Protein 6U5H (pdb70)

B-factor: mean 55.81, std 44.07, range [1.44, 133.13]

Structure (mmCIF, N/CA/C/O backbone):
data_6U5H
#
_entry.id   6U5H
#
_cell.length_a   1.00
_cell.length_b   1.00
_cell.length_c   1.00
_cell.angle_alpha   90.00
_cell.angle_beta   90.00
_cell.angle_gamma   90.00
#
_symmetry.space_group_name_H-M   'P 1'
#
loop_
_atom_site.group_PDB
_atom_site.id
_atom_site.type_symbol
_atom_site.label_atom_id
_atom_site.label_alt_id
_atom_site.label_comp_id
_atom_site.label_asym_id
_atom_site.label_entity_id
_atom_site.label_seq_id
_atom_site.pdbx_PDB_ins_code
_atom_site.Cartn_x
_atom_site.Cartn_y
_atom_site.Cartn_z
_atom_site.occupancy
_atom_site.B_iso_or_equiv
_atom_site.auth_seq_id
_atom_site.auth_comp_id
_atom_site.auth_asym_id
_atom_site.auth_atom_id
_atom_site.pdbx_PDB_model_num
ATOM 1 N N . MET A 1 1 ? -12.930 -29.387 14.803 1.00 21.13 1 MET C N 1
ATOM 2 C CA . MET A 1 1 ? -12.611 -28.230 15.629 1.00 21.13 1 MET C CA 1
ATOM 3 C C . MET A 1 1 ? -13.724 -27.200 15.569 1.00 21.13 1 MET C C 1
ATOM 4 O O . MET A 1 1 ? -13.789 -26.402 14.638 1.00 21.13 1 MET C O 1
ATOM 9 N N . GLN A 1 2 ? -14.598 -27.225 16.568 1.00 13.10 2 GLN C N 1
ATOM 10 C CA . GLN A 1 2 ? -15.719 -26.300 16.632 1.00 13.10 2 GLN C CA 1
ATOM 11 C C . GLN A 1 2 ? -16.162 -26.128 18.078 1.00 13.10 2 GLN C C 1
ATOM 12 O O . GLN A 1 2 ? -16.826 -27.014 18.627 1.00 13.10 2 GLN C O 1
ATOM 18 N N . PRO A 1 3 ? -15.800 -25.026 18.731 1.00 9.89 3 PRO C N 1
ATOM 19 C CA . PRO A 1 3 ? -16.184 -24.842 20.135 1.00 9.89 3 PRO C CA 1
ATOM 20 C C . PRO A 1 3 ? -17.666 -24.548 20.301 1.00 9.89 3 PRO C C 1
ATOM 21 O O . PRO A 1 3 ? -18.273 -23.829 19.504 1.00 9.89 3 PRO C O 1
ATOM 25 N N . SER A 1 4 ? -18.245 -25.116 21.357 1.00 10.03 4 SER C N 1
ATOM 26 C CA . SER A 1 4 ? -19.645 -24.909 21.692 1.00 10.03 4 SER C CA 1
ATOM 27 C C . SER A 1 4 ? -19.745 -24.637 23.185 1.00 10.03 4 SER C C 1
ATOM 28 O O . SER A 1 4 ? -18.764 -24.745 23.925 1.00 10.03 4 SER C O 1
ATOM 31 N N . PHE A 1 5 ? -20.946 -24.284 23.631 1.00 10.63 5 PHE C N 1
ATOM 32 C CA . PHE A 1 5 ? -21.151 -23.852 25.005 1.00 10.63 5 PHE C CA 1
ATOM 33 C C . PHE A 1 5 ? -22.607 -24.069 25.383 1.00 10.63 5 PHE C C 1
ATOM 34 O O . PHE A 1 5 ? -23.498 -23.924 24.544 1.00 10.63 5 PHE C O 1
ATOM 42 N N . ARG A 1 6 ? -22.843 -24.413 26.646 1.00 11.79 6 ARG C N 1
ATOM 43 C CA . ARG A 1 6 ? -24.196 -24.565 27.180 1.00 11.79 6 ARG C CA 1
ATOM 44 C C . ARG A 1 6 ? -24.272 -23.778 28.483 1.00 11.79 6 ARG C C 1
ATOM 45 O O . ARG A 1 6 ? -23.686 -24.176 29.493 1.00 11.79 6 ARG C O 1
ATOM 53 N N . ILE A 1 7 ? -24.989 -22.658 28.452 1.00 14.28 7 ILE C N 1
ATOM 54 C CA . ILE A 1 7 ? -25.127 -21.783 29.609 1.00 14.28 7 ILE C CA 1
ATOM 55 C C . ILE A 1 7 ? -26.486 -22.088 30.231 1.00 14.28 7 ILE C C 1
ATOM 56 O O . ILE A 1 7 ? -27.516 -21.575 29.791 1.00 14.28 7 ILE C O 1
ATOM 61 N N . VAL A 1 8 ? -26.491 -22.936 31.256 1.00 14.72 8 VAL C N 1
ATOM 62 C CA . VAL A 1 8 ? -27.720 -23.333 31.932 1.00 14.72 8 VAL C CA 1
ATOM 63 C C . VAL A 1 8 ? -28.025 -22.261 32.974 1.00 14.72 8 VAL C C 1
ATOM 64 O O . VAL A 1 8 ? -27.228 -22.009 33.877 1.00 14.72 8 VAL C O 1
ATOM 68 N N . ALA A 1 9 ? -29.191 -21.625 32.842 1.00 16.09 9 ALA C N 1
ATOM 69 C CA . ALA A 1 9 ? -29.508 -20.479 33.689 1.00 16.09 9 ALA C CA 1
ATOM 70 C C . ALA A 1 9 ? -30.454 -20.855 34.824 1.00 16.09 9 ALA C C 1
ATOM 71 O O . ALA A 1 9 ? -30.573 -20.107 35.802 1.00 16.09 9 ALA C O 1
ATOM 73 N N . ASP A 1 10 ? -31.154 -21.991 34.691 1.00 16.80 10 ASP C N 1
ATOM 74 C CA . ASP A 1 10 ? -32.089 -22.532 35.692 1.00 16.80 10 ASP C CA 1
ATOM 75 C C . ASP A 1 10 ? -33.206 -21.554 36.060 1.00 16.80 10 ASP C C 1
ATOM 76 O O . ASP A 1 10 ? -33.690 -21.552 37.194 1.00 16.80 10 ASP C O 1
ATOM 81 N N . GLY A 1 11 ? -33.624 -20.718 35.115 1.00 20.79 11 GLY C N 1
ATOM 82 C CA . GLY A 1 11 ? -34.653 -19.739 35.408 1.00 20.79 11 GLY C CA 1
ATOM 83 C C . GLY A 1 11 ? -34.784 -18.730 34.284 1.00 20.79 11 GLY C C 1
ATOM 84 O O . GLY A 1 11 ? -34.383 -18.989 33.149 1.00 20.79 11 GLY C O 1
ATOM 85 N N . THR A 1 12 ? -35.362 -17.578 34.625 1.00 22.87 12 THR C N 1
ATOM 86 C CA . THR A 1 12 ? -35.615 -16.518 33.649 1.00 22.87 12 THR C CA 1
ATOM 87 C C . THR A 1 12 ? -34.504 -15.471 33.720 1.00 22.87 12 THR C C 1
ATOM 88 O O . THR A 1 12 ? -34.727 -14.294 34.011 1.00 22.87 12 THR C O 1
ATOM 92 N N . ASP A 1 13 ? -33.281 -15.924 33.440 1.00 18.50 13 ASP C N 1
ATOM 93 C CA . ASP A 1 13 ? -32.170 -14.985 33.342 1.00 18.50 13 ASP C CA 1
ATOM 94 C C . ASP A 1 13 ? -32.268 -14.182 32.051 1.00 18.50 13 ASP C C 1
ATOM 95 O O . ASP A 1 13 ? -32.516 -12.972 32.074 1.00 18.50 13 ASP C O 1
ATOM 100 N N . VAL A 1 14 ? -32.098 -14.850 30.910 1.00 20.28 14 VAL C N 1
ATOM 101 C CA . VAL A 1 14 ? -32.574 -14.386 29.609 1.00 20.28 14 VAL C CA 1
ATOM 102 C C . VAL A 1 14 ? -33.224 -15.654 29.065 1.00 20.28 14 VAL C C 1
ATOM 103 O O . VAL A 1 14 ? -32.930 -16.749 29.556 1.00 20.28 14 VAL C O 1
ATOM 107 N N . THR A 1 15 ? -34.105 -15.555 28.070 1.00 23.56 15 THR C N 1
ATOM 108 C CA . THR A 1 15 ? -34.792 -16.738 27.549 1.00 23.56 15 THR C CA 1
ATOM 109 C C . THR A 1 15 ? -33.911 -17.496 26.553 1.00 23.56 15 THR C C 1
ATOM 110 O O . THR A 1 15 ? -34.245 -17.620 25.369 1.00 23.56 15 THR C O 1
ATOM 114 N N . GLN A 1 16 ? -32.754 -17.977 27.038 1.00 21.01 16 GLN C N 1
ATOM 115 C CA . GLN A 1 16 ? -31.735 -18.714 26.272 1.00 21.01 16 GLN C CA 1
ATOM 116 C C . GLN A 1 16 ? -31.293 -17.972 25.009 1.00 21.01 16 GLN C C 1
ATOM 117 O O . GLN A 1 16 ? -30.990 -18.582 23.982 1.00 21.01 16 GLN C O 1
ATOM 123 N N . ARG A 1 17 ? -31.263 -16.643 25.088 1.00 17.43 17 ARG C N 1
ATOM 124 C CA . ARG A 1 17 ? -30.755 -15.812 24.007 1.00 17.43 17 ARG C CA 1
ATOM 125 C C . ARG A 1 17 ? -29.242 -15.663 24.104 1.00 17.43 17 ARG C C 1
ATOM 126 O O . ARG A 1 17 ? -28.609 -15.142 23.180 1.00 17.43 17 ARG C O 1
ATOM 134 N N . LEU A 1 18 ? -28.649 -16.138 25.205 1.00 14.63 18 LEU C N 1
ATOM 135 C CA . LEU A 1 18 ? -27.203 -16.081 25.376 1.00 14.63 18 LEU C CA 1
ATOM 136 C C . LEU A 1 18 ? -26.495 -17.024 24.419 1.00 14.63 18 LEU C C 1
ATOM 137 O O . LEU A 1 18 ? -25.320 -16.820 24.103 1.00 14.63 18 LEU C O 1
ATOM 142 N N . ASN A 1 19 ? -27.194 -18.060 23.949 1.00 14.55 19 ASN C N 1
ATOM 143 C CA . ASN A 1 19 ? -26.633 -18.947 22.939 1.00 14.55 19 ASN C CA 1
ATOM 144 C C . ASN A 1 19 ? -26.459 -18.230 21.608 1.00 14.55 19 ASN C C 1
ATOM 145 O O . ASN A 1 19 ? -25.619 -18.623 20.792 1.00 14.55 19 ASN C O 1
ATOM 150 N N . ASP A 1 20 ? -27.233 -17.168 21.382 1.00 12.63 20 ASP C N 1
ATOM 151 C CA . ASP A 1 20 ? -27.209 -16.478 20.101 1.00 12.63 20 ASP C CA 1
ATOM 152 C C . ASP A 1 20 ? -26.265 -15.283 20.117 1.00 12.63 20 ASP C C 1
ATOM 153 O O . ASP A 1 20 ? -25.685 -14.934 19.084 1.00 12.63 20 ASP C O 1
ATOM 158 N N . ARG A 1 21 ? -26.090 -14.645 21.274 1.00 8.28 21 ARG C N 1
ATOM 159 C CA . ARG A 1 21 ? -25.548 -13.294 21.326 1.00 8.28 21 ARG C CA 1
ATOM 160 C C . ARG A 1 21 ? -24.233 -13.158 22.080 1.00 8.28 21 ARG C C 1
ATOM 161 O O . ARG A 1 21 ? -23.891 -12.041 22.464 1.00 8.28 21 ARG C O 1
ATOM 169 N N . LEU A 1 22 ? -23.484 -14.233 22.308 1.00 6.05 22 LEU C N 1
ATOM 170 C CA . LEU A 1 22 ? -22.195 -14.055 22.966 1.00 6.05 22 LEU C CA 1
ATOM 171 C C . LEU A 1 22 ? -21.180 -13.426 22.029 1.00 6.05 22 LEU C C 1
ATOM 172 O O . LEU A 1 22 ? -21.321 -13.460 20.805 1.00 6.05 22 LEU C O 1
ATOM 177 N N . LEU A 1 23 ? -20.146 -12.835 22.623 1.00 3.97 23 LEU C N 1
ATOM 178 C CA . LEU A 1 23 ? -18.998 -12.372 21.867 1.00 3.97 23 LEU C CA 1
ATOM 179 C C . LEU A 1 23 ? -17.664 -12.876 22.396 1.00 3.97 23 LEU C C 1
ATOM 180 O O . LEU A 1 23 ? -16.801 -13.219 21.584 1.00 3.97 23 LEU C O 1
ATOM 185 N N . LYS A 1 24 ? -17.470 -12.943 23.713 1.00 3.93 24 LYS C N 1
ATOM 186 C CA . LYS A 1 24 ? -16.224 -13.431 24.299 1.00 3.93 24 LYS C CA 1
ATOM 187 C C . LYS A 1 24 ? -16.542 -14.184 25.584 1.00 3.93 24 LYS C C 1
ATOM 188 O O . LYS A 1 24 ? -17.697 -14.286 26.001 1.00 3.93 24 LYS C O 1
ATOM 194 N N . LEU A 1 25 ? -15.491 -14.713 26.204 1.00 4.37 25 LEU C N 1
ATOM 195 C CA . LEU A 1 25 ? -15.540 -15.371 27.503 1.00 4.37 25 LEU C CA 1
ATOM 196 C C . LEU A 1 25 ? -14.192 -15.202 28.179 1.00 4.37 25 LEU C C 1
ATOM 197 O O . LEU A 1 25 ? -13.169 -15.049 27.510 1.00 4.37 25 LEU C O 1
ATOM 202 N N . THR A 1 26 ? -14.205 -15.223 29.508 1.00 4.86 26 THR C N 1
ATOM 203 C CA . THR A 1 26 ? -13.033 -15.588 30.287 1.00 4.86 26 THR C CA 1
ATOM 204 C C . THR A 1 26 ? -13.484 -16.535 31.382 1.00 4.86 26 THR C C 1
ATOM 205 O O . THR A 1 26 ? -14.665 -16.602 31.723 1.00 4.86 26 THR C O 1
ATOM 209 N N . LEU A 1 27 ? -12.525 -17.272 31.926 1.00 6.45 27 LEU C N 1
ATOM 210 C CA . LEU A 1 27 ? -12.717 -18.039 33.144 1.00 6.45 27 LEU C CA 1
ATOM 211 C C . LEU A 1 27 ? -11.472 -17.891 34.000 1.00 6.45 27 LEU C C 1
ATOM 212 O O . LEU A 1 27 ? -10.454 -17.345 33.571 1.00 6.45 27 LEU C O 1
ATOM 217 N N . LEU A 1 28 ? -11.571 -18.365 35.233 1.00 11.62 28 LEU C N 1
ATOM 218 C CA . LEU A 1 28 ? -10.421 -18.490 36.107 1.00 11.62 28 LEU C CA 1
ATOM 219 C C . LEU A 1 28 ? -10.589 -19.771 36.898 1.00 11.62 28 LEU C C 1
ATOM 220 O O . LEU A 1 28 ? -11.677 -20.344 36.953 1.00 11.62 28 LEU C O 1
ATOM 225 N N . ASP A 1 29 ? -9.488 -20.244 37.469 1.00 16.69 29 ASP C N 1
ATOM 226 C CA . ASP A 1 29 ? -9.518 -21.186 38.587 1.00 16.69 29 ASP C CA 1
ATOM 227 C C . ASP A 1 29 ? -8.470 -20.686 39.579 1.00 16.69 29 ASP C C 1
ATOM 228 O O . ASP A 1 29 ? -7.340 -21.165 39.615 1.00 16.69 29 ASP C O 1
ATOM 233 N N . LYS A 1 30 ? -8.855 -19.733 40.420 1.00 33.83 30 LYS C N 1
ATOM 234 C CA . LYS A 1 30 ? -7.890 -19.118 41.316 1.00 33.83 30 LYS C CA 1
ATOM 235 C C . LYS A 1 30 ? -8.059 -19.640 42.729 1.00 33.83 30 LYS C C 1
ATOM 236 O O . LYS A 1 30 ? -9.122 -19.448 43.339 1.00 33.83 30 LYS C O 1
ATOM 242 N N . PRO A 1 31 ? -7.042 -20.309 43.277 1.00 51.30 31 PRO C N 1
ATOM 243 C CA . PRO A 1 31 ? -7.004 -20.551 44.720 1.00 51.30 31 PRO C CA 1
ATOM 244 C C . PRO A 1 31 ? -6.666 -19.314 45.532 1.00 51.30 31 PRO C C 1
ATOM 245 O O . PRO A 1 31 ? -7.151 -19.182 46.663 1.00 51.30 31 PRO C O 1
ATOM 249 N N . GLY A 1 32 ? -5.880 -18.393 44.985 1.00 61.98 32 GLY C N 1
ATOM 250 C CA . GLY A 1 32 ? -5.408 -17.256 45.746 1.00 61.98 32 GLY C CA 1
ATOM 251 C C . GLY A 1 32 ? -6.203 -15.983 45.548 1.00 61.98 32 GLY C C 1
ATOM 252 O O . GLY A 1 32 ? -6.358 -15.509 44.418 1.00 61.98 32 GLY C O 1
ATOM 253 N N . MET A 1 33 ? -6.784 -15.487 46.647 1.00 73.14 33 MET C N 1
ATOM 254 C CA . MET A 1 33 ? -7.279 -14.122 46.840 1.00 73.14 33 MET C CA 1
ATOM 255 C C . MET A 1 33 ? -8.553 -13.792 46.063 1.00 73.14 33 MET C C 1
ATOM 256 O O . MET A 1 33 ? -9.161 -12.744 46.305 1.00 73.14 33 MET C O 1
ATOM 261 N N . GLU A 1 34 ? -8.989 -14.670 45.158 1.00 50.42 34 GLU C N 1
ATOM 262 C CA . GLU A 1 34 ? -10.176 -14.429 44.345 1.00 50.42 34 GLU C CA 1
ATOM 263 C C . GLU A 1 34 ? -10.886 -15.753 44.090 1.00 50.42 34 GLU C C 1
ATOM 264 O O . GLU A 1 34 ? -10.366 -16.833 44.383 1.00 50.42 34 GLU C O 1
ATOM 270 N N . SER A 1 35 ? -12.087 -15.652 43.539 1.00 25.43 35 SER C N 1
ATOM 271 C CA . SER A 1 35 ? -12.873 -16.780 43.080 1.00 25.43 35 SER C CA 1
ATOM 272 C C . SER A 1 35 ? -12.699 -16.938 41.572 1.00 25.43 35 SER C C 1
ATOM 273 O O . SER A 1 35 ? -11.838 -16.304 40.956 1.00 25.43 35 SER C O 1
ATOM 276 N N . ASP A 1 36 ? -13.521 -17.786 40.961 1.00 16.28 36 ASP C N 1
ATOM 277 C CA . ASP A 1 36 ? -13.566 -17.810 39.511 1.00 16.28 36 ASP C CA 1
ATOM 278 C C . ASP A 1 36 ? -14.343 -16.604 38.996 1.00 16.28 36 ASP C C 1
ATOM 279 O O . ASP A 1 36 ? -15.012 -15.896 39.751 1.00 16.28 36 ASP C O 1
ATOM 284 N N . SER A 1 37 ? -14.277 -16.379 37.688 1.00 9.75 37 SER C N 1
ATOM 285 C CA . SER A 1 37 ? -14.946 -15.216 37.114 1.00 9.75 37 SER C CA 1
ATOM 286 C C . SER A 1 37 ? -15.290 -15.489 35.660 1.00 9.75 37 SER C C 1
ATOM 287 O O . SER A 1 37 ? -14.397 -15.519 34.810 1.00 9.75 37 SER C O 1
ATOM 290 N N . LEU A 1 38 ? -16.576 -15.672 35.375 1.00 5.20 38 LEU C N 1
ATOM 291 C CA . LEU A 1 38 ? -17.051 -15.543 34.008 1.00 5.20 38 LEU C CA 1
ATOM 292 C C . LEU A 1 38 ? -16.921 -14.106 33.535 1.00 5.20 38 LEU C C 1
ATOM 293 O O . LEU A 1 38 ? -16.916 -13.165 34.330 1.00 5.20 38 LEU C O 1
ATOM 298 N N . THR A 1 39 ? -16.801 -13.947 32.226 1.00 3.57 39 THR C N 1
ATOM 299 C CA . THR A 1 39 ? -17.175 -12.719 31.547 1.00 3.57 39 THR C CA 1
ATOM 300 C C . THR A 1 39 ? -18.005 -13.087 30.332 1.00 3.57 39 THR C C 1
ATOM 301 O O . THR A 1 39 ? -17.801 -14.131 29.712 1.00 3.57 39 THR C O 1
ATOM 305 N N . LEU A 1 40 ? -18.954 -12.227 30.008 1.00 2.63 40 LEU C N 1
ATOM 306 C CA . LEU A 1 40 ? -19.737 -12.365 28.799 1.00 2.63 40 LEU C CA 1
ATOM 307 C C . LEU A 1 40 ? -19.641 -11.047 28.049 1.00 2.63 40 LEU C C 1
ATOM 308 O O . LEU A 1 40 ? -19.352 -10.010 28.638 1.00 2.63 40 LEU C O 1
ATOM 313 N N . ARG A 1 41 ? -19.845 -11.083 26.740 1.00 3.03 41 ARG C N 1
ATOM 314 C CA . ARG A 1 41 ? -20.058 -9.857 25.979 1.00 3.03 41 ARG C CA 1
ATOM 315 C C . ARG A 1 41 ? -21.217 -10.106 25.040 1.00 3.03 41 ARG C C 1
ATOM 316 O O . ARG A 1 41 ? -21.171 -11.032 24.227 1.00 3.03 41 ARG C O 1
ATOM 324 N N . ILE A 1 42 ? -22.264 -9.302 25.173 1.00 2.87 42 ILE C N 1
ATOM 325 C CA . ILE A 1 42 ? -23.546 -9.575 24.546 1.00 2.87 42 ILE C CA 1
ATOM 326 C C . ILE A 1 42 ? -23.926 -8.394 23.662 1.00 2.87 42 ILE C C 1
ATOM 327 O O . ILE A 1 42 ? -23.758 -7.235 24.055 1.00 2.87 42 ILE C O 1
ATOM 332 N N . ASP A 1 43 ? -24.423 -8.690 22.464 1.00 4.15 43 ASP C N 1
ATOM 333 C CA . ASP A 1 43 ? -24.847 -7.662 21.527 1.00 4.15 43 ASP C CA 1
ATOM 334 C C . ASP A 1 43 ? -26.098 -6.942 22.021 1.00 4.15 43 ASP C C 1
ATOM 335 O O . ASP A 1 43 ? -26.786 -7.381 22.942 1.00 4.15 43 ASP C O 1
ATOM 340 N N . ASP A 1 44 ? -26.391 -5.821 21.366 1.00 6.18 44 ASP C N 1
ATOM 341 C CA . ASP A 1 44 ? -27.688 -5.165 21.417 1.00 6.18 44 ASP C CA 1
ATOM 342 C C . ASP A 1 44 ? -28.091 -4.770 20.008 1.00 6.18 44 ASP C C 1
ATOM 343 O O . ASP A 1 44 ? -27.287 -4.208 19.259 1.00 6.18 44 ASP C O 1
ATOM 348 N N . ARG A 1 45 ? -29.328 -5.077 19.642 1.00 9.25 45 ARG C N 1
ATOM 349 C CA . ARG A 1 45 ? -29.952 -4.441 18.489 1.00 9.25 45 ARG C CA 1
ATOM 350 C C . ARG A 1 45 ? -30.866 -3.323 18.984 1.00 9.25 45 ARG C C 1
ATOM 351 O O . ARG A 1 45 ? -32.095 -3.393 18.916 1.00 9.25 45 ARG C O 1
ATOM 359 N N . ASP A 1 46 ? -30.199 -2.285 19.505 1.00 11.29 46 ASP C N 1
ATOM 360 C CA . ASP A 1 46 ? -30.820 -1.128 20.161 1.00 11.29 46 ASP C CA 1
ATOM 361 C C . ASP A 1 46 ? -31.721 -1.558 21.317 1.00 11.29 46 ASP C C 1
ATOM 362 O O . ASP A 1 46 ? -32.795 -0.996 21.540 1.00 11.29 46 ASP C O 1
ATOM 367 N N . GLY A 1 47 ? -31.274 -2.567 22.054 1.00 9.85 47 GLY C N 1
ATOM 368 C CA . GLY A 1 47 ? -31.952 -3.022 23.248 1.00 9.85 47 GLY C CA 1
ATOM 369 C C . GLY A 1 47 ? -32.765 -4.271 23.004 1.00 9.85 47 GLY C C 1
ATOM 370 O O . GLY A 1 47 ? -33.903 -4.202 22.534 1.00 9.85 47 GLY C O 1
ATOM 371 N N . GLN A 1 48 ? -32.181 -5.425 23.310 1.00 8.83 48 GLN C N 1
ATOM 372 C CA . GLN A 1 48 ? -32.889 -6.693 23.219 1.00 8.83 48 GLN C CA 1
ATOM 373 C C . GLN A 1 48 ? -32.682 -7.494 24.495 1.00 8.83 48 GLN C C 1
ATOM 374 O O . GLN A 1 48 ? -33.577 -8.220 24.938 1.00 8.83 48 GLN C O 1
ATOM 380 N N . VAL A 1 49 ? -31.499 -7.373 25.081 1.00 7.46 49 VAL C N 1
ATOM 381 C CA . VAL A 1 49 ? -31.127 -8.117 26.277 1.00 7.46 49 VAL C CA 1
ATOM 382 C C . VAL A 1 49 ? -31.348 -7.210 27.476 1.00 7.46 49 VAL C C 1
ATOM 383 O O . VAL A 1 49 ? -30.651 -6.203 27.644 1.00 7.46 49 VAL C O 1
ATOM 387 N N . ALA A 1 50 ? -32.321 -7.565 28.306 1.00 6.80 50 ALA C N 1
ATOM 388 C CA . ALA A 1 50 ? -32.575 -6.816 29.521 1.00 6.80 50 ALA C CA 1
ATOM 389 C C . ALA A 1 50 ? -31.477 -7.085 30.543 1.00 6.80 50 ALA C C 1
ATOM 390 O O . ALA A 1 50 ? -30.697 -8.033 30.422 1.00 6.80 50 ALA C O 1
ATOM 392 N N . LEU A 1 51 ? -31.408 -6.220 31.544 1.00 7.51 51 LEU C N 1
ATOM 393 C CA . LEU A 1 51 ? -30.468 -6.412 32.639 1.00 7.51 51 LEU C CA 1
ATOM 394 C C . LEU A 1 51 ? -30.865 -7.632 33.455 1.00 7.51 51 LEU C C 1
ATOM 395 O O . LEU A 1 51 ? -31.969 -7.659 34.014 1.00 7.51 51 LEU C O 1
ATOM 400 N N . PRO A 1 52 ? -30.015 -8.654 33.549 1.00 9.18 52 PRO C N 1
ATOM 401 C CA . PRO A 1 52 ? -30.430 -9.909 34.191 1.00 9.18 52 PRO C CA 1
ATOM 402 C C . PRO A 1 52 ? -30.506 -9.817 35.706 1.00 9.18 52 PRO C C 1
ATOM 403 O O . PRO A 1 52 ? -30.221 -8.767 36.290 1.00 9.18 52 PRO C O 1
ATOM 407 N N . ARG A 1 53 ? -30.905 -10.915 36.346 1.00 15.15 53 ARG C N 1
ATOM 408 C CA . ARG A 1 53 ? -30.986 -10.960 37.800 1.00 15.15 53 ARG C CA 1
ATOM 409 C C . ARG A 1 53 ? -29.584 -10.942 38.390 1.00 15.15 53 ARG C C 1
ATOM 410 O O . ARG A 1 53 ? -28.795 -11.865 38.161 1.00 15.15 53 ARG C O 1
ATOM 418 N N . ARG A 1 54 ? -29.270 -9.896 39.144 1.00 12.63 54 ARG C N 1
ATOM 419 C CA . ARG A 1 54 ? -27.960 -9.768 39.774 1.00 12.63 54 ARG C CA 1
ATOM 420 C C . ARG A 1 54 ? -27.929 -10.723 40.958 1.00 12.63 54 ARG C C 1
ATOM 421 O O . ARG A 1 54 ? -28.258 -10.365 42.089 1.00 12.63 54 ARG C O 1
ATOM 429 N N . GLY A 1 55 ? -27.516 -11.956 40.691 1.00 12.75 55 GLY C N 1
ATOM 430 C CA . GLY A 1 55 ? -27.641 -13.026 41.656 1.00 12.75 55 GLY C CA 1
ATOM 431 C C . GLY A 1 55 ? -28.372 -14.220 41.081 1.00 12.75 55 GLY C C 1
ATOM 432 O O . GLY A 1 55 ? -28.984 -14.998 41.817 1.00 12.75 55 GLY C O 1
ATOM 433 N N . ALA A 1 56 ? -28.325 -14.366 39.762 1.00 15.05 56 ALA C N 1
ATOM 434 C CA . ALA A 1 56 ? -28.891 -15.519 39.079 1.00 15.05 56 ALA C CA 1
ATOM 435 C C . ALA A 1 56 ? -27.823 -16.586 38.900 1.00 15.05 56 ALA C C 1
ATOM 436 O O . ALA A 1 56 ? -26.704 -16.290 38.476 1.00 15.05 56 ALA C O 1
ATOM 438 N N . VAL A 1 57 ? -28.175 -17.826 39.223 1.00 17.63 57 VAL C N 1
ATOM 439 C CA . VAL A 1 57 ? -27.234 -18.937 39.131 1.00 17.63 57 VAL C CA 1
ATOM 440 C C . VAL A 1 57 ? -27.058 -19.313 37.665 1.00 17.63 57 VAL C C 1
ATOM 441 O O . VAL A 1 57 ? -28.038 -19.570 36.960 1.00 17.63 57 VAL C O 1
ATOM 445 N N . LEU A 1 58 ? -25.813 -19.345 37.201 1.00 16.44 58 LEU C N 1
ATOM 446 C CA . LEU A 1 58 ? -25.490 -19.775 35.847 1.00 16.44 58 LEU C CA 1
ATOM 447 C C . LEU A 1 58 ? -24.595 -21.004 35.899 1.00 16.44 58 LEU C C 1
ATOM 448 O O . LEU A 1 58 ? -23.589 -21.014 36.614 1.00 16.44 58 LEU C O 1
ATOM 453 N N . GLU A 1 59 ? -24.962 -22.030 35.140 1.00 16.86 59 GLU C N 1
ATOM 454 C CA . GLU A 1 59 ? -24.145 -23.223 34.974 1.00 16.86 59 GLU C CA 1
ATOM 455 C C . GLU A 1 59 ? -23.527 -23.180 33.585 1.00 16.86 59 GLU C C 1
ATOM 456 O O . GLU A 1 59 ? -24.233 -22.959 32.597 1.00 16.86 59 GLU C O 1
ATOM 462 N N . VAL A 1 60 ? -22.216 -23.382 33.511 1.00 13.96 60 VAL C N 1
ATOM 463 C CA . VAL A 1 60 ? -21.465 -23.212 32.274 1.00 13.96 60 VAL C CA 1
ATOM 464 C C . VAL A 1 60 ? -20.843 -24.545 31.892 1.00 13.96 60 VAL C C 1
ATOM 465 O O . VAL A 1 60 ? -20.222 -25.208 32.729 1.00 13.96 60 VAL C O 1
ATOM 469 N N . HIS A 1 61 ? -21.039 -24.946 30.640 1.00 11.94 61 HIS C N 1
ATOM 470 C CA . HIS A 1 61 ? -20.355 -26.083 30.050 1.00 11.94 61 HIS C CA 1
ATOM 471 C C . HIS A 1 61 ? -19.628 -25.622 28.796 1.00 11.94 61 HIS C C 1
ATOM 472 O O . HIS A 1 61 ? -20.186 -24.881 27.985 1.00 11.94 61 HIS C O 1
ATOM 479 N N . LEU A 1 62 ? -18.378 -26.049 28.651 1.00 12.03 62 LEU C N 1
ATOM 480 C CA . LEU A 1 62 ? -17.555 -25.718 27.498 1.00 12.03 62 LEU C CA 1
ATOM 481 C C . LEU A 1 62 ? -16.958 -26.984 26.907 1.00 12.03 62 LEU C C 1
ATOM 482 O O . LEU A 1 62 ? -17.028 -28.068 27.491 1.00 12.03 62 LEU C O 1
ATOM 487 N N . GLY A 1 63 ? -16.353 -26.827 25.743 1.00 11.53 63 GLY C N 1
ATOM 488 C CA . GLY A 1 63 ? -15.762 -27.917 25.007 1.00 11.53 63 GLY C CA 1
ATOM 489 C C . GLY A 1 63 ? -16.062 -27.766 23.536 1.00 11.53 63 GLY C C 1
ATOM 490 O O . GLY A 1 63 ? -16.540 -26.728 23.081 1.00 11.53 63 GLY C O 1
ATOM 491 N N . TYR A 1 64 ? -15.784 -28.822 22.783 1.00 12.71 64 TYR C N 1
ATOM 492 C CA . TYR A 1 64 ? -15.930 -28.799 21.337 1.00 12.71 64 TYR C CA 1
ATOM 493 C C . TYR A 1 64 ? -17.239 -29.458 20.924 1.00 12.71 64 TYR C C 1
ATOM 494 O O . TYR A 1 64 ? -17.773 -30.316 21.631 1.00 12.71 64 TYR C O 1
ATOM 503 N N . ALA A 1 65 ? -17.754 -29.046 19.770 1.00 13.56 65 ALA C N 1
ATOM 504 C CA . ALA A 1 65 ? -18.949 -29.665 19.215 1.00 13.56 65 ALA C CA 1
ATOM 505 C C . ALA A 1 65 ? -18.592 -31.021 18.624 1.00 13.56 65 ALA C C 1
ATOM 506 O O . ALA A 1 65 ? -17.694 -31.126 17.784 1.00 13.56 65 ALA C O 1
ATOM 508 N N . GLY A 1 66 ? -19.296 -32.057 19.061 1.00 18.66 66 GLY C N 1
ATOM 509 C CA . GLY A 1 66 ? -18.955 -33.416 18.708 1.00 18.66 66 GLY C CA 1
ATOM 510 C C . GLY A 1 66 ? -18.160 -34.156 19.755 1.00 18.66 66 GLY C C 1
ATOM 511 O O . GLY A 1 66 ? -17.680 -35.261 19.479 1.00 18.66 66 GLY C O 1
ATOM 512 N N . GLU A 1 67 ? -17.997 -33.580 20.937 1.00 16.48 67 GLU C N 1
ATOM 513 C CA . GLU A 1 67 ? -17.293 -34.178 22.057 1.00 16.48 67 GLU C CA 1
ATOM 514 C C . GLU A 1 67 ? -18.115 -33.916 23.310 1.00 16.48 67 GLU C C 1
ATOM 515 O O . GLU A 1 67 ? -18.909 -32.970 23.343 1.00 16.48 67 GLU C O 1
ATOM 521 N N . PRO A 1 68 ? -17.977 -34.753 24.341 1.00 15.98 68 PRO C N 1
ATOM 522 C CA . PRO A 1 68 ? -18.665 -34.460 25.606 1.00 15.98 68 PRO C CA 1
ATOM 523 C C . PRO A 1 68 ? -18.057 -33.246 26.294 1.00 15.98 68 PRO C C 1
ATOM 524 O O . PRO A 1 68 ? -16.835 -33.116 26.395 1.00 15.98 68 PRO C O 1
ATOM 528 N N . LEU A 1 69 ? -18.926 -32.350 26.752 1.00 14.92 69 LEU C N 1
ATOM 529 C CA . LEU A 1 69 ? -18.482 -31.096 27.343 1.00 14.92 69 LEU C CA 1
ATOM 530 C C . LEU A 1 69 ? -17.940 -31.335 28.745 1.00 14.92 69 LEU C C 1
ATOM 531 O O . LEU A 1 69 ? -18.374 -32.252 29.447 1.00 14.92 69 LEU C O 1
ATOM 536 N N . MET A 1 70 ? -16.984 -30.508 29.152 1.00 20.44 70 MET C N 1
ATOM 537 C CA . MET A 1 70 ? -16.345 -30.694 30.443 1.00 20.44 70 MET C CA 1
ATOM 538 C C . MET A 1 70 ? -17.100 -29.950 31.540 1.00 20.44 70 MET C C 1
ATOM 539 O O . MET A 1 70 ? -17.841 -28.997 31.288 1.00 20.44 70 MET C O 1
ATOM 544 N N . ARG A 1 71 ? -16.907 -30.415 32.773 1.00 29.11 71 ARG C N 1
ATOM 545 C CA . ARG A 1 71 ? -17.367 -29.686 33.948 1.00 29.11 71 ARG C CA 1
ATOM 546 C C . ARG A 1 71 ? -16.591 -28.383 34.066 1.00 29.11 71 ARG C C 1
ATOM 547 O O . ARG A 1 71 ? -15.363 -28.398 34.193 1.00 29.11 71 ARG C O 1
ATOM 555 N N . MET A 1 72 ? -17.291 -27.261 34.029 1.00 18.72 72 MET C N 1
ATOM 556 C CA . MET A 1 72 ? -16.617 -25.975 34.088 1.00 18.72 72 MET C CA 1
ATOM 557 C C . MET A 1 72 ? -16.940 -25.177 35.339 1.00 18.72 72 MET C C 1
ATOM 558 O O . MET A 1 72 ? -16.128 -24.342 35.744 1.00 18.72 72 MET C O 1
ATOM 563 N N . GLY A 1 73 ? -18.090 -25.408 35.958 1.00 21.38 73 GLY C N 1
ATOM 564 C CA . GLY A 1 73 ? -18.451 -24.752 37.198 1.00 21.38 73 GLY C CA 1
ATOM 565 C C . GLY A 1 73 ? -19.839 -24.145 37.135 1.00 21.38 73 GLY C C 1
ATOM 566 O O . GLY A 1 73 ? -20.527 -24.182 36.119 1.00 21.38 73 GLY C O 1
ATOM 567 N N . ARG A 1 74 ? -20.236 -23.581 38.273 1.00 23.76 74 ARG C N 1
ATOM 568 C CA . ARG A 1 74 ? -21.500 -22.877 38.416 1.00 23.76 74 ARG C CA 1
ATOM 569 C C . ARG A 1 74 ? -21.226 -21.476 38.947 1.00 23.76 74 ARG C C 1
ATOM 570 O O . ARG A 1 74 ? -20.301 -21.271 39.736 1.00 23.76 74 ARG C O 1
ATOM 578 N N . PHE A 1 75 ? -22.026 -20.507 38.503 1.00 16.72 75 PHE C N 1
ATOM 579 C CA . PHE A 1 75 ? -21.681 -19.105 38.688 1.00 16.72 75 PHE C CA 1
ATOM 580 C C . PHE A 1 75 ? -22.918 -18.284 39.025 1.00 16.72 75 PHE C C 1
ATOM 581 O O . PHE A 1 75 ? -24.034 -18.637 38.649 1.00 16.72 75 PHE C O 1
ATOM 589 N N . THR A 1 76 ? -22.705 -17.165 39.728 1.00 18.51 76 THR C N 1
ATOM 590 C CA . THR A 1 76 ? -23.765 -16.222 40.087 1.00 18.51 76 THR C CA 1
ATOM 591 C C . THR A 1 76 ? -23.345 -14.805 39.729 1.00 18.51 76 THR C C 1
ATOM 592 O O . THR A 1 76 ? -22.278 -14.352 40.148 1.00 18.51 76 THR C O 1
ATOM 596 N N . VAL A 1 77 ? -24.216 -14.097 39.003 1.00 13.57 77 VAL C N 1
ATOM 597 C CA . VAL A 1 77 ? -23.880 -12.809 38.398 1.00 13.57 77 VAL C CA 1
ATOM 598 C C . VAL A 1 77 ? -23.734 -11.735 39.467 1.00 13.57 77 VAL C C 1
ATOM 599 O O . VAL A 1 77 ? -24.609 -11.572 40.327 1.00 13.57 77 VAL C O 1
ATOM 603 N N . ASP A 1 78 ? -22.626 -10.988 39.417 1.00 19.81 78 ASP C N 1
ATOM 604 C CA . ASP A 1 78 ? -22.439 -9.846 40.306 1.00 19.81 78 ASP C CA 1
ATOM 605 C C . ASP A 1 78 ? -22.365 -8.514 39.569 1.00 19.81 78 ASP C C 1
ATOM 606 O O . ASP A 1 78 ? -23.190 -7.637 39.834 1.00 19.81 78 ASP C O 1
ATOM 611 N N . THR A 1 79 ? -21.427 -8.320 38.648 1.00 8.72 79 THR C N 1
ATOM 612 C CA . THR A 1 79 ? -21.214 -6.995 38.080 1.00 8.72 79 THR C CA 1
ATOM 613 C C . THR A 1 79 ? -21.642 -6.952 36.619 1.00 8.72 79 THR C C 1
ATOM 614 O O . THR A 1 79 ? -21.626 -7.960 35.912 1.00 8.72 79 THR C O 1
ATOM 618 N N . LEU A 1 80 ? -22.030 -5.758 36.174 1.00 5.52 80 LEU C N 1
ATOM 619 C CA . LEU A 1 80 ? -22.550 -5.546 34.831 1.00 5.52 80 LEU C CA 1
ATOM 620 C C . LEU A 1 80 ? -22.017 -4.228 34.292 1.00 5.52 80 LEU C C 1
ATOM 621 O O . LEU A 1 80 ? -21.945 -3.241 35.027 1.00 5.52 80 LEU C O 1
ATOM 626 N N . GLN A 1 81 ? -21.650 -4.205 33.011 1.00 2.78 81 GLN C N 1
ATOM 627 C CA . GLN A 1 81 ? -21.228 -2.953 32.394 1.00 2.78 81 GLN C CA 1
ATOM 628 C C . GLN A 1 81 ? -22.023 -2.656 31.133 1.00 2.78 81 GLN C C 1
ATOM 629 O O . GLN A 1 81 ? -23.017 -3.324 30.852 1.00 2.78 81 GLN C O 1
ATOM 635 N N . TRP A 1 82 ? -21.605 -1.638 30.386 1.00 3.35 82 TRP C N 1
ATOM 636 C CA . TRP A 1 82 ? -22.119 -1.362 29.051 1.00 3.35 82 TRP C CA 1
ATOM 637 C C . TRP A 1 82 ? -20.960 -0.861 28.204 1.00 3.35 82 TRP C C 1
ATOM 638 O O . TRP A 1 82 ? -19.796 -0.930 28.606 1.00 3.35 82 TRP C O 1
ATOM 649 N N . ALA A 1 83 ? -21.275 -0.346 27.024 1.00 1.82 83 ALA C N 1
ATOM 650 C CA . ALA A 1 83 ? -20.248 0.164 26.136 1.00 1.82 83 ALA C CA 1
ATOM 651 C C . ALA A 1 83 ? -20.847 1.278 25.295 1.00 1.82 83 ALA C C 1
ATOM 652 O O . ALA A 1 83 ? -22.008 1.657 25.470 1.00 1.82 83 ALA C O 1
ATOM 654 N N . GLY A 1 84 ? -20.060 1.759 24.341 1.00 2.01 84 GLY C N 1
ATOM 655 C CA . GLY A 1 84 ? -20.396 2.931 23.578 1.00 2.01 84 GLY C CA 1
ATOM 656 C C . GLY A 1 84 ? -21.166 2.603 22.324 1.00 2.01 84 GLY C C 1
ATOM 657 O O . GLY A 1 84 ? -22.341 2.232 22.373 1.00 2.01 84 GLY C O 1
ATOM 658 N N . PRO A 1 85 ? -20.531 2.791 21.172 1.00 1.60 85 PRO C N 1
ATOM 659 C CA . PRO A 1 85 ? -21.177 2.464 19.891 1.00 1.60 85 PRO C CA 1
ATOM 660 C C . PRO A 1 85 ? -21.571 0.998 19.716 1.00 1.60 85 PRO C C 1
ATOM 661 O O . PRO A 1 85 ? -22.712 0.758 19.293 1.00 1.60 85 PRO C O 1
ATOM 665 N N . PRO A 1 86 ? -20.743 -0.025 20.011 1.00 1.44 86 PRO C N 1
ATOM 666 C CA . PRO A 1 86 ? -21.213 -1.384 19.695 1.00 1.44 86 PRO C CA 1
ATOM 667 C C . PRO A 1 86 ? -22.215 -1.963 20.686 1.00 1.44 86 PRO C C 1
ATOM 668 O O . PRO A 1 86 ? -22.799 -3.012 20.381 1.00 1.44 86 PRO C O 1
ATOM 672 N N . ASP A 1 87 ? -22.428 -1.315 21.838 1.00 1.48 87 ASP C N 1
ATOM 673 C CA . ASP A 1 87 ? -23.394 -1.705 22.875 1.00 1.48 87 ASP C CA 1
ATOM 674 C C . ASP A 1 87 ? -23.116 -3.115 23.410 1.00 1.48 87 ASP C C 1
ATOM 675 O O . ASP A 1 87 ? -23.885 -4.056 23.217 1.00 1.48 87 ASP C O 1
ATOM 680 N N . CYS A 1 88 ? -21.981 -3.234 24.092 1.00 2.08 88 CYS C N 1
ATOM 681 C CA . CYS A 1 88 ? -21.571 -4.501 24.684 1.00 2.08 88 CYS C CA 1
ATOM 682 C C . CYS A 1 88 ? -22.189 -4.667 26.072 1.00 2.08 88 CYS C C 1
ATOM 683 O O . CYS A 1 88 ? -23.072 -3.916 26.490 1.00 2.08 88 CYS C O 1
ATOM 686 N N . LEU A 1 89 ? -21.712 -5.678 26.793 1.00 1.70 89 LEU C N 1
ATOM 687 C CA . LEU A 1 89 ? -22.019 -5.959 28.189 1.00 1.70 89 LEU C CA 1
ATOM 688 C C . LEU A 1 89 ? -20.826 -6.705 28.765 1.00 1.70 89 LEU C C 1
ATOM 689 O O . LEU A 1 89 ? -20.024 -7.268 28.021 1.00 1.70 89 LEU C O 1
ATOM 694 N N . THR A 1 90 ? -20.684 -6.697 30.091 1.00 2.03 90 THR C N 1
ATOM 695 C CA . THR A 1 90 ? -19.775 -7.633 30.763 1.00 2.03 90 THR C CA 1
ATOM 696 C C . THR A 1 90 ? -20.554 -8.233 31.921 1.00 2.03 90 THR C C 1
ATOM 697 O O . THR A 1 90 ? -20.500 -7.731 33.045 1.00 2.03 90 THR C O 1
ATOM 701 N N . VAL A 1 91 ? -21.266 -9.318 31.650 1.00 2.99 91 VAL C N 1
ATOM 702 C CA . VAL A 1 91 ? -22.016 -9.998 32.692 1.00 2.99 91 VAL C CA 1
ATOM 703 C C . VAL A 1 91 ? -21.038 -10.916 33.408 1.00 2.99 91 VAL C C 1
ATOM 704 O O . VAL A 1 91 ? -20.836 -12.064 33.000 1.00 2.99 91 VAL C O 1
ATOM 708 N N . THR A 1 92 ? -20.389 -10.410 34.451 1.00 5.68 92 THR C N 1
ATOM 709 C CA . THR A 1 92 ? -19.420 -11.211 35.180 1.00 5.68 92 THR C CA 1
ATOM 710 C C . THR A 1 92 ? -20.106 -11.941 36.320 1.00 5.68 92 THR C C 1
ATOM 711 O O . THR A 1 92 ? -21.149 -11.514 36.817 1.00 5.68 92 THR C O 1
ATOM 715 N N . ALA A 1 93 ? -19.500 -13.043 36.745 1.00 9.92 93 ALA C N 1
ATOM 716 C CA . ALA A 1 93 ? -20.148 -13.913 37.708 1.00 9.92 93 ALA C CA 1
ATOM 717 C C . ALA A 1 93 ? -19.105 -14.655 38.525 1.00 9.92 93 ALA C C 1
ATOM 718 O O . ALA A 1 93 ? -18.141 -15.184 37.972 1.00 9.92 93 ALA C O 1
ATOM 720 N N . LYS A 1 94 ? -19.316 -14.711 39.834 1.00 15.28 94 LYS C N 1
ATOM 721 C CA . LYS A 1 94 ? -18.361 -15.310 40.749 1.00 15.28 94 LYS C CA 1
ATOM 722 C C . LYS A 1 94 ? -18.814 -16.717 41.133 1.00 15.28 94 LYS C C 1
ATOM 723 O O . LYS A 1 94 ? -19.770 -17.257 40.578 1.00 15.28 94 LYS C O 1
ATOM 729 N N . ALA A 1 95 ? -18.130 -17.316 42.109 1.00 26.92 95 ALA C N 1
ATOM 730 C CA . ALA A 1 95 ? -18.141 -18.768 42.263 1.00 26.92 95 ALA C CA 1
ATOM 731 C C . ALA A 1 95 ? -19.402 -19.295 42.942 1.00 26.92 95 ALA C C 1
ATOM 732 O O . ALA A 1 95 ? -20.124 -20.117 42.369 1.00 26.92 95 ALA C O 1
ATOM 734 N N . GLY A 1 96 ? -19.669 -18.851 44.168 1.00 42.14 96 GLY C N 1
ATOM 735 C CA . GLY A 1 96 ? -20.588 -19.574 45.041 1.00 42.14 96 GLY C CA 1
ATOM 736 C C . GLY A 1 96 ? -22.044 -19.424 44.626 1.00 42.14 96 GLY C C 1
ATOM 737 O O . GLY A 1 96 ? -22.511 -18.319 44.324 1.00 42.14 96 GLY C O 1
ATOM 738 N N . ASP A 1 97 ? -22.773 -20.544 44.626 1.00 45.33 97 ASP C N 1
ATOM 739 C CA . ASP A 1 97 ? -24.159 -20.565 44.166 1.00 45.33 97 ASP C CA 1
ATOM 740 C C . ASP A 1 97 ? -25.117 -20.048 45.232 1.00 45.33 97 ASP C C 1
ATOM 741 O O . ASP A 1 97 ? -25.860 -19.087 45.001 1.00 45.33 97 ASP C O 1
ATOM 746 N N . MET A 1 98 ? -25.129 -20.698 46.400 1.00 63.05 98 MET C N 1
ATOM 747 C CA . MET A 1 98 ? -26.032 -20.304 47.477 1.00 63.05 98 MET C CA 1
ATOM 748 C C . MET A 1 98 ? -25.651 -18.955 48.070 1.00 63.05 98 MET C C 1
ATOM 749 O O . MET A 1 98 ? -26.515 -18.242 48.592 1.00 63.05 98 MET C O 1
ATOM 754 N N . ARG A 1 99 ? -24.370 -18.594 48.009 1.00 74.67 99 ARG C N 1
ATOM 755 C CA . ARG A 1 99 ? -23.886 -17.291 48.453 1.00 74.67 99 ARG C CA 1
ATOM 756 C C . ARG A 1 99 ? -22.928 -16.760 47.397 1.00 74.67 99 ARG C C 1
ATOM 757 O O . ARG A 1 99 ? -21.890 -17.374 47.131 1.00 74.67 99 ARG C O 1
ATOM 765 N N . GLY A 1 100 ? -23.273 -15.623 46.803 1.00 75.49 100 GLY C N 1
ATOM 766 C CA . GLY A 1 100 ? -22.422 -14.991 45.815 1.00 75.49 100 GLY C CA 1
ATOM 767 C C . GLY A 1 100 ? -21.645 -13.835 46.407 1.00 75.49 100 GLY C C 1
ATOM 768 O O . GLY A 1 100 ? -20.613 -14.037 47.053 1.00 75.49 100 GLY C O 1
ATOM 769 N N . SER A 1 101 ? -22.127 -12.613 46.182 1.00 63.54 101 SER C N 1
ATOM 770 C CA . SER A 1 101 ? -21.552 -11.420 46.787 1.00 63.54 101 SER C CA 1
ATOM 771 C C . SER A 1 101 ? -22.420 -10.873 47.915 1.00 63.54 101 SER C C 1
ATOM 772 O O . SER A 1 101 ? -22.381 -9.670 48.195 1.00 63.54 101 SER C O 1
ATOM 775 N N . GLY A 1 102 ? -23.207 -11.729 48.565 1.00 80.00 102 GLY C N 1
ATOM 776 C CA . GLY A 1 102 ? -24.087 -11.283 49.624 1.00 80.00 102 GLY C CA 1
ATOM 777 C C . GLY A 1 102 ? -24.203 -12.317 50.726 1.00 80.00 102 GLY C C 1
ATOM 778 O O . GLY A 1 102 ? -23.981 -13.513 50.517 1.00 80.00 102 GLY C O 1
ATOM 779 N N . LYS A 1 103 ? -24.537 -11.811 51.922 1.00 96.30 103 LYS C N 1
ATOM 780 C CA . LYS A 1 103 ? -24.869 -12.596 53.118 1.00 96.30 103 LYS C CA 1
ATOM 781 C C . LYS A 1 103 ? -23.704 -13.463 53.598 1.00 96.30 103 LYS C C 1
ATOM 782 O O . LYS A 1 103 ? -23.905 -14.608 54.008 1.00 96.30 103 LYS C O 1
ATOM 788 N N . THR A 1 104 ? -22.473 -12.940 53.552 1.00 97.10 104 THR C N 1
ATOM 789 C CA . THR A 1 104 ? -21.295 -13.705 53.950 1.00 97.10 104 THR C CA 1
ATOM 790 C C . THR A 1 104 ? -20.490 -13.004 55.037 1.00 97.10 104 THR C C 1
ATOM 791 O O . THR A 1 104 ? -19.373 -13.430 55.337 1.00 97.10 104 THR C O 1
ATOM 795 N N . ILE A 1 105 ? -21.027 -11.938 55.632 1.00 93.94 105 ILE C N 1
ATOM 796 C CA . ILE A 1 105 ? -20.212 -11.002 56.403 1.00 93.94 105 ILE C CA 1
ATOM 797 C C . ILE A 1 105 ? -20.647 -11.086 57.867 1.00 93.94 105 ILE C C 1
ATOM 798 O O . ILE A 1 105 ? -20.724 -10.077 58.578 1.00 93.94 105 ILE C O 1
ATOM 803 N N . ARG A 1 106 ? -20.977 -12.294 58.320 1.00 103.52 106 ARG C N 1
ATOM 804 C CA . ARG A 1 106 ? -21.235 -12.558 59.732 1.00 103.52 106 ARG C CA 1
ATOM 805 C C . ARG A 1 106 ? -19.996 -13.192 60.349 1.00 103.52 106 ARG C C 1
ATOM 806 O O . ARG A 1 106 ? -19.610 -14.304 59.974 1.00 103.52 106 ARG C O 1
ATOM 814 N N . SER A 1 107 ? -19.387 -12.488 61.301 1.00 105.14 107 SER C N 1
ATOM 815 C CA . SER A 1 107 ? -18.091 -12.838 61.866 1.00 105.14 107 SER C CA 1
ATOM 816 C C . SER A 1 107 ? -18.254 -13.212 63.335 1.00 105.14 107 SER C C 1
ATOM 817 O O . SER A 1 107 ? -19.356 -13.188 63.890 1.00 105.14 107 SER C O 1
ATOM 820 N N . GLY A 1 108 ? -17.140 -13.562 63.964 1.00 105.92 108 GLY C N 1
ATOM 821 C CA . GLY A 1 108 ? -17.158 -13.909 65.367 1.00 105.92 108 GLY C CA 1
ATOM 822 C C . GLY A 1 108 ? -15.791 -14.328 65.854 1.00 105.92 108 GLY C C 1
ATOM 823 O O . GLY A 1 108 ? -14.785 -14.141 65.169 1.00 105.92 108 GLY C O 1
ATOM 824 N N . GLY A 1 109 ? -15.769 -14.904 67.058 1.00 106.61 109 GLY C N 1
ATOM 825 C CA . GLY A 1 109 ? -14.541 -15.388 67.645 1.00 106.61 109 GLY C CA 1
ATOM 826 C C . GLY A 1 109 ? -14.747 -16.736 68.307 1.00 106.61 109 GLY C C 1
ATOM 827 O O . GLY A 1 109 ? -15.842 -17.077 68.755 1.00 106.61 109 GLY C O 1
ATOM 828 N N . TRP A 1 110 ? -13.661 -17.502 68.370 1.00 110.01 110 TRP C N 1
ATOM 829 C CA . TRP A 1 110 ? -13.680 -18.857 68.900 1.00 110.01 110 TRP C CA 1
ATOM 830 C C . TRP A 1 110 ? -12.928 -18.927 70.223 1.00 110.01 110 TRP C C 1
ATOM 831 O O . TRP A 1 110 ? -12.205 -18.006 70.612 1.00 110.01 110 TRP C O 1
ATOM 842 N N . GLU A 1 111 ? -13.118 -20.045 70.919 1.00 116.18 111 GLU C N 1
ATOM 843 C CA . GLU A 1 111 ? -12.554 -20.250 72.244 1.00 116.18 111 GLU C CA 1
ATOM 844 C C . GLU A 1 111 ? -11.259 -21.055 72.144 1.00 116.18 111 GLU C C 1
ATOM 845 O O . GLU A 1 111 ? -10.729 -21.294 71.056 1.00 116.18 111 GLU C O 1
ATOM 851 N N . GLY A 1 112 ? -10.737 -21.482 73.294 1.00 123.32 112 GLY C N 1
ATOM 852 C CA . GLY A 1 112 ? -9.470 -22.195 73.301 1.00 123.32 112 GLY C CA 1
ATOM 853 C C . GLY A 1 112 ? -9.599 -23.634 72.837 1.00 123.32 112 GLY C C 1
ATOM 854 O O . GLY A 1 112 ? -8.715 -24.160 72.155 1.00 123.32 112 GLY C O 1
ATOM 855 N N . THR A 1 113 ? -10.704 -24.290 73.197 1.00 120.28 113 THR C N 1
ATOM 856 C CA . THR A 1 113 ? -10.928 -25.693 72.841 1.00 120.28 113 THR C CA 1
ATOM 857 C C . THR A 1 113 ? -11.595 -25.774 71.467 1.00 120.28 113 THR C C 1
ATOM 858 O O . THR A 1 113 ? -12.712 -26.268 71.299 1.00 120.28 113 THR C O 1
ATOM 862 N N . THR A 1 114 ? -10.880 -25.262 70.466 1.00 124.24 114 THR C N 1
ATOM 863 C CA . THR A 1 114 ? -11.308 -25.301 69.072 1.00 124.24 114 THR C CA 1
ATOM 864 C C . THR A 1 114 ? -10.171 -25.895 68.253 1.00 124.24 114 THR C C 1
ATOM 865 O O . THR A 1 114 ? -9.139 -25.243 68.061 1.00 124.24 114 THR C O 1
ATOM 869 N N . LEU A 1 115 ? -10.349 -27.132 67.791 1.00 119.88 115 LEU C N 1
ATOM 870 C CA . LEU A 1 115 ? -9.377 -27.764 66.903 1.00 119.88 115 LEU C CA 1
ATOM 871 C C . LEU A 1 115 ? -9.391 -27.038 65.565 1.00 119.88 115 LEU C C 1
ATOM 872 O O . LEU A 1 115 ? -10.409 -27.036 64.866 1.00 119.88 115 LEU C O 1
ATOM 877 N N . ALA A 1 116 ? -8.266 -26.413 65.221 1.00 121.07 116 ALA C N 1
ATOM 878 C CA . ALA A 1 116 ? -8.201 -25.526 64.069 1.00 121.07 116 ALA C CA 1
ATOM 879 C C . ALA A 1 116 ? -8.350 -26.301 62.768 1.00 121.07 116 ALA C C 1
ATOM 880 O O . ALA A 1 116 ? -7.932 -27.457 62.655 1.00 121.07 116 ALA C O 1
ATOM 882 N N . GLN A 1 117 ? -9.019 -25.656 61.806 1.00 117.71 117 GLN C N 1
ATOM 883 C CA . GLN A 1 117 ? -9.349 -26.176 60.476 1.00 117.71 117 GLN C CA 1
ATOM 884 C C . GLN A 1 117 ? -10.247 -27.416 60.529 1.00 117.71 117 GLN C C 1
ATOM 885 O O . GLN A 1 117 ? -10.348 -28.159 59.548 1.00 117.71 117 GLN C O 1
ATOM 891 N N . VAL A 1 118 ? -10.900 -27.649 61.668 1.00 115.44 118 VAL C N 1
ATOM 892 C CA . VAL A 1 118 ? -12.019 -28.573 61.807 1.00 115.44 118 VAL C CA 1
ATOM 893 C C . VAL A 1 118 ? -13.151 -27.795 62.456 1.00 115.44 118 VAL C C 1
ATOM 894 O O . VAL A 1 118 ? -14.275 -27.756 61.944 1.00 115.44 118 VAL C O 1
ATOM 898 N N . CYS A 1 119 ? -12.852 -27.156 63.586 1.00 119.72 119 CYS C N 1
ATOM 899 C CA . CYS A 1 119 ? -13.779 -26.250 64.248 1.00 119.72 119 CYS C CA 1
ATOM 900 C C . CYS A 1 119 ? -13.744 -24.844 63.661 1.00 119.72 119 CYS C C 1
ATOM 901 O O . CYS A 1 119 ? -14.325 -23.928 64.252 1.00 119.72 119 CYS C O 1
ATOM 904 N N . ARG A 1 120 ? -13.062 -24.650 62.533 1.00 120.29 120 ARG C N 1
ATOM 905 C CA . ARG A 1 120 ? -13.072 -23.387 61.811 1.00 120.29 120 ARG C CA 1
ATOM 906 C C . ARG A 1 120 ? -13.912 -23.419 60.547 1.00 120.29 120 ARG C C 1
ATOM 907 O O . ARG A 1 120 ? -14.587 -22.434 60.248 1.00 120.29 120 ARG C O 1
ATOM 915 N N . ASP A 1 121 ? -13.876 -24.514 59.791 1.00 113.71 121 ASP C N 1
ATOM 916 C CA . ASP A 1 121 ? -14.616 -24.617 58.538 1.00 113.71 121 ASP C CA 1
ATOM 917 C C . ASP A 1 121 ? -15.619 -25.757 58.537 1.00 113.71 121 ASP C C 1
ATOM 918 O O . ASP A 1 121 ? -16.751 -25.578 58.073 1.00 113.71 121 ASP C O 1
ATOM 923 N N . VAL A 1 122 ? -15.237 -26.930 59.043 1.00 114.93 122 VAL C N 1
ATOM 924 C CA . VAL A 1 122 ? -16.182 -28.037 59.123 1.00 114.93 122 VAL C CA 1
ATOM 925 C C . VAL A 1 122 ? -17.155 -27.814 60.274 1.00 114.93 122 VAL C C 1
ATOM 926 O O . VAL A 1 122 ? -18.364 -28.036 60.137 1.00 114.93 122 VAL C O 1
ATOM 930 N N . GLY A 1 123 ? -16.655 -27.344 61.412 1.00 116.07 123 GLY C N 1
ATOM 931 C CA . GLY A 1 123 ? -17.481 -27.154 62.583 1.00 116.07 123 GLY C CA 1
ATOM 932 C C . GLY A 1 123 ? -17.942 -25.743 62.868 1.00 116.07 123 GLY C C 1
ATOM 933 O O . GLY A 1 123 ? -18.548 -25.510 63.918 1.00 116.07 123 GLY C O 1
ATOM 934 N N . ALA A 1 124 ? -17.673 -24.781 61.983 1.00 115.07 124 ALA C N 1
ATOM 935 C CA . ALA A 1 124 ? -18.091 -23.410 62.247 1.00 115.07 124 ALA C CA 1
ATOM 936 C C . ALA A 1 124 ? -18.840 -22.773 61.084 1.00 115.07 124 ALA C C 1
ATOM 937 O O . ALA A 1 124 ? -19.737 -21.956 61.305 1.00 115.07 124 ALA C O 1
ATOM 939 N N . ARG A 1 125 ? -18.497 -23.136 59.853 1.00 113.10 125 ARG C N 1
ATOM 940 C CA . ARG A 1 125 ? -19.087 -22.510 58.674 1.00 113.10 125 ARG C CA 1
ATOM 941 C C . ARG A 1 125 ? -20.380 -23.176 58.216 1.00 113.10 125 ARG C C 1
ATOM 942 O O . ARG A 1 125 ? -20.891 -22.832 57.144 1.00 113.10 125 ARG C O 1
ATOM 950 N N . ASN A 1 126 ? -20.919 -24.111 58.992 1.00 119.33 126 ASN C N 1
ATOM 951 C CA . ASN A 1 126 ? -22.179 -24.761 58.657 1.00 119.33 126 ASN C CA 1
ATOM 952 C C . ASN A 1 126 ? -23.390 -24.051 59.251 1.00 119.33 126 ASN C C 1
ATOM 953 O O . ASN A 1 126 ? -24.524 -24.404 58.911 1.00 119.33 126 ASN C O 1
ATOM 958 N N . GLY A 1 127 ? -23.180 -23.079 60.135 1.00 119.54 127 GLY C N 1
ATOM 959 C CA . GLY A 1 127 ? -24.273 -22.344 60.742 1.00 119.54 127 GLY C CA 1
ATOM 960 C C . GLY A 1 127 ? -24.590 -21.040 60.041 1.00 119.54 127 GLY C C 1
ATOM 961 O O . GLY A 1 127 ? -24.550 -19.979 60.673 1.00 119.54 127 GLY C O 1
ATOM 962 N N . TRP A 1 128 ? -24.897 -21.127 58.739 1.00 107.20 128 TRP C N 1
ATOM 963 C CA . TRP A 1 128 ? -25.255 -19.991 57.877 1.00 107.20 128 TRP C CA 1
ATOM 964 C C . TRP A 1 128 ? -24.127 -18.957 57.806 1.00 107.20 128 TRP C C 1
ATOM 965 O O . TRP A 1 128 ? -24.267 -17.809 58.231 1.00 107.20 128 TRP C O 1
ATOM 976 N N . ARG A 1 129 ? -22.998 -19.386 57.249 1.00 109.49 129 ARG C N 1
ATOM 977 C CA . ARG A 1 129 ? -21.820 -18.555 57.050 1.00 109.49 129 ARG C CA 1
ATOM 978 C C . ARG A 1 129 ? -21.518 -18.447 55.561 1.00 109.49 129 ARG C C 1
ATOM 979 O O . ARG A 1 129 ? -22.371 -18.760 54.724 1.00 109.49 129 ARG C O 1
ATOM 987 N N . VAL A 1 130 ? -20.304 -17.957 55.263 1.00 100.34 130 VAL C N 1
ATOM 988 C CA . VAL A 1 130 ? -19.773 -17.544 53.958 1.00 100.34 130 VAL C CA 1
ATOM 989 C C . VAL A 1 130 ? -20.132 -18.481 52.813 1.00 100.34 130 VAL C C 1
ATOM 990 O O . VAL A 1 130 ? -20.681 -18.053 51.793 1.00 100.34 130 VAL C O 1
ATOM 994 N N . GLU A 1 131 ? -19.822 -19.759 52.982 1.00 87.28 131 GLU C N 1
ATOM 995 C CA . GLU A 1 131 ? -20.174 -20.796 52.026 1.00 87.28 131 GLU C CA 1
ATOM 996 C C . GLU A 1 131 ? -20.156 -22.116 52.781 1.00 87.28 131 GLU C C 1
ATOM 997 O O . GLU A 1 131 ? -19.107 -22.528 53.287 1.00 87.28 131 GLU C O 1
ATOM 1003 N N . CYS A 1 132 ? -21.319 -22.761 52.872 1.00 97.50 132 CYS C N 1
ATOM 1004 C CA . CYS A 1 132 ? -21.547 -23.721 53.951 1.00 97.50 132 CYS C CA 1
ATOM 1005 C C . CYS A 1 132 ? -20.775 -25.041 53.837 1.00 97.50 132 CYS C C 1
ATOM 1006 O O . CYS A 1 132 ? -20.041 -25.358 54.789 1.00 97.50 132 CYS C O 1
ATOM 1009 N N . PRO A 1 133 ? -20.866 -25.847 52.762 1.00 89.86 133 PRO C N 1
ATOM 1010 C CA . PRO A 1 133 ? -20.361 -27.223 52.909 1.00 89.86 133 PRO C CA 1
ATOM 1011 C C . PRO A 1 133 ? -18.875 -27.382 52.636 1.00 89.86 133 PRO C C 1
ATOM 1012 O O . PRO A 1 133 ? -18.416 -28.517 52.456 1.00 89.86 133 PRO C O 1
ATOM 1016 N N . LEU A 1 134 ? -18.100 -26.297 52.603 1.00 97.05 134 LEU C N 1
ATOM 1017 C CA . LEU A 1 134 ? -16.673 -26.445 52.343 1.00 97.05 134 LEU C CA 1
ATOM 1018 C C . LEU A 1 134 ? -15.943 -26.933 53.588 1.00 97.05 134 LEU C C 1
ATOM 1019 O O . LEU A 1 134 ? -16.251 -26.532 54.714 1.00 97.05 134 LEU C O 1
ATOM 1024 N N . GLN A 1 135 ? -14.963 -27.805 53.369 1.00 103.56 135 GLN C N 1
ATOM 1025 C CA . GLN A 1 135 ? -14.322 -28.568 54.426 1.00 103.56 135 GLN C CA 1
ATOM 1026 C C . GLN A 1 135 ? -12.811 -28.476 54.280 1.00 103.56 135 GLN C C 1
ATOM 1027 O O . GLN A 1 135 ? -12.288 -28.120 53.223 1.00 103.56 135 GLN C O 1
ATOM 1033 N N . VAL A 1 136 ? -12.112 -28.793 55.368 1.00 108.20 136 VAL C N 1
ATOM 1034 C CA . VAL A 1 136 ? -10.657 -28.889 55.392 1.00 108.20 136 VAL C CA 1
ATOM 1035 C C . VAL A 1 136 ? -10.295 -30.238 55.995 1.00 108.20 136 VAL C C 1
ATOM 1036 O O . VAL A 1 136 ? -10.791 -30.595 57.069 1.00 108.20 136 VAL C O 1
ATOM 1040 N N . ALA A 1 137 ? -9.436 -30.988 55.308 1.00 112.13 137 ALA C N 1
ATOM 1041 C CA . ALA A 1 137 ? -9.042 -32.313 55.765 1.00 112.13 137 ALA C CA 1
ATOM 1042 C C . ALA A 1 137 ? -7.833 -32.296 56.695 1.00 112.13 137 ALA C C 1
ATOM 1043 O O . ALA A 1 137 ? -7.196 -33.337 56.875 1.00 112.13 137 ALA C O 1
ATOM 1045 N N . ILE A 1 138 ? -7.497 -31.150 57.280 1.00 112.28 138 ILE C N 1
ATOM 1046 C CA . ILE A 1 138 ? -6.452 -31.076 58.294 1.00 112.28 138 ILE C CA 1
ATOM 1047 C C . ILE A 1 138 ? -7.103 -31.108 59.670 1.00 112.28 138 ILE C C 1
ATOM 1048 O O . ILE A 1 138 ? -7.903 -30.229 60.011 1.00 112.28 138 ILE C O 1
ATOM 1053 N N . ALA A 1 139 ? -6.759 -32.123 60.459 1.00 116.30 139 ALA C N 1
ATOM 1054 C CA . ALA A 1 139 ? -7.357 -32.372 61.766 1.00 116.30 139 ALA C CA 1
ATOM 1055 C C . ALA A 1 139 ? -6.279 -32.500 62.833 1.00 116.30 139 ALA C C 1
ATOM 1056 O O . ALA A 1 139 ? -6.258 -33.444 63.625 1.00 116.30 139 ALA C O 1
ATOM 1058 N N . ARG A 1 140 ? -5.359 -31.542 62.862 1.00 118.37 140 ARG C N 1
ATOM 1059 C CA . ARG A 1 140 ? -4.244 -31.604 63.793 1.00 118.37 140 ARG C CA 1
ATOM 1060 C C . ARG A 1 140 ? -4.660 -31.135 65.185 1.00 118.37 140 ARG C C 1
ATOM 1061 O O . ARG A 1 140 ? -5.677 -30.460 65.369 1.00 118.37 140 ARG C O 1
ATOM 1069 N N . VAL A 1 141 ? -3.848 -31.510 66.173 1.00 126.42 141 VAL C N 1
ATOM 1070 C CA . VAL A 1 141 ? -4.128 -31.216 67.576 1.00 126.42 141 VAL C CA 1
ATOM 1071 C C . VAL A 1 141 ? -3.875 -29.731 67.817 1.00 126.42 141 VAL C C 1
ATOM 1072 O O . VAL A 1 141 ? -2.724 -29.286 67.859 1.00 126.42 141 VAL C O 1
ATOM 1076 N N . ASP A 1 142 ? -4.950 -28.964 67.986 1.00 121.55 142 ASP C N 1
ATOM 1077 C CA . ASP A 1 142 ? -4.880 -27.510 68.127 1.00 121.55 142 ASP C CA 1
ATOM 1078 C C . ASP A 1 142 ? -5.781 -27.091 69.285 1.00 121.55 142 ASP C C 1
ATOM 1079 O O . ASP A 1 142 ? -7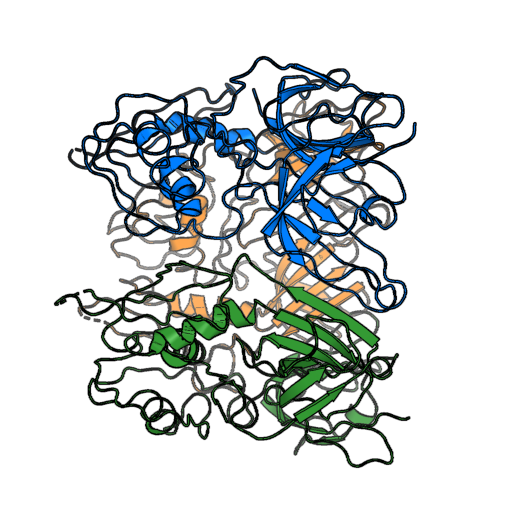.002 -26.996 69.129 1.00 121.55 142 ASP C O 1
ATOM 1084 N N . GLN A 1 143 ? -5.177 -26.837 70.445 1.00 126.15 143 GLN C N 1
ATOM 1085 C CA . GLN A 1 143 ? -5.914 -26.384 71.619 1.00 126.15 143 GLN C CA 1
ATOM 1086 C C . GLN A 1 143 ? -5.410 -25.016 72.057 1.00 126.15 143 GLN C C 1
ATOM 1087 O O . GLN A 1 143 ? -5.162 -24.783 73.244 1.00 126.15 143 GLN C O 1
ATOM 1093 N N . VAL A 1 144 ? -5.255 -24.112 71.097 1.00 117.68 144 VAL C N 1
ATOM 1094 C CA . VAL A 1 144 ? -4.697 -22.784 71.321 1.00 117.68 144 VAL C CA 1
ATOM 1095 C C . VAL A 1 144 ? -5.848 -21.787 71.356 1.00 117.68 144 VAL C C 1
ATOM 1096 O O . VAL A 1 144 ? -6.835 -21.942 70.625 1.00 117.68 144 VAL C O 1
ATOM 1100 N N . ASN A 1 145 ? -5.745 -20.787 72.238 1.00 122.84 145 ASN C N 1
ATOM 1101 C CA . ASN A 1 145 ? -6.674 -19.663 72.251 1.00 122.84 145 ASN C CA 1
ATOM 1102 C C . ASN A 1 145 ? -6.592 -18.905 70.932 1.00 122.84 145 ASN C C 1
ATOM 1103 O O . ASN A 1 145 ? -5.596 -18.227 70.659 1.00 122.84 145 ASN C O 1
ATOM 1108 N N . GLU A 1 146 ? -7.632 -19.012 70.109 1.00 123.40 146 GLU C N 1
ATOM 1109 C CA . GLU A 1 146 ? -7.620 -18.444 68.771 1.00 123.40 146 GLU C CA 1
ATOM 1110 C C . GLU A 1 146 ? -8.999 -17.897 68.432 1.00 123.40 146 GLU C C 1
ATOM 1111 O O . GLU A 1 146 ? -10.021 -18.518 68.742 1.00 123.40 146 GLU C O 1
ATOM 1117 N N . SER A 1 147 ? -9.016 -16.718 67.815 1.00 124.76 147 SER C N 1
ATOM 1118 C CA . SER A 1 147 ? -10.256 -16.032 67.486 1.00 124.76 147 SER C CA 1
ATOM 1119 C C . SER A 1 147 ? -9.967 -14.962 66.448 1.00 124.76 147 SER C C 1
ATOM 1120 O O . SER A 1 147 ? -8.860 -14.423 66.382 1.00 124.76 147 SER C O 1
ATOM 1123 N N . ASP A 1 148 ? -10.977 -14.670 65.637 1.00 123.85 148 ASP C N 1
ATOM 1124 C CA . ASP A 1 148 ? -10.968 -13.497 64.776 1.00 123.85 148 ASP C CA 1
ATOM 1125 C C . ASP A 1 148 ? -11.474 -12.316 65.592 1.00 123.85 148 ASP C C 1
ATOM 1126 O O . ASP A 1 148 ? -12.606 -12.347 66.088 1.00 123.85 148 ASP C O 1
ATOM 1131 N N . TYR A 1 149 ? -10.633 -11.293 65.756 1.00 122.09 149 TYR C N 1
ATOM 1132 C CA . TYR A 1 149 ? -11.043 -10.128 66.534 1.00 122.09 149 TYR C CA 1
ATOM 1133 C C . TYR A 1 149 ? -12.118 -9.342 65.794 1.00 122.09 149 TYR C C 1
ATOM 1134 O O . TYR A 1 149 ? -13.271 -9.277 66.236 1.00 122.09 149 TYR C O 1
ATOM 1143 N N . HIS A 1 150 ? -11.763 -8.763 64.647 1.00 117.36 150 HIS C N 1
ATOM 1144 C CA . HIS A 1 150 ? -12.758 -8.311 63.671 1.00 117.36 150 HIS C CA 1
ATOM 1145 C C . HIS A 1 150 ? -12.092 -8.342 62.297 1.00 117.36 150 HIS C C 1
ATOM 1146 O O . HIS A 1 150 ? -11.394 -7.402 61.910 1.00 117.36 150 HIS C O 1
ATOM 1153 N N . PHE A 1 151 ? -12.334 -9.421 61.567 1.00 114.67 151 PHE C N 1
ATOM 1154 C CA . PHE A 1 151 ? -11.863 -9.574 60.202 1.00 114.67 151 PHE C CA 1
ATOM 1155 C C . PHE A 1 151 ? -13.066 -9.737 59.290 1.00 114.67 151 PHE C C 1
ATOM 1156 O O . PHE A 1 151 ? -14.109 -10.244 59.716 1.00 114.67 151 PHE C O 1
ATOM 1164 N N . VAL A 1 152 ? -12.928 -9.261 58.049 1.00 111.38 152 VAL C N 1
ATOM 1165 C CA . VAL A 1 152 ? -13.869 -9.635 57.004 1.00 111.38 152 VAL C CA 1
ATOM 1166 C C . VAL A 1 152 ? -13.790 -11.144 56.835 1.00 111.38 152 VAL C C 1
ATOM 1167 O O . VAL A 1 152 ? -12.700 -11.725 56.833 1.00 111.38 152 VAL C O 1
ATOM 1171 N N . THR A 1 153 ? -14.951 -11.794 56.737 1.00 104.88 153 THR C N 1
ATOM 1172 C CA . THR A 1 153 ? -15.016 -13.247 56.863 1.00 104.88 153 THR C CA 1
ATOM 1173 C C . THR A 1 153 ? -14.395 -13.991 55.688 1.00 104.88 153 THR C C 1
ATOM 1174 O O . THR A 1 153 ? -14.143 -15.195 55.806 1.00 104.88 153 THR C O 1
ATOM 1178 N N . ARG A 1 154 ? -14.153 -13.320 54.564 1.00 99.98 154 ARG C N 1
ATOM 1179 C CA . ARG A 1 154 ? -13.344 -13.885 53.497 1.00 99.98 154 ARG C CA 1
ATOM 1180 C C . ARG A 1 154 ? -11.874 -13.513 53.619 1.00 99.98 154 ARG C C 1
ATOM 1181 O O . ARG A 1 154 ? -11.028 -14.177 53.010 1.00 99.98 154 ARG C O 1
ATOM 1189 N N . LEU A 1 155 ? -11.558 -12.467 54.381 1.00 107.39 155 LEU C N 1
ATOM 1190 C CA . LEU A 1 155 ? -10.193 -12.199 54.811 1.00 107.39 155 LEU C CA 1
ATOM 1191 C C . LEU A 1 155 ? -9.858 -12.908 56.114 1.00 107.39 155 LEU C C 1
ATOM 1192 O O . LEU A 1 155 ? -8.675 -13.073 56.430 1.00 107.39 155 LEU C O 1
ATOM 1197 N N . ALA A 1 156 ? -10.876 -13.319 56.880 1.00 110.79 156 ALA C N 1
ATOM 1198 C CA . ALA A 1 156 ? -10.655 -14.108 58.086 1.00 110.79 156 ALA C CA 1
ATOM 1199 C C . ALA A 1 156 ? -10.178 -15.512 57.765 1.00 110.79 156 ALA C C 1
ATOM 1200 O O . ALA A 1 156 ? -9.566 -16.158 58.621 1.00 110.79 156 ALA C O 1
ATOM 1202 N N . ARG A 1 157 ? -10.464 -16.003 56.560 1.00 107.01 157 ARG C N 1
ATOM 1203 C CA . ARG A 1 157 ? -9.796 -17.202 56.077 1.00 107.01 157 ARG C CA 1
ATOM 1204 C C . ARG A 1 157 ? -8.344 -16.917 55.724 1.00 107.01 157 ARG C C 1
ATOM 1205 O O . ARG A 1 157 ? -7.511 -17.824 55.749 1.00 107.01 157 ARG C O 1
ATOM 1213 N N . GLN A 1 158 ? -8.020 -15.669 55.404 1.00 105.42 158 GLN C N 1
ATOM 1214 C CA . GLN A 1 158 ? -6.683 -15.343 54.930 1.00 105.42 158 GLN C CA 1
ATOM 1215 C C . GLN A 1 158 ? -5.758 -14.868 56.046 1.00 105.42 158 GLN C C 1
ATOM 1216 O O . GLN A 1 158 ? -4.596 -15.281 56.096 1.00 105.42 158 GLN C O 1
ATOM 1222 N N . TYR A 1 159 ? -6.240 -14.015 56.953 1.00 106.72 159 TYR C N 1
ATOM 1223 C CA . TYR A 1 159 ? -5.366 -13.513 58.009 1.00 106.72 159 TYR C CA 1
ATOM 1224 C C . TYR A 1 159 ? -5.075 -14.551 59.087 1.00 106.72 159 TYR C C 1
ATOM 1225 O O . TYR A 1 159 ? -4.077 -14.410 59.801 1.00 106.72 159 TYR C O 1
ATOM 1234 N N . ASP A 1 160 ? -5.905 -15.587 59.221 1.00 113.42 160 ASP C N 1
ATOM 1235 C CA . ASP A 1 160 ? -5.697 -16.571 60.280 1.00 113.42 160 ASP C CA 1
ATOM 1236 C C . ASP A 1 160 ? -5.842 -18.028 59.865 1.00 113.42 160 ASP C C 1
ATOM 1237 O O . ASP A 1 160 ? -5.442 -18.895 60.648 1.00 113.42 160 ASP C O 1
ATOM 1242 N N . CYS A 1 161 ? -6.391 -18.347 58.696 1.00 111.20 161 CYS C N 1
ATOM 1243 C CA . CYS A 1 161 ? -6.720 -19.738 58.415 1.00 111.20 161 CYS C CA 1
ATOM 1244 C C . CYS A 1 161 ? -5.959 -20.321 57.234 1.00 111.20 161 CYS C C 1
ATOM 1245 O O . CYS A 1 161 ? -5.308 -21.361 57.381 1.00 111.20 161 CYS C O 1
ATOM 1248 N N . THR A 1 162 ? -6.023 -19.690 56.061 1.00 109.44 162 THR C N 1
ATOM 1249 C CA . THR A 1 162 ? -5.570 -20.326 54.830 1.00 109.44 162 THR C CA 1
ATOM 1250 C C . THR A 1 162 ? -4.397 -19.629 54.155 1.00 109.44 162 THR C C 1
ATOM 1251 O O . THR A 1 162 ? -4.035 -20.020 53.039 1.00 109.44 162 THR C O 1
ATOM 1255 N N . ALA A 1 163 ? -3.811 -18.602 54.766 1.00 106.88 163 ALA C N 1
ATOM 1256 C CA . ALA A 1 163 ? -2.548 -18.055 54.283 1.00 106.88 163 ALA C CA 1
ATOM 1257 C C . ALA A 1 163 ? -1.459 -18.076 55.343 1.00 106.88 163 ALA C C 1
ATOM 1258 O O . ALA A 1 163 ? -0.346 -18.538 55.070 1.00 106.88 163 ALA C O 1
ATOM 1260 N N . LYS A 1 164 ? -1.748 -17.595 56.555 1.00 103.52 164 LYS C N 1
ATOM 1261 C CA . LYS A 1 164 ? -0.734 -17.575 57.605 1.00 103.52 164 LYS C CA 1
ATOM 1262 C C . LYS A 1 164 ? -0.595 -18.941 58.264 1.00 103.52 164 LYS C C 1
ATOM 1263 O O . LYS A 1 164 ? 0.515 -19.463 58.405 1.00 103.52 164 LYS C O 1
ATOM 1269 N N . LEU A 1 165 ? -1.714 -19.536 58.666 1.00 108.57 165 LEU C N 1
ATOM 1270 C CA . LEU A 1 165 ? -1.753 -20.895 59.199 1.00 108.57 165 LEU C CA 1
ATOM 1271 C C . LEU A 1 165 ? -2.182 -21.861 58.101 1.00 108.57 165 LEU C C 1
ATOM 1272 O O . LEU A 1 165 ? -2.957 -22.795 58.301 1.00 108.57 165 LEU C O 1
ATOM 1277 N N . ALA A 1 166 ? -1.694 -21.596 56.889 1.00 108.69 166 ALA C N 1
ATOM 1278 C CA . ALA A 1 166 ? -2.079 -22.381 55.724 1.00 108.69 166 ALA C CA 1
ATOM 1279 C C . ALA A 1 166 ? -1.516 -23.790 55.794 1.00 108.69 166 ALA C C 1
ATOM 1280 O O . ALA A 1 166 ? -2.269 -24.769 55.852 1.00 108.69 166 ALA C O 1
ATOM 1282 N N . GLU A 1 167 ? -0.184 -23.894 55.808 1.00 112.94 167 GLU C N 1
ATOM 1283 C CA . GLU A 1 167 ? 0.559 -25.126 55.532 1.00 112.94 167 GLU C CA 1
ATOM 1284 C C . GLU A 1 167 ? 0.119 -25.734 54.199 1.00 112.94 167 GLU C C 1
ATOM 1285 O O . GLU A 1 167 ? -0.019 -26.950 54.057 1.00 112.94 167 GLU C O 1
ATOM 1291 N N . GLY A 1 168 ? -0.114 -24.865 53.215 1.00 97.65 168 GLY C N 1
ATOM 1292 C CA . GLY A 1 168 ? -0.424 -25.274 51.863 1.00 97.65 168 GLY C CA 1
ATOM 1293 C C . GLY A 1 168 ? -1.871 -25.143 51.420 1.00 97.65 168 GLY C C 1
ATOM 1294 O O . GLY A 1 168 ? -2.226 -25.735 50.398 1.00 97.65 168 GLY C O 1
ATOM 1295 N N . MET A 1 169 ? -2.703 -24.373 52.127 1.00 95.46 169 MET C N 1
ATOM 1296 C CA . MET A 1 169 ? -4.141 -24.335 51.860 1.00 95.46 169 MET C CA 1
ATOM 1297 C C . MET A 1 169 ? -4.481 -23.722 50.502 1.00 95.46 169 MET C C 1
ATOM 1298 O O . MET A 1 169 ? -3.754 -22.879 49.969 1.00 95.46 169 MET C O 1
ATOM 1303 N N . LEU A 1 170 ? -5.615 -24.160 49.949 1.00 86.39 170 LEU C N 1
ATOM 1304 C CA . LEU A 1 170 ? -6.073 -23.747 48.627 1.00 86.39 170 LEU C CA 1
ATOM 1305 C C . LEU A 1 170 ? -7.166 -22.691 48.662 1.00 86.39 170 LEU C C 1
ATOM 1306 O O . LEU A 1 170 ? -7.128 -21.773 47.845 1.00 86.39 170 LEU C O 1
ATOM 1311 N N . MET A 1 171 ? -8.130 -22.813 49.590 1.00 84.25 171 MET C N 1
ATOM 1312 C CA . MET A 1 171 ? -9.368 -22.028 49.720 1.00 84.25 171 MET C CA 1
ATOM 1313 C C . MET A 1 171 ? -10.072 -21.732 48.390 1.00 84.25 171 MET C C 1
ATOM 1314 O O . MET A 1 171 ? -10.568 -20.623 48.165 1.00 84.25 171 MET C O 1
ATOM 1319 N N . VAL A 1 172 ? -10.155 -22.740 47.521 1.00 67.86 172 VAL C N 1
ATOM 1320 C CA . VAL A 1 172 ? -10.790 -22.581 46.216 1.00 67.86 172 VAL C CA 1
ATOM 1321 C C . VAL A 1 172 ? -12.301 -22.517 46.408 1.00 67.86 172 VAL C C 1
ATOM 1322 O O . VAL A 1 172 ? -12.939 -23.509 46.777 1.00 67.86 172 VAL C O 1
ATOM 1326 N N . LEU A 1 173 ? -12.876 -21.345 46.161 1.00 55.61 173 LEU C N 1
ATOM 1327 C CA . LEU A 1 173 ? -14.301 -21.076 46.357 1.00 55.61 173 LEU C CA 1
ATOM 1328 C C . LEU A 1 173 ? -15.305 -21.877 45.513 1.00 55.61 173 LEU C C 1
ATOM 1329 O O . LEU A 1 173 ? -16.366 -22.209 46.054 1.00 55.61 173 LEU C O 1
ATOM 1334 N N . PRO A 1 174 ? -15.086 -22.189 44.224 1.00 50.65 174 PRO C N 1
ATOM 1335 C CA . PRO A 1 174 ? -16.060 -23.046 43.532 1.00 50.65 174 PRO C CA 1
ATOM 1336 C C . PRO A 1 174 ? -16.041 -24.476 44.042 1.00 50.65 174 PRO C C 1
ATOM 1337 O O . PRO A 1 174 ? -15.057 -24.940 44.624 1.00 50.65 174 PRO C O 1
ATOM 1341 N N . ARG A 1 175 ? -17.183 -25.148 43.860 1.00 58.51 175 ARG C N 1
ATOM 1342 C CA . ARG A 1 175 ? -17.477 -26.533 44.237 1.00 58.51 175 ARG C CA 1
ATOM 1343 C C . ARG A 1 175 ? -17.434 -26.782 45.742 1.00 58.51 175 ARG C C 1
ATOM 1344 O O . ARG A 1 175 ? -17.548 -27.942 46.166 1.00 58.51 175 ARG C O 1
ATOM 1352 N N . GLN A 1 176 ? -17.275 -25.721 46.546 1.00 77.20 176 GLN C N 1
ATOM 1353 C CA . GLN A 1 176 ? -17.363 -25.743 48.009 1.00 77.20 176 GLN C CA 1
ATOM 1354 C C . GLN A 1 176 ? -16.345 -26.703 48.628 1.00 77.20 176 GLN C C 1
ATOM 1355 O O . GLN A 1 176 ? -16.702 -27.692 49.272 1.00 77.20 176 GLN C O 1
ATOM 1361 N N . SER A 1 177 ? -15.063 -26.411 48.412 1.00 84.56 177 SER C N 1
ATOM 1362 C CA . SER A 1 177 ? -13.986 -27.255 48.922 1.00 84.56 177 SER C CA 1
ATOM 1363 C C . SER A 1 177 ? -12.700 -26.447 48.995 1.00 84.56 177 SER C C 1
ATOM 1364 O O . SER A 1 177 ? -12.148 -26.072 47.957 1.00 84.56 177 SER C O 1
ATOM 1367 N N . GLY A 1 178 ? -12.214 -26.198 50.209 1.00 90.59 178 GLY C N 1
ATOM 1368 C CA . GLY A 1 178 ? -10.894 -25.622 50.368 1.00 90.59 178 GLY C CA 1
ATOM 1369 C C . GLY A 1 178 ? -9.916 -26.618 50.957 1.00 90.59 178 GLY C C 1
ATOM 1370 O O . GLY A 1 178 ? -9.943 -26.889 52.159 1.00 90.59 178 GLY C O 1
ATOM 1371 N N . GLN A 1 179 ? -9.027 -27.147 50.124 1.00 90.57 179 GLN C N 1
ATOM 1372 C CA . GLN A 1 179 ? -8.101 -28.204 50.497 1.00 90.57 179 GLN C CA 1
ATOM 1373 C C . GLN A 1 179 ? -6.694 -27.644 50.679 1.00 90.57 179 GLN C C 1
ATOM 1374 O O . GLN A 1 179 ? -6.484 -26.428 50.706 1.00 90.57 179 GLN C O 1
ATOM 1380 N N . SER A 1 180 ? -5.730 -28.542 50.857 1.00 89.19 180 SER C N 1
ATOM 1381 C CA . SER A 1 180 ? -4.330 -28.164 50.815 1.00 89.19 180 SER C CA 1
ATOM 1382 C C . SER A 1 180 ? -3.757 -28.433 49.428 1.00 89.19 180 SER C C 1
ATOM 1383 O O . SER A 1 180 ? -4.378 -29.074 48.579 1.00 89.19 180 SER C O 1
ATOM 1386 N N . ALA A 1 181 ? -2.546 -27.943 49.208 1.00 87.49 181 ALA C N 1
ATOM 1387 C CA . ALA A 1 181 ? -1.864 -28.133 47.938 1.00 87.49 181 ALA C CA 1
ATOM 1388 C C . ALA A 1 181 ? -1.073 -29.441 47.984 1.00 87.49 181 ALA C C 1
ATOM 1389 O O . ALA A 1 181 ? -1.323 -30.299 48.836 1.00 87.49 181 ALA C O 1
ATOM 1391 N N . THR A 1 182 ? -0.136 -29.600 47.040 1.00 83.41 182 THR C N 1
ATOM 1392 C CA . THR A 1 182 ? 0.727 -30.780 46.873 1.00 83.41 182 THR C CA 1
ATOM 1393 C C . THR A 1 182 ? -0.087 -32.049 46.622 1.00 83.41 182 THR C C 1
ATOM 1394 O O . THR A 1 182 ? 0.271 -33.138 47.075 1.00 83.41 182 THR C O 1
ATOM 1398 N N . GLY A 1 183 ? -1.185 -31.904 45.881 1.00 91.01 183 GLY C N 1
ATOM 1399 C CA . GLY A 1 183 ? -1.855 -33.034 45.266 1.00 91.01 183 GLY C CA 1
ATOM 1400 C C . GLY A 1 183 ? -2.576 -34.000 46.183 1.00 91.01 183 GLY C C 1
ATOM 1401 O O . GLY A 1 183 ? -2.131 -35.139 46.354 1.00 91.01 183 GLY C O 1
ATOM 1402 N N . ARG A 1 184 ? -3.687 -33.571 46.781 1.00 91.76 184 ARG C N 1
ATOM 1403 C CA . ARG A 1 184 ? -4.509 -34.499 47.548 1.00 91.76 184 ARG C CA 1
ATOM 1404 C C . ARG A 1 184 ? -5.278 -35.484 46.671 1.00 91.76 184 ARG C C 1
ATOM 1405 O O . ARG A 1 184 ? -5.766 -36.493 47.190 1.00 91.76 184 ARG C O 1
ATOM 1413 N N . ARG A 1 185 ? -5.400 -35.222 45.370 1.00 83.92 185 ARG C N 1
ATOM 1414 C CA . ARG A 1 185 ? -6.168 -36.064 44.461 1.00 83.92 185 ARG C CA 1
ATOM 1415 C C . ARG A 1 185 ? -5.295 -36.462 43.279 1.00 83.92 185 ARG C C 1
ATOM 1416 O O . ARG A 1 185 ? -4.566 -35.626 42.735 1.00 83.92 185 ARG C O 1
ATOM 1424 N N . ILE A 1 186 ? -5.381 -37.730 42.877 1.00 64.00 186 ILE C N 1
ATOM 1425 C CA . ILE A 1 186 ? -4.427 -38.332 41.944 1.00 64.00 186 ILE C CA 1
ATOM 1426 C C . ILE A 1 186 ? -4.850 -37.960 40.524 1.00 64.00 186 ILE C C 1
ATOM 1427 O O . ILE A 1 186 ? -5.721 -38.603 39.935 1.00 64.00 186 ILE C O 1
ATOM 1432 N N . GLU A 1 187 ? -4.235 -36.914 39.970 1.00 51.12 187 GLU C N 1
ATOM 1433 C CA . GLU A 1 187 ? -4.511 -36.459 38.607 1.00 51.12 187 GLU C CA 1
ATOM 1434 C C . GLU A 1 187 ? -3.207 -35.991 37.965 1.00 51.12 187 GLU C C 1
ATOM 1435 O O . GLU A 1 187 ? -2.725 -34.887 38.267 1.00 51.12 187 GLU C O 1
ATOM 1441 N N . PRO A 1 188 ? -2.577 -36.818 37.117 1.00 43.57 188 PRO C N 1
ATOM 1442 C CA . PRO A 1 188 ? -1.441 -36.330 36.314 1.00 43.57 188 PRO C CA 1
ATOM 1443 C C . PRO A 1 188 ? -1.826 -35.892 34.904 1.00 43.57 188 PRO C C 1
ATOM 1444 O O . PRO A 1 188 ? -2.931 -36.189 34.441 1.00 43.57 188 PRO C O 1
ATOM 1448 N N . LEU A 1 189 ? -0.922 -35.190 34.213 1.00 32.28 189 LEU C N 1
ATOM 1449 C CA . LEU A 1 189 ? -1.034 -34.935 32.778 1.00 32.28 189 LEU C CA 1
ATOM 1450 C C . LEU A 1 189 ? 0.344 -34.985 32.135 1.00 32.28 189 LEU C C 1
ATOM 1451 O O . LEU A 1 189 ? 1.367 -35.105 32.809 1.00 32.28 189 LEU C O 1
ATOM 1456 N N . VAL A 1 190 ? 0.355 -34.901 30.805 1.00 22.80 190 VAL C N 1
ATOM 1457 C CA . VAL A 1 190 ? 1.578 -34.868 30.006 1.00 22.80 190 VAL C CA 1
ATOM 1458 C C . VAL A 1 190 ? 1.432 -33.775 28.956 1.00 22.80 190 VAL C C 1
ATOM 1459 O O . VAL A 1 190 ? 0.474 -33.785 28.176 1.00 22.80 190 VAL C O 1
ATOM 1463 N N . LEU A 1 191 ? 2.375 -32.833 28.934 1.00 21.80 191 LEU C N 1
ATOM 1464 C CA . LEU A 1 191 ? 2.425 -31.795 27.915 1.00 21.80 191 LEU C CA 1
ATOM 1465 C C . LEU A 1 191 ? 3.773 -31.838 27.213 1.00 21.80 191 LEU C C 1
ATOM 1466 O O . LEU A 1 191 ? 4.748 -32.371 27.747 1.00 21.80 191 LEU C O 1
ATOM 1471 N N . GLY A 1 192 ? 3.820 -31.277 26.007 1.00 17.14 192 GLY C N 1
ATOM 1472 C CA . GLY A 1 192 ? 5.045 -31.295 25.230 1.00 17.14 192 GLY C CA 1
ATOM 1473 C C . GLY A 1 192 ? 5.313 -30.018 24.463 1.00 17.14 192 GLY C C 1
ATOM 1474 O O . GLY A 1 192 ? 4.950 -28.930 24.911 1.00 17.14 192 GLY C O 1
ATOM 1475 N N . ARG A 1 193 ? 5.974 -30.136 23.316 1.00 17.67 193 ARG C N 1
ATOM 1476 C CA . ARG A 1 193 ? 6.144 -29.002 22.420 1.00 17.67 193 ARG C CA 1
ATOM 1477 C C . ARG A 1 193 ? 5.013 -28.884 21.415 1.00 17.67 193 ARG C C 1
ATOM 1478 O O . ARG A 1 193 ? 4.701 -27.774 20.972 1.00 17.67 193 ARG C O 1
ATOM 1486 N N . ALA A 1 194 ? 4.388 -30.002 21.051 1.00 16.88 194 ALA C N 1
ATOM 1487 C CA . ALA A 1 194 ? 3.377 -30.036 20.006 1.00 16.88 194 ALA C CA 1
ATOM 1488 C C . ALA A 1 194 ? 1.973 -29.775 20.531 1.00 16.88 194 ALA C C 1
ATOM 1489 O O . ALA A 1 194 ? 0.997 -30.154 19.875 1.00 16.88 194 ALA C O 1
ATOM 1491 N N . ASP A 1 195 ? 1.848 -29.137 21.691 1.00 15.60 195 ASP C N 1
ATOM 1492 C CA . ASP A 1 195 ? 0.544 -28.834 22.261 1.00 15.60 195 ASP C CA 1
ATOM 1493 C C . ASP A 1 195 ? 0.452 -27.362 22.626 1.00 15.60 195 ASP C C 1
ATOM 1494 O O . ASP A 1 195 ? -0.637 -26.785 22.633 1.00 15.60 195 ASP C O 1
ATOM 1499 N N . VAL A 1 196 ? 1.592 -26.744 22.904 1.00 8.84 196 VAL C N 1
ATOM 1500 C CA . VAL A 1 196 ? 1.656 -25.498 23.651 1.00 8.84 196 VAL C CA 1
ATOM 1501 C C . VAL A 1 196 ? 1.935 -24.344 22.700 1.00 8.84 196 VAL C C 1
ATOM 1502 O O . VAL A 1 196 ? 2.789 -24.451 21.814 1.00 8.84 196 VAL C O 1
ATOM 1506 N N . GLY A 1 197 ? 1.217 -23.237 22.890 1.00 6.35 197 GLY C N 1
ATOM 1507 C CA . GLY A 1 197 ? 1.410 -22.040 22.096 1.00 6.35 197 GLY C CA 1
ATOM 1508 C C . GLY A 1 197 ? 2.579 -21.161 22.503 1.00 6.35 197 GLY C C 1
ATOM 1509 O O . GLY A 1 197 ? 3.343 -20.726 21.639 1.00 6.35 197 GLY C O 1
ATOM 1510 N N . SER A 1 198 ? 2.734 -20.877 23.796 1.00 6.49 198 SER C N 1
ATOM 1511 C CA . SER A 1 198 ? 3.779 -19.974 24.263 1.00 6.49 198 SER C CA 1
ATOM 1512 C C . SER A 1 198 ? 4.157 -20.339 25.693 1.00 6.49 198 SER C C 1
ATOM 1513 O O . SER A 1 198 ? 3.623 -21.285 26.271 1.00 6.49 198 SER C O 1
ATOM 1516 N N . PHE A 1 199 ? 5.093 -19.580 26.266 1.00 8.67 199 PHE C N 1
ATOM 1517 C CA . PHE A 1 199 ? 5.640 -19.892 27.582 1.00 8.67 199 PHE C CA 1
ATOM 1518 C C . PHE A 1 199 ? 5.963 -18.606 28.321 1.00 8.67 199 PHE C C 1
ATOM 1519 O O . PHE A 1 199 ? 6.097 -17.540 27.719 1.00 8.67 199 PHE C O 1
ATOM 1527 N N . ASP A 1 200 ? 6.055 -18.727 29.647 1.00 9.04 200 ASP C N 1
ATOM 1528 C CA . ASP A 1 200 ? 6.843 -17.843 30.515 1.00 9.04 200 ASP C CA 1
ATOM 1529 C C . ASP A 1 200 ? 7.270 -18.706 31.703 1.00 9.04 200 ASP C C 1
ATOM 1530 O O . ASP A 1 200 ? 6.565 -18.774 32.710 1.00 9.04 200 ASP C O 1
ATOM 1535 N N . VAL A 1 201 ? 8.435 -19.331 31.590 1.00 6.60 201 VAL C N 1
ATOM 1536 C CA . VAL A 1 201 ? 8.932 -20.240 32.623 1.00 6.60 201 VAL C CA 1
ATOM 1537 C C . VAL A 1 201 ? 9.929 -19.438 33.451 1.00 6.60 201 VAL C C 1
ATOM 1538 O O . VAL A 1 201 ? 11.118 -19.385 33.152 1.00 6.60 201 VAL C O 1
ATOM 1542 N N . THR A 1 202 ? 9.440 -18.808 34.510 1.00 9.38 202 THR C N 1
ATOM 1543 C CA . THR A 1 202 ? 10.265 -17.908 35.296 1.00 9.38 202 THR C CA 1
ATOM 1544 C C . THR A 1 202 ? 10.945 -18.653 36.438 1.00 9.38 202 THR C C 1
ATOM 1545 O O . THR A 1 202 ? 10.603 -19.787 36.769 1.00 9.38 202 THR C O 1
ATOM 1549 N N . PHE A 1 203 ? 11.930 -17.994 37.041 1.00 11.43 203 PHE C N 1
ATOM 1550 C CA . PHE A 1 203 ? 12.575 -18.483 38.249 1.00 11.43 203 PHE C CA 1
ATOM 1551 C C . PHE A 1 203 ? 12.923 -17.284 39.117 1.00 11.43 203 PHE C C 1
ATOM 1552 O O . PHE A 1 203 ? 13.127 -16.177 38.619 1.00 11.43 203 PHE C O 1
ATOM 1560 N N . ASP A 1 204 ? 12.991 -17.515 40.424 1.00 31.52 204 ASP C N 1
ATOM 1561 C CA . ASP A 1 204 ? 13.336 -16.469 41.376 1.00 31.52 204 ASP C CA 1
ATOM 1562 C C . ASP A 1 204 ? 14.305 -17.009 42.412 1.00 31.52 204 ASP C C 1
ATOM 1563 O O . ASP A 1 204 ? 14.111 -18.105 42.944 1.00 31.52 204 ASP C O 1
ATOM 1568 N N . ASP A 1 205 ? 15.343 -16.228 42.700 1.00 41.62 205 ASP C N 1
ATOM 1569 C CA . ASP A 1 205 ? 16.203 -16.483 43.842 1.00 41.62 205 ASP C CA 1
ATOM 1570 C C . ASP A 1 205 ? 16.148 -15.361 44.865 1.00 41.62 205 ASP C C 1
ATOM 1571 O O . ASP A 1 205 ? 16.872 -15.417 45.866 1.00 41.62 205 ASP C O 1
ATOM 1576 N N . ARG A 1 206 ? 15.320 -14.339 44.637 1.00 51.21 206 ARG C N 1
ATOM 1577 C CA . ARG A 1 206 ? 15.020 -13.375 45.687 1.00 51.21 206 ARG C CA 1
ATOM 1578 C C . ARG A 1 206 ? 14.219 -14.016 46.811 1.00 51.21 206 ARG C C 1
ATOM 1579 O O . ARG A 1 206 ? 14.310 -13.583 47.965 1.00 51.21 206 ARG C O 1
ATOM 1587 N N . SER A 1 207 ? 13.435 -15.043 46.494 1.00 61.36 207 SER C N 1
ATOM 1588 C CA . SER A 1 207 ? 12.519 -15.676 47.430 1.00 61.36 207 SER C CA 1
ATOM 1589 C C . SER A 1 207 ? 12.905 -17.127 47.698 1.00 61.36 207 SER C C 1
ATOM 1590 O O . SER A 1 207 ? 12.048 -18.007 47.797 1.00 61.36 207 SER C O 1
ATOM 1593 N N . LEU A 1 208 ? 14.201 -17.399 47.818 1.00 63.98 208 LEU C N 1
ATOM 1594 C CA . LEU A 1 208 ? 14.667 -18.713 48.241 1.00 63.98 208 LEU C CA 1
ATOM 1595 C C . LEU A 1 208 ? 14.842 -18.737 49.750 1.00 63.98 208 LEU C C 1
ATOM 1596 O O . LEU A 1 208 ? 15.586 -17.924 50.310 1.00 63.98 208 LEU C O 1
ATOM 1601 N N . MET A 1 209 ? 14.161 -19.667 50.403 1.00 87.14 209 MET C N 1
ATOM 1602 C CA . MET A 1 209 ? 14.479 -19.968 51.785 1.00 87.14 209 MET C CA 1
ATOM 1603 C C . MET A 1 209 ? 15.610 -20.985 51.815 1.00 87.14 209 MET C C 1
ATOM 1604 O O . MET A 1 209 ? 15.879 -21.678 50.832 1.00 87.14 209 MET C O 1
ATOM 1609 N N . ARG A 1 210 ? 16.302 -21.039 52.946 1.00 93.88 210 ARG C N 1
ATOM 1610 C CA . ARG A 1 210 ? 17.323 -22.052 53.168 1.00 93.88 210 ARG C CA 1
ATOM 1611 C C . ARG A 1 210 ? 17.051 -22.710 54.511 1.00 93.88 210 ARG C C 1
ATOM 1612 O O . ARG A 1 210 ? 17.327 -23.898 54.705 1.00 93.88 210 ARG C O 1
ATOM 1620 N N . THR A 1 211 ? 16.504 -21.927 55.438 1.00 97.79 211 THR C N 1
ATOM 1621 C CA . THR A 1 211 ? 15.795 -22.398 56.618 1.00 97.79 211 THR C CA 1
ATOM 1622 C C . THR A 1 211 ? 14.508 -21.590 56.730 1.00 97.79 211 THR C C 1
ATOM 1623 O O . THR A 1 211 ? 14.321 -20.590 56.036 1.00 97.79 211 THR C O 1
ATOM 1627 N N . VAL A 1 212 ? 13.594 -22.037 57.590 1.00 99.31 212 VAL C N 1
ATOM 1628 C CA . VAL A 1 212 ? 12.380 -21.284 57.901 1.00 99.31 212 VAL C CA 1
ATOM 1629 C C . VAL A 1 212 ? 12.196 -21.308 59.410 1.00 99.31 212 VAL C C 1
ATOM 1630 O O . VAL A 1 212 ? 11.981 -22.376 59.990 1.00 99.31 212 VAL C O 1
ATOM 1634 N N . LYS A 1 213 ? 12.262 -20.144 60.047 1.00 96.39 213 LYS C N 1
ATOM 1635 C CA . LYS A 1 213 ? 12.178 -20.056 61.497 1.00 96.39 213 LYS C CA 1
ATOM 1636 C C . LYS A 1 213 ? 11.012 -19.161 61.900 1.00 96.39 213 LYS C C 1
ATOM 1637 O O . LYS A 1 213 ? 10.751 -18.139 61.261 1.00 96.39 213 LYS C O 1
ATOM 1643 N N . THR A 1 214 ? 10.311 -19.557 62.958 1.00 97.28 214 THR C N 1
ATOM 1644 C CA . THR A 1 214 ? 9.104 -18.885 63.429 1.00 97.28 214 THR C CA 1
ATOM 1645 C C . THR A 1 214 ? 9.288 -18.441 64.883 1.00 97.28 214 THR C C 1
ATOM 1646 O O . THR A 1 214 ? 10.388 -18.499 65.437 1.00 97.28 214 THR C O 1
ATOM 1650 N N . ARG A 1 215 ? 8.197 -17.980 65.498 1.00 98.20 215 ARG C N 1
ATOM 1651 C CA . ARG A 1 215 ? 8.220 -17.460 66.859 1.00 98.20 215 ARG C CA 1
ATOM 1652 C C . ARG A 1 215 ? 7.153 -18.135 67.708 1.00 98.20 215 ARG C C 1
ATOM 1653 O O . ARG A 1 215 ? 6.135 -18.606 67.196 1.00 98.20 215 ARG C O 1
ATOM 1661 N N . TYR A 1 216 ? 7.388 -18.147 69.023 1.00 101.67 216 TYR C N 1
ATOM 1662 C CA . TYR A 1 216 ? 6.534 -18.848 69.977 1.00 101.67 216 TYR C CA 1
ATOM 1663 C C . TYR A 1 216 ? 6.032 -17.923 71.076 1.00 101.67 216 TYR C C 1
ATOM 1664 O O . TYR A 1 216 ? 6.149 -16.698 70.972 1.00 101.67 216 TYR C O 1
ATOM 1673 N N . GLN A 1 217 ? 5.451 -18.510 72.121 1.00 101.15 217 GLN C N 1
ATOM 1674 C CA . GLN A 1 217 ? 5.008 -17.757 73.284 1.00 101.15 217 GLN C CA 1
ATOM 1675 C C . GLN A 1 217 ? 6.198 -17.175 74.040 1.00 101.15 217 GLN C C 1
ATOM 1676 O O . GLN A 1 217 ? 7.339 -17.622 73.901 1.00 101.15 217 GLN C O 1
ATOM 1682 N N . LEU A 1 218 ? 5.910 -16.173 74.867 1.00 105.39 218 LEU C N 1
ATOM 1683 C CA . LEU A 1 218 ? 6.939 -15.485 75.638 1.00 105.39 218 LEU C CA 1
ATOM 1684 C C . LEU A 1 218 ? 7.553 -16.364 76.734 1.00 105.39 218 LEU C C 1
ATOM 1685 O O . LEU A 1 218 ? 8.782 -16.340 76.886 1.00 105.39 218 LEU C O 1
ATOM 1690 N N . PRO A 1 219 ? 6.772 -17.147 77.528 1.00 101.64 219 PRO C N 1
ATOM 1691 C CA . PRO A 1 219 ? 7.563 -18.041 78.386 1.00 101.64 219 PRO C CA 1
ATOM 1692 C C . PRO A 1 219 ? 7.914 -19.354 77.692 1.00 101.64 219 PRO C C 1
ATOM 1693 O O . PRO A 1 219 ? 7.227 -19.740 76.745 1.00 101.64 219 PRO C O 1
ATOM 1697 N N . VAL A 1 227 ? 10.545 -17.016 73.863 1.00 103.72 227 VAL C N 1
ATOM 1698 C CA . VAL A 1 227 ? 10.289 -17.201 72.441 1.00 103.72 227 VAL C CA 1
ATOM 1699 C C . VAL A 1 227 ? 11.332 -18.142 71.850 1.00 103.72 227 VAL C C 1
ATOM 1700 O O . VAL A 1 227 ? 12.533 -17.900 71.964 1.00 103.72 227 VAL C O 1
ATOM 1704 N N . GLU A 1 228 ? 10.868 -19.215 71.221 1.00 107.44 228 GLU C N 1
ATOM 1705 C CA . GLU A 1 228 ? 11.735 -20.221 70.626 1.00 107.44 228 GLU C CA 1
ATOM 1706 C C . GLU A 1 228 ? 11.387 -20.372 69.144 1.00 107.44 228 GLU C C 1
ATOM 1707 O O . GLU A 1 228 ? 10.613 -19.592 68.583 1.00 107.44 228 GLU C O 1
ATOM 1713 N N . LEU A 1 229 ? 11.969 -21.385 68.508 1.00 100.88 229 LEU C N 1
ATOM 1714 C CA . LEU A 1 229 ? 11.793 -21.586 67.078 1.00 100.88 229 LEU C CA 1
ATOM 1715 C C . LEU A 1 229 ? 12.045 -23.046 66.734 1.00 100.88 229 LEU C C 1
ATOM 1716 O O . LEU A 1 229 ? 12.930 -23.681 67.312 1.00 100.88 229 LEU C O 1
ATOM 1721 N N . LYS A 1 230 ? 11.264 -23.567 65.791 1.00 100.97 230 LYS C N 1
ATOM 1722 C CA . LYS A 1 230 ? 11.508 -24.874 65.200 1.00 100.97 230 LYS C CA 1
ATOM 1723 C C . LYS A 1 230 ? 11.569 -24.717 63.689 1.00 100.97 230 LYS C C 1
ATOM 1724 O O . LYS A 1 230 ? 10.723 -24.043 63.093 1.00 100.97 230 LYS C O 1
ATOM 1730 N N . ASN A 1 231 ? 12.573 -25.343 63.073 1.00 104.74 231 ASN C N 1
ATOM 1731 C CA . ASN A 1 231 ? 12.892 -25.046 61.688 1.00 104.74 231 ASN C CA 1
ATOM 1732 C C . ASN A 1 231 ? 13.074 -26.291 60.828 1.00 104.74 231 ASN C C 1
ATOM 1733 O O . ASN A 1 231 ? 13.554 -27.327 61.304 1.00 104.74 231 ASN C O 1
ATOM 1738 N N . PRO A 1 232 ? 12.657 -26.227 59.567 1.00 104.91 232 PRO C N 1
ATOM 1739 C CA . PRO A 1 232 ? 13.147 -27.169 58.560 1.00 104.91 232 PRO C CA 1
ATOM 1740 C C . PRO A 1 232 ? 14.455 -26.688 57.953 1.00 104.91 232 PRO C C 1
ATOM 1741 O O . PRO A 1 232 ? 14.767 -25.496 57.934 1.00 104.91 232 PRO C O 1
ATOM 1745 N N . LYS A 1 233 ? 15.226 -27.647 57.444 1.00 99.71 233 LYS C N 1
ATOM 1746 C CA . LYS A 1 233 ? 16.588 -27.385 57.002 1.00 99.71 233 LYS C CA 1
ATOM 1747 C C . LYS A 1 233 ? 16.844 -27.725 55.541 1.00 99.71 233 LYS C C 1
ATOM 1748 O O . LYS A 1 233 ? 17.990 -27.614 55.090 1.00 99.71 233 LYS C O 1
ATOM 1754 N N . ALA A 1 234 ? 15.827 -28.137 54.788 1.00 99.68 234 ALA C N 1
ATOM 1755 C CA . ALA A 1 234 ? 15.987 -28.446 53.366 1.00 99.68 234 ALA C CA 1
ATOM 1756 C C . ALA A 1 234 ? 14.705 -28.098 52.628 1.00 99.68 234 ALA C C 1
ATOM 1757 O O . ALA A 1 234 ? 13.820 -28.943 52.444 1.00 99.68 234 ALA C O 1
ATOM 1759 N N . PRO A 1 235 ? 14.569 -26.845 52.176 1.00 92.77 235 PRO C N 1
ATOM 1760 C CA . PRO A 1 235 ? 13.378 -26.430 51.397 1.00 92.77 235 PRO C CA 1
ATOM 1761 C C . PRO A 1 235 ? 13.482 -26.809 49.924 1.00 92.77 235 PRO C C 1
ATOM 1762 O O . PRO A 1 235 ? 13.502 -25.955 49.028 1.00 92.77 235 PRO C O 1
ATOM 1766 N N . ALA A 1 236 ? 13.562 -28.124 49.682 1.00 89.63 236 ALA C N 1
ATOM 1767 C CA . ALA A 1 236 ? 13.795 -28.758 48.379 1.00 89.63 236 ALA C CA 1
ATOM 1768 C C . ALA A 1 236 ? 15.062 -28.256 47.686 1.00 89.63 236 ALA C C 1
ATOM 1769 O O . ALA A 1 236 ? 15.158 -28.304 46.455 1.00 89.63 236 ALA C O 1
ATOM 1771 N N . THR A 1 237 ? 16.041 -27.771 48.453 1.00 99.90 237 THR C N 1
AT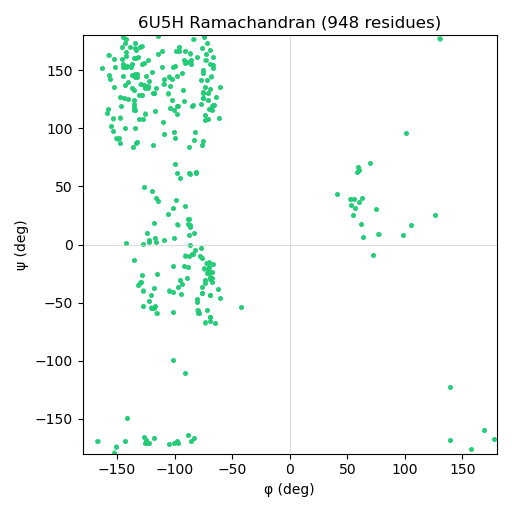OM 1772 C CA . THR A 1 237 ? 17.318 -27.309 47.930 1.00 99.90 237 THR C CA 1
ATOM 1773 C C . THR A 1 237 ? 18.433 -27.812 48.832 1.00 99.90 237 THR C C 1
ATOM 1774 O O . THR A 1 237 ? 18.267 -27.926 50.049 1.00 99.90 237 THR C O 1
ATOM 1778 N N . ALA A 1 238 ? 19.576 -28.111 48.217 1.00 118.49 238 ALA C N 1
ATOM 1779 C CA . ALA A 1 238 ? 20.796 -28.423 48.948 1.00 118.49 238 ALA C CA 1
ATOM 1780 C C . ALA A 1 238 ? 21.931 -27.486 48.558 1.00 118.49 238 ALA C C 1
ATOM 1781 O O . ALA A 1 238 ? 23.051 -27.644 49.058 1.00 118.49 238 ALA C O 1
ATOM 1783 N N . MET A 1 239 ? 21.668 -26.518 47.680 1.00 118.73 239 MET C N 1
ATOM 1784 C CA . MET A 1 239 ? 22.685 -25.565 47.263 1.00 118.73 239 MET C CA 1
ATOM 1785 C C . MET A 1 239 ? 22.828 -24.403 48.233 1.00 118.73 239 MET C C 1
ATOM 1786 O O . MET A 1 239 ? 23.759 -23.603 48.089 1.00 118.73 239 MET C O 1
ATOM 1791 N N . GLY A 1 240 ? 21.931 -24.291 49.217 1.00 108.69 240 GLY C N 1
ATOM 1792 C CA . GLY A 1 240 ? 21.937 -23.188 50.147 1.00 108.69 240 GLY C CA 1
ATOM 1793 C C . GLY A 1 240 ? 22.251 -23.633 51.567 1.00 108.69 240 GLY C C 1
ATOM 1794 O O . GLY A 1 240 ? 22.191 -24.821 51.906 1.00 108.69 240 GLY C O 1
ATOM 1795 N N . GLU A 1 241 ? 22.597 -22.651 52.400 1.00 111.11 241 GLU C N 1
ATOM 1796 C CA . GLU A 1 241 ? 23.042 -22.926 53.760 1.00 111.11 241 GLU C CA 1
ATOM 1797 C C . GLU A 1 241 ? 22.164 -22.282 54.824 1.00 111.11 241 GLU C C 1
ATOM 1798 O O . GLU A 1 241 ? 21.665 -22.989 55.707 1.00 111.11 241 GLU C O 1
ATOM 1804 N N . HIS A 1 242 ? 21.944 -20.965 54.769 1.00 100.35 242 HIS C N 1
ATOM 1805 C CA . HIS A 1 242 ? 21.168 -20.288 55.806 1.00 100.35 242 HIS C CA 1
ATOM 1806 C C . HIS A 1 242 ? 20.387 -19.104 55.253 1.00 100.35 242 HIS C C 1
ATOM 1807 O O . HIS A 1 242 ? 20.962 -18.215 54.618 1.00 100.35 242 HIS C O 1
ATOM 1814 N N . VAL A 1 243 ? 19.082 -19.105 55.527 1.00 96.72 243 VAL C N 1
ATOM 1815 C CA . VAL A 1 243 ? 18.182 -17.962 55.380 1.00 96.72 243 VAL C CA 1
ATOM 1816 C C . VAL A 1 243 ? 17.233 -17.988 56.569 1.00 96.72 243 VAL C C 1
ATOM 1817 O O . VAL A 1 243 ? 16.584 -19.006 56.822 1.00 96.72 243 VAL C O 1
ATOM 1821 N N . ASP A 1 244 ? 17.157 -16.883 57.307 1.00 98.71 244 ASP C N 1
ATOM 1822 C CA . ASP A 1 244 ? 16.329 -16.808 58.511 1.00 98.71 244 ASP C CA 1
ATOM 1823 C C . ASP A 1 244 ? 15.392 -15.612 58.379 1.00 98.71 244 ASP C C 1
ATOM 1824 O O . ASP A 1 244 ? 15.841 -14.463 58.380 1.00 98.71 244 ASP C O 1
ATOM 1829 N N . ARG A 1 245 ? 14.092 -15.880 58.263 1.00 91.24 245 ARG C N 1
ATOM 1830 C CA . ARG A 1 245 ? 13.096 -14.836 58.064 1.00 91.24 245 ARG C CA 1
ATOM 1831 C C . ARG A 1 245 ? 11.958 -14.987 59.063 1.00 91.24 245 ARG C C 1
ATOM 1832 O O . ARG A 1 245 ? 11.493 -16.099 59.326 1.00 91.24 245 ARG C O 1
ATOM 1840 N N . HIS A 1 246 ? 11.512 -13.856 59.606 1.00 97.00 246 HIS C N 1
ATOM 1841 C CA . HIS A 1 246 ? 10.423 -13.799 60.570 1.00 97.00 246 HIS C CA 1
ATOM 1842 C C . HIS A 1 246 ? 9.469 -12.679 60.180 1.00 97.00 246 HIS C C 1
ATOM 1843 O O . HIS A 1 246 ? 9.893 -11.630 59.688 1.00 97.00 246 HIS C O 1
ATOM 1850 N N . LEU A 1 247 ? 8.174 -12.903 60.397 1.00 97.14 247 LEU C N 1
ATOM 1851 C CA . LEU A 1 247 ? 7.185 -11.862 60.140 1.00 97.14 247 LEU C CA 1
ATOM 1852 C C . LEU A 1 247 ? 6.389 -11.475 61.377 1.00 97.14 247 LEU C C 1
ATOM 1853 O O . LEU A 1 247 ? 6.342 -10.291 61.731 1.00 97.14 247 LEU C O 1
ATOM 1858 N N . TYR A 1 248 ? 5.767 -12.440 62.053 1.00 99.04 248 TYR C N 1
ATOM 1859 C CA . TYR A 1 248 ? 4.889 -12.154 63.180 1.00 99.04 248 TYR C CA 1
ATOM 1860 C C . TYR A 1 248 ? 5.072 -13.229 64.240 1.00 99.04 248 TYR C C 1
ATOM 1861 O O . TYR A 1 248 ? 5.646 -14.290 63.988 1.00 99.04 248 TYR C O 1
ATOM 1870 N N . THR A 1 249 ? 4.561 -12.946 65.435 1.00 85.34 249 THR C N 1
ATOM 1871 C CA . THR A 1 249 ? 4.624 -13.903 66.527 1.00 85.34 249 THR C CA 1
ATOM 1872 C C . THR A 1 249 ? 3.471 -14.897 66.422 1.00 85.34 249 THR C C 1
ATOM 1873 O O . THR A 1 249 ? 2.604 -14.799 65.550 1.00 85.34 249 THR C O 1
ATOM 1877 N N . SER A 1 250 ? 3.463 -15.865 67.335 1.00 100.45 250 SER C N 1
ATOM 1878 C CA . SER A 1 250 ? 2.435 -16.896 67.367 1.00 100.45 250 SER C CA 1
ATOM 1879 C C . SER A 1 250 ? 2.371 -17.471 68.772 1.00 100.45 250 SER C C 1
ATOM 1880 O O . SER A 1 250 ? 3.293 -17.300 69.574 1.00 100.45 250 SER C O 1
ATOM 1883 N N . ARG A 1 251 ? 1.268 -18.161 69.060 1.00 106.03 251 ARG C N 1
ATOM 1884 C CA . ARG A 1 251 ? 1.085 -18.821 70.348 1.00 106.03 251 ARG C CA 1
ATOM 1885 C C . ARG A 1 251 ? 1.346 -20.322 70.260 1.00 106.03 251 ARG C C 1
ATOM 1886 O O . ARG A 1 251 ? 2.218 -20.848 70.957 1.00 106.03 251 ARG C O 1
ATOM 1894 N N . GLY A 1 252 ? 0.611 -21.024 69.405 1.00 106.92 252 GLY C N 1
ATOM 1895 C CA . GLY A 1 252 ? 0.870 -22.432 69.182 1.00 106.92 252 GLY C CA 1
ATOM 1896 C C . GLY A 1 252 ? 0.677 -22.816 67.732 1.00 106.92 252 GLY C C 1
ATOM 1897 O O . GLY A 1 252 ? 0.840 -23.980 67.354 1.00 106.92 252 GLY C O 1
ATOM 1898 N N . GLU A 1 253 ? 0.337 -21.825 66.906 1.00 111.72 253 GLU C N 1
ATOM 1899 C CA . GLU A 1 253 ? 0.000 -22.086 65.512 1.00 111.72 253 GLU C CA 1
ATOM 1900 C C . GLU A 1 253 ? 1.241 -22.352 64.671 1.00 111.72 253 GLU C C 1
ATOM 1901 O O . GLU A 1 253 ? 1.239 -23.257 63.830 1.00 111.72 253 GLU C O 1
ATOM 1907 N N . ALA A 1 254 ? 2.313 -21.590 64.890 1.00 106.40 254 ALA C N 1
ATOM 1908 C CA . ALA A 1 254 ? 3.544 -21.752 64.129 1.00 106.40 254 ALA C CA 1
ATOM 1909 C C . ALA A 1 254 ? 4.481 -22.787 64.735 1.00 106.40 254 ALA C C 1
ATOM 1910 O O . ALA A 1 254 ? 5.688 -22.751 64.471 1.00 106.40 254 ALA C O 1
ATOM 1912 N N . GLU A 1 255 ? 3.952 -23.704 65.548 1.00 104.01 255 GLU C N 1
ATOM 1913 C CA . GLU A 1 255 ? 4.735 -24.858 65.968 1.00 104.01 255 GLU C CA 1
ATOM 1914 C C . GLU A 1 255 ? 4.976 -25.808 64.805 1.00 104.01 255 GLU C C 1
ATOM 1915 O O . GLU A 1 255 ? 6.004 -26.493 64.764 1.00 104.01 255 GLU C O 1
ATOM 1921 N 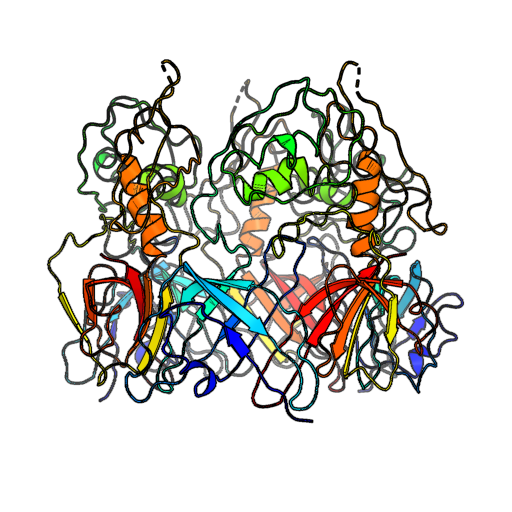N . GLN A 1 256 ? 4.047 -25.855 63.852 1.00 101.85 256 GLN C N 1
ATOM 1922 C CA . GLN A 1 256 ? 4.217 -26.634 62.640 1.00 101.85 256 GLN C CA 1
ATOM 1923 C C . GLN A 1 256 ? 3.993 -25.816 61.377 1.00 101.85 256 GLN C C 1
ATOM 1924 O O . GLN A 1 256 ? 4.118 -26.365 60.277 1.00 101.85 256 GLN C O 1
ATOM 1930 N N . ALA A 1 257 ? 3.678 -24.523 61.497 1.00 103.25 257 ALA C N 1
ATOM 1931 C CA . ALA A 1 257 ? 3.412 -23.671 60.346 1.00 103.25 257 ALA C CA 1
ATOM 1932 C C . ALA A 1 257 ? 4.675 -23.053 59.758 1.00 103.25 257 ALA C C 1
ATOM 1933 O O . ALA A 1 257 ? 4.585 -22.083 58.997 1.00 103.25 257 ALA C O 1
ATOM 1935 N N . ALA A 1 258 ? 5.850 -23.585 60.098 1.00 101.44 258 ALA C N 1
ATOM 1936 C CA . ALA A 1 258 ? 7.037 -23.305 59.305 1.00 101.44 258 ALA C CA 1
ATOM 1937 C C . ALA A 1 258 ? 6.980 -24.007 57.957 1.00 101.44 258 ALA C C 1
ATOM 1938 O O . ALA A 1 258 ? 7.677 -23.595 57.025 1.00 101.44 258 ALA C O 1
ATOM 1940 N N . LYS A 1 259 ? 6.160 -25.057 57.842 1.00 104.01 259 LYS C N 1
ATOM 1941 C CA . LYS A 1 259 ? 5.887 -25.693 56.560 1.00 104.01 259 LYS C CA 1
ATOM 1942 C C . LYS A 1 259 ? 5.046 -24.815 55.644 1.00 104.01 259 LYS C C 1
ATOM 1943 O O . LYS A 1 259 ? 5.016 -25.058 54.434 1.00 104.01 259 LYS C O 1
ATOM 1949 N N . ALA A 1 260 ? 4.351 -23.815 56.196 1.00 101.56 260 ALA C N 1
ATOM 1950 C CA . ALA A 1 260 ? 3.592 -22.886 55.366 1.00 101.56 260 ALA C CA 1
ATOM 1951 C C . ALA A 1 260 ? 4.513 -21.987 54.554 1.00 101.56 260 ALA C C 1
ATOM 1952 O O . ALA A 1 260 ? 4.272 -21.755 53.364 1.00 101.56 260 ALA C O 1
ATOM 1954 N N . ARG A 1 261 ? 5.575 -21.477 55.176 1.00 90.64 261 ARG C N 1
ATOM 1955 C CA . ARG A 1 261 ? 6.533 -20.643 54.465 1.00 90.64 261 ARG C CA 1
ATOM 1956 C C . ARG A 1 261 ? 7.469 -21.448 53.575 1.00 90.64 261 ARG C C 1
ATOM 1957 O O . ARG A 1 261 ? 8.190 -20.851 52.769 1.00 90.64 261 ARG C O 1
ATOM 1965 N N . LEU A 1 262 ? 7.492 -22.777 53.709 1.00 81.80 262 LEU C N 1
ATOM 1966 C CA . LEU A 1 262 ? 8.216 -23.597 52.744 1.00 81.80 262 LEU C CA 1
ATOM 1967 C C . LEU A 1 262 ? 7.546 -23.546 51.379 1.00 81.80 262 LEU C C 1
ATOM 1968 O O . LEU A 1 262 ? 8.220 -23.625 50.346 1.00 81.80 262 LEU C O 1
ATOM 1973 N N . ALA A 1 263 ? 6.221 -23.408 51.355 1.00 74.12 263 ALA C N 1
ATOM 1974 C CA . ALA A 1 263 ? 5.506 -23.343 50.087 1.00 74.12 263 ALA C CA 1
ATOM 1975 C C . ALA A 1 263 ? 5.592 -21.949 49.478 1.00 74.12 263 ALA C C 1
ATOM 1976 O O . ALA A 1 263 ? 6.087 -21.782 48.358 1.00 74.12 263 ALA C O 1
ATOM 1978 N N . SER A 1 264 ? 5.156 -20.928 50.230 1.00 76.90 264 SER C N 1
ATOM 1979 C CA . SER A 1 264 ? 4.866 -19.604 49.675 1.00 76.90 264 SER C CA 1
ATOM 1980 C C . SER A 1 264 ? 6.101 -18.869 49.164 1.00 76.90 264 SER C C 1
ATOM 1981 O O . SER A 1 264 ? 5.959 -17.904 48.406 1.00 76.90 264 SER C O 1
ATOM 1984 N N . PHE A 1 265 ? 7.301 -19.291 49.557 1.00 73.08 265 PHE C N 1
ATOM 1985 C CA . PHE A 1 265 ? 8.507 -18.757 48.938 1.00 73.08 265 PHE C CA 1
ATOM 1986 C C . PHE A 1 265 ? 8.984 -19.622 47.778 1.00 73.08 265 PHE C C 1
ATOM 1987 O O . PHE A 1 265 ? 9.520 -19.097 46.796 1.00 73.08 265 PHE C O 1
ATOM 1995 N N . SER A 1 266 ? 8.794 -20.937 47.863 1.00 58.01 266 SER C N 1
ATOM 1996 C CA . SER A 1 266 ? 9.185 -21.842 46.790 1.00 58.01 266 SER C CA 1
ATOM 1997 C C . SER A 1 266 ? 8.100 -22.025 45.736 1.00 58.01 266 SER C C 1
ATOM 1998 O O . SER A 1 266 ? 8.369 -22.632 44.695 1.00 58.01 266 SER C O 1
ATOM 2001 N N . ARG A 1 267 ? 6.882 -21.531 45.979 1.00 50.79 267 ARG C N 1
ATOM 2002 C CA . ARG A 1 267 ? 5.905 -21.441 44.898 1.00 50.79 267 ARG C CA 1
ATOM 2003 C C . ARG A 1 267 ? 6.314 -20.394 43.872 1.00 50.79 267 ARG C C 1
ATOM 2004 O O . ARG A 1 267 ? 5.979 -20.522 42.689 1.00 50.79 267 ARG C O 1
ATOM 2012 N N . SER A 1 268 ? 7.034 -19.361 44.300 1.00 45.21 268 SER C N 1
ATOM 2013 C CA . SER A 1 268 ? 7.597 -18.373 43.393 1.00 45.21 268 SER C CA 1
ATOM 2014 C C . SER A 1 268 ? 8.961 -18.782 42.855 1.00 45.21 268 SER C C 1
ATOM 2015 O O . SER A 1 268 ? 9.545 -18.036 42.062 1.00 45.21 268 SER C O 1
ATOM 2018 N N . SER A 1 269 ? 9.478 -19.943 43.264 1.00 35.49 269 SER C N 1
ATOM 2019 C CA . SER A 1 269 ? 10.799 -20.367 42.813 1.00 35.49 269 SER C CA 1
ATOM 2020 C C . SER A 1 269 ? 10.771 -20.830 41.364 1.00 35.49 269 SER C C 1
ATOM 2021 O O . SER A 1 269 ? 11.753 -20.661 40.636 1.00 35.49 269 SER C O 1
ATOM 2024 N N . ALA A 1 270 ? 9.664 -21.426 40.931 1.00 24.59 270 ALA C N 1
ATOM 2025 C CA . ALA A 1 270 ? 9.491 -21.843 39.546 1.00 24.59 270 ALA C CA 1
ATOM 2026 C C . ALA A 1 270 ? 8.036 -21.637 39.171 1.00 24.59 270 ALA C C 1
ATOM 2027 O O . ALA A 1 270 ? 7.144 -22.127 39.867 1.00 24.59 270 ALA C O 1
ATOM 2029 N N . SER A 1 271 ? 7.793 -20.910 38.083 1.00 14.16 271 SER C N 1
ATOM 2030 C CA . SER A 1 271 ? 6.426 -20.537 37.726 1.00 14.16 271 SER C CA 1
ATOM 2031 C C . SER A 1 271 ? 6.330 -20.483 36.206 1.00 14.16 271 SER C C 1
ATOM 2032 O O . SER A 1 271 ? 6.879 -19.570 35.585 1.00 14.16 271 SER C O 1
ATOM 2035 N N . VAL A 1 272 ? 5.624 -21.444 35.621 1.00 9.94 272 VAL C N 1
ATOM 2036 C CA . VAL A 1 272 ? 5.394 -21.428 34.187 1.00 9.94 272 VAL C CA 1
ATOM 2037 C C . VAL A 1 272 ? 4.086 -20.698 33.914 1.00 9.94 272 VAL C C 1
ATOM 2038 O O . VAL A 1 272 ? 3.235 -20.540 34.792 1.00 9.94 272 VAL C O 1
ATOM 2042 N N . ARG A 1 273 ? 3.936 -20.216 32.684 1.00 6.90 273 ARG C N 1
ATOM 2043 C CA . ARG A 1 273 ? 2.683 -19.597 32.251 1.00 6.90 273 ARG C CA 1
ATOM 2044 C C . ARG A 1 273 ? 2.549 -19.889 30.758 1.00 6.90 273 ARG C C 1
ATOM 2045 O O . ARG A 1 273 ? 3.021 -19.119 29.921 1.00 6.90 273 ARG C O 1
ATOM 2047 N N . LEU A 1 274 ? 1.879 -20.989 30.439 1.00 5.60 274 LEU C N 1
ATOM 2048 C CA . LEU A 1 274 ? 1.904 -21.547 29.097 1.00 5.60 274 LEU C CA 1
ATOM 2049 C C . LEU A 1 274 ? 0.510 -21.508 28.493 1.00 5.60 274 LEU C C 1
ATOM 2050 O O . LEU A 1 274 ? -0.473 -21.833 29.165 1.00 5.60 274 LEU C O 1
ATOM 2055 N N . GLU A 1 275 ? 0.427 -21.080 27.237 1.00 5.30 275 GLU C N 1
ATOM 2056 C CA . GLU A 1 275 ? -0.843 -20.983 26.537 1.00 5.30 275 GLU C CA 1
ATOM 2057 C C . GLU A 1 275 ? -1.108 -22.249 25.741 1.00 5.30 275 GLU C C 1
ATOM 2058 O O . GLU A 1 275 ? -0.190 -22.890 25.229 1.00 5.30 275 GLU C O 1
ATOM 2064 N N . LEU A 1 276 ? -2.381 -22.597 25.631 1.00 7.07 276 LEU C N 1
ATOM 2065 C CA . LEU A 1 276 ? -2.811 -23.815 24.973 1.00 7.07 276 LEU C CA 1
ATOM 2066 C C . LEU A 1 276 ? -4.089 -23.535 24.202 1.00 7.07 276 LEU C C 1
ATOM 2067 O O . LEU A 1 276 ? -4.855 -22.637 24.572 1.00 7.07 276 LEU C O 1
ATOM 2072 N N . PRO A 1 277 ? -4.349 -24.283 23.135 1.00 6.73 277 PRO C N 1
ATOM 2073 C CA . PRO A 1 277 ? -5.707 -24.349 22.594 1.00 6.73 277 PRO C CA 1
ATOM 2074 C C . PRO A 1 277 ? -6.612 -25.146 23.522 1.00 6.73 277 PRO C C 1
ATOM 2075 O O . PRO A 1 277 ? -6.174 -25.749 24.503 1.00 6.73 277 PRO C O 1
ATOM 2079 N N . GLY A 1 278 ? -7.897 -25.156 23.187 1.00 12.68 278 GLY C N 1
ATOM 2080 C CA . GLY A 1 278 ? -8.916 -25.637 24.099 1.00 12.68 278 GLY C CA 1
ATOM 2081 C C . GLY A 1 278 ? -8.892 -27.112 24.430 1.00 12.68 278 GLY C C 1
ATOM 2082 O O . GLY A 1 278 ? -8.993 -27.961 23.540 1.00 12.68 278 GLY C O 1
ATOM 2083 N N . ARG A 1 279 ? -8.734 -27.423 25.715 1.00 17.26 279 ARG C N 1
ATOM 2084 C CA . ARG A 1 279 ? -8.890 -28.779 26.222 1.00 17.26 279 ARG C CA 1
ATOM 2085 C C . ARG A 1 279 ? -10.028 -28.903 27.217 1.00 17.26 279 ARG C C 1
ATOM 2086 O O . ARG A 1 279 ? -10.900 -29.763 27.052 1.00 17.26 279 ARG C O 1
ATOM 2094 N N . GLY A 1 280 ? -10.044 -28.070 28.252 1.00 18.96 280 GLY C N 1
ATOM 2095 C CA . GLY A 1 280 ? -10.964 -28.270 29.347 1.00 18.96 280 GLY C CA 1
ATOM 2096 C C . GLY A 1 280 ? -10.566 -29.366 30.307 1.00 18.96 280 GLY C C 1
ATOM 2097 O O . GLY A 1 280 ? -11.369 -29.732 31.172 1.00 18.96 280 GLY C O 1
ATOM 2098 N N . ASP A 1 281 ? -9.355 -29.907 30.177 1.00 20.53 281 ASP C N 1
ATOM 2099 C CA . ASP A 1 281 ? -8.831 -30.930 31.071 1.00 20.53 281 ASP C CA 1
ATOM 2100 C C . ASP A 1 281 ? -7.865 -30.346 32.091 1.00 20.53 281 ASP C C 1
ATOM 2101 O O . ASP A 1 281 ? -6.911 -31.014 32.502 1.00 20.53 281 ASP C O 1
ATOM 2106 N N . LEU A 1 282 ? -8.087 -29.100 32.496 1.00 20.22 282 LEU C N 1
ATOM 2107 C CA . LEU A 1 282 ? -7.090 -28.307 33.202 1.00 20.22 282 LEU C CA 1
ATOM 2108 C C . LEU A 1 282 ? -7.758 -27.612 34.376 1.00 20.22 282 LEU C C 1
ATOM 2109 O O . LEU A 1 282 ? -8.631 -26.761 34.178 1.00 20.22 282 LEU C O 1
ATOM 2114 N N . PHE A 1 283 ? -7.350 -27.965 35.592 1.00 22.41 283 PHE C N 1
ATOM 2115 C CA . PHE A 1 283 ? -7.932 -27.393 36.796 1.00 22.41 283 PHE C CA 1
ATOM 2116 C C . PHE A 1 283 ? -6.816 -27.005 37.752 1.00 22.41 283 PHE C C 1
ATOM 2117 O O . PHE A 1 283 ? -5.655 -27.381 37.575 1.00 22.41 283 PHE C O 1
ATOM 2125 N N . ALA A 1 284 ? -7.185 -26.259 38.794 1.00 24.71 284 ALA C N 1
ATOM 2126 C CA . ALA A 1 284 ? -6.209 -25.712 39.728 1.00 24.71 284 ALA C CA 1
ATOM 2127 C C . ALA A 1 284 ? -5.674 -26.739 40.718 1.00 24.71 284 ALA C C 1
ATOM 2128 O O . ALA A 1 284 ? -4.803 -26.398 41.524 1.00 24.71 284 ALA C O 1
ATOM 2130 N N . GLU A 1 285 ? -6.168 -27.971 40.691 1.00 35.14 285 GLU C N 1
ATOM 2131 C CA . GLU A 1 285 ? -5.738 -28.996 41.627 1.00 35.14 285 GLU C CA 1
ATOM 2132 C C . GLU A 1 285 ? -4.902 -30.083 40.967 1.00 35.14 285 GLU C C 1
ATOM 2133 O O . GLU A 1 285 ? -4.525 -31.049 41.636 1.00 35.14 285 GLU C O 1
ATOM 2139 N N . ARG A 1 286 ? -4.596 -29.946 39.682 1.00 33.64 286 ARG C N 1
ATOM 2140 C CA . ARG A 1 286 ? -3.929 -30.986 38.915 1.00 33.64 286 ARG C CA 1
ATOM 2141 C C . ARG A 1 286 ? -2.468 -30.614 38.697 1.00 33.64 286 ARG C C 1
ATOM 2142 O O . ARG A 1 286 ? -2.134 -29.435 38.549 1.00 33.64 286 ARG C O 1
ATOM 2150 N N . SER A 1 287 ? -1.599 -31.619 38.705 1.00 34.79 287 SER C N 1
ATOM 2151 C CA . SER A 1 287 ? -0.176 -31.431 38.467 1.00 34.79 287 SER C CA 1
ATOM 2152 C C . SER A 1 287 ? 0.154 -31.742 37.013 1.00 34.79 287 SER C C 1
ATOM 2153 O O . SER A 1 287 ? -0.437 -32.643 36.412 1.00 34.79 287 SER C O 1
ATOM 2156 N N . LEU A 1 288 ? 1.104 -30.996 36.455 1.00 29.59 288 LEU C N 1
ATOM 2157 C CA . LEU A 1 288 ? 1.537 -31.171 35.076 1.00 29.59 288 LEU C CA 1
ATOM 2158 C C . LEU A 1 288 ? 2.933 -31.772 35.027 1.00 29.59 288 LEU C C 1
ATOM 2159 O O . LEU A 1 288 ? 3.794 -31.430 35.841 1.00 29.59 288 LEU C O 1
ATOM 2164 N N . LEU A 1 289 ? 3.154 -32.658 34.063 1.00 25.83 289 LEU C N 1
ATOM 2165 C CA . LEU A 1 289 ? 4.479 -33.190 33.763 1.00 25.83 289 LEU C CA 1
ATOM 2166 C C . LEU A 1 289 ? 4.900 -32.594 32.428 1.00 25.83 289 LEU C C 1
ATOM 2167 O O . LEU A 1 289 ? 4.544 -33.112 31.366 1.00 25.83 289 LEU C O 1
ATOM 2172 N N . LEU A 1 290 ? 5.650 -31.500 32.486 1.00 24.20 290 LEU C N 1
ATOM 2173 C CA . LEU A 1 290 ? 6.097 -30.794 31.289 1.00 24.20 290 LEU C CA 1
ATOM 2174 C C . LEU A 1 290 ? 7.233 -31.583 30.661 1.00 24.20 290 LEU C C 1
ATOM 2175 O O . LEU A 1 290 ? 8.409 -31.335 30.920 1.00 24.20 290 LEU C O 1
ATOM 2180 N N . GLN A 1 291 ? 6.876 -32.552 29.828 1.00 21.33 291 GLN C N 1
ATOM 2181 C CA . GLN A 1 291 ? 7.859 -33.336 29.102 1.00 21.33 291 GLN C CA 1
ATOM 2182 C C . GLN A 1 291 ? 8.238 -32.634 27.804 1.00 21.33 291 GLN C C 1
ATOM 2183 O O . GLN A 1 291 ? 7.557 -31.724 27.336 1.00 21.33 291 GLN C O 1
ATOM 2189 N N . GLY A 1 292 ? 9.343 -33.074 27.215 1.00 18.97 292 GLY C N 1
ATOM 2190 C CA . GLY A 1 292 ? 9.790 -32.483 25.973 1.00 18.97 292 GLY C CA 1
ATOM 2191 C C . GLY A 1 292 ? 10.416 -31.117 26.105 1.00 18.97 292 GLY C C 1
ATOM 2192 O O . GLY A 1 292 ? 10.307 -30.308 25.181 1.00 18.97 292 GLY C O 1
ATOM 2193 N N . PHE A 1 293 ? 11.066 -30.830 27.222 1.00 20.91 293 PHE C N 1
ATOM 2194 C CA . PHE A 1 293 ? 11.692 -29.537 27.444 1.00 20.91 293 PHE C CA 1
ATOM 2195 C C . PHE A 1 293 ? 13.154 -29.722 27.828 1.00 20.91 293 PHE C C 1
ATOM 2196 O O . PHE A 1 293 ? 13.744 -30.790 27.646 1.00 20.91 293 PHE C O 1
ATOM 2204 N N . LYS A 1 294 ? 13.744 -28.649 28.332 1.00 22.43 294 LYS C N 1
ATOM 2205 C CA . LYS A 1 294 ? 15.174 -28.579 28.585 1.00 22.43 294 LYS C CA 1
ATOM 2206 C C . LYS A 1 294 ? 15.505 -29.217 29.935 1.00 22.43 294 LYS C C 1
ATOM 2207 O O . LYS A 1 294 ? 14.695 -29.942 30.518 1.00 22.43 294 LYS C O 1
ATOM 2213 N N . ALA A 1 295 ? 16.722 -28.975 30.430 1.00 21.51 295 ALA C N 1
ATOM 2214 C CA . ALA A 1 295 ? 17.248 -29.730 31.566 1.00 21.51 295 ALA C CA 1
ATOM 2215 C C . ALA A 1 295 ? 16.520 -29.392 32.864 1.00 21.51 295 ALA C C 1
ATOM 2216 O O . ALA A 1 295 ? 15.868 -30.253 33.466 1.00 21.51 295 ALA C O 1
ATOM 2218 N N . GLY A 1 296 ? 16.604 -28.141 33.306 1.00 23.50 296 GLY C N 1
ATOM 2219 C CA . GLY A 1 296 ? 16.060 -27.780 34.601 1.00 23.50 296 GLY C CA 1
ATOM 2220 C C . GLY A 1 296 ? 14.622 -27.309 34.574 1.00 23.50 296 GLY C C 1
ATOM 2221 O O . GLY A 1 296 ? 14.228 -26.450 35.368 1.00 23.50 296 GLY C O 1
ATOM 2222 N N . ILE A 1 297 ? 13.825 -27.862 33.661 1.00 26.58 297 ILE C N 1
ATOM 2223 C CA . ILE A 1 297 ? 12.417 -27.523 33.532 1.00 26.58 297 ILE C CA 1
ATOM 2224 C C . ILE A 1 297 ? 11.519 -28.729 33.784 1.00 26.58 297 ILE C C 1
ATOM 2225 O O . ILE A 1 297 ? 10.465 -28.598 34.420 1.00 26.58 297 ILE C O 1
ATOM 2230 N N . ASP A 1 298 ? 11.938 -29.914 33.333 1.00 26.18 298 ASP C N 1
ATOM 2231 C CA . ASP A 1 298 ? 11.118 -31.120 33.397 1.00 26.18 298 ASP C CA 1
ATOM 2232 C C . ASP A 1 298 ? 10.823 -31.519 34.840 1.00 26.18 298 ASP C C 1
ATOM 2233 O O . ASP A 1 298 ? 11.738 -31.654 35.657 1.00 26.18 298 ASP C O 1
ATOM 2238 N N . GLY A 1 299 ? 9.549 -31.691 35.152 1.00 28.06 299 GLY C N 1
ATOM 2239 C CA . GLY A 1 299 ? 9.141 -32.080 36.484 1.00 28.06 299 GLY C CA 1
ATOM 2240 C C . GLY A 1 299 ? 7.700 -31.692 36.744 1.00 28.06 299 GLY C C 1
ATOM 2241 O O . GLY A 1 299 ? 7.000 -31.195 35.868 1.00 28.06 299 GLY C O 1
ATOM 2242 N N . GLU A 1 300 ? 7.279 -31.933 37.983 1.00 27.65 300 GLU C N 1
ATOM 2243 C CA . GLU A 1 300 ? 5.910 -31.663 38.392 1.00 27.65 300 GLU C CA 1
ATOM 2244 C C . GLU A 1 300 ? 5.687 -30.168 38.583 1.00 27.65 300 GLU C C 1
ATOM 2245 O O . GLU A 1 300 ? 6.587 -29.428 38.987 1.00 27.65 300 GLU C O 1
ATOM 2251 N N . PHE A 1 301 ? 4.466 -29.727 38.292 1.00 25.67 301 PHE C N 1
ATOM 2252 C CA . PHE A 1 301 ? 4.072 -28.339 38.506 1.00 25.67 301 PHE C CA 1
ATOM 2253 C C . PHE A 1 301 ? 2.605 -28.304 38.897 1.00 25.67 301 PHE C C 1
ATOM 2254 O O . PHE A 1 301 ? 1.750 -28.737 38.121 1.00 25.67 301 PHE C O 1
ATOM 2262 N N . LEU A 1 302 ? 2.317 -27.791 40.088 1.00 27.91 302 LEU C N 1
ATOM 2263 C CA . LEU A 1 302 ? 0.934 -27.591 40.493 1.00 27.91 302 LEU C CA 1
ATOM 2264 C C . LEU A 1 302 ? 0.368 -26.379 39.773 1.00 27.91 302 LEU C C 1
ATOM 2265 O O . LEU A 1 302 ? 0.980 -25.309 39.775 1.00 27.91 302 LEU C O 1
ATOM 2270 N N . ILE A 1 303 ? -0.804 -26.540 39.168 1.00 20.45 303 ILE C N 1
ATOM 2271 C CA . ILE A 1 303 ? -1.405 -25.482 38.364 1.00 20.45 303 ILE C CA 1
ATOM 2272 C C . ILE A 1 303 ? -2.013 -24.429 39.281 1.00 20.45 303 ILE C C 1
ATOM 2273 O O . ILE A 1 303 ? -2.883 -24.736 40.100 1.00 20.45 303 ILE C O 1
ATOM 2278 N N . ASP A 1 304 ? -1.542 -23.186 39.160 1.00 18.75 304 ASP C N 1
ATOM 2279 C CA . ASP A 1 304 ? -2.235 -22.078 39.803 1.00 18.75 304 ASP C CA 1
ATOM 2280 C C . ASP A 1 304 ? -3.615 -21.867 39.203 1.00 18.75 304 ASP C C 1
ATOM 2281 O O . ASP A 1 304 ? -4.622 -22.145 39.853 1.00 18.75 304 ASP C O 1
ATOM 2286 N N . SER A 1 305 ? -3.675 -21.432 37.948 1.00 13.64 305 SER C N 1
ATOM 2287 C CA . SER A 1 305 ? -4.920 -20.939 37.384 1.00 13.64 305 SER C CA 1
ATOM 2288 C C . SER A 1 305 ? -5.022 -21.308 35.916 1.00 13.64 305 SER C C 1
ATOM 2289 O O . SER A 1 305 ? -4.026 -21.323 35.192 1.00 13.64 305 SER C O 1
ATOM 2292 N N . VAL A 1 306 ? -6.245 -21.595 35.486 1.00 9.77 306 VAL C N 1
ATOM 2293 C CA . VAL A 1 306 ? -6.559 -21.891 34.096 1.00 9.77 306 VAL C CA 1
ATOM 2294 C C . VAL A 1 306 ? -7.546 -20.838 33.618 1.00 9.77 306 VAL C C 1
ATOM 2295 O O . VAL A 1 306 ? -8.553 -20.584 34.285 1.00 9.77 306 VAL C O 1
ATOM 2299 N N . GLU A 1 307 ? -7.264 -20.224 32.472 1.00 8.13 307 GLU C N 1
ATOM 2300 C CA . GLU A 1 307 ? -8.074 -19.119 31.963 1.00 8.13 307 GLU C CA 1
ATOM 2301 C C . GLU A 1 307 ? -8.672 -19.504 30.614 1.00 8.13 307 GLU C C 1
ATOM 2302 O O . GLU A 1 307 ? -8.115 -19.172 29.568 1.00 8.13 307 GLU C O 1
ATOM 2308 N N . HIS A 1 308 ? -9.818 -20.176 30.632 1.00 7.51 308 HIS C N 1
ATOM 2309 C CA . HIS A 1 308 ? -10.494 -20.526 29.390 1.00 7.51 308 HIS C CA 1
ATOM 2310 C C . HIS A 1 308 ? -11.172 -19.300 28.797 1.00 7.51 308 HIS C C 1
ATOM 2311 O O . HIS A 1 308 ? -11.890 -18.585 29.497 1.00 7.51 308 HIS C O 1
ATOM 2318 N N . THR A 1 309 ? -10.954 -19.053 27.506 1.00 5.53 309 THR C N 1
ATOM 2319 C CA . THR A 1 309 ? -11.532 -17.901 26.828 1.00 5.53 309 THR C CA 1
ATOM 2320 C C . THR A 1 309 ? -12.131 -18.297 25.487 1.00 5.53 309 THR C C 1
ATOM 2321 O O . THR A 1 309 ? -11.632 -19.193 24.805 1.00 5.53 309 THR C O 1
ATOM 2325 N N . TYR A 1 310 ? -13.210 -17.616 25.119 1.00 8.17 310 TYR C N 1
ATOM 2326 C CA . TYR A 1 310 ? -13.601 -17.475 23.726 1.00 8.17 310 TYR C CA 1
ATOM 2327 C C . TYR A 1 310 ? -13.133 -16.129 23.196 1.00 8.17 310 TYR C C 1
ATOM 2328 O O . TYR A 1 310 ? -12.753 -15.231 23.949 1.00 8.17 310 TYR C O 1
ATOM 2337 N N . SER A 1 311 ? -13.184 -16.001 21.881 1.00 14.67 311 SER C N 1
ATOM 2338 C CA . SER A 1 311 ? -12.817 -14.791 21.154 1.00 14.67 311 SER C CA 1
ATOM 2339 C C . SER A 1 311 ? -13.326 -14.957 19.732 1.00 14.67 311 SER C C 1
ATOM 2340 O O . SER A 1 311 ? -14.096 -15.878 19.436 1.00 14.67 311 SER C O 1
ATOM 2343 N N . SER A 1 312 ? -12.901 -14.064 18.849 1.00 22.48 312 SER C N 1
ATOM 2344 C CA . SER A 1 312 ? -13.009 -14.322 17.423 1.00 22.48 312 SER C CA 1
ATOM 2345 C C . SER A 1 312 ? -11.860 -15.178 16.909 1.00 22.48 312 SER C C 1
ATOM 2346 O O . SER A 1 312 ? -11.861 -15.545 15.730 1.00 22.48 312 SER C O 1
ATOM 2349 N N . SER A 1 313 ? -10.886 -15.496 17.761 1.00 17.08 313 SER C N 1
ATOM 2350 C CA . SER A 1 313 ? -9.773 -16.373 17.421 1.00 17.08 313 SER C CA 1
ATOM 2351 C C . SER A 1 313 ? -9.989 -17.808 17.878 1.00 17.08 313 SER C C 1
ATOM 2352 O O . SER A 1 313 ? -9.591 -18.741 17.176 1.00 17.08 313 SER C O 1
ATOM 2355 N N . GLY A 1 314 ? -10.605 -18.011 19.039 1.00 10.74 314 GLY C N 1
ATOM 2356 C CA . GLY A 1 314 ? -10.870 -19.353 19.516 1.00 10.74 314 GLY C CA 1
ATOM 2357 C C . GLY A 1 314 ? -10.637 -19.517 21.001 1.00 10.74 314 GLY C C 1
ATOM 2358 O O . GLY A 1 314 ? -11.248 -18.820 21.812 1.00 10.74 314 GLY C O 1
ATOM 2359 N N . TRP A 1 315 ? -9.759 -20.441 21.368 1.00 8.64 315 TRP C N 1
ATOM 2360 C CA . TRP A 1 315 ? -9.391 -20.686 22.753 1.00 8.64 315 TRP C CA 1
ATOM 2361 C C . TRP A 1 315 ? -7.969 -20.224 23.018 1.00 8.64 315 TRP C C 1
ATOM 2362 O O . TRP A 1 315 ? -7.071 -20.454 22.205 1.00 8.64 315 TRP C O 1
ATOM 2373 N N . THR A 1 316 ? -7.765 -19.589 24.167 1.00 8.06 316 THR C N 1
ATOM 2374 C CA . THR A 1 316 ? -6.428 -19.349 24.713 1.00 8.06 316 THR C CA 1
ATOM 2375 C C . THR A 1 316 ? -6.513 -19.735 26.188 1.00 8.06 316 THR C C 1
ATOM 2376 O O . THR A 1 316 ? -6.770 -18.885 27.042 1.00 8.06 316 THR C O 1
ATOM 2380 N N . THR A 1 317 ? -6.289 -21.015 26.484 1.00 7.11 317 THR C N 1
ATOM 2381 C CA . THR A 1 317 ? -6.409 -21.511 27.854 1.00 7.11 317 THR C CA 1
ATOM 2382 C C . THR A 1 317 ? -5.070 -21.311 28.552 1.00 7.11 317 THR C C 1
ATOM 2383 O O . THR A 1 317 ? -4.232 -22.210 28.631 1.00 7.11 317 THR C O 1
ATOM 2387 N N . VAL A 1 318 ? -4.875 -20.100 29.068 1.00 6.86 318 VAL C N 1
ATOM 2388 C CA . VAL A 1 318 ? -3.625 -19.737 29.725 1.00 6.86 318 VAL C CA 1
ATOM 2389 C C . VAL A 1 318 ? -3.531 -20.472 31.054 1.00 6.86 318 VAL C C 1
ATOM 2390 O O . VAL A 1 318 ? -4.427 -20.371 31.898 1.00 6.86 318 VAL C O 1
ATOM 2394 N N . VAL A 1 319 ? -2.450 -21.221 31.243 1.00 8.57 319 VAL C N 1
ATOM 2395 C CA . VAL A 1 319 ? -2.250 -22.038 32.433 1.00 8.57 319 VAL C CA 1
ATOM 2396 C C . VAL A 1 319 ? -1.026 -21.517 33.166 1.00 8.57 319 VAL C C 1
ATOM 2397 O O . VAL A 1 319 ? 0.093 -21.599 32.648 1.00 8.57 319 VAL C O 1
ATOM 2401 N N . GLN A 1 320 ? -1.229 -20.988 34.366 1.00 12.41 320 GLN C N 1
ATOM 2402 C CA . GLN A 1 320 ? -0.135 -20.592 35.236 1.00 12.41 320 GLN C CA 1
ATOM 2403 C C . GLN A 1 320 ? 0.071 -21.659 36.301 1.00 12.41 320 GLN C C 1
ATOM 2404 O O . GLN A 1 320 ? -0.856 -22.387 36.659 1.00 12.41 320 GLN C O 1
ATOM 2410 N N . CYS A 1 321 ? 1.300 -21.760 36.802 1.00 15.10 321 CYS C N 1
ATOM 2411 C CA . CYS A 1 321 ? 1.644 -22.819 37.738 1.00 15.10 321 CYS C CA 1
ATOM 2412 C C . CYS A 1 321 ? 2.591 -22.282 38.800 1.00 15.10 321 CYS C C 1
ATOM 2413 O O . CYS A 1 321 ? 3.008 -21.121 38.770 1.00 15.10 321 CYS C O 1
ATOM 2416 N N . ASN A 1 322 ? 2.921 -23.149 39.754 1.00 24.17 322 ASN C N 1
ATOM 2417 C CA . ASN A 1 322 ? 3.968 -22.910 40.731 1.00 24.17 322 ASN C CA 1
ATOM 2418 C C . ASN A 1 322 ? 4.892 -24.115 40.764 1.00 24.17 322 ASN C C 1
ATOM 2419 O O . ASN A 1 322 ? 4.609 -25.160 40.173 1.00 24.17 322 ASN C O 1
ATOM 2424 N N . GLY A 1 323 ? 6.013 -23.956 41.462 1.00 29.82 323 GLY C N 1
ATOM 2425 C CA . GLY A 1 323 ? 6.933 -25.055 41.656 1.00 29.82 323 GLY C CA 1
ATOM 2426 C C . GLY A 1 323 ? 6.360 -26.090 42.598 1.00 29.82 323 GLY C C 1
ATOM 2427 O O . GLY A 1 323 ? 6.259 -25.854 43.805 1.00 29.82 323 GLY C O 1
ATOM 2428 N N . GLY A 1 324 ? 5.974 -27.241 42.055 1.00 41.10 324 GLY C N 1
ATOM 2429 C CA . GLY A 1 324 ? 5.363 -28.287 42.849 1.00 41.10 324 GLY C CA 1
ATOM 2430 C C . GLY A 1 324 ? 6.344 -29.356 43.276 1.00 41.10 324 GLY C C 1
ATOM 2431 O O . GLY A 1 324 ? 5.933 -30.457 43.658 1.00 41.10 324 GLY C O 1
ATOM 2432 N N . ARG A 1 325 ? 7.637 -29.028 43.193 1.00 61.08 325 ARG C N 1
ATOM 2433 C CA . ARG A 1 325 ? 8.763 -29.866 43.628 1.00 61.08 325 ARG C CA 1
ATOM 2434 C C . ARG A 1 325 ? 8.800 -31.237 42.955 1.00 61.08 325 ARG C C 1
ATOM 2435 O O . ARG A 1 325 ? 9.035 -32.253 43.609 1.00 61.08 325 ARG C O 1
ATOM 2443 N N . MET B 1 1 ? -18.946 25.656 14.719 1.00 9.13 1 MET B N 1
ATOM 2444 C CA . MET B 1 1 ? -18.105 24.805 15.550 1.00 9.13 1 MET B CA 1
ATOM 2445 C C . MET B 1 1 ? -16.656 25.250 15.488 1.00 9.13 1 MET B C 1
ATOM 2446 O O . MET B 1 1 ? -15.933 24.901 14.558 1.00 9.13 1 MET B O 1
ATOM 2451 N N . GLN B 1 2 ? -16.240 26.025 16.482 1.00 9.84 2 GLN B N 1
ATOM 2452 C CA . GLN B 1 2 ? -14.877 26.530 16.543 1.00 9.84 2 GLN B CA 1
ATOM 2453 C C . GLN B 1 2 ? -14.506 26.836 17.987 1.00 9.84 2 GLN B C 1
ATOM 2454 O O . GLN B 1 2 ? -14.939 27.858 18.531 1.00 9.84 2 GLN B O 1
ATOM 2460 N N . PRO B 1 3 ? -13.734 25.974 18.646 1.00 9.72 3 PRO B N 1
ATOM 2461 C CA . PRO B 1 3 ? -13.382 26.221 20.048 1.00 9.72 3 PRO B CA 1
ATOM 2462 C C . PRO B 1 3 ? -12.384 27.357 20.208 1.00 9.72 3 PRO B C 1
ATOM 2463 O O . PRO B 1 3 ? -11.458 27.517 19.410 1.00 9.72 3 PRO B O 1
ATOM 2467 N N . SER B 1 4 ? -12.585 28.149 21.259 1.00 10.68 4 SER B N 1
ATOM 2468 C CA . SER B 1 4 ? -11.705 29.258 21.588 1.00 10.68 4 SER B CA 1
ATOM 2469 C C . SER B 1 4 ? -11.418 29.216 23.082 1.00 10.68 4 SER B C 1
ATOM 2470 O O . SER B 1 4 ? -12.005 28.426 23.825 1.00 10.68 4 SER B O 1
ATOM 2473 N N . PHE B 1 5 ? -10.511 30.081 23.523 1.00 10.99 5 PHE B N 1
ATOM 2474 C CA . PHE B 1 5 ? -10.034 30.049 24.896 1.00 10.99 5 PHE B CA 1
ATOM 2475 C C . PHE B 1 5 ? -9.492 31.420 25.267 1.00 10.99 5 PHE B C 1
ATOM 2476 O O . PHE B 1 5 ? -8.919 32.113 24.424 1.00 10.99 5 PHE B O 1
ATOM 2484 N N . ARG B 1 6 ? -9.671 31.804 26.528 1.00 12.48 6 ARG B N 1
ATOM 2485 C CA . ARG B 1 6 ? -9.124 33.053 27.055 1.00 12.48 6 ARG B CA 1
ATOM 2486 C C . ARG B 1 6 ? -8.404 32.732 28.359 1.00 12.48 6 ARG B C 1
ATOM 2487 O O . ARG B 1 6 ? -9.043 32.431 29.371 1.00 12.48 6 ARG B O 1
ATOM 2495 N N . ILE B 1 7 ? -7.076 32.790 28.328 1.00 15.76 7 ILE B N 1
ATOM 2496 C CA . ILE B 1 7 ? -6.250 32.477 29.487 1.00 15.76 7 ILE B CA 1
ATOM 2497 C C . ILE B 1 7 ? -5.832 33.809 30.102 1.00 15.76 7 ILE B C 1
ATOM 2498 O O . ILE B 1 7 ? -4.871 34.440 29.658 1.00 15.76 7 ILE B O 1
ATOM 2503 N N . VAL B 1 8 ? -6.563 34.244 31.124 1.00 15.91 8 VAL B N 1
ATOM 2504 C CA . VAL B 1 8 ? -6.290 35.511 31.793 1.00 15.91 8 VAL B CA 1
ATOM 2505 C C . VAL B 1 8 ? -5.210 35.243 32.836 1.00 15.91 8 VAL B C 1
ATOM 2506 O O . VAL B 1 8 ? -5.391 34.433 33.744 1.00 15.91 8 VAL B O 1
ATOM 2510 N N . ALA B 1 9 ? -4.074 35.932 32.701 1.00 18.87 9 ALA B N 1
ATOM 2511 C CA . ALA B 1 9 ? -2.925 35.636 33.549 1.00 18.87 9 ALA B CA 1
ATOM 2512 C C . ALA B 1 9 ? -2.775 36.649 34.679 1.00 18.87 9 ALA B C 1
ATOM 2513 O O . ALA B 1 9 ? -2.068 36.382 35.658 1.00 18.87 9 ALA B O 1
ATOM 2515 N N . ASP B 1 10 ? -3.407 37.824 34.538 1.00 20.42 10 ASP B N 1
ATOM 2516 C CA . ASP B 1 10 ? -3.406 38.911 35.534 1.00 20.42 10 ASP B CA 1
ATOM 2517 C C . ASP B 1 10 ? -2.000 39.388 35.898 1.00 20.42 10 ASP B C 1
ATOM 2518 O O . ASP B 1 10 ? -1.755 39.812 37.030 1.00 20.42 10 ASP B O 1
ATOM 2523 N N . GLY B 1 11 ? -1.066 39.325 34.954 1.00 24.33 11 GLY B N 1
ATOM 2524 C CA . GLY B 1 11 ? 0.297 39.725 35.245 1.00 24.33 11 GLY B CA 1
ATOM 2525 C C . GLY B 1 11 ? 1.236 39.326 34.124 1.00 24.33 11 GLY B C 1
ATOM 2526 O O . GLY B 1 11 ? 0.811 39.103 32.989 1.00 24.33 11 GLY B O 1
ATOM 2527 N N . THR B 1 12 ? 2.522 39.250 34.465 1.00 29.11 12 THR B N 1
ATOM 2528 C CA . THR B 1 12 ? 3.566 38.931 33.490 1.00 29.11 12 THR B CA 1
ATOM 2529 C C . THR B 1 12 ? 3.915 37.445 33.571 1.00 29.11 12 THR B C 1
ATOM 2530 O O . THR B 1 12 ? 5.044 37.049 33.864 1.00 29.11 12 THR B O 1
ATOM 2534 N N . ASP B 1 13 ? 2.909 36.613 33.295 1.00 23.72 13 ASP B N 1
ATOM 2535 C CA . ASP B 1 13 ? 3.164 35.180 33.205 1.00 23.72 13 ASP B CA 1
ATOM 2536 C C . ASP B 1 13 ? 3.907 34.855 31.916 1.00 23.72 13 ASP B C 1
ATOM 2537 O O . ASP B 1 13 ? 5.079 34.462 31.941 1.00 23.72 13 ASP B O 1
ATOM 2542 N N . VAL B 1 14 ? 3.244 35.037 30.774 1.00 22.80 14 VAL B N 1
ATOM 2543 C CA . VAL B 1 14 ? 3.885 35.207 29.472 1.00 22.80 14 VAL B CA 1
ATOM 2544 C C . VAL B 1 14 ? 3.114 36.403 28.921 1.00 22.80 14 VAL B C 1
ATOM 2545 O O . VAL B 1 14 ? 2.019 36.701 29.411 1.00 22.80 14 VAL B O 1
ATOM 2549 N N . THR B 1 15 ? 3.642 37.110 27.922 1.00 25.43 15 THR B N 1
ATOM 2550 C CA . THR B 1 15 ? 2.963 38.295 27.394 1.00 25.43 15 THR B CA 1
ATOM 2551 C C . THR B 1 15 ? 1.866 37.907 26.401 1.00 25.43 15 THR B C 1
ATOM 2552 O O . THR B 1 15 ? 1.926 38.251 25.214 1.00 25.43 15 THR B O 1
ATOM 2556 N N . GLN B 1 16 ? 0.869 37.151 26.889 1.00 19.69 16 GLN B N 1
ATOM 2557 C CA . GLN B 1 16 ? -0.280 36.634 26.126 1.00 19.69 16 GLN B CA 1
ATOM 2558 C C . GLN B 1 16 ? 0.140 35.872 24.868 1.00 19.69 16 GLN B C 1
ATOM 2559 O O . GLN B 1 16 ? -0.539 35.911 23.840 1.00 19.69 16 GLN B O 1
ATOM 2565 N N . ARG B 1 17 ? 1.275 35.180 24.951 1.00 17.06 17 ARG B N 1
ATOM 2566 C CA . ARG B 1 17 ? 1.739 34.318 23.875 1.00 17.06 17 ARG B CA 1
ATOM 2567 C C . ARG B 1 17 ? 1.109 32.934 23.980 1.00 17.06 17 ARG B C 1
ATOM 2568 O O . ARG B 1 17 ? 1.242 32.121 23.060 1.00 17.06 17 ARG B O 1
ATOM 2576 N N . LEU B 1 18 ? 0.401 32.667 25.082 1.00 15.66 18 LEU B N 1
ATOM 2577 C CA . LEU B 1 18 ? -0.276 31.388 25.261 1.00 15.66 18 LEU B CA 1
ATOM 2578 C C . LEU B 1 18 ? -1.447 31.243 24.304 1.00 15.66 18 LEU B C 1
ATOM 2579 O O . LEU B 1 18 ? -1.860 30.122 23.994 1.00 15.66 18 LEU B O 1
ATOM 2584 N N . ASN B 1 19 ? -1.992 32.364 23.828 1.00 13.47 19 ASN B N 1
ATOM 2585 C CA . ASN B 1 19 ? -3.041 32.319 22.818 1.00 13.47 19 ASN B CA 1
ATOM 2586 C C . ASN B 1 19 ? -2.508 31.801 21.490 1.00 13.47 19 ASN B C 1
ATOM 2587 O O . ASN B 1 19 ? -3.269 31.267 20.677 1.00 13.47 19 ASN B O 1
ATOM 2592 N N . ASP B 1 20 ? -1.201 31.936 21.264 1.00 11.70 20 ASP B N 1
ATOM 2593 C CA . ASP B 1 20 ? -0.616 31.562 19.984 1.00 11.70 20 ASP B CA 1
ATOM 2594 C C . ASP B 1 20 ? -0.055 30.146 20.009 1.00 11.70 20 ASP B C 1
ATOM 2595 O O . ASP B 1 20 ? -0.045 29.463 18.979 1.00 11.70 20 ASP B O 1
ATOM 2600 N N . ARG B 1 21 ? 0.408 29.681 21.168 1.00 8.58 21 ARG B N 1
ATOM 2601 C CA . ARG B 1 21 ? 1.305 28.534 21.227 1.00 8.58 21 ARG B CA 1
ATOM 2602 C C . ARG B 1 21 ? 0.763 27.333 21.988 1.00 8.58 21 ARG B C 1
ATOM 2603 O O . ARG B 1 21 ? 1.557 26.479 22.377 1.00 8.58 21 ARG B O 1
ATOM 2611 N N . LEU B 1 22 ? -0.543 27.227 22.217 1.00 6.35 22 LEU B N 1
ATOM 2612 C CA . LEU B 1 22 ? -1.036 26.026 22.882 1.00 6.35 22 LEU B CA 1
ATOM 2613 C C . LEU B 1 22 ? -1.001 24.826 21.951 1.00 6.35 22 LEU B C 1
ATOM 2614 O O . LEU B 1 22 ? -0.959 24.959 20.727 1.00 6.35 22 LEU B O 1
ATOM 2619 N N . LEU B 1 23 ? -1.008 23.639 22.552 1.00 4.59 23 LEU B N 1
ATOM 2620 C CA . LEU B 1 23 ? -1.184 22.409 21.803 1.00 4.59 23 LEU B CA 1
ATOM 2621 C C . LEU B 1 23 ? -2.289 21.511 22.337 1.00 4.59 23 LEU B C 1
ATOM 2622 O O . LEU B 1 23 ? -3.019 20.933 21.528 1.00 4.59 23 LEU B O 1
ATOM 2627 N N . LYS B 1 24 ? -2.445 21.384 23.655 1.00 5.98 24 LYS B N 1
ATOM 2628 C CA . LYS B 1 24 ? -3.492 20.555 24.245 1.00 5.98 24 LYS B CA 1
ATOM 2629 C C . LYS B 1 24 ? -3.984 21.215 25.526 1.00 5.98 24 LYS B C 1
ATOM 2630 O O . LYS B 1 24 ? -3.493 22.268 25.938 1.00 5.98 24 LYS B O 1
ATOM 2636 N N . LEU B 1 25 ? -4.969 20.575 26.151 1.00 5.31 25 LEU B N 1
ATOM 2637 C CA . LEU B 1 25 ? -5.513 20.955 27.447 1.00 5.31 25 LEU B CA 1
ATOM 2638 C C . LEU B 1 25 ? -6.044 19.708 28.130 1.00 5.31 25 LEU B C 1
ATOM 2639 O O . LEU B 1 25 ? -6.424 18.743 27.467 1.00 5.31 25 LEU B O 1
ATOM 2644 N N . THR B 1 26 ? -6.055 19.737 29.459 1.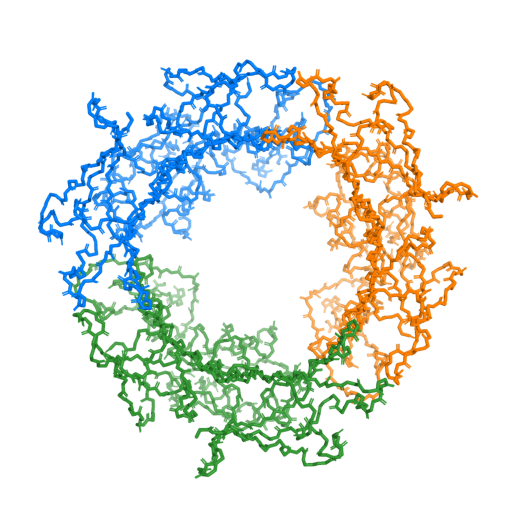00 5.62 26 THR B N 1
ATOM 2645 C CA . THR B 1 26 ? -6.959 18.911 30.243 1.00 5.62 26 THR B CA 1
ATOM 2646 C C . THR B 1 26 ? -7.552 19.783 31.333 1.00 5.62 26 THR B C 1
ATOM 2647 O O . THR B 1 26 ? -7.017 20.841 31.667 1.00 5.62 26 THR B O 1
ATOM 2651 N N . LEU B 1 27 ? -8.671 19.327 31.880 1.00 7.23 27 LEU B N 1
ATOM 2652 C CA . LEU B 1 27 ? -9.238 19.884 33.094 1.00 7.23 27 LEU B CA 1
ATOM 2653 C C . LEU B 1 27 ? -9.734 18.738 33.957 1.00 7.23 27 LEU B C 1
ATOM 2654 O O . LEU B 1 27 ? -9.773 17.581 33.534 1.00 7.23 27 LEU B O 1
ATOM 2659 N N . LEU B 1 28 ? -10.095 19.069 35.187 1.00 12.85 28 LEU B N 1
ATOM 2660 C CA . LEU B 1 28 ? -10.780 18.142 36.067 1.00 12.85 28 LEU B CA 1
ATOM 2661 C C . LEU B 1 28 ? -11.804 18.934 36.854 1.00 12.85 28 LEU B C 1
ATOM 2662 O O . LEU B 1 28 ? -11.754 20.163 36.901 1.00 12.85 28 LEU B O 1
ATOM 2667 N N . ASP B 1 29 ? -12.766 18.222 37.429 1.00 18.80 29 ASP B N 1
ATOM 2668 C CA . ASP B 1 29 ? -13.565 18.727 38.544 1.00 18.80 29 ASP B CA 1
ATOM 2669 C C . ASP B 1 29 ? -13.659 17.575 39.542 1.00 18.80 29 ASP B C 1
ATOM 2670 O O . ASP B 1 29 ? -14.641 16.839 39.583 1.00 18.80 29 ASP B O 1
ATOM 2675 N N . LYS B 1 30 ? -12.642 17.436 40.385 1.00 40.56 30 LYS B N 1
ATOM 2676 C CA . LYS B 1 30 ? -12.594 16.297 41.286 1.00 40.56 30 LYS B CA 1
ATOM 2677 C C . LYS B 1 30 ? -12.960 16.713 42.697 1.00 40.56 30 LYS B C 1
ATOM 2678 O O . LYS B 1 30 ? -12.261 17.540 43.302 1.00 40.56 30 LYS B O 1
ATOM 2684 N N . PRO B 1 31 ? -14.049 16.172 43.248 1.00 61.94 31 PRO B N 1
ATOM 2685 C CA . PRO B 1 31 ? -14.278 16.269 44.691 1.00 61.94 31 PRO B CA 1
ATOM 2686 C C . PRO B 1 31 ? -13.377 15.361 45.508 1.00 61.94 31 PRO B C 1
ATOM 2687 O O . PRO B 1 31 ? -13.020 15.721 46.637 1.00 61.94 31 PRO B O 1
ATOM 2691 N N . GLY B 1 32 ? -12.976 14.215 44.968 1.00 73.03 32 GLY B N 1
ATOM 2692 C CA . GLY B 1 32 ? -12.228 13.242 45.735 1.00 73.03 32 GLY B CA 1
ATOM 2693 C C . GLY B 1 32 ? -10.729 13.289 45.537 1.00 73.03 32 GLY B C 1
ATOM 2694 O O . GLY B 1 32 ? -10.240 13.179 44.406 1.00 73.03 32 GLY B O 1
ATOM 2695 N N . MET B 1 33 ? -10.008 13.549 46.634 1.00 81.22 33 MET B N 1
ATOM 2696 C CA . MET B 1 33 ? -8.579 13.294 46.829 1.00 81.22 33 MET B CA 1
ATOM 2697 C C . MET B 1 33 ? -7.654 14.225 46.046 1.00 81.22 33 MET B C 1
ATOM 2698 O O . MET B 1 33 ? -6.443 14.227 46.288 1.00 81.22 33 MET B O 1
ATOM 2703 N N . GLU B 1 34 ? -8.195 15.038 45.137 1.00 56.83 34 GLU B N 1
ATOM 2704 C CA . GLU B 1 34 ? -7.391 15.939 44.318 1.00 56.83 34 GLU B CA 1
ATOM 2705 C C . GLU B 1 34 ? -8.180 17.216 44.056 1.00 56.83 34 GLU B C 1
ATOM 2706 O O . GLU B 1 34 ? -9.375 17.310 44.348 1.00 56.83 34 GLU B O 1
ATOM 2712 N N . SER B 1 35 ? -7.489 18.201 43.499 1.00 29.08 35 SER B N 1
ATOM 2713 C CA . SER B 1 35 ? -8.071 19.445 43.032 1.00 29.08 35 SER B CA 1
ATOM 2714 C C . SER B 1 35 ? -8.295 19.364 41.525 1.00 29.08 35 SER B C 1
ATOM 2715 O O . SER B 1 35 ? -8.178 18.298 40.915 1.00 29.08 35 SER B O 1
ATOM 2718 N N . ASP B 1 36 ? -8.616 20.498 40.908 1.00 18.43 36 ASP B N 1
ATOM 2719 C CA . ASP B 1 36 ? -8.615 20.540 39.457 1.00 18.43 36 ASP B CA 1
ATOM 2720 C C . ASP B 1 36 ? -7.181 20.605 38.943 1.00 18.43 36 ASP B C 1
ATOM 2721 O O . ASP B 1 36 ? -6.234 20.832 39.696 1.00 18.43 36 ASP B O 1
ATOM 2726 N N . SER B 1 37 ? -7.020 20.427 37.635 1.00 10.80 37 SER B N 1
ATOM 2727 C CA . SER B 1 37 ? -5.678 20.419 37.062 1.00 10.80 37 SER B CA 1
ATOM 2728 C C . SER B 1 37 ? -5.741 20.845 35.605 1.00 10.80 37 SER B C 1
ATOM 2729 O O . SER B 1 37 ? -6.215 20.082 34.759 1.00 10.80 37 SER B O 1
ATOM 2732 N N . LEU B 1 38 ? -5.255 22.047 35.313 1.00 6.57 38 LEU B N 1
ATOM 2733 C CA . LEU B 1 38 ? -4.905 22.386 33.944 1.00 6.57 38 LEU B CA 1
ATOM 2734 C C . LEU B 1 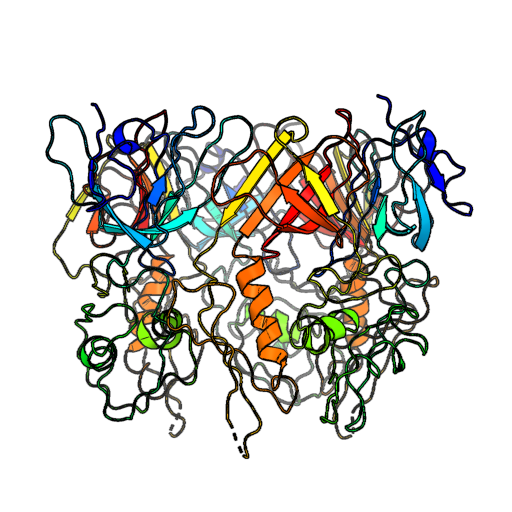38 ? -3.727 21.549 33.476 1.00 6.57 38 LEU B C 1
ATOM 2735 O O . LEU B 1 38 ? -2.916 21.078 34.273 1.00 6.57 38 LEU B O 1
ATOM 2740 N N . THR B 1 39 ? -3.649 21.359 32.168 1.00 4.99 39 THR B N 1
ATOM 2741 C CA . THR B 1 39 ? -2.399 21.062 31.491 1.00 4.99 39 THR B CA 1
ATOM 2742 C C . THR B 1 39 ? -2.301 21.957 30.270 1.00 4.99 39 THR B C 1
ATOM 2743 O O . THR B 1 39 ? -3.307 22.301 29.648 1.00 4.99 39 THR B O 1
ATOM 2747 N N . LEU B 1 40 ? -1.081 22.345 29.944 1.00 4.16 40 LEU B N 1
ATOM 2748 C CA . LEU B 1 40 ? -0.808 23.085 28.731 1.00 4.16 40 LEU B CA 1
ATOM 2749 C C . LEU B 1 40 ? 0.285 22.337 27.986 1.00 4.16 40 LEU B C 1
ATOM 2750 O O . LEU B 1 40 ? 1.036 21.569 28.579 1.00 4.16 40 LEU B O 1
ATOM 2755 N N . ARG B 1 41 ? 0.356 22.523 26.675 1.00 5.05 41 ARG B N 1
ATOM 2756 C CA . ARG B 1 41 ? 1.523 22.088 25.917 1.00 5.05 41 ARG B CA 1
ATOM 2757 C C . ARG B 1 41 ? 1.890 23.210 24.971 1.00 5.05 41 ARG B C 1
ATOM 2758 O O . ARG B 1 41 ? 1.066 23.630 24.156 1.00 5.05 41 ARG B O 1
ATOM 2766 N N . ILE B 1 42 ? 3.110 23.713 25.102 1.00 4.61 42 ILE B N 1
ATOM 2767 C CA . ILE B 1 42 ? 3.517 24.956 24.467 1.00 4.61 42 ILE B CA 1
ATOM 2768 C C . ILE B 1 42 ? 4.730 24.686 23.586 1.00 4.61 42 ILE B C 1
ATOM 2769 O O . ILE B 1 42 ? 5.648 23.962 23.983 1.00 4.61 42 ILE B O 1
ATOM 2774 N N . ASP B 1 43 ? 4.723 25.258 22.384 1.00 5.49 43 ASP B N 1
ATOM 2775 C CA . ASP B 1 43 ? 5.825 25.104 21.448 1.00 5.49 43 ASP B CA 1
ATOM 2776 C C . ASP B 1 43 ? 7.076 25.828 21.937 1.00 5.49 43 ASP B C 1
ATOM 2777 O O . ASP B 1 43 ? 7.041 26.649 22.854 1.00 5.49 43 ASP B O 1
ATOM 2782 N N . ASP B 1 44 ? 8.192 25.515 21.285 1.00 8.31 44 ASP B N 1
ATOM 2783 C CA . ASP B 1 44 ? 9.410 26.308 21.332 1.00 8.31 44 ASP B CA 1
ATOM 2784 C C . ASP B 1 44 ? 9.954 26.451 19.921 1.00 8.31 44 ASP B C 1
ATOM 2785 O O . ASP B 1 44 ? 10.037 25.469 19.178 1.00 8.31 44 ASP B O 1
ATOM 2790 N N . ARG B 1 45 ? 10.310 27.672 19.549 1.00 10.64 45 ARG B N 1
ATOM 2791 C CA . ARG B 1 45 ? 11.173 27.887 18.394 1.00 10.64 45 ARG B CA 1
ATOM 2792 C C . ARG B 1 45 ? 12.598 28.119 18.888 1.00 10.64 45 ARG B C 1
ATOM 2793 O O . ARG B 1 45 ? 13.154 29.217 18.814 1.00 10.64 45 ARG B O 1
ATOM 2801 N N . ASP B 1 46 ? 13.162 27.024 19.415 1.00 13.69 46 ASP B N 1
ATOM 2802 C CA . ASP B 1 46 ? 14.474 26.985 20.071 1.00 13.69 46 ASP B CA 1
ATOM 2803 C C . ASP B 1 46 ? 14.555 27.987 21.221 1.00 13.69 46 ASP B C 1
ATOM 2804 O O . ASP B 1 46 ? 15.578 28.635 21.441 1.00 13.69 46 ASP B O 1
ATOM 2809 N N . GLY B 1 47 ? 13.457 28.111 21.958 1.00 11.42 47 GLY B N 1
ATOM 2810 C CA . GLY B 1 47 ? 13.404 28.931 23.147 1.00 11.42 47 GLY B CA 1
ATOM 2811 C C . GLY B 1 47 ? 12.731 30.260 22.895 1.00 11.42 47 GLY B C 1
ATOM 2812 O O . GLY B 1 47 ? 13.361 31.207 22.420 1.00 11.42 47 GLY B O 1
ATOM 2813 N N . GLN B 1 48 ? 11.440 30.336 23.201 1.00 10.07 48 GLN B N 1
ATOM 2814 C CA . GLN B 1 48 ? 10.698 31.584 23.103 1.00 10.07 48 GLN B CA 1
ATOM 2815 C C . GLN B 1 48 ? 9.902 31.814 24.377 1.00 10.07 48 GLN B C 1
ATOM 2816 O O . GLN B 1 48 ? 9.722 32.955 24.814 1.00 10.07 48 GLN B O 1
ATOM 2822 N N . VAL B 1 49 ? 9.412 30.733 24.970 1.00 8.72 49 VAL B N 1
ATOM 2823 C CA . VAL B 1 49 ? 8.582 30.792 26.165 1.00 8.72 49 VAL B CA 1
ATOM 2824 C C . VAL B 1 49 ? 9.477 30.535 27.366 1.00 8.72 49 VAL B C 1
ATOM 2825 O O . VAL B 1 49 ? 9.998 29.428 27.541 1.00 8.72 49 VAL B O 1
ATOM 2829 N N . ALA B 1 50 ? 9.658 31.560 28.191 1.00 8.85 50 ALA B N 1
ATOM 2830 C CA . ALA B 1 50 ? 10.434 31.410 29.406 1.00 8.85 50 ALA B CA 1
ATOM 2831 C C . ALA B 1 50 ? 9.650 30.601 30.433 1.00 8.85 50 ALA B C 1
ATOM 2832 O O . ALA B 1 50 ? 8.439 30.402 30.313 1.00 8.85 50 ALA B O 1
ATOM 2834 N N . LEU B 1 51 ? 10.363 30.114 31.436 1.00 9.15 51 LEU B N 1
ATOM 2835 C CA . LEU B 1 51 ? 9.725 29.403 32.536 1.00 9.15 51 LEU B CA 1
ATOM 2836 C C . LEU B 1 51 ? 8.869 30.363 33.346 1.00 9.15 51 LEU B C 1
ATOM 2837 O O . LEU B 1 51 ? 9.400 31.335 33.900 1.00 9.15 51 LEU B O 1
ATOM 2842 N N . PRO B 1 52 ? 7.559 30.141 33.441 1.00 13.22 52 PRO B N 1
ATOM 2843 C CA . PRO B 1 52 ? 6.682 31.133 34.078 1.00 13.22 52 PRO B CA 1
ATOM 2844 C C . PRO B 1 52 ? 6.799 31.161 35.593 1.00 13.22 52 PRO B C 1
ATOM 2845 O O . PRO B 1 52 ? 7.564 30.391 36.181 1.00 13.22 52 PRO B O 1
ATOM 2849 N N . ARG B 1 53 ? 6.050 32.061 36.227 1.00 15.23 53 ARG B N 1
ATOM 2850 C CA . ARG B 1 53 ? 6.051 32.163 37.680 1.00 15.23 53 ARG B CA 1
ATOM 2851 C C . ARG B 1 53 ? 5.363 30.944 38.278 1.00 15.23 53 ARG B C 1
ATOM 2852 O O . ARG B 1 53 ? 4.170 30.723 38.050 1.00 15.23 53 ARG B O 1
ATOM 2860 N N . ARG B 1 54 ? 6.111 30.152 39.037 1.00 13.20 54 ARG B N 1
ATOM 2861 C CA . ARG B 1 54 ? 5.564 28.958 39.674 1.00 13.20 54 ARG B CA 1
ATOM 2862 C C . ARG B 1 54 ? 4.723 29.417 40.855 1.00 13.20 54 ARG B C 1
ATOM 2863 O O . ARG B 1 54 ? 5.197 29.529 41.985 1.00 13.20 54 ARG B O 1
ATOM 2871 N N . GLY B 1 55 ? 3.448 29.677 40.586 1.00 13.18 55 GLY B N 1
ATOM 2872 C CA . GLY B 1 55 ? 2.585 30.328 41.548 1.00 13.18 55 GLY B CA 1
ATOM 2873 C C . GLY B 1 55 ? 1.919 31.556 40.965 1.00 13.18 55 GLY B C 1
ATOM 2874 O O . GLY B 1 55 ? 1.554 32.479 41.696 1.00 13.18 55 GLY B O 1
ATOM 2875 N N . ALA B 1 56 ? 1.769 31.581 39.645 1.00 13.74 56 ALA B N 1
ATOM 2876 C CA . ALA B 1 56 ? 1.057 32.645 38.957 1.00 13.74 56 ALA B CA 1
ATOM 2877 C C . ALA B 1 56 ? -0.402 32.255 38.780 1.00 13.74 56 ALA B C 1
ATOM 2878 O O . ALA B 1 56 ? -0.708 31.136 38.362 1.00 13.74 56 ALA B O 1
ATOM 2880 N N . VAL B 1 57 ? -1.298 33.183 39.097 1.00 16.79 57 VAL B N 1
ATOM 2881 C CA . VAL B 1 57 ? -2.731 32.926 39.006 1.00 16.79 57 VAL B CA 1
ATOM 2882 C C . VAL B 1 57 ? -3.145 32.955 37.541 1.00 16.79 57 VAL B C 1
ATOM 2883 O O . VAL B 1 57 ? -2.876 33.927 36.830 1.00 16.79 57 VAL B O 1
ATOM 2887 N N . LEU B 1 58 ? -3.797 31.891 37.083 1.00 16.45 58 LEU B N 1
ATOM 2888 C CA . LEU B 1 58 ? -4.331 31.819 35.729 1.00 16.45 58 LEU B CA 1
ATOM 2889 C C . LEU B 1 58 ? -5.843 31.662 35.782 1.00 16.45 58 LEU B C 1
ATOM 2890 O O . LEU B 1 58 ? -6.357 30.801 36.502 1.00 16.45 58 LEU B O 1
ATOM 2895 N N . GLU B 1 59 ? -6.547 32.490 35.018 1.00 18.31 59 GLU B N 1
ATOM 2896 C CA . GLU B 1 59 ? -7.988 32.381 34.852 1.00 18.31 59 GLU B CA 1
ATOM 2897 C C . GLU B 1 59 ? -8.262 31.817 33.467 1.00 18.31 59 GLU B C 1
ATOM 2898 O O . GLU B 1 59 ? -7.716 32.311 32.476 1.00 18.31 59 GLU B O 1
ATOM 2904 N N . VAL B 1 60 ? -9.094 30.784 33.398 1.00 13.32 60 VAL B N 1
ATOM 2905 C CA . VAL B 1 60 ? -9.324 30.042 32.166 1.00 13.32 60 VAL B CA 1
ATOM 2906 C C . VAL B 1 60 ? -10.789 30.170 31.783 1.00 13.32 60 VAL B C 1
ATOM 2907 O O . VAL B 1 60 ? -11.674 29.970 32.621 1.00 13.32 60 VAL B O 1
ATOM 2911 N N . HIS B 1 61 ? -11.037 30.534 30.529 1.00 12.45 61 HIS B N 1
ATOM 2912 C CA . HIS B 1 61 ? -12.364 30.509 29.939 1.00 12.45 61 HIS B CA 1
ATOM 2913 C C . HIS B 1 61 ? -12.330 29.641 28.690 1.00 12.45 61 HIS B C 1
ATOM 2914 O O . HIS B 1 61 ? -11.409 29.748 27.878 1.00 12.45 61 HIS B O 1
ATOM 2921 N N . LEU B 1 62 ? -13.326 28.773 28.550 1.00 10.80 62 LEU B N 1
ATOM 2922 C CA . LEU B 1 62 ? -13.453 27.889 27.402 1.00 10.80 62 LEU B CA 1
ATOM 2923 C C . LEU B 1 62 ? -14.848 28.005 26.810 1.00 10.80 62 LEU B C 1
ATOM 2924 O O . LEU B 1 62 ? -15.750 28.612 27.390 1.00 10.80 62 LEU B O 1
ATOM 2929 N N . GLY B 1 63 ? -15.015 27.396 25.649 1.00 11.43 63 GLY B N 1
ATOM 2930 C CA . GLY B 1 63 ? -16.255 27.427 24.913 1.00 11.43 63 GLY B CA 1
ATOM 2931 C C . GLY B 1 63 ? -15.973 27.603 23.441 1.00 11.43 63 GLY B C 1
ATOM 2932 O O . GLY B 1 63 ? -14.836 27.493 22.987 1.00 11.43 63 GLY B O 1
ATOM 2933 N N . TYR B 1 64 ? -17.026 27.888 22.686 1.00 13.27 64 TYR B N 1
ATOM 2934 C CA . TYR B 1 64 ? -16.933 27.994 21.240 1.00 13.27 64 TYR B CA 1
ATOM 2935 C C . TYR B 1 64 ? -16.847 29.455 20.819 1.00 13.27 64 TYR B C 1
ATOM 2936 O O . TYR B 1 64 ? -17.320 30.351 21.520 1.00 13.27 64 TYR B O 1
ATOM 2945 N N . ALA B 1 65 ? -16.231 29.687 19.663 1.00 15.05 65 ALA B N 1
ATOM 2946 C CA . ALA B 1 65 ? -16.168 31.028 19.101 1.00 15.05 65 ALA B CA 1
ATOM 2947 C C . ALA B 1 65 ? -17.520 31.396 18.507 1.00 15.05 65 ALA B C 1
ATOM 2948 O O . ALA B 1 65 ? -18.061 30.667 17.672 1.00 15.05 65 ALA B O 1
ATOM 2950 N N . GLY B 1 66 ? -18.062 32.527 18.938 1.00 23.41 66 GLY B N 1
ATOM 2951 C CA . GLY B 1 66 ? -19.409 32.912 18.582 1.00 23.41 66 GLY B CA 1
ATOM 2952 C C . GLY B 1 66 ? -20.448 32.602 19.632 1.00 23.41 66 GLY B C 1
ATOM 2953 O O . GLY B 1 66 ? -21.645 32.740 19.355 1.00 23.41 66 GLY B O 1
ATOM 2954 N N . GLU B 1 67 ? -20.032 32.179 20.816 1.00 25.95 67 GLU B N 1
ATOM 2955 C CA . GLU B 1 67 ? -20.902 31.876 21.938 1.00 25.95 67 GLU B CA 1
ATOM 2956 C C . GLU B 1 67 ? -20.263 32.462 23.187 1.00 25.95 67 GLU B C 1
ATOM 2957 O O . GLU B 1 67 ? -19.047 32.675 23.219 1.00 25.95 67 GLU B O 1
ATOM 2963 N N . PRO B 1 68 ? -21.056 32.769 24.216 1.00 22.53 68 PRO B N 1
ATOM 2964 C CA . PRO B 1 68 ? -20.458 33.225 25.479 1.00 22.53 68 PRO B CA 1
ATOM 2965 C C . PRO B 1 68 ? -19.713 32.093 26.173 1.00 22.53 68 PRO B C 1
ATOM 2966 O O . PRO B 1 68 ? -20.214 30.972 26.281 1.00 22.53 68 PRO B O 1
ATOM 2970 N N . LEU B 1 69 ? -18.502 32.398 26.630 1.00 15.28 69 LEU B N 1
ATOM 2971 C CA . LEU B 1 69 ? -17.640 31.389 27.226 1.00 15.28 69 LEU B CA 1
ATOM 2972 C C . LEU B 1 69 ? -18.119 31.048 28.630 1.00 15.28 69 LEU B C 1
ATOM 2973 O O . LEU B 1 69 ? -18.694 31.887 29.327 1.00 15.28 69 LEU B O 1
ATOM 2978 N N . MET B 1 70 ? -17.883 29.808 29.045 1.00 17.34 70 MET B N 1
ATOM 2979 C CA . MET B 1 70 ? -18.364 29.356 30.338 1.00 17.34 70 MET B CA 1
ATOM 2980 C C . MET B 1 70 ? -17.343 29.642 31.434 1.00 17.34 70 MET B C 1
ATOM 2981 O O . MET B 1 70 ? -16.146 29.803 31.181 1.00 17.34 70 MET B O 1
ATOM 2986 N N . ARG B 1 71 ? -17.842 29.715 32.666 1.00 24.90 71 ARG B N 1
ATOM 2987 C CA . ARG B 1 71 ? -16.980 29.755 33.841 1.00 24.90 71 ARG B CA 1
ATOM 2988 C C . ARG B 1 71 ? -16.243 28.430 33.966 1.00 24.90 71 ARG B C 1
ATOM 2989 O O . ARG B 1 71 ? -16.871 27.376 34.100 1.00 24.90 71 ARG B O 1
ATOM 2997 N N . MET B 1 72 ? -14.920 28.472 33.929 1.00 18.90 72 MET B N 1
ATOM 2998 C CA . MET B 1 72 ? -14.146 27.245 33.996 1.00 18.90 72 MET B CA 1
ATOM 2999 C C . MET B 1 72 ? -13.293 27.131 35.247 1.00 18.90 72 MET B C 1
ATOM 3000 O O . MET B 1 72 ? -12.979 26.012 35.659 1.00 18.90 72 MET B O 1
ATOM 3005 N N . GLY B 1 73 ? -12.916 28.245 35.860 1.00 21.01 73 GLY B N 1
ATOM 3006 C CA . GLY B 1 73 ? -12.169 28.236 37.101 1.00 21.01 73 GLY B CA 1
ATOM 3007 C C . GLY B 1 73 ? -10.947 29.131 37.032 1.00 21.01 73 GLY B C 1
ATOM 3008 O O . GLY B 1 73 ? -10.634 29.739 36.013 1.00 21.01 73 GLY B O 1
ATOM 3009 N N . ARG B 1 74 ? -10.260 29.199 38.170 1.00 26.14 74 ARG B N 1
ATOM 3010 C CA . ARG B 1 74 ? -9.017 29.939 38.309 1.00 26.14 74 ARG B CA 1
ATOM 3011 C C . ARG B 1 74 ? -7.943 29.003 38.845 1.00 26.14 74 ARG B C 1
ATOM 3012 O O . ARG B 1 74 ? -8.229 28.104 39.640 1.00 26.14 74 ARG B O 1
ATOM 3020 N N . PHE B 1 75 ? -6.703 29.205 38.400 1.00 16.95 75 PHE B N 1
ATOM 3021 C CA . PHE B 1 75 ? -5.663 28.205 38.590 1.00 16.95 75 PHE B CA 1
ATOM 3022 C C . PHE B 1 75 ? -4.332 28.865 38.924 1.00 16.95 75 PHE B C 1
ATOM 3023 O O . PHE B 1 75 ? -4.078 30.005 38.542 1.00 16.95 75 PHE B O 1
ATOM 3031 N N . THR B 1 76 ? -3.471 28.123 39.631 1.00 17.23 76 THR B N 1
ATOM 3032 C CA . THR B 1 76 ? -2.124 28.569 39.988 1.00 17.23 76 THR B CA 1
ATOM 3033 C C . THR B 1 76 ? -1.108 27.493 39.636 1.00 17.23 76 THR B C 1
ATOM 3034 O O . THR B 1 76 ? -1.252 26.345 40.062 1.00 17.23 76 THR B O 1
ATOM 3038 N N . VAL B 1 77 ? -0.059 27.887 38.908 1.00 12.87 77 VAL B N 1
ATOM 3039 C CA . VAL B 1 77 ? 0.887 26.947 38.308 1.00 12.87 77 VAL B CA 1
ATOM 3040 C C . VAL B 1 77 ? 1.743 26.288 39.381 1.00 12.87 77 VAL B C 1
ATOM 3041 O O . VAL B 1 77 ? 2.322 26.967 40.237 1.00 12.87 77 VAL B O 1
ATOM 3045 N N . ASP B 1 78 ? 1.833 24.954 39.339 1.00 20.59 78 ASP B N 1
ATOM 3046 C CA . ASP B 1 78 ? 2.727 24.224 40.232 1.00 20.59 78 ASP B CA 1
ATOM 3047 C C . ASP B 1 78 ? 3.842 23.488 39.499 1.00 20.59 78 ASP B C 1
ATOM 3048 O O . ASP B 1 78 ? 5.014 23.763 39.763 1.00 20.59 78 ASP B O 1
ATOM 3053 N N . THR B 1 79 ? 3.538 22.574 38.583 1.00 12.25 79 THR B N 1
ATOM 3054 C CA . THR B 1 79 ? 4.578 21.722 38.021 1.00 12.25 79 THR B CA 1
ATOM 3055 C C . THR B 1 79 ? 4.831 22.062 36.558 1.00 12.25 79 THR B C 1
ATOM 3056 O O . THR B 1 79 ? 3.950 22.550 35.848 1.00 12.25 79 THR B O 1
ATOM 3060 N N . LEU B 1 80 ? 6.058 21.796 36.114 1.00 8.20 80 LEU B N 1
ATOM 3061 C CA . LEU B 1 80 ? 6.502 22.132 34.769 1.00 8.20 80 LEU B CA 1
ATOM 3062 C C . LEU B 1 80 ? 7.375 21.006 34.236 1.00 8.20 80 LEU B C 1
ATOM 3063 O O . LEU B 1 80 ? 8.192 20.453 34.975 1.00 8.20 80 LEU B O 1
ATOM 3068 N N . GLN B 1 81 ? 7.211 20.670 32.958 1.00 5.62 81 GLN B N 1
ATOM 3069 C CA . GLN B 1 81 ? 8.082 19.673 32.346 1.00 5.62 81 GLN B CA 1
ATOM 3070 C C . GLN B 1 81 ? 8.738 20.205 31.082 1.00 5.62 81 GLN B C 1
ATOM 3071 O O . GLN B 1 81 ? 8.658 21.398 30.794 1.00 5.62 81 GLN B O 1
ATOM 3077 N N . TRP B 1 82 ? 9.409 19.328 30.341 1.00 6.50 82 TRP B N 1
ATOM 3078 C CA . TRP B 1 82 ? 9.906 19.627 29.004 1.00 6.50 82 TRP B CA 1
ATOM 3079 C C . TRP B 1 82 ? 9.757 18.368 28.164 1.00 6.50 82 TRP B C 1
ATOM 3080 O O . TRP B 1 82 ? 9.113 17.398 28.571 1.00 6.50 82 TRP B O 1
ATOM 3091 N N . ALA B 1 83 ? 10.361 18.376 26.984 1.00 6.39 83 ALA B N 1
ATOM 3092 C CA . ALA B 1 83 ? 10.288 17.226 26.103 1.00 6.39 83 ALA B CA 1
ATOM 3093 C C . ALA B 1 83 ? 11.551 17.181 25.262 1.00 6.39 83 ALA B C 1
ATOM 3094 O O . ALA B 1 83 ? 12.461 17.996 25.433 1.00 6.39 83 ALA B O 1
ATOM 3096 N N . GLY B 1 84 ? 11.573 16.253 24.313 1.00 15.26 84 GLY B N 1
ATOM 3097 C CA . GLY B 1 84 ? 12.755 15.950 23.551 1.00 15.26 84 GLY B CA 1
ATOM 3098 C C . GLY B 1 84 ? 12.858 16.774 22.293 1.00 15.26 84 GLY B C 1
ATOM 3099 O O . GLY B 1 84 ? 13.126 17.977 22.336 1.00 15.26 84 GLY B O 1
ATOM 3100 N N . PRO B 1 85 ? 12.701 16.124 21.145 1.00 8.31 85 PRO B N 1
ATOM 3101 C CA . PRO B 1 85 ? 12.743 16.840 19.859 1.00 8.31 85 PRO B CA 1
ATOM 3102 C C . PRO B 1 85 ? 11.673 17.915 19.678 1.00 8.31 85 PRO B C 1
ATOM 3103 O O . PRO B 1 85 ? 12.037 19.020 19.249 1.00 8.31 85 PRO B O 1
ATOM 3107 N N . PRO B 1 86 ? 10.372 17.714 19.974 1.00 13.17 86 PRO B N 1
ATOM 3108 C CA . PRO B 1 86 ? 9.433 18.801 19.652 1.00 13.17 86 PRO B CA 1
ATOM 3109 C C . PRO B 1 86 ? 9.435 19.963 20.637 1.00 13.17 86 PRO B C 1
ATOM 3110 O O . PRO B 1 86 ? 8.820 20.992 20.325 1.00 13.17 86 PRO B O 1
ATOM 3114 N N . ASP B 1 87 ? 10.102 19.829 21.790 1.00 9.99 87 ASP B N 1
ATOM 3115 C CA . ASP B 1 87 ? 10.249 20.866 22.820 1.00 9.99 87 ASP B CA 1
ATOM 3116 C C . ASP B 1 87 ? 8.889 21.336 23.353 1.00 9.99 87 ASP B C 1
ATOM 3117 O O . ASP B 1 87 ? 8.462 22.472 23.153 1.00 9.99 87 ASP B O 1
ATOM 3122 N N . CYS B 1 88 ? 8.217 20.418 24.040 1.00 5.82 88 CYS B N 1
ATOM 3123 C CA . CYS B 1 88 ? 6.916 20.702 24.630 1.00 5.82 88 CYS B CA 1
ATOM 3124 C C . CYS B 1 88 ? 7.082 21.328 26.015 1.00 5.82 88 CYS B C 1
ATOM 3125 O O . CYS B 1 88 ? 8.174 21.718 26.430 1.00 5.82 88 CYS B O 1
ATOM 3128 N N . LEU B 1 89 ? 5.967 21.427 26.735 1.00 4.62 89 LEU B N 1
ATOM 3129 C CA . LEU B 1 89 ? 5.879 21.841 28.129 1.00 4.62 89 LEU B CA 1
ATOM 3130 C C . LEU B 1 89 ? 4.635 21.187 28.708 1.00 4.62 89 LEU B C 1
ATOM 3131 O O . LEU B 1 89 ? 3.745 20.771 27.967 1.00 4.62 89 LEU B O 1
ATOM 3136 N N . THR B 1 90 ? 4.571 21.068 30.035 1.00 5.42 90 THR B N 1
ATOM 3137 C CA . THR B 1 90 ? 3.305 20.755 30.709 1.00 5.42 90 THR B CA 1
ATOM 3138 C C . THR B 1 90 ? 3.177 21.737 31.861 1.00 5.42 90 THR B C 1
ATOM 3139 O O . THR B 1 90 ? 3.584 21.444 32.987 1.00 5.42 90 THR B O 1
ATOM 3143 N N . VAL B 1 91 ? 2.595 22.895 31.584 1.00 5.64 91 VAL B N 1
ATOM 3144 C CA . VAL B 1 91 ? 2.383 23.890 32.620 1.00 5.64 91 VAL B CA 1
ATOM 3145 C C . VAL B 1 91 ? 1.099 23.510 33.338 1.00 5.64 91 VAL B C 1
ATOM 3146 O O . VAL B 1 91 ? 0.004 23.908 32.927 1.00 5.64 91 VAL B O 1
ATOM 3150 N N . THR B 1 92 ? 1.210 22.701 34.385 1.00 8.66 92 THR B N 1
ATOM 3151 C CA . THR B 1 92 ? 0.032 22.268 35.117 1.00 8.66 92 THR B CA 1
ATOM 3152 C C . THR B 1 92 ? -0.256 23.234 36.252 1.00 8.66 92 THR B C 1
ATOM 3153 O O . THR B 1 92 ? 0.637 23.926 36.744 1.00 8.66 92 THR B O 1
ATOM 3157 N N . ALA B 1 93 ? -1.513 23.265 36.677 1.00 11.71 93 ALA B N 1
ATOM 3158 C CA . ALA B 1 93 ? -1.941 24.269 37.634 1.00 11.71 93 ALA B CA 1
ATOM 3159 C C . ALA B 1 93 ? -3.106 23.743 38.454 1.00 11.71 93 ALA B C 1
ATOM 3160 O O . ALA B 1 93 ? -4.047 23.171 37.904 1.00 11.71 93 ALA B O 1
ATOM 3162 N N . LYS B 1 94 ? -3.049 23.961 39.762 1.00 18.02 94 LYS B N 1
ATOM 3163 C CA . LYS B 1 94 ? -4.046 23.440 40.679 1.00 18.02 94 LYS B CA 1
ATOM 3164 C C . LYS B 1 94 ? -5.036 24.541 41.057 1.00 18.02 94 LYS B C 1
ATOM 3165 O O . LYS B 1 94 ? -5.023 25.636 40.495 1.00 18.02 94 LYS B O 1
ATOM 3171 N N . ALA B 1 95 ? -5.897 24.255 42.035 1.00 31.54 95 ALA B N 1
ATOM 3172 C CA . ALA B 1 95 ? -7.148 24.994 42.184 1.00 31.54 95 ALA B CA 1
ATOM 3173 C C . ALA B 1 95 ? -6.971 26.353 42.856 1.00 31.54 95 ALA B C 1
ATOM 3174 O O . ALA B 1 95 ? -7.320 27.387 42.276 1.00 31.54 95 ALA B O 1
ATOM 3176 N N . GLY B 1 96 ? -6.453 26.368 44.082 1.00 50.61 96 GLY B N 1
ATOM 3177 C CA . GLY B 1 96 ? -6.618 27.531 44.948 1.00 50.61 96 GLY B CA 1
ATOM 3178 C C . GLY B 1 96 ? -5.757 28.713 44.526 1.00 50.61 96 GLY B C 1
ATOM 3179 O O . GLY B 1 96 ? -4.567 28.561 44.225 1.00 50.61 96 GLY B O 1
ATOM 3180 N N . ASP B 1 97 ? -6.361 29.905 44.519 1.00 51.06 97 ASP B N 1
ATOM 3181 C CA . ASP B 1 97 ? -5.683 31.113 44.052 1.00 51.06 97 ASP B CA 1
ATOM 3182 C C . ASP B 1 97 ? -4.755 31.688 45.115 1.00 51.06 97 ASP B C 1
ATOM 3183 O O . ASP B 1 97 ? -3.552 31.847 44.883 1.00 51.06 97 ASP B O 1
ATOM 3188 N N . MET B 1 98 ? -5.312 32.031 46.281 1.00 69.76 98 MET B N 1
ATOM 3189 C CA . MET B 1 98 ? -4.518 32.621 47.355 1.00 69.76 98 MET B CA 1
ATOM 3190 C C . MET B 1 98 ? -3.542 31.617 47.954 1.00 69.76 98 MET B C 1
ATOM 3191 O O . MET B 1 98 ? -2.492 32.010 48.473 1.00 69.76 98 MET B O 1
ATOM 3196 N N . ARG B 1 99 ? -3.873 30.328 47.899 1.00 81.73 99 ARG B N 1
ATOM 3197 C CA . ARG B 1 99 ? -2.988 29.258 48.350 1.00 81.73 99 ARG B CA 1
ATOM 3198 C C . ARG B 1 99 ? -3.010 28.157 47.300 1.00 81.73 99 ARG B C 1
ATOM 3199 O O . ARG B 1 99 ? -4.061 27.565 47.038 1.00 81.73 99 ARG B O 1
ATOM 3207 N N . GLY B 1 100 ? -1.853 27.881 46.708 1.00 90.24 100 GLY B N 1
ATOM 3208 C CA . GLY B 1 100 ? -1.733 26.822 45.726 1.00 90.24 100 GLY B CA 1
ATOM 3209 C C . GLY B 1 100 ? -1.123 25.574 46.326 1.00 90.24 100 GLY B C 1
ATOM 3210 O O . GLY B 1 100 ? -1.815 24.786 46.976 1.00 90.24 100 GLY B O 1
ATOM 3211 N N . SER B 1 101 ? 0.176 25.376 46.102 1.00 79.89 101 SER B N 1
ATOM 3212 C CA . SER B 1 101 ? 0.919 24.284 46.713 1.00 79.89 101 SER B CA 1
ATOM 3213 C C . SER B 1 101 ? 1.829 24.767 47.838 1.00 79.89 101 SER B C 1
ATOM 3214 O O . SER B 1 101 ? 2.849 24.131 48.122 1.00 79.89 101 SER B O 1
ATOM 3217 N N . GLY B 1 102 ? 1.483 25.881 48.482 1.00 94.60 102 GLY B N 1
ATOM 3218 C CA . GLY B 1 102 ? 2.310 26.424 49.538 1.00 94.60 102 GLY B CA 1
ATOM 3219 C C . GLY B 1 102 ? 1.474 27.050 50.636 1.00 94.60 102 GLY B C 1
ATOM 3220 O O . GLY B 1 102 ? 0.327 27.457 50.425 1.00 94.60 102 GLY B O 1
ATOM 3221 N N . LYS B 1 103 ? 2.078 27.092 51.832 1.00 103.33 103 LYS B N 1
ATOM 3222 C CA . LYS B 1 103 ? 1.566 27.780 53.024 1.00 103.33 103 LYS B CA 1
ATOM 3223 C C . LYS B 1 103 ? 0.231 27.210 53.507 1.00 103.33 103 LYS B C 1
ATOM 3224 O O . LYS B 1 103 ? -0.658 27.961 53.912 1.00 103.33 103 LYS B O 1
ATOM 3230 N N . THR B 1 104 ? 0.067 25.883 53.469 1.00 103.90 104 THR B N 1
ATOM 3231 C CA . THR B 1 104 ? -1.187 25.250 53.870 1.00 103.90 104 THR B CA 1
ATOM 3232 C C . THR B 1 104 ? -0.984 24.208 54.964 1.00 103.90 104 THR B C 1
ATOM 3233 O O . THR B 1 104 ? -1.913 23.456 55.267 1.00 103.90 104 THR B O 1
ATOM 3237 N N . ILE B 1 105 ? 0.207 24.140 55.559 1.00 106.69 105 ILE B N 1
ATOM 3238 C CA . ILE B 1 105 ? 0.608 22.971 56.336 1.00 106.69 105 ILE B CA 1
ATOM 3239 C C . ILE B 1 105 ? 0.754 23.397 57.798 1.00 106.69 105 ILE B C 1
ATOM 3240 O O . ILE B 1 105 ? 1.666 22.962 58.512 1.00 106.69 105 ILE B O 1
ATOM 3245 N N . ARG B 1 106 ? -0.126 24.291 58.246 1.00 115.10 106 ARG B N 1
ATOM 3246 C CA . ARG B 1 106 ? -0.225 24.655 59.656 1.00 115.10 106 ARG B CA 1
ATOM 3247 C C . ARG B 1 106 ? -1.395 23.905 60.278 1.00 115.10 106 ARG B C 1
ATOM 3248 O O . ARG B 1 106 ? -2.551 24.127 59.901 1.00 115.10 106 ARG B O 1
ATOM 3256 N N . SER B 1 107 ? -1.091 23.030 61.234 1.00 106.51 107 SER B N 1
ATOM 3257 C CA . SER B 1 107 ? -2.044 22.088 61.804 1.00 106.51 107 SER B CA 1
ATOM 3258 C C . SER B 1 107 ? -2.286 22.425 63.272 1.00 106.51 107 SER B C 1
ATOM 3259 O O . SER B 1 107 ? -1.713 23.370 63.821 1.00 106.51 107 SER B O 1
ATOM 3262 N N . GLY B 1 108 ? -3.148 21.641 63.905 1.00 94.39 108 GLY B N 1
ATOM 3263 C CA . GLY B 1 108 ? -3.439 21.839 65.307 1.00 94.39 108 GLY B CA 1
ATOM 3264 C C . GLY B 1 108 ? -4.488 20.869 65.800 1.00 94.39 108 GLY B C 1
ATOM 3265 O O . GLY B 1 108 ? -4.830 19.901 65.120 1.00 94.39 108 GLY B O 1
ATOM 3266 N N . GLY B 1 109 ? -4.997 21.146 67.002 1.00 93.90 109 GLY B N 1
ATOM 3267 C CA . GLY B 1 109 ? -6.032 20.330 67.593 1.00 93.90 109 GLY B CA 1
ATOM 3268 C C . GLY B 1 109 ? -7.095 21.188 68.250 1.00 93.90 109 GLY B C 1
ATOM 3269 O O . GLY B 1 109 ? -6.840 22.309 68.692 1.00 93.90 109 GLY B O 1
ATOM 3270 N N . TRP B 1 110 ? -8.301 20.633 68.316 1.00 99.72 110 TRP B N 1
ATOM 3271 C CA . TRP B 1 110 ? -9.464 21.333 68.842 1.00 99.72 110 TRP B CA 1
ATOM 3272 C C . TRP B 1 110 ? -9.903 20.725 70.169 1.00 99.72 110 TRP B C 1
ATOM 3273 O O . TRP B 1 110 ? -9.469 19.639 70.565 1.00 99.72 110 TRP B O 1
ATOM 3284 N N . GLU B 1 111 ? -10.774 21.454 70.861 1.00 112.57 111 GLU B N 1
ATOM 3285 C CA . GLU B 1 111 ? -11.234 21.077 72.188 1.00 112.57 111 GLU B CA 1
ATOM 3286 C C . GLU B 1 111 ? -12.581 20.360 72.092 1.00 112.57 111 GLU B C 1
ATOM 3287 O O . GLU B 1 111 ? -13.053 20.015 71.006 1.00 112.57 111 GLU B O 1
ATOM 3293 N N . GLY B 1 112 ? -13.212 20.129 73.244 1.00 115.68 112 GLY B N 1
ATOM 3294 C CA . GLY B 1 112 ? -14.465 19.391 73.254 1.00 115.68 112 GLY B CA 1
ATOM 3295 C C . GLY B 1 112 ? -15.644 20.221 72.786 1.00 115.68 112 GLY B C 1
ATOM 3296 O O . GLY B 1 112 ? -16.543 19.717 72.107 1.00 115.68 112 GLY B O 1
ATOM 3297 N N . THR B 1 113 ? -15.658 21.509 73.138 1.00 109.58 113 THR B N 1
ATOM 3298 C CA . THR B 1 113 ? -16.759 22.404 72.777 1.00 109.58 113 THR B CA 1
ATOM 3299 C C . THR B 1 113 ? -16.494 23.015 71.399 1.00 109.58 113 THR B C 1
ATOM 3300 O O . THR B 1 113 ? -16.361 24.227 71.224 1.00 109.58 113 THR B O 1
ATOM 3304 N N . THR B 1 114 ? -16.410 22.133 70.404 1.00 113.56 114 THR B N 1
ATOM 3305 C CA . THR B 1 114 ? -16.229 22.515 69.007 1.00 113.56 114 THR B CA 1
ATOM 3306 C C . THR B 1 114 ? -17.313 21.824 68.193 1.00 113.56 114 THR B C 1
ATOM 3307 O O . THR B 1 114 ? -17.267 20.604 68.007 1.00 113.56 114 THR B O 1
ATOM 3311 N N . LEU B 1 115 ? -18.294 22.596 67.725 1.00 110.52 115 LEU B N 1
ATOM 3312 C CA . LEU B 1 115 ? -19.328 22.068 66.841 1.00 110.52 115 LEU B CA 1
ATOM 3313 C C . LEU B 1 115 ? -18.694 21.708 65.505 1.00 110.52 115 LEU B C 1
ATOM 3314 O O . LEU B 1 115 ? -18.181 22.583 64.801 1.00 110.52 115 LEU B O 1
ATOM 3319 N N . ALA B 1 116 ? -18.717 20.419 65.168 1.00 114.30 116 ALA B N 1
ATOM 3320 C CA . ALA B 1 116 ? -17.982 19.912 64.019 1.00 114.30 116 ALA B CA 1
ATOM 3321 C C . ALA B 1 116 ? -18.577 20.422 62.715 1.00 114.30 116 ALA B C 1
ATOM 3322 O O . ALA B 1 116 ? -19.787 20.639 62.601 1.00 114.30 116 ALA B O 1
ATOM 3324 N N . GLN B 1 117 ? -17.684 20.671 61.751 1.00 111.41 117 GLN B N 1
ATOM 3325 C CA . GLN B 1 117 ? -17.967 21.210 60.418 1.00 111.41 117 GLN B CA 1
ATOM 3326 C C . GLN B 1 117 ? -18.591 22.609 60.463 1.00 111.41 117 GLN B C 1
ATOM 3327 O O . GLN B 1 117 ? -19.183 23.063 59.480 1.00 111.41 117 GLN B O 1
ATOM 3333 N N . VAL B 1 118 ? -18.464 23.297 61.599 1.00 111.49 118 VAL B N 1
ATOM 3334 C CA . VAL B 1 118 ? -18.702 24.730 61.729 1.00 111.49 118 VAL B CA 1
ATOM 3335 C C . VAL B 1 118 ? -17.461 25.323 62.375 1.00 111.49 118 VAL B C 1
ATOM 3336 O O . VAL B 1 118 ? -16.864 26.272 61.857 1.00 111.49 118 VAL B O 1
ATOM 3340 N N . CYS B 1 119 ? -17.059 24.750 63.508 1.00 112.55 119 CYS B N 1
ATOM 3341 C CA . CYS B 1 119 ? -15.809 25.101 64.169 1.00 112.55 119 CYS B CA 1
ATOM 3342 C C . CYS B 1 119 ? -14.611 24.362 63.586 1.00 112.55 119 CYS B C 1
ATOM 3343 O O . CYS B 1 119 ? -13.527 24.408 64.177 1.00 112.55 119 CYS B O 1
ATOM 3346 N N . ARG B 1 120 ? -14.786 23.668 62.462 1.00 112.55 120 ARG B N 1
ATOM 3347 C CA . ARG B 1 120 ? -13.688 23.039 61.744 1.00 112.55 120 ARG B CA 1
ATOM 3348 C C . ARG B 1 120 ? -13.294 23.774 60.475 1.00 112.55 120 ARG B C 1
ATOM 3349 O O . ARG B 1 120 ? -12.103 23.862 60.176 1.00 112.55 120 ARG B O 1
ATOM 3357 N N . ASP B 1 121 ? -14.259 24.288 59.716 1.00 110.45 121 ASP B N 1
ATOM 3358 C CA . ASP B 1 121 ? -13.977 24.972 58.459 1.00 110.45 121 ASP B CA 1
ATOM 3359 C C . ASP B 1 121 ? -14.460 26.412 58.450 1.00 110.45 121 ASP B C 1
ATOM 3360 O O . ASP B 1 121 ? -13.737 27.299 57.981 1.00 110.45 121 ASP B O 1
ATOM 3365 N N . VAL B 1 122 ? -15.666 26.674 58.954 1.00 114.81 122 VAL B N 1
ATOM 3366 C CA . VAL B 1 122 ? -16.150 28.047 59.027 1.00 114.81 122 VAL B CA 1
ATOM 3367 C C . VAL B 1 122 ? -15.469 28.783 60.173 1.00 114.81 122 VAL B C 1
ATOM 3368 O O . VAL B 1 122 ? -15.054 29.939 60.030 1.00 114.81 122 VAL B O 1
ATOM 3372 N N . GLY B 1 123 ? -15.313 28.121 61.315 1.00 114.91 123 GLY B N 1
ATOM 3373 C CA . GLY B 1 123 ? -14.734 28.747 62.483 1.00 114.91 123 GLY B CA 1
ATOM 3374 C C . GLY B 1 123 ? -13.282 28.439 62.769 1.00 114.91 123 GLY B C 1
ATOM 3375 O O . GLY B 1 123 ? -12.777 28.852 63.817 1.00 114.91 123 GLY B O 1
ATOM 3376 N N . ALA B 1 124 ? -12.586 27.719 61.889 1.00 110.48 124 ALA B N 1
ATOM 3377 C CA . ALA B 1 124 ? -11.190 27.394 62.154 1.00 110.48 124 ALA B CA 1
ATOM 3378 C C . ALA B 1 124 ? -10.262 27.716 60.990 1.00 110.48 124 ALA B C 1
ATOM 3379 O O . ALA B 1 124 ? -9.106 28.083 61.209 1.00 110.48 124 ALA B O 1
ATOM 3381 N N . ARG B 1 125 ? -10.748 27.594 59.760 1.00 101.20 125 ARG B N 1
ATOM 3382 C CA . ARG B 1 125 ? -9.911 27.783 58.579 1.00 101.20 125 ARG B CA 1
ATOM 3383 C C . ARG B 1 125 ? -9.839 29.233 58.113 1.00 101.20 125 ARG B C 1
ATOM 3384 O O . ARG B 1 125 ? -9.285 29.497 57.039 1.00 101.20 125 ARG B O 1
ATOM 3392 N N . ASN B 1 126 ? -10.377 30.174 58.883 1.00 103.90 126 ASN B N 1
ATOM 3393 C CA . ASN B 1 126 ? -10.307 31.587 58.540 1.00 103.90 126 ASN B CA 1
ATOM 3394 C C . ASN B 1 126 ? -9.086 32.282 59.130 1.00 103.90 126 ASN B C 1
ATOM 3395 O O . ASN B 1 126 ? -8.822 33.439 58.784 1.00 103.90 126 ASN B O 1
ATOM 3400 N N . GLY B 1 127 ? -8.350 31.618 60.018 1.00 111.00 127 GLY B N 1
ATOM 3401 C CA . GLY B 1 127 ? -7.166 32.198 60.622 1.00 111.00 127 GLY B CA 1
ATOM 3402 C C . GLY B 1 127 ? -5.879 31.814 59.924 1.00 111.00 127 GLY B C 1
ATOM 3403 O O . GLY B 1 127 ? -4.981 31.251 60.559 1.00 111.00 127 GLY B O 1
ATOM 3404 N N . TRP B 1 128 ? -5.800 32.116 58.619 1.00 106.17 128 TRP B N 1
ATOM 3405 C CA . TRP B 1 128 ? -4.637 31.850 57.760 1.00 106.17 128 TRP B CA 1
ATOM 3406 C C . TRP B 1 128 ? -4.309 30.356 57.696 1.00 106.17 128 TRP B C 1
ATOM 3407 O O . TRP B 1 128 ? -3.245 29.903 58.125 1.00 106.17 128 TRP B O 1
ATOM 3418 N N . ARG B 1 129 ? -5.247 29.591 57.144 1.00 104.04 129 ARG B N 1
ATOM 3419 C CA . ARG B 1 129 ? -5.118 28.154 56.953 1.00 104.04 129 ARG B CA 1
ATOM 3420 C C . ARG B 1 129 ? -5.177 27.830 55.466 1.00 104.04 129 ARG B C 1
ATOM 3421 O O . ARG B 1 129 ? -5.019 28.720 54.624 1.00 104.04 129 ARG B O 1
ATOM 3429 N N . VAL B 1 130 ? -5.362 26.532 55.176 1.00 100.61 130 VAL B N 1
ATOM 3430 C CA . VAL B 1 130 ? -5.271 25.859 53.874 1.00 100.61 130 VAL B CA 1
ATOM 3431 C C . VAL B 1 130 ? -5.901 26.633 52.725 1.00 100.61 130 VAL B C 1
ATOM 3432 O O . VAL B 1 130 ? -5.256 26.887 51.703 1.00 100.61 130 VAL B O 1
ATOM 3436 N N . GLU B 1 131 ? -7.162 27.007 52.891 1.00 86.80 131 GLU B N 1
ATOM 3437 C CA . GLU B 1 131 ? -7.882 27.826 51.931 1.00 86.80 131 GLU B CA 1
ATOM 3438 C C . GLU B 1 131 ? -9.034 28.477 52.682 1.00 86.80 131 GLU B C 1
ATOM 3439 O O . GLU B 1 131 ? -9.916 27.779 53.193 1.00 86.80 131 GLU B O 1
ATOM 3445 N N . CYS B 1 132 ? -9.008 29.807 52.765 1.00 92.73 132 CYS B N 1
ATOM 3446 C CA . CYS B 1 132 ? -9.724 30.492 53.841 1.00 92.73 132 CYS B CA 1
ATOM 3447 C C . CYS B 1 132 ? -11.253 30.487 53.726 1.00 92.73 132 CYS B C 1
ATOM 3448 O O . CYS B 1 132 ? -11.896 30.016 54.681 1.00 92.73 132 CYS B O 1
ATOM 3451 N N . PRO B 1 133 ? -11.905 30.963 52.649 1.00 86.40 133 PRO B N 1
ATOM 3452 C CA . PRO B 1 133 ? -13.349 31.218 52.794 1.00 86.40 133 PRO B CA 1
ATOM 3453 C C . PRO B 1 133 ? -14.231 30.010 52.529 1.00 86.40 133 PRO B C 1
ATOM 3454 O O . PRO B 1 133 ? -15.443 30.181 52.347 1.00 86.40 133 PRO B O 1
ATOM 3458 N N . LEU B 1 134 ? -13.682 28.795 52.502 1.00 94.42 134 LEU B N 1
ATOM 3459 C CA . LEU B 1 134 ? -14.526 27.633 52.249 1.00 94.42 134 LEU B CA 1
ATOM 3460 C C . LEU B 1 134 ? -15.314 27.254 53.496 1.00 94.42 134 LEU B C 1
ATOM 3461 O O . LEU B 1 134 ? -14.813 27.325 54.621 1.00 94.42 134 LEU B O 1
ATOM 3466 N N . GLN B 1 135 ? -16.560 26.843 53.279 1.00 106.22 135 GLN B N 1
ATOM 3467 C CA . GLN B 1 135 ? -17.542 26.677 54.337 1.00 106.22 135 GLN B CA 1
ATOM 3468 C C . GLN B 1 135 ? -18.221 25.323 54.199 1.00 106.22 135 GLN B C 1
ATOM 3469 O O . GLN B 1 135 ? -18.174 24.686 53.145 1.00 106.22 135 GLN B O 1
ATOM 3475 N N . VAL B 1 136 ? -18.846 24.883 55.289 1.00 107.40 136 VAL B N 1
ATOM 3476 C CA . VAL B 1 136 ? -19.658 23.673 55.320 1.00 107.40 136 VAL B CA 1
ATOM 3477 C C . VAL B 1 136 ? -21.007 24.041 55.921 1.00 107.40 136 VAL B C 1
ATOM 3478 O O . VAL B 1 136 ? -21.067 24.655 56.992 1.00 107.40 136 VAL B O 1
ATOM 3482 N N . ALA B 1 137 ? -22.087 23.670 55.236 1.00 105.19 137 ALA B N 1
ATOM 3483 C CA . ALA B 1 137 ? -23.431 23.996 55.691 1.00 105.19 137 ALA B CA 1
ATOM 3484 C C . ALA B 1 137 ? -24.022 22.947 56.627 1.00 105.19 137 ALA B C 1
ATOM 3485 O O . ALA B 1 137 ? -25.243 22.920 56.807 1.00 105.19 137 ALA B O 1
ATOM 3487 N N . ILE B 1 138 ? -23.200 22.085 57.217 1.00 107.03 138 ILE B N 1
ATOM 3488 C CA . ILE B 1 138 ? -23.660 21.150 58.237 1.00 107.03 138 ILE B CA 1
ATOM 3489 C C . ILE B 1 138 ? -23.361 21.737 59.609 1.00 107.03 138 ILE B C 1
ATOM 3490 O O . ILE B 1 138 ? -22.199 21.989 59.949 1.00 107.03 138 ILE B O 1
ATOM 3495 N N . ALA B 1 139 ? -24.412 21.953 60.397 1.00 114.35 139 ALA B N 1
ATOM 3496 C CA . ALA B 1 139 ? -24.327 22.603 61.700 1.00 114.35 139 ALA B CA 1
ATOM 3497 C C . ALA B 1 139 ? -24.979 21.741 62.772 1.00 114.35 139 ALA B C 1
ATOM 3498 O O . ALA B 1 139 ? -25.806 22.200 63.561 1.00 114.35 139 ALA B O 1
ATOM 3500 N N . ARG B 1 140 ? -24.612 20.464 62.809 1.00 111.27 140 ARG B N 1
ATOM 3501 C CA . ARG B 1 140 ? -25.225 19.537 63.744 1.00 111.27 140 ARG B CA 1
ATOM 3502 C C . ARG B 1 140 ? -24.610 19.668 65.136 1.00 111.27 140 ARG B C 1
ATOM 3503 O O . ARG B 1 140 ? -23.516 20.211 65.317 1.00 111.27 140 ARG B O 1
ATOM 3511 N N . VAL B 1 141 ? -25.342 19.160 66.127 1.00 116.81 141 VAL B N 1
ATOM 3512 C CA . VAL B 1 141 ? -24.948 19.263 67.530 1.00 116.81 141 VAL B CA 1
ATOM 3513 C C . VAL B 1 141 ? -23.790 18.300 67.776 1.00 116.81 141 VAL B C 1
ATOM 3514 O O . VAL B 1 141 ? -23.982 17.082 67.825 1.00 116.81 141 VAL B O 1
ATOM 3518 N N . ASP B 1 142 ? -22.587 18.846 67.941 1.00 113.15 142 ASP B N 1
ATOM 3519 C CA . ASP B 1 142 ? -21.365 18.057 68.087 1.00 113.15 142 ASP B CA 1
ATOM 3520 C C . ASP B 1 142 ? -20.550 18.633 69.242 1.00 113.15 142 ASP B C 1
ATOM 3521 O O . ASP B 1 142 ? -19.856 19.641 69.080 1.00 113.15 142 ASP B O 1
ATOM 3526 N N . GLN B 1 143 ? -20.633 17.990 70.406 1.00 110.72 143 GLN B N 1
ATOM 3527 C CA . GLN B 1 143 ? -19.872 18.407 71.577 1.00 110.72 143 GLN B CA 1
ATOM 3528 C C . GLN B 1 143 ? -18.942 17.287 72.022 1.00 110.72 143 GLN B C 1
ATOM 3529 O O . GLN B 1 143 ? -18.865 16.962 73.211 1.00 110.72 143 GLN B O 1
ATOM 3535 N N . VAL B 1 144 ? -18.237 16.693 71.065 1.00 113.01 144 VAL B N 1
ATOM 3536 C CA . VAL B 1 144 ? -17.369 15.546 71.296 1.00 113.01 144 VAL B CA 1
ATOM 3537 C C . VAL B 1 144 ? -15.929 16.042 71.328 1.00 113.01 144 VAL B C 1
ATOM 3538 O O . VAL B 1 144 ? -15.568 16.970 70.592 1.00 113.01 144 VAL B O 1
ATOM 3542 N N . ASN B 1 145 ? -15.116 15.456 72.214 1.00 119.88 145 ASN B N 1
ATOM 3543 C CA . ASN B 1 145 ? -13.677 15.696 72.226 1.00 119.88 145 ASN B CA 1
ATOM 3544 C C . ASN B 1 145 ? -13.062 15.237 70.909 1.00 119.88 145 ASN B C 1
ATOM 3545 O O . ASN B 1 145 ? -12.975 14.034 70.643 1.00 119.88 145 ASN B O 1
ATOM 3550 N N . GLU B 1 146 ? -12.633 16.186 70.081 1.00 113.36 146 GLU B N 1
ATOM 3551 C CA . GLU B 1 146 ? -12.147 15.883 68.744 1.00 113.36 146 GLU B CA 1
ATOM 3552 C C . GLU B 1 146 ? -10.983 16.799 68.400 1.00 113.36 146 GLU B C 1
ATOM 3553 O O . GLU B 1 146 ? -11.006 17.997 68.704 1.00 113.36 146 GLU B O 1
ATOM 3559 N N . SER B 1 147 ? -9.954 16.218 67.787 1.00 106.26 147 SER B N 1
ATOM 3560 C CA . SER B 1 147 ? -8.738 16.945 67.453 1.00 106.26 147 SER B CA 1
ATOM 3561 C C . SER B 1 147 ? -7.958 16.153 66.420 1.00 106.26 147 SER B C 1
ATOM 3562 O O . SER B 1 147 ? -8.047 14.924 66.362 1.00 106.26 147 SER B O 1
ATOM 3565 N N . ASP B 1 148 ? -7.199 16.875 65.605 1.00 110.12 148 ASP B N 1
ATOM 3566 C CA . ASP B 1 148 ? -6.188 16.274 64.747 1.00 110.12 148 ASP B CA 1
ATOM 3567 C C . ASP B 1 148 ? -4.913 16.124 65.564 1.00 110.12 148 ASP B C 1
ATOM 3568 O O . ASP B 1 148 ? -4.372 17.122 66.055 1.00 110.12 148 ASP B O 1
ATOM 3573 N N . TYR B 1 149 ? -4.450 14.884 65.736 1.00 105.44 149 TYR B N 1
ATOM 3574 C CA . TYR B 1 149 ? -3.237 14.658 66.515 1.00 105.44 149 TYR B CA 1
ATOM 3575 C C . TYR B 1 149 ? -2.018 15.190 65.772 1.00 105.44 149 TYR B C 1
ATOM 3576 O O . TYR B 1 149 ? -1.383 16.157 66.208 1.00 105.44 149 TYR B O 1
ATOM 3585 N N . HIS B 1 150 ? -1.695 14.586 64.628 1.00 112.01 150 HIS B N 1
ATOM 3586 C CA . HIS B 1 150 ? -0.804 15.214 63.649 1.00 112.01 150 HIS B CA 1
ATOM 3587 C C . HIS B 1 150 ? -1.165 14.645 62.278 1.00 112.01 150 HIS B C 1
ATOM 3588 O O . HIS B 1 150 ? -0.702 13.568 61.897 1.00 112.01 150 HIS B O 1
ATOM 3595 N N . PHE B 1 151 ? -1.977 15.392 61.543 1.00 115.32 151 PHE B N 1
ATOM 3596 C CA . PHE B 1 151 ? -2.345 15.054 60.180 1.00 115.32 151 PHE B CA 1
ATOM 3597 C C . PHE B 1 151 ? -1.883 16.171 59.262 1.00 115.32 151 PHE B C 1
ATOM 3598 O O . PHE B 1 151 ? -1.798 17.330 59.681 1.00 115.32 151 PHE B O 1
ATOM 3606 N N . VAL B 1 152 ? -1.541 15.805 58.024 1.00 118.00 152 VAL B N 1
ATOM 3607 C CA . VAL B 1 152 ? -1.392 16.801 56.972 1.00 118.00 152 VAL B CA 1
ATOM 3608 C C . VAL B 1 152 ? -2.736 17.489 56.799 1.00 118.00 152 VAL B C 1
ATOM 3609 O O . VAL B 1 152 ? -3.786 16.838 56.802 1.00 118.00 152 VAL B O 1
ATOM 3613 N N . THR B 1 153 ? -2.717 18.819 56.694 1.00 111.91 153 THR B N 1
ATOM 3614 C CA . THR B 1 153 ? -3.940 19.605 56.815 1.00 111.91 153 THR B CA 1
ATOM 3615 C C . THR B 1 153 ? -4.896 19.434 55.641 1.00 111.91 153 THR B C 1
ATOM 3616 O O . THR B 1 153 ? -6.064 19.821 55.757 1.00 111.91 153 THR B O 1
ATOM 3620 N N . ARG B 1 154 ? -4.436 18.882 54.521 1.00 101.70 154 ARG B N 1
ATOM 3621 C CA . ARG B 1 154 ? -5.332 18.459 53.455 1.00 101.70 154 ARG B CA 1
ATOM 3622 C C . ARG B 1 154 ? -5.747 17.001 53.586 1.00 101.70 154 ARG B C 1
ATOM 3623 O O . ARG B 1 154 ? -6.746 16.599 52.980 1.00 101.70 154 ARG B O 1
ATOM 3631 N N . LEU B 1 155 ? -5.000 16.208 54.353 1.00 107.10 155 LEU B N 1
ATOM 3632 C CA . LEU B 1 155 ? -5.453 14.895 54.791 1.00 107.10 155 LEU B CA 1
ATOM 3633 C C . LEU B 1 155 ? -6.235 14.969 56.093 1.00 107.10 155 LEU B C 1
ATOM 3634 O O . LEU B 1 155 ? -6.971 14.029 56.414 1.00 107.10 155 LEU B O 1
ATOM 3639 N N . ALA B 1 156 ? -6.080 16.059 56.853 1.00 106.01 156 ALA B N 1
ATOM 3640 C CA . ALA B 1 156 ? -6.873 16.272 58.058 1.00 106.01 156 ALA B CA 1
ATOM 3641 C C . ALA B 1 156 ? -8.327 16.561 57.735 1.00 106.01 156 ALA B C 1
ATOM 3642 O O . ALA B 1 156 ? -9.193 16.360 58.592 1.00 106.01 156 ALA B O 1
ATOM 3644 N N . ARG B 1 157 ? -8.608 17.048 56.526 1.00 100.30 157 ARG B N 1
ATOM 3645 C CA . ARG B 1 157 ? -9.980 17.069 56.043 1.00 100.30 157 ARG B CA 1
ATOM 3646 C C . ARG B 1 157 ? -10.462 15.668 55.699 1.00 100.30 157 ARG B C 1
ATOM 3647 O O . ARG B 1 157 ? -11.666 15.403 55.725 1.00 100.30 157 ARG B O 1
ATOM 3655 N N . GLN B 1 158 ? -9.546 14.759 55.384 1.00 104.52 158 GLN B N 1
ATOM 3656 C CA . GLN B 1 158 ? -9.935 13.437 54.918 1.00 104.52 158 GLN B CA 1
ATOM 3657 C C . GLN B 1 158 ? -9.987 12.405 56.039 1.00 104.52 158 GLN B C 1
ATOM 3658 O O . GLN B 1 158 ? -10.927 11.607 56.094 1.00 104.52 158 GLN B O 1
ATOM 3664 N N . TYR B 1 159 ? -9.008 12.399 56.947 1.00 107.07 159 TYR B N 1
ATOM 3665 C CA . TYR B 1 159 ? -9.012 11.397 58.008 1.00 107.07 159 TYR B CA 1
ATOM 3666 C C . TYR B 1 159 ? -10.056 11.672 59.084 1.00 107.07 159 TYR B C 1
ATOM 3667 O O . TYR B 1 159 ? -10.435 10.743 59.804 1.00 107.07 159 TYR B O 1
ATOM 3676 N N . ASP B 1 160 ? -10.536 12.910 59.212 1.00 111.49 160 ASP B N 1
ATOM 3677 C CA . ASP B 1 160 ? -11.492 13.231 60.268 1.00 111.49 160 ASP B CA 1
ATOM 3678 C C . ASP B 1 160 ? -12.679 14.085 59.849 1.00 111.49 160 ASP B C 1
ATOM 3679 O O . ASP B 1 160 ? -13.630 14.178 60.631 1.00 111.49 160 ASP B O 1
ATOM 3684 N N . CYS B 1 161 ? -12.679 14.713 58.676 1.00 110.10 161 CYS B N 1
ATOM 3685 C CA . CYS B 1 161 ? -13.718 15.694 58.389 1.00 110.10 161 CYS B CA 1
ATOM 3686 C C . CYS B 1 161 ? -14.603 15.321 57.211 1.00 110.10 161 CYS B C 1
ATOM 3687 O O . CYS B 1 161 ? -15.830 15.281 57.358 1.00 110.10 161 CYS B O 1
ATOM 3690 N N . THR B 1 162 ? -14.026 15.053 56.039 1.00 108.51 162 THR B N 1
ATOM 3691 C CA . THR B 1 162 ? -14.803 14.973 54.808 1.00 108.51 162 THR B CA 1
ATOM 3692 C C . THR B 1 162 ? -14.789 13.606 54.141 1.00 108.51 162 THR B C 1
ATOM 3693 O O . THR B 1 162 ? -15.309 13.482 53.026 1.00 108.51 162 THR B O 1
ATOM 3697 N N . ALA B 1 163 ? -14.195 12.587 54.758 1.00 105.27 163 ALA B N 1
ATOM 3698 C CA . ALA B 1 163 ? -14.355 11.217 54.283 1.00 105.27 163 ALA B CA 1
ATOM 3699 C C . ALA B 1 163 ? -14.919 10.292 55.349 1.00 105.27 163 ALA B C 1
ATOM 3700 O O . ALA B 1 163 ? -15.878 9.559 55.079 1.00 105.27 163 ALA B O 1
ATOM 3702 N N . LYS B 1 164 ? -14.359 10.307 56.560 1.00 103.68 164 LYS B N 1
ATOM 3703 C CA . LYS B 1 164 ? -14.850 9.426 57.616 1.00 103.68 164 LYS B CA 1
ATOM 3704 C C . LYS B 1 164 ? -16.101 9.995 58.271 1.00 103.68 164 LYS B C 1
ATOM 3705 O O . LYS B 1 164 ? -17.110 9.297 58.416 1.00 103.68 164 LYS B O 1
ATOM 3711 N N . LEU B 1 165 ? -16.055 11.264 58.665 1.00 103.81 165 LEU B N 1
ATOM 3712 C CA . LEU B 1 165 ? -17.211 11.983 59.194 1.00 103.81 165 LEU B CA 1
ATOM 3713 C C . LEU B 1 165 ? -17.831 12.832 58.092 1.00 103.81 165 LEU B C 1
ATOM 3714 O O . LEU B 1 165 ? -18.250 13.972 58.285 1.00 103.81 165 LEU B O 1
ATOM 3719 N N . ALA B 1 166 ? -17.846 12.270 56.883 1.00 104.16 166 ALA B N 1
ATOM 3720 C CA . ALA B 1 166 ? -18.333 12.990 55.714 1.00 104.16 166 ALA B CA 1
ATOM 3721 C C . ALA B 1 166 ? -19.834 13.210 55.782 1.00 104.16 166 ALA B C 1
ATOM 3722 O O . ALA B 1 166 ? -20.303 14.353 55.834 1.00 104.16 166 ALA B O 1
ATOM 3724 N N . GLU B 1 167 ? -20.592 12.111 55.802 1.00 104.93 167 GLU B N 1
ATOM 3725 C CA . GLU B 1 167 ? -22.030 12.084 55.526 1.00 104.93 167 GLU B CA 1
ATOM 3726 C C . GLU B 1 167 ? -22.336 12.762 54.190 1.00 104.93 167 GLU B C 1
ATOM 3727 O O . GLU B 1 167 ? -23.319 13.491 54.044 1.00 104.93 167 GLU B O 1
ATOM 3733 N N . GLY B 1 168 ? -21.467 12.522 53.207 1.00 98.39 168 GLY B N 1
ATOM 3734 C CA . GLY B 1 168 ? -21.665 12.988 51.853 1.00 98.39 168 GLY B CA 1
ATOM 3735 C C . GLY B 1 168 ? -20.826 14.171 51.403 1.00 98.39 168 GLY B C 1
ATOM 3736 O O . GLY B 1 168 ? -21.160 14.769 50.377 1.00 98.39 168 GLY B O 1
ATOM 3737 N N . MET B 1 169 ? -19.742 14.509 52.108 1.00 100.84 169 MET B N 1
ATOM 3738 C CA . MET B 1 169 ? -18.988 15.732 51.834 1.00 100.84 169 MET B CA 1
ATOM 3739 C C . MET B 1 169 ? -18.287 15.711 50.476 1.00 100.84 169 MET B C 1
ATOM 3740 O O . MET B 1 169 ? -17.923 14.656 49.949 1.00 100.84 169 MET B O 1
ATOM 3745 N N . LEU B 1 170 ? -18.097 16.908 49.916 1.00 93.50 170 LEU B N 1
ATOM 3746 C CA . LEU B 1 170 ? -17.510 17.089 48.593 1.00 93.50 170 LEU B CA 1
ATOM 3747 C C . LEU B 1 170 ? -16.048 17.505 48.626 1.00 93.50 170 LEU B C 1
ATOM 3748 O O . LEU B 1 170 ? -15.273 17.007 47.812 1.00 93.50 170 LEU B O 1
ATOM 3753 N N . MET B 1 171 ? -15.670 18.405 49.548 1.00 89.77 171 MET B N 1
ATOM 3754 C CA . MET B 1 171 ? -14.370 19.084 49.675 1.00 89.77 171 MET B CA 1
ATOM 3755 C C . MET B 1 171 ? -13.760 19.537 48.342 1.00 89.77 171 MET B C 1
ATOM 3756 O O . MET B 1 171 ? -12.552 19.408 48.118 1.00 89.77 171 MET B O 1
ATOM 3761 N N . VAL B 1 172 ? -14.591 20.109 47.470 1.00 74.57 172 VAL B N 1
ATOM 3762 C CA . VAL B 1 172 ? -14.135 20.571 46.162 1.00 74.57 172 VAL B CA 1
ATOM 3763 C C . VAL B 1 172 ? -13.321 21.847 46.346 1.00 74.57 172 VAL B C 1
ATOM 3764 O O . VAL B 1 172 ? -13.860 22.899 46.710 1.00 74.57 172 VAL B O 1
ATOM 3768 N N . LEU B 1 173 ? -12.018 21.755 46.100 1.00 61.69 173 LEU B N 1
ATOM 3769 C CA . LEU B 1 173 ? -11.071 22.854 46.290 1.00 61.69 173 LEU B CA 1
ATOM 3770 C C . LEU B 1 173 ? -11.260 24.119 45.439 1.00 61.69 173 LEU B C 1
ATOM 3771 O O . LEU B 1 173 ? -11.015 25.207 45.974 1.00 61.69 173 LEU B O 1
ATOM 3776 N N . PRO B 1 174 ? -11.639 24.079 44.150 1.00 59.72 174 PRO B N 1
ATOM 3777 C CA . PRO B 1 174 ? -11.893 25.347 43.451 1.00 59.72 174 PRO B CA 1
ATOM 3778 C C . PRO B 1 174 ? -13.139 26.051 43.957 1.00 59.72 174 PRO B C 1
ATOM 3779 O O . PRO B 1 174 ? -14.034 25.436 44.542 1.00 59.72 174 PRO B O 1
ATOM 3783 N N . ARG B 1 175 ? -13.147 27.375 43.768 1.00 63.63 175 ARG B N 1
ATOM 3784 C CA . ARG B 1 175 ? -14.198 28.327 44.138 1.00 63.63 175 ARG B CA 1
ATOM 3785 C C . ARG B 1 175 ? -14.435 28.423 45.643 1.00 63.63 175 ARG B C 1
ATOM 3786 O O . ARG B 1 175 ? -15.381 29.106 46.063 1.00 63.63 175 ARG B O 1
ATOM 3794 N N . GLN B 1 176 ? -13.597 27.758 46.451 1.00 79.17 176 GLN B N 1
ATOM 3795 C CA . GLN B 1 176 ? -13.572 27.853 47.913 1.00 79.17 176 GLN B CA 1
ATOM 3796 C C . GLN B 1 176 ? -14.914 27.458 48.534 1.00 79.17 176 GLN B C 1
ATOM 3797 O O . GLN B 1 176 ? -15.590 28.267 49.174 1.00 79.17 176 GLN B O 1
ATOM 3803 N N . SER B 1 177 ? -15.304 26.201 48.326 1.00 87.44 177 SER B N 1
ATOM 3804 C CA . SER B 1 177 ? -16.575 25.696 48.839 1.00 87.44 177 SER B CA 1
ATOM 3805 C C . SER B 1 177 ? -16.520 24.179 48.920 1.00 87.44 177 SER B C 1
ATOM 3806 O O . SER B 1 177 ? -16.473 23.507 47.886 1.00 87.44 177 SER B O 1
ATOM 3809 N N . GLY B 1 178 ? -16.549 23.641 50.138 1.00 96.94 178 GLY B N 1
ATOM 3810 C CA . GLY B 1 178 ? -16.713 22.210 50.305 1.00 96.94 178 GLY B CA 1
ATOM 3811 C C . GLY B 1 178 ? -18.065 21.867 50.896 1.00 96.94 178 GLY B C 1
ATOM 3812 O O . GLY B 1 178 ? -18.286 22.034 52.097 1.00 96.94 178 GLY B O 1
ATOM 3813 N N . GLN B 1 179 ? -18.969 21.359 50.065 1.00 95.07 179 GLN B N 1
ATOM 3814 C CA . GLN B 1 179 ? -20.348 21.091 50.440 1.00 95.07 179 GLN B CA 1
ATOM 3815 C C . GLN B 1 179 ? -20.570 19.594 50.630 1.00 95.07 179 GLN B C 1
ATOM 3816 O O . GLN B 1 179 ? -19.623 18.802 50.662 1.00 95.07 179 GLN B O 1
ATOM 3822 N N . SER B 1 180 ? -21.830 19.212 50.810 1.00 94.38 180 SER B N 1
ATOM 3823 C CA . SER B 1 180 ? -22.205 17.810 50.776 1.00 94.38 180 SER B CA 1
ATOM 3824 C C . SER B 1 180 ? -22.725 17.441 49.391 1.00 94.38 180 SER B C 1
ATOM 3825 O O . SER B 1 180 ? -22.969 18.296 48.538 1.00 94.38 180 SER B O 1
ATOM 3828 N N . ALA B 1 181 ? -22.909 16.147 49.179 1.00 92.88 181 ALA B N 1
ATOM 3829 C CA . ALA B 1 181 ? -23.416 15.645 47.911 1.00 92.88 181 ALA B CA 1
ATOM 3830 C C . ALA B 1 181 ? -24.944 15.618 47.957 1.00 92.88 181 ALA B C 1
ATOM 3831 O O . ALA B 1 181 ? -25.561 16.269 48.806 1.00 92.88 181 ALA B O 1
ATOM 3833 N N . THR B 1 182 ? -25.552 14.882 47.018 1.00 88.42 182 THR B N 1
ATOM 3834 C CA . THR B 1 182 ? -27.006 14.726 46.852 1.00 88.42 182 THR B CA 1
ATOM 3835 C C . THR B 1 182 ? -27.695 16.065 46.593 1.00 88.42 182 THR B C 1
ATOM 3836 O O . THR B 1 182 ? -28.816 16.304 47.045 1.00 88.42 182 THR B O 1
ATOM 3840 N N . GLY B 1 183 ? -27.018 16.938 45.847 1.00 86.53 183 GLY B N 1
ATOM 3841 C CA . GLY B 1 183 ? -27.659 18.081 45.226 1.00 86.53 183 GLY B CA 1
ATOM 3842 C C . GLY B 1 183 ? -28.134 19.194 46.136 1.00 86.53 183 GLY B C 1
ATOM 3843 O O . GLY B 1 183 ? -29.342 19.381 46.307 1.00 86.53 183 GLY B O 1
ATOM 3844 N N . ARG B 1 184 ? -27.204 19.944 46.730 1.00 92.94 184 ARG B N 1
ATOM 3845 C CA . ARG B 1 184 ? -27.596 21.125 47.490 1.00 92.94 184 ARG B CA 1
ATOM 3846 C C . ARG B 1 184 ? -28.061 22.279 46.607 1.00 92.94 184 ARG B C 1
ATOM 3847 O O . ARG B 1 184 ? -28.690 23.211 47.121 1.00 92.94 184 ARG B O 1
ATOM 3855 N N . ARG B 1 185 ? -27.773 22.246 45.306 1.00 78.91 185 ARG B N 1
ATOM 3856 C CA . ARG B 1 185 ? -28.116 23.327 44.391 1.00 78.91 185 ARG B CA 1
ATOM 3857 C C . ARG B 1 185 ? -28.899 22.765 43.212 1.00 78.91 185 ARG B C 1
ATOM 3858 O O . ARG B 1 185 ? -28.541 21.712 42.673 1.00 78.91 185 ARG B O 1
ATOM 3866 N N . ILE B 1 186 ? -29.952 23.474 42.806 1.00 56.53 186 ILE B N 1
ATOM 3867 C CA . ILE B 1 186 ? -30.952 22.945 41.875 1.00 56.53 186 ILE B CA 1
ATOM 3868 C C . ILE B 1 186 ? -30.418 23.116 40.455 1.00 56.53 186 ILE B C 1
ATOM 3869 O O . ILE B 1 186 ? -30.537 24.189 39.860 1.00 56.53 186 ILE B O 1
ATOM 3874 N N . GLU B 1 187 ? -29.822 22.056 39.907 1.00 40.32 187 GLU B N 1
ATOM 3875 C CA . GLU B 1 187 ? -29.289 22.058 38.544 1.00 40.32 187 GLU B CA 1
ATOM 3876 C C . GLU B 1 187 ? -29.538 20.692 37.910 1.00 40.32 187 GLU B C 1
ATOM 3877 O O . GLU B 1 187 ? -28.826 19.723 38.217 1.00 40.32 187 GLU B O 1
ATOM 3883 N N . PRO B 1 188 ? -30.569 20.557 37.062 1.00 35.76 188 PRO B N 1
ATOM 3884 C CA . PRO B 1 188 ? -30.718 19.325 36.266 1.00 35.76 188 PRO B CA 1
ATOM 3885 C C . PRO B 1 188 ? -30.145 19.430 34.855 1.00 35.76 188 PRO B C 1
ATOM 3886 O O . PRO B 1 188 ? -29.848 20.532 34.386 1.00 35.76 188 PRO B O 1
ATOM 3890 N N . LEU B 1 189 ? -29.992 18.293 34.171 1.00 27.94 189 LEU B N 1
ATOM 3891 C CA . LEU B 1 189 ? -29.715 18.252 32.737 1.00 27.94 189 LEU B CA 1
ATOM 3892 C C . LEU B 1 189 ? -30.450 17.083 32.100 1.00 27.94 189 LEU B C 1
ATOM 3893 O O . LEU B 1 189 ? -31.067 16.261 32.779 1.00 27.94 189 LEU B O 1
ATOM 3898 N N . VAL B 1 190 ? -30.382 17.023 30.770 1.00 19.17 190 VAL B N 1
ATOM 3899 C CA . VAL B 1 190 ? -30.968 15.944 29.977 1.00 19.17 190 VAL B CA 1
ATOM 3900 C C . VAL B 1 190 ? -29.948 15.516 28.930 1.00 19.17 190 VAL B C 1
ATOM 3901 O O . VAL B 1 190 ? -29.476 16.344 28.145 1.00 19.17 190 VAL B O 1
ATOM 3905 N N . LEU B 1 191 ? -29.607 14.228 28.915 1.00 16.97 191 LEU B N 1
ATOM 3906 C CA . LEU B 1 191 ? -28.734 13.658 27.899 1.00 16.97 191 LEU B CA 1
ATOM 3907 C C . LEU B 1 191 ? -29.448 12.509 27.204 1.00 16.97 191 LEU B C 1
ATOM 3908 O O . LEU B 1 191 ? -30.398 11.936 27.741 1.00 16.97 191 LEU B O 1
ATOM 3913 N N . GLY B 1 192 ? -28.986 12.180 26.000 1.00 13.67 192 GLY B N 1
ATOM 3914 C CA . GLY B 1 192 ? -29.616 11.125 25.230 1.00 13.67 192 GLY B CA 1
ATOM 3915 C C . GLY B 1 192 ? -28.646 10.249 24.468 1.00 13.67 192 GLY B C 1
ATOM 3916 O O . GLY B 1 192 ? -27.523 10.018 24.917 1.00 13.67 192 GLY B O 1
ATOM 3917 N N . ARG B 1 193 ? -29.079 9.729 23.323 1.00 13.31 193 ARG B N 1
ATOM 3918 C CA . ARG B 1 193 ? -28.184 9.008 22.431 1.00 13.31 193 ARG B CA 1
ATOM 3919 C C . ARG B 1 193 ? -27.514 9.921 21.421 1.00 13.31 193 ARG B C 1
ATOM 3920 O O . ARG B 1 193 ? -26.397 9.631 20.979 1.00 13.31 193 ARG B O 1
ATOM 3928 N N . ALA B 1 194 ? -28.168 11.020 21.050 1.00 12.26 194 ALA B N 1
ATOM 3929 C CA . ALA B 1 194 ? -27.689 11.906 20.001 1.00 12.26 194 ALA B CA 1
ATOM 3930 C C . ALA B 1 194 ? -26.760 12.993 20.520 1.00 12.26 194 ALA B C 1
ATOM 3931 O O . ALA B 1 194 ? -26.598 14.024 19.858 1.00 12.26 194 ALA B O 1
ATOM 3933 N N . ASP B 1 195 ? -26.145 12.787 21.681 1.00 11.18 195 ASP B N 1
ATOM 3934 C CA . ASP B 1 195 ? -25.229 13.766 22.246 1.00 11.18 195 ASP B CA 1
ATOM 3935 C C . ASP B 1 195 ? -23.909 13.110 22.614 1.00 11.18 195 ASP B C 1
ATOM 3936 O O . ASP B 1 195 ? -22.864 13.763 22.617 1.00 11.18 195 ASP B O 1
ATOM 3941 N N . VAL B 1 196 ? -23.947 11.815 22.900 1.00 5.93 196 VAL B N 1
ATOM 3942 C CA . VAL B 1 196 ? -22.901 11.139 23.651 1.00 5.93 196 VAL B CA 1
ATOM 3943 C C . VAL B 1 196 ? -22.042 10.313 22.704 1.00 5.93 196 VAL B C 1
ATOM 3944 O O . VAL B 1 196 ? -22.563 9.623 21.822 1.00 5.93 196 VAL B O 1
ATOM 3948 N N . GLY B 1 197 ? -20.724 10.380 22.894 1.00 3.20 197 GLY B N 1
ATOM 3949 C CA . GLY B 1 197 ? -19.786 9.608 22.104 1.00 3.20 197 GLY B CA 1
ATOM 3950 C C . GLY B 1 197 ? -19.612 8.158 22.520 1.00 3.20 197 GLY B C 1
ATOM 3951 O O . GLY B 1 197 ? -19.619 7.274 21.661 1.00 3.20 197 GLY B O 1
ATOM 3952 N N . SER B 1 198 ? -19.445 7.889 23.815 1.00 3.27 198 SER B N 1
ATOM 3953 C CA . SER B 1 198 ? -19.187 6.534 24.289 1.00 3.27 198 SER B CA 1
ATOM 3954 C C . SER B 1 198 ? -19.693 6.399 25.720 1.00 3.27 198 SER B C 1
ATOM 3955 O O . SER B 1 198 ? -20.244 7.339 26.293 1.00 3.27 198 SER B O 1
ATOM 3958 N N . PHE B 1 199 ? -19.507 5.212 26.300 1.00 3.55 199 PHE B N 1
ATOM 3959 C CA . PHE B 1 199 ? -20.051 4.903 27.617 1.00 3.55 199 PHE B CA 1
ATOM 3960 C C . PHE B 1 199 ? -19.100 3.983 28.362 1.00 3.55 199 PHE B C 1
ATOM 3961 O O . PHE B 1 199 ? -18.246 3.328 27.763 1.00 3.55 199 PHE B O 1
ATOM 3969 N N . ASP B 1 200 ? -19.251 3.971 29.688 1.00 5.62 200 ASP B N 1
ATOM 3970 C CA . ASP B 1 200 ? -18.882 2.851 30.562 1.00 5.62 200 ASP B CA 1
ATOM 3971 C C . ASP B 1 200 ? -19.843 2.922 31.750 1.00 5.62 200 ASP B C 1
ATOM 3972 O O . ASP B 1 200 ? -19.547 3.571 32.753 1.00 5.62 200 ASP B O 1
ATOM 3977 N N . VAL B 1 201 ? -20.968 2.226 31.641 1.00 4.47 201 VAL B N 1
ATOM 3978 C CA . VAL B 1 201 ? -22.004 2.259 32.674 1.00 4.47 201 VAL B CA 1
ATOM 3979 C C . VAL B 1 201 ? -21.810 0.999 33.509 1.00 4.47 201 VAL B C 1
ATOM 3980 O O . VAL B 1 201 ? -22.360 -0.058 33.216 1.00 4.47 201 VAL B O 1
ATOM 3984 N N . THR B 1 202 ? -21.020 1.112 34.567 1.00 7.11 202 THR B N 1
ATOM 3985 C CA . THR B 1 202 ? -20.655 -0.049 35.359 1.00 7.11 202 THR B CA 1
ATOM 3986 C C . THR B 1 202 ? -21.641 -0.257 36.503 1.00 7.11 202 THR B C 1
ATOM 3987 O O . THR B 1 202 ? -22.451 0.610 36.829 1.00 7.11 202 THR B O 1
ATOM 3991 N N . PHE B 1 203 ? -21.565 -1.436 37.112 1.00 11.02 203 PHE B N 1
ATOM 3992 C CA . PHE B 1 203 ? -22.311 -1.742 38.323 1.00 11.02 203 PHE B CA 1
ATOM 3993 C C . PHE B 1 203 ? -21.450 -2.639 39.196 1.00 11.02 203 PHE B C 1
ATOM 3994 O O . PHE B 1 203 ? -20.594 -3.374 38.702 1.00 11.02 203 PHE B O 1
ATOM 4002 N N . ASP B 1 204 ? -21.684 -2.575 40.502 1.00 35.63 204 ASP B N 1
ATOM 4003 C CA . ASP B 1 204 ? -20.952 -3.393 41.459 1.00 35.63 204 ASP B CA 1
ATOM 4004 C C . ASP B 1 204 ? -21.904 -3.954 42.499 1.00 35.63 204 ASP B C 1
ATOM 4005 O O . ASP B 1 204 ? -22.756 -3.233 43.026 1.00 35.63 204 ASP B O 1
ATOM 4010 N N . ASP B 1 205 ? -21.750 -5.242 42.793 1.00 48.73 205 ASP B N 1
ATOM 4011 C CA . ASP B 1 205 ? -22.402 -5.851 43.939 1.00 48.73 205 ASP B CA 1
ATOM 4012 C C . ASP B 1 205 ? -21.404 -6.361 44.965 1.00 48.73 205 ASP B C 1
ATOM 4013 O O . ASP B 1 205 ? -21.816 -6.954 45.969 1.00 48.73 205 ASP B O 1
ATOM 4018 N N . ARG B 1 206 ? -20.105 -6.159 44.736 1.00 64.90 206 ARG B N 1
ATOM 4019 C CA . ARG B 1 206 ? -19.120 -6.377 45.788 1.00 64.90 206 ARG B CA 1
ATOM 4020 C C . ARG B 1 206 ? -19.273 -5.356 46.905 1.00 64.90 206 ARG B C 1
ATOM 4021 O O . ARG B 1 206 ? -18.944 -5.645 48.061 1.00 64.90 206 ARG B O 1
ATOM 4029 N N . SER B 1 207 ? -19.768 -4.164 46.582 1.00 75.90 207 SER B N 1
ATOM 4030 C CA . SER B 1 207 ? -19.856 -3.049 47.511 1.00 75.90 207 SER B CA 1
ATOM 4031 C C . SER B 1 207 ? -21.305 -2.654 47.777 1.00 75.90 207 SER B C 1
ATOM 4032 O O . SER B 1 207 ? -21.636 -1.471 47.869 1.00 75.90 207 SER B O 1
ATOM 4035 N N . LEU B 1 208 ? -22.190 -3.637 47.903 1.00 77.02 208 LEU B N 1
ATOM 4036 C CA . LEU B 1 208 ? -23.560 -3.379 48.324 1.00 77.02 208 LEU B CA 1
ATOM 4037 C C . LEU B 1 208 ? -23.669 -3.509 49.834 1.00 77.02 208 LEU B C 1
ATOM 4038 O O . LEU B 1 208 ? -23.339 -4.557 50.399 1.00 77.02 208 LEU B O 1
ATOM 4043 N N . MET B 1 209 ? -24.132 -2.450 50.481 1.00 95.26 209 MET B N 1
ATOM 4044 C CA . MET B 1 209 ? -24.552 -2.566 51.864 1.00 95.26 209 MET B CA 1
ATOM 4045 C C . MET B 1 209 ? -26.000 -3.034 51.896 1.00 95.26 209 MET B C 1
ATOM 4046 O O . MET B 1 209 ? -26.734 -2.925 50.913 1.00 95.26 209 MET B O 1
ATOM 4051 N N . ARG B 1 210 ? -26.393 -3.599 53.030 1.00 101.29 210 ARG B N 1
ATOM 4052 C CA . ARG B 1 210 ? -27.782 -3.973 53.254 1.00 101.29 210 ARG B CA 1
ATOM 4053 C C . ARG B 1 210 ? -28.215 -3.399 54.594 1.00 101.29 210 ARG B C 1
ATOM 4054 O O . ARG B 1 210 ? -29.381 -3.041 54.786 1.00 101.29 210 ARG B O 1
ATOM 4062 N N . THR B 1 211 ? -27.263 -3.314 55.521 1.00 105.87 211 THR B N 1
ATOM 4063 C CA . THR B 1 211 ? -27.315 -2.458 56.696 1.00 105.87 211 THR B CA 1
ATOM 4064 C C . THR B 1 211 ? -25.970 -1.749 56.804 1.00 105.87 211 THR B C 1
ATOM 4065 O O . THR B 1 211 ? -25.011 -2.093 56.112 1.00 105.87 211 THR B O 1
ATOM 4069 N N . VAL B 1 212 ? -25.898 -0.729 57.658 1.00 102.85 212 VAL B N 1
ATOM 4070 C CA . VAL B 1 212 ? -24.638 -0.055 57.965 1.00 102.85 212 VAL B CA 1
ATOM 4071 C C . VAL B 1 212 ? -24.567 0.125 59.473 1.00 102.85 212 VAL B C 1
ATOM 4072 O O . VAL B 1 212 ? -25.382 0.850 60.049 1.00 102.85 212 VAL B O 1
ATOM 4076 N N . LYS B 1 213 ? -23.592 -0.513 60.114 1.00 98.27 213 LYS B N 1
ATOM 4077 C CA . LYS B 1 213 ? -23.474 -0.476 61.564 1.00 98.27 213 LYS B CA 1
ATOM 4078 C C . LYS B 1 213 ? -22.116 0.086 61.963 1.00 98.27 213 LYS B C 1
ATOM 4079 O O . LYS B 1 213 ? -21.100 -0.205 61.326 1.00 98.27 213 LYS B O 1
ATOM 4085 N N . THR B 1 214 ? -22.106 0.897 63.017 1.00 102.88 214 THR B N 1
ATOM 4086 C CA . THR B 1 214 ? -20.919 1.607 63.483 1.00 102.88 214 THR B CA 1
ATOM 4087 C C . THR B 1 214 ? -20.628 1.233 64.940 1.00 102.88 214 THR B C 1
ATOM 4088 O O . THR B 1 214 ? -21.230 0.314 65.499 1.00 102.88 214 THR B O 1
ATOM 4092 N N . ARG B 1 215 ? -19.681 1.949 65.551 1.00 105.71 215 ARG B N 1
ATOM 4093 C CA . ARG B 1 215 ? -19.243 1.676 66.914 1.00 105.71 215 ARG B CA 1
ATOM 4094 C C . ARG B 1 215 ? -19.293 2.943 67.756 1.00 105.71 215 ARG B C 1
ATOM 4095 O O . ARG B 1 215 ? -19.188 4.057 67.237 1.00 105.71 215 ARG B O 1
ATOM 4103 N N . TYR B 1 216 ? -19.420 2.753 69.071 1.00 110.58 216 TYR B N 1
ATOM 4104 C CA . TYR B 1 216 ? -19.598 3.849 70.019 1.00 110.58 216 TYR B CA 1
ATOM 4105 C C . TYR B 1 216 ? -18.547 3.825 71.119 1.00 110.58 216 TYR B C 1
ATOM 4106 O O . TYR B 1 216 ? -17.546 3.109 71.019 1.00 110.58 216 TYR B O 1
ATOM 4115 N N . GLN B 1 217 ? -18.762 4.628 72.159 1.00 106.05 217 GLN B N 1
ATOM 4116 C CA . GLN B 1 217 ? -17.889 4.640 73.321 1.00 106.05 217 GLN B CA 1
ATOM 4117 C C . GLN B 1 217 ? -17.983 3.324 74.086 1.00 106.05 217 GLN B C 1
ATOM 4118 O O . GLN B 1 217 ? -18.942 2.560 73.951 1.00 106.05 217 GLN B O 1
ATOM 4124 N N . LEU B 1 218 ? -16.972 3.075 74.914 1.00 110.23 218 LEU B N 1
ATOM 4125 C CA . LEU B 1 218 ? -16.893 1.843 75.692 1.00 110.23 218 LEU B CA 1
ATOM 4126 C C . LEU B 1 218 ? -17.961 1.760 76.788 1.00 110.23 218 LEU B C 1
ATOM 4127 O O . LEU B 1 218 ? -18.557 0.685 76.947 1.00 110.23 218 LEU B O 1
ATOM 4132 N N . PRO B 1 219 ? -18.247 2.833 77.576 1.00 104.73 219 PRO B N 1
ATOM 4133 C CA . PRO B 1 219 ? -19.417 2.601 78.435 1.00 104.73 219 PRO B CA 1
ATOM 4134 C C . PRO B 1 219 ? -20.729 2.953 77.739 1.00 104.73 219 PRO B C 1
ATOM 4135 O O . PRO B 1 219 ? -20.718 3.736 76.788 1.00 104.73 219 PRO B O 1
ATOM 4139 N N . VAL B 1 227 ? -20.026 -0.517 73.931 1.00 111.57 227 VAL B N 1
ATOM 4140 C CA . VAL B 1 227 ? -20.058 -0.211 72.507 1.00 111.57 227 VAL B CA 1
ATOM 4141 C C . VAL B 1 227 ? -21.395 -0.645 71.918 1.00 111.57 227 VAL B C 1
ATOM 4142 O O . VAL B 1 227 ? -21.789 -1.805 72.038 1.00 111.57 227 VAL B O 1
ATOM 4146 N N . GLU B 1 228 ? -22.090 0.291 71.283 1.00 110.33 228 GLU B N 1
ATOM 4147 C CA . GLU B 1 228 ? -23.396 0.042 70.689 1.00 110.33 228 GLU B CA 1
ATOM 4148 C C . GLU B 1 228 ? -23.351 0.411 69.205 1.00 110.33 228 GLU B C 1
ATOM 4149 O O . GLU B 1 228 ? -22.288 0.686 68.643 1.00 110.33 228 GLU B O 1
ATOM 4155 N N . LEU B 1 229 ? -24.520 0.411 68.570 1.00 103.44 229 LEU B N 1
ATOM 4156 C CA . LEU B 1 229 ? -24.605 0.656 67.138 1.00 103.44 229 LEU B CA 1
ATOM 4157 C C . LEU B 1 229 ? -25.995 1.169 66.791 1.00 103.44 229 LEU B C 1
ATOM 4158 O O . LEU B 1 229 ? -26.988 0.725 67.372 1.00 103.44 229 LEU B O 1
ATOM 4163 N N . LYS B 1 230 ? -26.053 2.101 65.843 1.00 102.40 230 LYS B N 1
ATOM 4164 C CA . LYS B 1 230 ? -27.306 2.542 65.249 1.00 102.40 230 LYS B CA 1
ATOM 4165 C C . LYS B 1 230 ? -27.201 2.402 63.739 1.00 102.40 230 LYS B C 1
ATOM 4166 O O . LYS B 1 230 ? -26.194 2.792 63.141 1.00 102.40 230 LYS B O 1
ATOM 4172 N N . ASN B 1 231 ? -28.246 1.844 63.126 1.00 103.75 231 ASN B N 1
ATOM 4173 C CA . ASN B 1 231 ? -28.150 1.411 61.743 1.00 103.75 231 ASN B CA 1
ATOM 4174 C C . ASN B 1 231 ? -29.318 1.873 60.881 1.00 103.75 231 ASN B C 1
ATOM 4175 O O . ASN B 1 231 ? -30.455 1.980 61.356 1.00 103.75 231 ASN B O 1
ATOM 4180 N N . PRO B 1 232 ? -29.053 2.194 59.618 1.00 99.53 232 PRO B N 1
ATOM 4181 C CA . PRO B 1 232 ? -30.114 2.238 58.611 1.00 99.53 232 PRO B CA 1
ATOM 4182 C C . PRO B 1 232 ? -30.354 0.862 58.011 1.00 99.53 232 PRO B C 1
ATOM 4183 O O . PRO B 1 232 ? -29.479 -0.007 57.998 1.00 99.53 232 PRO B O 1
ATOM 4187 N N . LYS B 1 233 ? -31.571 0.673 57.503 1.00 88.08 233 LYS B N 1
ATOM 4188 C CA . LYS B 1 233 ? -32.027 -0.639 57.069 1.00 88.08 233 LYS B CA 1
ATOM 4189 C C . LYS B 1 233 ? -32.449 -0.698 55.608 1.00 88.08 233 LYS B C 1
ATOM 4190 O O . LYS B 1 233 ? -32.928 -1.748 55.163 1.00 88.08 233 LYS B O 1
ATOM 4196 N N . ALA B 1 234 ? -32.295 0.384 54.849 1.00 89.54 234 ALA B N 1
ATOM 4197 C CA . ALA B 1 234 ? -32.643 0.392 53.427 1.00 89.54 234 ALA B CA 1
ATOM 4198 C C . ALA B 1 234 ? -31.699 1.322 52.683 1.00 89.54 234 ALA B C 1
ATOM 4199 O O . ALA B 1 234 ? -31.985 2.510 52.493 1.00 89.54 234 ALA B O 1
ATOM 4201 N N . PRO B 1 235 ? -30.546 0.808 52.235 1.00 89.94 235 PRO B N 1
ATOM 4202 C CA . PRO B 1 235 ? -29.590 1.626 51.451 1.00 89.94 235 PRO B CA 1
ATOM 4203 C C . PRO B 1 235 ? -29.970 1.718 49.977 1.00 89.94 235 PRO B C 1
ATOM 4204 O O . PRO B 1 235 ? -29.241 1.267 49.084 1.00 89.94 235 PRO B O 1
ATOM 4208 N N . ALA B 1 236 ? -31.147 2.307 49.732 1.00 90.36 236 ALA B N 1
ATOM 4209 C CA . ALA B 1 236 ? -31.813 2.416 48.429 1.00 90.36 236 ALA B CA 1
ATOM 4210 C C . ALA B 1 236 ? -32.014 1.064 47.743 1.00 90.36 236 ALA B C 1
ATOM 4211 O O . ALA B 1 236 ? -32.103 0.998 46.513 1.00 90.36 236 ALA B O 1
ATOM 4213 N N . THR B 1 237 ? -32.085 -0.022 48.516 1.00 94.23 237 THR B N 1
ATOM 4214 C CA . THR B 1 237 ? -32.327 -1.361 48.001 1.00 94.23 237 THR B CA 1
ATOM 4215 C C . THR B 1 237 ? -33.321 -2.068 48.907 1.00 94.23 237 THR B C 1
ATOM 4216 O O . THR B 1 237 ? -33.337 -1.860 50.123 1.00 94.23 237 THR B O 1
ATOM 4220 N N . ALA B 1 238 ? -34.153 -2.911 48.296 1.00 104.10 238 ALA B N 1
ATOM 4221 C CA . ALA B 1 238 ? -35.035 -3.805 49.032 1.00 104.10 238 ALA B CA 1
ATOM 4222 C C . ALA B 1 238 ? -34.794 -5.259 48.652 1.00 104.10 238 ALA B C 1
ATOM 4223 O O . ALA B 1 238 ? -35.493 -6.145 49.156 1.00 104.10 238 ALA B O 1
ATOM 4225 N N . MET B 1 239 ? -33.825 -5.522 47.775 1.00 96.97 239 MET B N 1
ATOM 4226 C CA . MET B 1 239 ? -33.510 -6.882 47.366 1.00 96.97 239 MET B CA 1
ATOM 4227 C C . MET B 1 239 ? -32.577 -7.583 48.340 1.00 96.97 239 MET B C 1
ATOM 4228 O O . MET B 1 239 ? -32.352 -8.791 48.202 1.00 96.97 239 MET B O 1
ATOM 4233 N N . GLY B 1 240 ? -32.031 -6.858 49.319 1.00 110.64 240 GLY B N 1
ATOM 4234 C CA . GLY B 1 240 ? -31.080 -7.411 50.252 1.00 110.64 240 GLY B CA 1
ATOM 4235 C C . GLY B 1 240 ? -31.622 -7.452 51.673 1.00 110.64 240 GLY B C 1
ATOM 4236 O O . GLY B 1 240 ? -32.620 -6.802 52.008 1.00 110.64 240 GLY B O 1
ATOM 4237 N N . GLU B 1 241 ? -30.946 -8.238 52.511 1.00 114.32 241 GLU B N 1
ATOM 4238 C CA . GLU B 1 241 ? -31.407 -8.478 53.872 1.00 114.32 241 GLU B CA 1
ATOM 4239 C C . GLU B 1 241 ? -30.410 -8.035 54.933 1.00 114.32 241 GLU B C 1
ATOM 4240 O O . GLU B 1 241 ? -30.771 -7.244 55.812 1.00 114.32 241 GLU B O 1
ATOM 4246 N N . HIS B 1 242 ? -29.160 -8.506 54.882 1.00 112.43 242 HIS B N 1
ATOM 4247 C CA . HIS B 1 242 ? -28.185 -8.169 55.916 1.00 112.43 242 HIS B CA 1
ATOM 4248 C C . HIS B 1 242 ? -26.770 -8.090 55.363 1.00 112.43 242 HIS B C 1
ATOM 4249 O O . HIS B 1 242 ? -26.289 -9.037 54.733 1.00 112.43 242 HIS B O 1
ATOM 4256 N N . VAL B 1 243 ? -26.116 -6.959 55.630 1.00 104.82 243 VAL B N 1
ATOM 4257 C CA . VAL B 1 243 ? -24.676 -6.755 55.482 1.00 104.82 243 VAL B CA 1
ATOM 4258 C C . VAL B 1 243 ? -24.221 -5.915 56.667 1.00 104.82 243 VAL B C 1
ATOM 4259 O O . VAL B 1 243 ? -24.776 -4.841 56.914 1.00 104.82 243 VAL B O 1
ATOM 4263 N N . ASP B 1 244 ? -23.227 -6.398 57.408 1.00 107.73 244 ASP B N 1
ATOM 4264 C CA . ASP B 1 244 ? -22.747 -5.713 58.608 1.00 107.73 244 ASP B CA 1
ATOM 4265 C C . ASP B 1 244 ? -21.243 -5.503 58.475 1.00 107.73 244 ASP B C 1
ATOM 4266 O O . ASP B 1 244 ? -20.474 -6.469 58.481 1.00 107.73 244 ASP B O 1
ATOM 4271 N N . ARG B 1 245 ? -20.822 -4.245 58.351 1.00 98.93 245 ARG B N 1
ATOM 4272 C CA . ARG B 1 245 ? -19.420 -3.909 58.150 1.00 98.93 245 ARG B CA 1
ATOM 4273 C C . ARG B 1 245 ? -18.980 -2.843 59.143 1.00 98.93 245 ARG B C 1
ATOM 4274 O O . ARG B 1 245 ? -19.708 -1.881 59.401 1.00 98.93 245 ARG B O 1
ATOM 4282 N N . HIS B 1 246 ? -17.777 -3.021 59.688 1.00 98.69 246 HIS B N 1
ATOM 4283 C CA . HIS B 1 246 ? -17.182 -2.102 60.646 1.00 98.69 246 HIS B CA 1
ATOM 4284 C C . HIS B 1 246 ? -15.734 -1.841 60.255 1.00 98.69 246 HIS B C 1
ATOM 4285 O O . HIS B 1 246 ? -15.040 -2.737 59.768 1.00 98.69 246 HIS B O 1
ATOM 4292 N N . LEU B 1 247 ? -15.278 -0.608 60.464 1.00 95.95 247 LEU B N 1
ATOM 4293 C CA . LEU B 1 247 ? -13.881 -0.275 60.206 1.00 95.95 247 LEU B CA 1
ATOM 4294 C C . LEU B 1 247 ? -13.148 0.225 61.441 1.00 95.95 247 LEU B C 1
ATOM 4295 O O . LEU B 1 247 ? -12.099 -0.325 61.798 1.00 95.95 247 LEU B O 1
ATOM 4300 N N . TYR B 1 248 ? -13.670 1.252 62.110 1.00 99.98 248 TYR B N 1
ATOM 4301 C CA . TYR B 1 248 ? -12.982 1.874 63.233 1.00 99.98 248 TYR B CA 1
ATOM 4302 C C . TYR B 1 248 ? -14.004 2.262 64.291 1.00 99.98 248 TYR B C 1
ATOM 4303 O O . TYR B 1 248 ? -15.210 2.296 64.039 1.00 99.98 248 TYR B O 1
ATOM 4312 N N . THR B 1 249 ? -13.503 2.568 65.485 1.00 94.08 249 THR B N 1
ATOM 4313 C CA . THR B 1 249 ? -14.362 3.001 66.575 1.00 94.08 249 THR B CA 1
ATOM 4314 C C . THR B 1 249 ? -14.644 4.496 66.461 1.00 94.08 249 THR B C 1
ATOM 4315 O O . THR B 1 249 ? -14.124 5.192 65.585 1.00 94.08 249 THR B O 1
ATOM 4319 N N . SER B 1 250 ? -15.477 4.994 67.371 1.00 110.85 250 SER B N 1
ATOM 4320 C CA . SER B 1 250 ? -15.853 6.400 67.395 1.00 110.85 250 SER B CA 1
ATOM 4321 C C . SER B 1 250 ? -16.319 6.752 68.798 1.00 110.85 250 SER B C 1
ATOM 4322 O O . SER B 1 250 ? -16.633 5.873 69.605 1.00 110.85 250 SER B O 1
ATOM 4325 N N . ARG B 1 251 ? -16.362 8.054 69.078 1.00 106.13 251 ARG B N 1
ATOM 4326 C CA . ARG B 1 251 ? -16.841 8.551 70.363 1.00 106.13 251 ARG B CA 1
ATOM 4327 C C . ARG B 1 251 ? -18.271 9.078 70.272 1.00 106.13 251 ARG B C 1
ATOM 4328 O O . ARG B 1 251 ? -19.163 8.591 70.972 1.00 106.13 251 ARG B O 1
ATOM 4336 N N . GLY B 1 252 ? -18.509 10.061 69.411 1.00 109.81 252 GLY B N 1
ATOM 4337 C CA . GLY B 1 252 ? -19.857 10.542 69.186 1.00 109.81 252 GLY B CA 1
ATOM 4338 C C . GLY B 1 252 ? -20.092 10.893 67.734 1.00 109.81 252 GLY B C 1
ATOM 4339 O O . GLY B 1 252 ? -21.181 11.334 67.353 1.00 109.81 252 GLY B O 1
ATOM 4340 N N . GLU B 1 253 ? -19.065 10.685 66.909 1.00 111.30 253 GLU B N 1
ATOM 4341 C CA . GLU B 1 253 ? -19.121 11.100 65.513 1.00 111.30 253 GLU B CA 1
ATOM 4342 C C . GLU B 1 253 ? -19.974 10.155 64.677 1.00 111.30 253 GLU B C 1
ATOM 4343 O O . GLU B 1 253 ? -20.756 10.606 63.833 1.00 111.30 253 GLU B O 1
ATOM 4349 N N . ALA B 1 254 ? -19.852 8.846 64.903 1.00 114.42 254 ALA B N 1
ATOM 4350 C CA . ALA B 1 254 ? -20.610 7.859 64.148 1.00 114.42 254 ALA B CA 1
ATOM 4351 C C . ALA B 1 254 ? -21.976 7.571 64.756 1.00 114.42 254 ALA B C 1
ATOM 4352 O O . ALA B 1 254 ? -22.550 6.507 64.497 1.00 114.42 254 ALA B O 1
ATOM 4354 N N . GLU B 1 255 ? -22.504 8.493 65.563 1.00 109.39 255 GLU B N 1
ATOM 4355 C CA . GLU B 1 255 ? -23.895 8.397 65.984 1.00 109.39 255 GLU B CA 1
ATOM 4356 C C . GLU B 1 255 ? -24.837 8.658 64.819 1.00 109.39 255 GLU B C 1
ATOM 4357 O O . GLU B 1 255 ? -25.945 8.113 64.782 1.00 109.39 255 GLU B O 1
ATOM 4363 N N . GLN B 1 256 ? -24.412 9.481 63.862 1.00 102.29 256 GLN B N 1
ATOM 4364 C CA . GLN B 1 256 ? -25.171 9.717 62.648 1.00 102.29 256 GLN B CA 1
ATOM 4365 C C . GLN B 1 256 ? -24.350 9.494 61.387 1.00 102.29 256 GLN B C 1
ATOM 4366 O O . GLN B 1 256 ? -24.888 9.655 60.286 1.00 102.29 256 GLN B O 1
ATOM 4372 N N . ALA B 1 257 ? -23.074 9.118 61.508 1.00 102.37 257 ALA B N 1
ATOM 4373 C CA . ALA B 1 257 ? -22.203 8.914 60.359 1.00 102.37 257 ALA B CA 1
ATOM 4374 C C . ALA B 1 257 ? -22.302 7.508 59.779 1.00 102.37 257 ALA B C 1
ATOM 4375 O O . ALA B 1 257 ? -21.418 7.095 59.020 1.00 102.37 257 ALA B O 1
ATOM 4377 N N . ALA B 1 258 ? -23.353 6.761 60.123 1.00 100.55 258 ALA B N 1
ATOM 4378 C CA . ALA B 1 258 ? -23.706 5.588 59.337 1.00 100.55 258 ALA B CA 1
ATOM 4379 C C . ALA B 1 258 ? -24.284 5.982 57.987 1.00 100.55 258 ALA B C 1
ATOM 4380 O O . ALA B 1 258 ? -24.277 5.168 57.059 1.00 100.55 258 ALA B O 1
ATOM 4382 N N . LYS B 1 259 ? -24.781 7.218 57.864 1.00 96.88 259 LYS B N 1
ATOM 4383 C CA . LYS B 1 259 ? -25.195 7.766 56.579 1.00 96.88 259 LYS B CA 1
ATOM 4384 C C . LYS B 1 259 ? -24.012 8.048 55.662 1.00 96.88 259 LYS B C 1
ATOM 4385 O O . LYS B 1 259 ? -24.207 8.188 54.450 1.00 96.88 259 LYS B O 1
ATOM 4391 N N . ALA B 1 260 ? -22.799 8.150 56.213 1.00 94.63 260 ALA B N 1
ATOM 4392 C CA . ALA B 1 260 ? -21.614 8.336 55.382 1.00 94.63 260 ALA B CA 1
ATOM 4393 C C . ALA B 1 260 ? -21.299 7.083 54.577 1.00 94.63 260 ALA B C 1
ATOM 4394 O O . ALA B 1 260 ? -20.977 7.168 53.387 1.00 94.63 260 ALA B O 1
ATOM 4396 N N . ARG B 1 261 ? -21.390 5.912 55.206 1.00 89.33 261 ARG B N 1
ATOM 4397 C CA . ARG B 1 261 ? -21.150 4.661 54.502 1.00 89.33 261 ARG B CA 1
ATOM 4398 C C . ARG B 1 261 ? -22.316 4.250 53.615 1.00 89.33 261 ARG B C 1
ATOM 4399 O O . ARG B 1 261 ? -22.161 3.323 52.814 1.00 89.33 261 ARG B O 1
ATOM 4407 N N . LEU B 1 262 ? -23.477 4.898 53.745 1.00 79.73 262 LEU B N 1
ATOM 4408 C CA . LEU B 1 262 ? -24.549 4.678 52.781 1.00 79.73 262 LEU B CA 1
ATOM 4409 C C . LEU B 1 262 ? -24.169 5.224 51.413 1.00 79.73 262 LEU B C 1
ATOM 4410 O O . LEU B 1 262 ? -24.576 4.675 50.383 1.00 79.73 262 LEU B O 1
ATOM 4415 N N . ALA B 1 263 ? -23.385 6.301 51.382 1.00 77.71 263 ALA B N 1
ATOM 4416 C CA . ALA B 1 263 ? -22.970 6.879 50.111 1.00 77.71 263 ALA B CA 1
ATOM 4417 C C . ALA B 1 263 ? -21.807 6.102 49.506 1.00 77.71 263 ALA B C 1
ATOM 4418 O O . ALA B 1 263 ? -21.911 5.583 48.389 1.00 77.71 263 ALA B O 1
ATOM 4420 N N . SER B 1 264 ? -20.705 5.971 50.260 1.00 82.24 264 SER B N 1
ATOM 4421 C CA . SER B 1 264 ? -19.415 5.554 49.707 1.00 82.24 264 SER B CA 1
ATOM 4422 C C . SER B 1 264 ? -19.398 4.115 49.205 1.00 82.24 264 SER B C 1
ATOM 4423 O O . SER B 1 264 ? -18.492 3.749 48.448 1.00 82.24 264 SER B O 1
ATOM 4426 N N . PHE B 1 265 ? -20.366 3.290 49.602 1.00 82.39 265 PHE B N 1
ATOM 4427 C CA . PHE B 1 265 ? -20.508 1.976 48.990 1.00 82.39 265 PHE B CA 1
ATOM 4428 C C . PHE B 1 265 ? -21.496 1.990 47.830 1.00 82.39 265 PHE B C 1
ATOM 4429 O O . PHE B 1 265 ? -21.310 1.258 46.853 1.00 82.39 265 PHE B O 1
ATOM 4437 N N . SER B 1 266 ? -22.538 2.815 47.911 1.00 65.32 266 SER B N 1
ATOM 4438 C CA . SER B 1 266 ? -23.517 2.924 46.837 1.00 65.32 266 SER B CA 1
ATOM 4439 C C . SER B 1 266 ? -23.131 3.949 45.777 1.00 65.32 266 SER B C 1
ATOM 4440 O O . SER B 1 266 ? -23.791 4.015 44.736 1.00 65.32 266 SER B O 1
ATOM 4443 N N . ARG B 1 267 ? -22.092 4.757 46.016 1.00 56.29 267 ARG B N 1
ATOM 4444 C CA . ARG B 1 267 ? -21.525 5.550 44.930 1.00 56.29 267 ARG B CA 1
ATOM 4445 C C . ARG B 1 267 ? -20.824 4.665 43.909 1.00 56.29 267 ARG B C 1
ATOM 4446 O O . ARG B 1 267 ? -20.766 5.012 42.724 1.00 56.29 267 ARG B O 1
ATOM 4454 N N . SER B 1 268 ? -20.292 3.527 44.343 1.00 52.79 268 SER B N 1
ATOM 4455 C CA . SER B 1 268 ? -19.719 2.538 43.442 1.00 52.79 268 SER B CA 1
ATOM 4456 C C . SER B 1 268 ? -20.757 1.560 42.909 1.00 52.79 268 SER B C 1
ATOM 4457 O O . SER B 1 268 ? -20.406 0.677 42.122 1.00 52.79 268 SER B O 1
ATOM 4460 N N . SER B 1 269 ? -22.021 1.698 43.318 1.00 40.58 269 SER B N 1
ATOM 4461 C CA . SER B 1 269 ? -23.051 0.766 42.872 1.00 40.58 269 SER B CA 1
ATOM 4462 C C . SER B 1 269 ? -23.437 1.014 41.421 1.00 40.58 269 SER B C 1
ATOM 4463 O O . SER B 1 269 ? -23.783 0.075 40.699 1.00 40.58 269 SER B O 1
ATOM 4466 N N . ALA B 1 270 ? -23.397 2.268 40.981 1.00 24.38 270 ALA B N 1
ATOM 4467 C CA . ALA B 1 270 ? -23.671 2.619 39.595 1.00 24.38 270 ALA B CA 1
ATOM 4468 C C . ALA B 1 270 ? -22.762 3.772 39.213 1.00 24.38 270 ALA B C 1
ATOM 4469 O O . ALA B 1 270 ? -22.739 4.793 39.903 1.00 24.38 270 ALA B O 1
ATOM 4471 N N . SER B 1 271 ? -22.012 3.611 38.125 1.00 12.68 271 SER B N 1
ATOM 4472 C CA . SER B 1 271 ? -21.004 4.605 37.763 1.00 12.68 271 SER B CA 1
ATOM 4473 C C . SER B 1 271 ? -20.908 4.652 36.243 1.00 12.68 271 SER B C 1
ATOM 4474 O O . SER B 1 271 ? -20.394 3.716 35.628 1.00 12.68 271 SER B O 1
ATOM 4477 N N . VAL B 1 272 ? -21.385 5.741 35.651 1.00 9.33 272 VAL B N 1
ATOM 4478 C CA . VAL B 1 272 ? -21.256 5.924 34.216 1.00 9.33 272 VAL B CA 1
ATOM 4479 C C . VAL B 1 272 ? -19.968 6.688 33.940 1.00 9.33 272 VAL B C 1
ATOM 4480 O O . VAL B 1 272 ? -19.405 7.349 34.814 1.00 9.33 272 VAL B O 1
ATOM 4484 N N . ARG B 1 273 ? -19.476 6.568 32.710 1.00 5.54 273 ARG B N 1
ATOM 4485 C CA . ARG B 1 273 ? -18.312 7.339 32.272 1.00 5.54 273 ARG B CA 1
ATOM 4486 C C . ARG B 1 273 ? -18.497 7.593 30.778 1.00 5.54 273 ARG B C 1
ATOM 4487 O O . ARG B 1 273 ? -18.068 6.794 29.945 1.00 5.54 273 ARG B O 1
ATOM 4489 N N . LEU B 1 274 ? -19.113 8.723 30.453 1.00 4.33 274 LEU B N 1
ATOM 4490 C CA . LEU B 1 274 ? -19.608 8.973 29.109 1.00 4.33 274 LEU B CA 1
ATOM 4491 C C . LEU B 1 274 ? -18.874 10.156 28.498 1.00 4.33 274 LEU B C 1
ATOM 4492 O O . LEU B 1 274 ? -18.663 11.173 29.164 1.00 4.33 274 LEU B O 1
ATOM 4497 N N . GLU B 1 275 ? -18.463 10.006 27.244 1.00 4.06 275 GLU B N 1
ATOM 4498 C CA . GLU B 1 275 ? -17.742 11.052 26.538 1.00 4.06 275 GLU B CA 1
ATOM 4499 C C . GLU B 1 275 ? -18.704 11.911 25.736 1.00 4.06 275 GLU B C 1
ATOM 4500 O O . GLU B 1 275 ? -19.719 11.436 25.227 1.00 4.06 275 GLU B O 1
ATOM 4506 N N . LEU B 1 276 ? -18.366 13.186 25.619 1.00 5.09 276 LEU B N 1
ATOM 4507 C CA . LEU B 1 276 ? -19.203 14.166 24.955 1.00 5.09 276 LEU B CA 1
ATOM 4508 C C . LEU B 1 276 ? -18.321 15.127 24.179 1.00 5.09 276 LEU B C 1
ATOM 4509 O O . LEU B 1 276 ? -17.160 15.341 24.547 1.00 5.09 276 LEU B O 1
ATOM 4514 N N . PRO B 1 277 ? -18.837 15.720 23.108 1.00 5.10 277 PRO B N 1
ATOM 4515 C CA . PRO B 1 277 ? -18.212 16.926 22.561 1.00 5.10 277 PRO B CA 1
ATOM 4516 C C . PRO B 1 277 ? -18.449 18.113 23.482 1.00 5.10 277 PRO B C 1
ATOM 4517 O O . PRO B 1 277 ? -19.189 18.043 24.463 1.00 5.10 277 PRO B O 1
ATOM 4521 N N . GLY B 1 278 ? -17.812 19.228 23.140 1.00 9.21 278 GLY B N 1
ATOM 4522 C CA . GLY B 1 278 ? -17.717 20.356 24.046 1.00 9.21 278 GLY B CA 1
ATOM 4523 C C . GLY B 1 278 ? -19.005 21.078 24.373 1.00 9.21 278 GLY B C 1
ATOM 4524 O O . GLY B 1 278 ? -19.689 21.586 23.480 1.00 9.21 278 GLY B O 1
ATOM 4525 N N . ARG B 1 279 ? -19.353 21.104 25.658 1.00 11.23 279 ARG B N 1
ATOM 4526 C CA . ARG B 1 279 ? -20.449 21.922 26.159 1.00 11.23 279 ARG B CA 1
ATOM 4527 C C . ARG B 1 279 ? -19.985 22.975 27.149 1.00 11.23 279 ARG B C 1
ATOM 4528 O O . ARG B 1 279 ? -20.291 24.159 26.977 1.00 11.23 279 ARG B O 1
ATOM 4536 N N . GLY B 1 280 ? -19.256 22.577 28.186 1.00 11.14 280 GLY B N 1
ATOM 4537 C CA . GLY B 1 280 ? -18.967 23.479 29.276 1.00 11.14 280 GLY B CA 1
ATOM 4538 C C . GLY B 1 280 ? -20.115 23.690 30.235 1.00 11.14 280 GLY B C 1
ATOM 4539 O O . GLY B 1 280 ? -20.029 24.573 31.095 1.00 11.14 280 GLY B O 1
ATOM 4540 N N . ASP B 1 281 ? -21.191 22.913 30.109 1.00 12.99 281 ASP B N 1
ATOM 4541 C CA . ASP B 1 281 ? -22.339 22.978 31.003 1.00 12.99 281 ASP B CA 1
ATOM 4542 C C . ASP B 1 281 ? -22.319 21.855 32.029 1.00 12.99 281 ASP B C 1
ATOM 4543 O O . ASP B 1 281 ? -23.375 21.368 32.443 1.00 12.99 281 ASP B O 1
ATOM 4548 N N . LEU B 1 282 ? -21.129 21.425 32.436 1.00 15.73 282 LEU B N 1
ATOM 4549 C CA . LEU B 1 282 ? -20.943 20.168 33.149 1.00 15.73 282 LEU B CA 1
ATOM 4550 C C . LEU B 1 282 ? -20.006 20.404 34.323 1.00 15.73 282 LEU B C 1
ATOM 4551 O O . LEU B 1 282 ? -18.833 20.732 34.123 1.00 15.73 282 LEU B O 1
ATOM 4556 N N . PHE B 1 283 ? -20.517 20.235 35.539 1.00 21.03 283 PHE B N 1
ATOM 4557 C CA . PHE B 1 283 ? -19.731 20.459 36.742 1.00 21.03 283 PHE B CA 1
ATOM 4558 C C . PHE B 1 283 ? -19.955 19.304 37.705 1.00 21.03 283 PHE B C 1
ATOM 4559 O O . PHE B 1 283 ? -20.862 18.488 37.532 1.00 21.03 283 PHE B O 1
ATOM 4567 N N . ALA B 1 284 ? -19.124 19.255 38.747 1.00 25.01 284 ALA B N 1
ATOM 4568 C CA . ALA B 1 284 ? -19.141 18.141 39.688 1.00 25.01 284 ALA B CA 1
ATOM 4569 C C . ALA B 1 284 ? -20.298 18.200 40.677 1.00 25.01 284 ALA B C 1
ATOM 4570 O O . ALA B 1 284 ? -20.440 17.281 41.489 1.00 25.01 284 ALA B O 1
ATOM 4572 N N . GLU B 1 285 ? -21.115 19.245 40.644 1.00 34.39 285 GLU B N 1
ATOM 4573 C CA . GLU B 1 285 ? -22.218 19.393 41.579 1.00 34.39 285 GLU B CA 1
ATOM 4574 C C . GLU B 1 285 ? -23.578 19.212 40.920 1.00 34.39 285 GLU B C 1
ATOM 4575 O O . GLU B 1 285 ? -24.602 19.374 41.588 1.00 34.39 285 GLU B O 1
ATOM 4581 N N . ARG B 1 286 ? -23.613 18.871 39.637 1.00 28.03 286 ARG B N 1
ATOM 4582 C CA . ARG B 1 286 ? -24.847 18.811 38.871 1.00 28.03 286 ARG B CA 1
ATOM 4583 C C . ARG B 1 286 ? -25.258 17.359 38.661 1.00 28.03 286 ARG B C 1
ATOM 4584 O O . ARG B 1 286 ? -24.406 16.478 38.518 1.00 28.03 286 ARG B O 1
ATOM 4592 N N . SER B 1 287 ? -26.564 17.111 38.670 1.00 28.56 287 SER B N 1
ATOM 4593 C CA . SER B 1 287 ? -27.115 15.786 38.439 1.00 28.56 287 SER B CA 1
ATOM 4594 C C . SER B 1 287 ? -27.549 15.647 36.987 1.00 28.56 287 SER B C 1
ATOM 4595 O O . SER B 1 287 ? -28.032 16.607 36.380 1.00 28.56 287 SER B O 1
ATOM 4598 N N . LEU B 1 288 ? -27.381 14.448 36.435 1.00 23.86 288 LEU B N 1
ATOM 4599 C CA . LEU B 1 288 ? -27.749 14.153 35.058 1.00 23.86 288 LEU B CA 1
ATOM 4600 C C . LEU B 1 288 ? -28.969 13.248 35.014 1.00 23.86 288 LEU B C 1
ATOM 4601 O O . LEU B 1 288 ? -29.105 12.336 35.834 1.00 23.86 288 LEU B O 1
ATOM 4606 N N . LEU B 1 289 ? -29.847 13.496 34.049 1.00 22.45 289 LEU B N 1
ATOM 4607 C CA . LEU B 1 289 ? -30.972 12.614 33.754 1.00 22.45 289 LEU B CA 1
ATOM 4608 C C . LEU B 1 289 ? -30.668 11.943 32.422 1.00 22.45 289 LEU B C 1
ATOM 4609 O O . LEU B 1 289 ? -30.936 12.505 31.357 1.00 22.45 289 LEU B O 1
ATOM 4614 N N . LEU B 1 290 ? -30.097 10.746 32.487 1.00 19.60 290 LEU B N 1
ATOM 4615 C CA . LEU B 1 290 ? -29.711 9.999 31.294 1.00 19.60 290 LEU B CA 1
ATOM 4616 C C . LEU B 1 290 ? -30.963 9.407 30.670 1.00 19.60 290 LEU B C 1
ATOM 4617 O O . LEU B 1 290 ? -31.338 8.268 30.936 1.00 19.60 290 LEU B O 1
ATOM 4622 N N . GLN B 1 291 ? -31.622 10.197 29.833 1.00 17.32 291 GLN B N 1
ATOM 4623 C CA . GLN B 1 291 ? -32.793 9.737 29.109 1.00 17.32 291 GLN B CA 1
ATOM 4624 C C . GLN B 1 291 ? -32.377 9.050 27.815 1.00 17.32 291 GLN B C 1
ATOM 4625 O O . GLN B 1 291 ? -31.247 9.180 27.347 1.00 17.32 291 GLN B O 1
ATOM 4631 N N . GLY B 1 292 ? -33.312 8.311 27.231 1.00 14.06 292 GLY B N 1
ATOM 4632 C CA . GLY B 1 292 ? -33.024 7.621 25.992 1.00 14.06 292 GLY B CA 1
ATOM 4633 C C . GLY B 1 292 ? -32.157 6.395 26.131 1.00 14.06 292 GLY B C 1
ATOM 4634 O O . GLY B 1 292 ? -31.402 6.078 25.209 1.00 14.06 292 GLY B O 1
ATOM 4635 N N . PHE B 1 293 ? -32.235 5.694 27.252 1.00 13.63 293 PHE B N 1
ATOM 4636 C CA . PHE B 1 293 ? -31.430 4.506 27.481 1.00 13.63 293 PHE B CA 1
ATOM 4637 C C . PHE B 1 293 ? -32.324 3.336 27.872 1.00 13.63 293 PHE B C 1
ATOM 4638 O O . PHE B 1 293 ? -33.543 3.361 27.690 1.00 13.63 293 PHE B O 1
ATOM 4646 N N . LYS B 1 294 ? -31.692 2.290 28.382 1.00 14.48 294 LYS B N 1
ATOM 4647 C CA . LYS B 1 294 ? -32.349 1.019 28.642 1.00 14.48 294 LYS B CA 1
ATOM 4648 C C . LYS B 1 294 ? -33.067 1.061 29.992 1.00 14.48 294 LYS B C 1
ATOM 4649 O O . LYS B 1 294 ? -33.288 2.129 30.569 1.00 14.48 294 LYS B O 1
ATOM 4655 N N . ALA B 1 295 ? -33.468 -0.110 30.494 1.00 16.13 295 ALA B N 1
ATOM 4656 C CA . ALA B 1 295 ? -34.385 -0.180 31.630 1.00 16.13 295 ALA B CA 1
ATOM 4657 C C . ALA B 1 295 ? -33.727 0.288 32.925 1.00 16.13 295 ALA B C 1
ATOM 4658 O O . ALA B 1 295 ? -34.145 1.287 33.522 1.00 16.13 295 ALA B O 1
ATOM 4660 N N . GLY B 1 296 ? -32.688 -0.410 33.371 1.00 15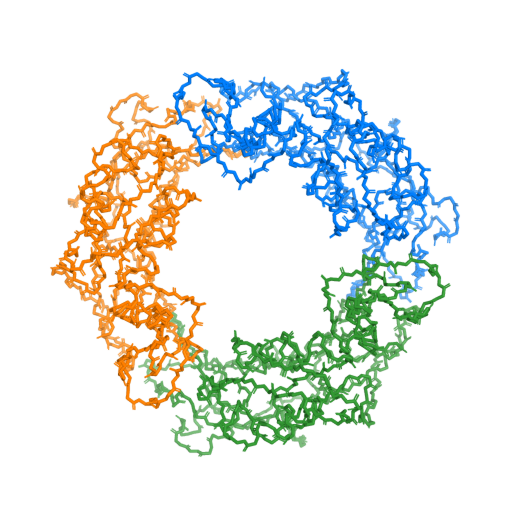.81 296 GLY B N 1
ATOM 4661 C CA . GLY B 1 296 ? -32.102 -0.113 34.664 1.00 15.81 296 GLY B CA 1
ATOM 4662 C C . GLY B 1 296 ? -30.973 0.894 34.632 1.00 15.81 296 GLY B C 1
ATOM 4663 O O . GLY B 1 296 ? -30.033 0.809 35.426 1.00 15.81 296 GLY B O 1
ATOM 4664 N N . ILE B 1 297 ? -31.052 1.856 33.713 1.00 18.18 297 ILE B N 1
ATOM 4665 C CA . ILE B 1 297 ? -30.053 2.903 33.579 1.00 18.18 297 ILE B CA 1
ATOM 4666 C C . ILE B 1 297 ? -30.644 4.286 33.823 1.00 18.18 297 ILE B C 1
ATOM 4667 O O . ILE B 1 297 ? -30.003 5.136 34.453 1.00 18.18 297 ILE B O 1
ATOM 4672 N N . ASP B 1 298 ? -31.881 4.516 33.370 1.00 17.76 298 ASP B N 1
ATOM 4673 C CA . ASP B 1 298 ? -32.512 5.831 33.427 1.00 17.76 298 ASP B CA 1
ATOM 4674 C C . ASP B 1 298 ? -32.709 6.294 34.867 1.00 17.76 298 ASP B C 1
ATOM 4675 O O . ASP B 1 298 ? -33.285 5.575 35.688 1.00 17.76 298 ASP B O 1
ATOM 4680 N N . GLY B 1 299 ? -32.219 7.485 35.172 1.00 24.39 299 GLY B N 1
ATOM 4681 C CA . GLY B 1 299 ? -32.350 8.040 36.501 1.00 24.39 299 GLY B CA 1
ATOM 4682 C C . GLY B 1 299 ? -31.292 9.093 36.755 1.00 24.39 299 GLY B C 1
ATOM 4683 O O . GLY B 1 299 ? -30.511 9.445 35.876 1.00 24.39 299 GLY B O 1
ATOM 4684 N N . GLU B 1 300 ? -31.290 9.586 37.991 1.00 27.63 300 GLU B N 1
ATOM 4685 C CA . GLU B 1 300 ? -30.369 10.637 38.394 1.00 27.63 300 GLU B CA 1
ATOM 4686 C C . GLU B 1 300 ? -28.964 10.081 38.589 1.00 27.63 300 GLU B C 1
ATOM 4687 O O . GLU B 1 300 ? -28.775 8.933 38.999 1.00 27.63 300 GLU B O 1
ATOM 4693 N N . PHE B 1 301 ? -27.970 10.914 38.293 1.00 24.66 301 PHE B N 1
ATOM 4694 C CA . PHE B 1 301 ? -26.571 10.560 38.508 1.00 24.66 301 PHE B CA 1
ATOM 4695 C C . PHE B 1 301 ? -25.805 11.813 38.892 1.00 24.66 301 PHE B C 1
ATOM 4696 O O . PHE B 1 301 ? -25.750 12.766 38.111 1.00 24.66 301 PHE B O 1
ATOM 4704 N N . LEU B 1 302 ? -25.217 11.812 40.083 1.00 28.81 302 LEU B N 1
ATOM 4705 C CA . LEU B 1 302 ? -24.350 12.910 40.483 1.00 28.81 302 LEU B CA 1
ATOM 4706 C C . LEU B 1 302 ? -23.018 12.788 39.763 1.00 28.81 302 LEU B C 1
ATOM 4707 O O . LEU B 1 302 ? -22.399 11.721 39.772 1.00 28.81 302 LEU B O 1
ATOM 4712 N N . ILE B 1 303 ? -22.569 13.878 39.152 1.00 19.95 303 ILE B N 1
ATOM 4713 C CA . ILE B 1 303 ? -21.352 13.863 38.348 1.00 19.95 303 ILE B CA 1
ATOM 4714 C C . ILE B 1 303 ? -20.136 13.866 39.265 1.00 19.95 303 ILE B C 1
ATOM 4715 O O . ILE B 1 303 ? -19.966 14.778 40.079 1.00 19.95 303 ILE B O 1
ATOM 4720 N N . ASP B 1 304 ? -19.298 12.834 39.150 1.00 20.30 304 ASP B N 1
ATOM 4721 C CA . ASP B 1 304 ? -17.991 12.882 39.793 1.00 20.30 304 ASP B CA 1
ATOM 4722 C C . ASP B 1 304 ? -17.117 13.966 39.187 1.00 20.30 304 ASP B C 1
ATOM 4723 O O . ASP B 1 304 ? -16.851 14.981 39.831 1.00 20.30 304 ASP B O 1
ATOM 4728 N N . SER B 1 305 ? -16.710 13.792 37.933 1.00 14.72 305 SER B N 1
ATOM 4729 C CA . SER B 1 305 ? -15.659 14.619 37.364 1.00 14.72 305 SER B CA 1
ATOM 4730 C C . SER B 1 305 ? -15.927 14.884 35.895 1.00 14.72 305 SER B C 1
ATOM 4731 O O . SER B 1 305 ? -16.439 14.026 35.176 1.00 14.72 305 SER B O 1
ATOM 4734 N N . VAL B 1 306 ? -15.561 16.083 35.458 1.00 9.94 306 VAL B N 1
ATOM 4735 C CA . VAL B 1 306 ? -15.660 16.496 34.066 1.00 9.94 306 VAL B CA 1
ATOM 4736 C C . VAL B 1 306 ? -14.254 16.818 33.585 1.00 9.94 306 VAL B C 1
ATOM 4737 O O . VAL B 1 306 ? -13.529 17.566 34.249 1.00 9.94 306 VAL B O 1
ATOM 4741 N N . GLU B 1 307 ? -13.864 16.260 32.443 1.00 8.04 307 GLU B N 1
ATOM 4742 C CA . GLU B 1 307 ? -12.502 16.403 31.933 1.00 8.04 307 GLU B CA 1
ATOM 4743 C C . GLU B 1 307 ? -12.535 17.106 30.579 1.00 8.04 307 GLU B C 1
ATOM 4744 O O . GLU B 1 307 ? -12.527 16.451 29.538 1.00 8.04 307 GLU B O 1
ATOM 4750 N N . HIS B 1 308 ? -12.541 18.434 30.590 1.00 7.36 308 HIS B N 1
ATOM 4751 C CA . HIS B 1 308 ? -12.504 19.188 29.344 1.00 7.36 308 HIS B CA 1
ATOM 4752 C C . HIS B 1 308 ? -11.103 19.155 28.751 1.00 7.36 308 HIS B C 1
ATOM 4753 O O . HIS B 1 308 ? -10.125 19.421 29.450 1.00 7.36 308 HIS B O 1
ATOM 4760 N N . THR B 1 309 ? -11.000 18.835 27.462 1.00 5.76 309 THR B N 1
ATOM 4761 C CA . THR B 1 309 ? -9.712 18.754 26.784 1.00 5.76 309 THR B CA 1
ATOM 4762 C C . THR B 1 309 ? -9.755 19.463 25.440 1.00 5.76 309 THR B C 1
ATOM 4763 O O . THR B 1 309 ? -10.780 19.477 24.757 1.00 5.76 309 THR B O 1
ATOM 4767 N N . TYR B 1 310 ? -8.624 20.053 25.068 1.00 9.00 310 TYR B N 1
ATOM 4768 C CA . TYR B 1 310 ? -8.305 20.312 23.674 1.00 9.00 310 TYR B CA 1
ATOM 4769 C C . TYR B 1 310 ? -7.377 19.228 23.150 1.00 9.00 310 TYR B C 1
ATOM 4770 O O . TYR B 1 310 ? -6.790 18.454 23.907 1.00 9.00 310 TYR B O 1
ATOM 4779 N N . SER B 1 311 ? -7.240 19.201 21.835 1.00 22.48 311 SER B N 1
ATOM 4780 C CA . SER B 1 311 ? -6.377 18.272 21.114 1.00 22.48 311 SER B CA 1
ATOM 4781 C C . SER B 1 311 ? -6.266 18.788 19.688 1.00 22.48 311 SER B C 1
ATOM 4782 O O . SER B 1 311 ? -6.676 19.914 19.386 1.00 22.48 311 SER B O 1
ATOM 4785 N N . SER B 1 312 ? -5.706 17.967 18.810 1.00 20.79 312 SER B N 1
ATOM 4786 C CA . SER B 1 312 ? -5.875 18.182 17.383 1.00 20.79 312 SER B CA 1
ATOM 4787 C C . SER B 1 312 ? -7.192 17.614 16.872 1.00 20.79 312 SER B C 1
ATOM 4788 O O . SER B 1 312 ? -7.509 17.792 15.692 1.00 20.79 312 SER B O 1
ATOM 4791 N N . SER B 1 313 ? -7.956 16.936 17.728 1.00 17.77 313 SER B N 1
ATOM 4792 C CA . SER B 1 313 ? -9.273 16.411 17.391 1.00 17.77 313 SER B CA 1
ATOM 4793 C C . SER B 1 313 ? -10.406 17.321 17.843 1.00 17.77 313 SER B C 1
ATOM 4794 O O . SER B 1 313 ? -11.413 17.440 17.140 1.00 17.77 313 SER B O 1
ATOM 4797 N N . GLY B 1 314 ? -10.273 17.963 19.000 1.00 11.15 314 GLY B N 1
ATOM 4798 C CA . GLY B 1 314 ? -11.300 18.868 19.471 1.00 11.15 314 GLY B CA 1
ATOM 4799 C C . GLY B 1 314 ? -11.559 18.757 20.957 1.00 11.15 314 GLY B C 1
ATOM 4800 O O . GLY B 1 314 ? -10.650 18.940 21.767 1.00 11.15 314 GLY B O 1
ATOM 4801 N N . TRP B 1 315 ? -12.799 18.463 21.325 1.00 7.93 315 TRP B N 1
ATOM 4802 C CA . TRP B 1 315 ? -13.195 18.276 22.712 1.00 7.93 315 TRP B CA 1
ATOM 4803 C C . TRP B 1 315 ? -13.509 16.815 22.985 1.00 7.93 315 TRP B C 1
ATOM 4804 O O . TRP B 1 315 ? -14.159 16.149 22.176 1.00 7.93 315 TRP B O 1
ATOM 4815 N N . THR B 1 316 ? -13.063 16.327 24.137 1.00 7.21 316 THR B N 1
ATOM 4816 C CA . THR B 1 316 ? -13.526 15.053 24.691 1.00 7.21 316 THR B CA 1
ATOM 4817 C C . THR B 1 316 ? -13.817 15.329 26.164 1.00 7.21 316 THR B C 1
ATOM 4818 O O . THR B 1 316 ? -12.953 15.129 27.019 1.00 7.21 316 THR B O 1
ATOM 4822 N N . THR B 1 317 ? -15.037 15.779 26.457 1.00 6.18 317 THR B N 1
ATOM 4823 C CA . THR B 1 317 ? -15.406 16.139 27.826 1.00 6.18 317 THR B CA 1
ATOM 4824 C C . THR B 1 317 ? -15.905 14.885 28.531 1.00 6.18 317 THR B C 1
ATOM 4825 O O . THR B 1 317 ? -17.103 14.611 28.610 1.00 6.18 317 THR B O 1
ATOM 4829 N N . VAL B 1 318 ? -14.955 14.111 29.051 1.00 6.09 318 VAL B N 1
ATOM 4830 C CA . VAL B 1 318 ? -15.268 12.851 29.715 1.00 6.09 318 VAL B CA 1
ATOM 4831 C C . VAL B 1 318 ? -15.951 13.147 31.042 1.00 6.09 318 VAL B C 1
ATOM 4832 O O . VAL B 1 318 ? -15.414 13.876 31.882 1.00 6.09 318 VAL B O 1
ATOM 4836 N N . VAL B 1 319 ? -17.141 12.589 31.235 1.00 7.59 319 VAL B N 1
ATOM 4837 C CA . VAL B 1 319 ? -17.948 12.832 32.424 1.00 7.59 319 VAL B CA 1
ATOM 4838 C C . VAL B 1 319 ? -18.112 11.516 33.164 1.00 7.59 319 VAL B C 1
ATOM 4839 O O . VAL B 1 319 ? -18.744 10.587 32.651 1.00 7.59 319 VAL B O 1
ATOM 4843 N N . GLN B 1 320 ? -17.552 11.434 34.364 1.00 12.90 320 GLN B N 1
ATOM 4844 C CA . GLN B 1 320 ? -17.759 10.293 35.241 1.00 12.90 320 GLN B CA 1
ATOM 4845 C C . GLN B 1 320 ? -18.786 10.656 36.304 1.00 12.90 320 GLN B C 1
ATOM 4846 O O . GLN B 1 320 ? -18.950 11.826 36.655 1.00 12.90 320 GLN B O 1
ATOM 4852 N N . CYS B 1 321 ? -19.490 9.647 36.810 1.00 14.76 321 CYS B N 1
ATOM 4853 C CA . CYS B 1 321 ? -20.578 9.886 37.745 1.00 14.76 321 CYS B CA 1
ATOM 4854 C C . CYS B 1 321 ? -20.589 8.804 38.814 1.00 14.76 321 CYS B C 1
ATOM 4855 O O . CYS B 1 321 ? -19.794 7.860 38.788 1.00 14.76 321 CYS B O 1
ATOM 4858 N N . ASN B 1 322 ? -21.505 8.959 39.766 1.00 26.10 322 ASN B N 1
ATOM 4859 C CA . ASN B 1 322 ? -21.823 7.939 40.749 1.00 26.10 322 ASN B CA 1
ATOM 4860 C C . ASN B 1 322 ? -23.329 7.744 40.783 1.00 26.10 322 ASN B C 1
ATOM 4861 O O . ASN B 1 322 ? -24.091 8.510 40.188 1.00 26.10 322 ASN B O 1
ATOM 4866 N N . GLY B 1 323 ? -23.754 6.699 41.487 1.00 30.10 323 GLY B N 1
ATOM 4867 C CA . GLY B 1 323 ? -25.166 6.455 41.683 1.00 30.10 323 GLY B CA 1
ATOM 4868 C C . GLY B 1 323 ? -25.774 7.476 42.619 1.00 30.10 323 GLY B C 1
ATOM 4869 O O . GLY B 1 323 ? -25.519 7.452 43.826 1.00 30.10 323 GLY B O 1
ATOM 4870 N N . GLY B 1 324 ? -26.576 8.383 42.070 1.00 37.47 324 GLY B N 1
ATOM 4871 C CA . GLY B 1 324 ? -27.175 9.442 42.858 1.00 37.47 324 GLY B CA 1
ATOM 4872 C C . GLY B 1 324 ? -28.591 9.132 43.287 1.00 37.47 324 GLY B C 1
ATOM 4873 O O . GLY B 1 324 ? -29.338 10.042 43.663 1.00 37.47 324 GLY B O 1
ATOM 4874 N N . ARG B 1 325 ? -28.956 7.849 43.211 1.00 56.98 325 ARG B N 1
ATOM 4875 C CA . ARG B 1 325 ? -30.246 7.297 43.650 1.00 56.98 325 ARG B CA 1
ATOM 4876 C C . ARG B 1 325 ? -31.451 7.949 42.972 1.00 56.98 325 ARG B C 1
ATOM 4877 O O . ARG B 1 325 ? -32.447 8.259 43.625 1.00 56.98 325 ARG B O 1
ATOM 4885 N N . MET C 1 1 ? 31.914 3.437 14.777 1.00 12.14 1 MET A N 1
ATOM 4886 C CA . MET C 1 1 ? 30.750 3.137 15.598 1.00 12.14 1 MET A CA 1
ATOM 4887 C C . MET C 1 1 ? 30.409 1.660 15.534 1.00 12.14 1 MET A C 1
ATOM 4888 O O . MET C 1 1 ? 29.751 1.209 14.600 1.00 12.14 1 MET A O 1
ATOM 4893 N N . GLN C 1 2 ? 30.862 0.912 16.533 1.00 11.38 2 GLN A N 1
ATOM 4894 C CA . GLN C 1 2 ? 30.615 -0.521 16.593 1.00 11.38 2 GLN A CA 1
ATOM 4895 C C . GLN C 1 2 ? 30.682 -0.994 18.038 1.00 11.38 2 GLN A C 1
ATOM 4896 O O . GLN C 1 2 ? 31.779 -1.131 18.591 1.00 11.38 2 GLN A O 1
ATOM 4902 N N . PRO C 1 3 ? 29.544 -1.228 18.687 1.00 10.80 3 PRO A N 1
ATOM 4903 C CA . PRO C 1 3 ? 29.570 -1.656 20.091 1.00 10.80 3 PRO A CA 1
ATOM 4904 C C . PRO C 1 3 ? 30.051 -3.089 20.255 1.00 10.80 3 PRO A C 1
ATOM 4905 O O . PRO C 1 3 ? 29.731 -3.971 19.456 1.00 10.80 3 PRO A O 1
ATOM 4909 N N . SER C 1 4 ? 30.828 -3.311 21.313 1.00 11.72 4 SER A N 1
ATOM 4910 C CA . SER C 1 4 ? 31.343 -4.629 21.648 1.00 11.72 4 SER A CA 1
ATOM 4911 C C . SER C 1 4 ? 31.152 -4.855 23.140 1.00 11.72 4 SER A C 1
ATOM 4912 O O . SER C 1 4 ? 30.757 -3.950 23.880 1.00 11.72 4 SER A O 1
ATOM 4915 N N . PHE C 1 5 ? 31.441 -6.073 23.584 1.00 11.41 5 PHE A N 1
ATOM 4916 C CA . PHE C 1 5 ? 31.163 -6.468 24.956 1.00 11.41 5 PHE A CA 1
ATOM 4917 C C . PHE C 1 5 ? 32.075 -7.625 25.335 1.00 11.41 5 PHE A C 1
ATOM 4918 O O . PHE C 1 5 ? 32.393 -8.468 24.495 1.00 11.41 5 PHE A O 1
ATOM 4926 N N . ARG C 1 6 ? 32.486 -7.662 26.599 1.00 14.77 6 ARG A N 1
ATOM 4927 C CA . ARG C 1 6 ? 33.288 -8.761 27.133 1.00 14.77 6 ARG A CA 1
ATOM 4928 C C . ARG C 1 6 ? 32.639 -9.221 28.433 1.00 14.77 6 ARG A C 1
ATOM 4929 O O . ARG C 1 6 ? 32.690 -8.517 29.445 1.00 14.77 6 ARG A O 1
ATOM 4937 N N . ILE C 1 7 ? 32.023 -10.399 28.398 1.00 17.84 7 ILE A N 1
ATOM 4938 C CA . ILE C 1 7 ? 31.329 -10.956 29.552 1.00 17.84 7 ILE A CA 1
ATOM 4939 C C . ILE C 1 7 ? 32.267 -11.985 30.175 1.00 17.84 7 ILE A C 1
ATOM 4940 O O . ILE C 1 7 ? 32.334 -13.133 29.732 1.00 17.84 7 ILE A O 1
ATOM 4945 N N . VAL C 1 8 ? 33.002 -11.570 31.202 1.00 18.38 8 VAL A N 1
ATOM 4946 C CA . VAL C 1 8 ? 33.955 -12.442 31.880 1.00 18.38 8 VAL A CA 1
ATOM 4947 C C . VAL C 1 8 ? 33.173 -13.241 32.917 1.00 18.38 8 VAL A C 1
ATOM 4948 O O . VAL C 1 8 ? 32.556 -12.677 33.820 1.00 18.38 8 VAL A O 1
ATOM 4952 N N . ALA C 1 9 ? 33.200 -14.569 32.783 1.00 21.25 9 ALA A N 1
ATOM 4953 C CA . ALA C 1 9 ? 32.361 -15.414 33.626 1.00 21.25 9 ALA A CA 1
ATOM 4954 C C . ALA C 1 9 ? 33.154 -16.051 34.762 1.00 21.25 9 ALA A C 1
ATOM 4955 O O . ALA C 1 9 ? 32.560 -16.528 35.737 1.00 21.25 9 ALA A O 1
ATOM 4957 N N . ASP C 1 10 ? 34.488 -16.094 34.633 1.00 26.18 10 ASP A N 1
ATOM 4958 C CA . ASP C 1 10 ? 35.419 -16.639 35.636 1.00 26.18 10 ASP A CA 1
ATOM 4959 C C . ASP C 1 10 ? 35.124 -18.094 35.999 1.00 26.18 10 ASP A C 1
ATOM 4960 O O . ASP C 1 10 ? 35.360 -18.518 37.134 1.00 26.18 10 ASP A O 1
ATOM 4965 N N . GLY C 1 11 ? 34.609 -18.871 35.052 1.00 36.57 11 GLY A N 1
ATOM 4966 C CA . GLY C 1 11 ? 34.270 -20.251 35.340 1.00 36.57 11 GLY A CA 1
ATOM 4967 C C . GLY C 1 11 ? 33.462 -20.864 34.213 1.00 36.57 11 GLY A C 1
ATOM 4968 O O . GLY C 1 11 ? 33.492 -20.385 33.079 1.00 36.57 11 GLY A O 1
ATOM 4969 N N . THR C 1 12 ? 32.749 -21.938 34.550 1.00 36.28 12 THR A N 1
ATOM 4970 C CA . THR C 1 12 ? 31.958 -22.682 33.569 1.00 36.28 12 THR A CA 1
ATOM 4971 C C . THR C 1 12 ? 30.497 -22.239 33.637 1.00 36.28 12 THR A C 1
ATOM 4972 O O . THR C 1 12 ? 29.585 -23.017 33.924 1.00 36.28 12 THR A O 1
ATOM 4976 N N . ASP C 1 13 ? 30.283 -20.951 33.359 1.00 26.31 13 ASP A N 1
ATOM 4977 C CA . ASP C 1 13 ? 28.916 -20.453 33.258 1.00 26.31 13 ASP A CA 1
ATOM 4978 C C . ASP C 1 13 ? 28.272 -20.934 31.964 1.00 26.31 13 ASP A C 1
ATOM 4979 O O . ASP C 1 13 ? 27.345 -21.751 31.982 1.00 26.31 13 ASP A O 1
ATOM 4984 N N . VAL C 1 14 ? 28.772 -20.453 30.825 1.00 25.34 14 VAL A N 1
ATOM 4985 C CA . VAL C 1 14 ? 28.609 -21.094 29.523 1.00 25.34 14 VAL A CA 1
ATOM 4986 C C . VAL C 1 14 ? 30.034 -21.027 28.983 1.00 25.34 14 VAL A C 1
ATOM 4987 O O . VAL C 1 14 ? 30.837 -20.229 29.478 1.00 25.34 14 VAL A O 1
ATOM 4991 N N . THR C 1 15 ? 30.389 -21.839 27.987 1.00 25.74 15 THR A N 1
ATOM 4992 C CA . THR C 1 15 ? 31.759 -21.846 27.471 1.00 25.74 15 THR A CA 1
ATOM 4993 C C . THR C 1 15 ? 31.981 -20.703 26.478 1.00 25.74 15 THR A C 1
ATOM 4994 O O . THR C 1 15 ? 32.259 -20.929 25.294 1.00 25.74 15 THR A O 1
ATOM 4998 N N . GLN C 1 16 ? 31.823 -19.461 26.964 1.00 20.29 16 GLN A N 1
ATOM 4999 C CA . GLN C 1 16 ? 31.958 -18.209 26.201 1.00 20.29 16 GLN A CA 1
ATOM 5000 C C . GLN C 1 16 ? 31.099 -18.191 24.936 1.00 20.29 16 GLN A C 1
ATOM 5001 O O . GLN C 1 16 ? 31.481 -17.623 23.911 1.00 20.29 16 GLN A O 1
ATOM 5007 N N . ARG C 1 17 ? 29.930 -18.826 25.010 1.00 18.24 17 ARG A N 1
ATOM 5008 C CA . ARG C 1 17 ? 28.960 -18.795 23.926 1.00 18.24 17 ARG A CA 1
ATOM 5009 C C . ARG C 1 17 ? 28.079 -17.556 24.023 1.00 18.24 17 ARG A C 1
ATOM 5010 O O . ARG C 1 17 ? 27.315 -17.265 23.097 1.00 18.24 17 ARG A O 1
ATOM 5018 N N . LEU C 1 18 ? 28.193 -16.809 25.126 1.00 16.65 18 LEU A N 1
ATOM 5019 C CA . LEU C 1 18 ? 27.425 -15.582 25.297 1.00 16.65 18 LEU A CA 1
ATOM 5020 C C . LEU C 1 18 ? 27.895 -14.497 24.344 1.00 16.65 18 LEU A C 1
ATOM 5021 O O . LEU C 1 18 ? 27.134 -13.578 24.027 1.00 16.65 18 LEU A O 1
ATOM 5026 N N . ASN C 1 19 ? 29.142 -14.588 23.878 1.00 14.34 19 ASN A N 1
ATOM 5027 C CA . ASN C 1 19 ? 29.637 -13.658 22.870 1.00 14.34 19 ASN A CA 1
ATOM 5028 C C . ASN C 1 19 ? 28.932 -13.861 21.537 1.00 14.34 19 ASN A C 1
ATOM 5029 O O . ASN C 1 19 ? 28.858 -12.935 20.722 1.00 14.34 19 ASN A O 1
ATOM 5034 N N . ASP C 1 20 ? 28.395 -15.060 21.307 1.00 14.66 20 ASP A N 1
ATOM 5035 C CA . ASP C 1 20 ? 27.788 -15.380 20.023 1.00 14.66 20 ASP A CA 1
ATOM 5036 C C . ASP C 1 20 ? 26.282 -15.154 20.035 1.00 14.66 20 ASP A C 1
ATOM 5037 O O . ASP C 1 20 ? 25.695 -14.821 19.001 1.00 14.66 20 ASP A O 1
ATOM 5042 N N . ARG C 1 21 ? 25.638 -15.321 21.190 1.00 11.28 21 ARG A N 1
ATOM 5043 C CA . ARG C 1 21 ? 24.196 -15.522 21.237 1.00 11.28 21 ARG A CA 1
ATOM 5044 C C . ARG C 1 21 ? 23.423 -14.450 21.991 1.00 11.28 21 ARG A C 1
ATOM 5045 O O . ARG C 1 21 ? 22.282 -14.708 22.371 1.00 11.28 21 ARG A O 1
ATOM 5053 N N . LEU C 1 22 ? 23.983 -13.266 22.223 1.00 8.24 22 LEU A N 1
ATOM 5054 C CA . LEU C 1 22 ? 23.186 -12.237 22.881 1.00 8.24 22 LEU A CA 1
ATOM 5055 C C . LEU C 1 22 ? 22.139 -11.667 21.941 1.00 8.24 22 LEU A C 1
ATOM 5056 O O . LEU C 1 22 ? 22.242 -11.770 20.718 1.00 8.24 22 LEU A O 1
ATOM 5061 N N . LEU C 1 23 ? 21.110 -11.064 22.534 1.00 6.52 23 LEU A N 1
ATOM 5062 C CA . LEU C 1 23 ? 20.140 -10.296 21.776 1.00 6.52 23 LEU A CA 1
ATOM 5063 C C . LEU C 1 23 ? 19.914 -8.889 22.307 1.00 6.52 23 LEU A C 1
ATOM 5064 O O . LEU C 1 23 ? 19.786 -7.968 21.497 1.00 6.52 23 LEU A O 1
ATOM 5069 N N . LYS C 1 24 ? 19.871 -8.690 23.625 1.00 6.81 24 LYS A N 1
ATOM 5070 C CA . LYS C 1 24 ? 19.674 -7.367 24.212 1.00 6.81 24 LYS A CA 1
ATOM 5071 C C . LYS C 1 24 ? 20.481 -7.272 25.500 1.00 6.81 24 LYS A C 1
ATOM 5072 O O . LYS C 1 24 ? 21.143 -8.224 25.918 1.00 6.81 24 LYS A O 1
ATOM 5078 N N . LEU C 1 25 ? 20.416 -6.098 26.123 1.00 7.08 25 LEU A N 1
ATOM 5079 C CA . LEU C 1 25 ? 21.008 -5.817 27.424 1.00 7.08 25 LEU A CA 1
ATOM 5080 C C . LEU C 1 25 ? 20.190 -4.732 28.099 1.00 7.08 25 LEU A C 1
ATOM 5081 O O . LEU C 1 25 ? 19.551 -3.919 27.431 1.00 7.08 25 LEU A O 1
ATOM 5086 N N . THR C 1 26 ? 20.210 -4.736 29.428 1.00 7.48 26 THR A N 1
ATOM 5087 C CA . THR C 1 26 ? 19.942 -3.539 30.210 1.00 7.48 26 THR A CA 1
ATOM 5088 C C . THR C 1 26 ? 20.985 -3.463 31.308 1.00 7.48 26 THR A C 1
ATOM 5089 O O . THR C 1 26 ? 21.629 -4.455 31.649 1.00 7.48 26 THR A O 1
ATOM 5093 N N . LEU C 1 27 ? 21.147 -2.265 31.855 1.00 8.59 27 LEU A N 1
ATOM 5094 C CA . LEU C 1 27 ? 21.904 -2.053 33.076 1.00 8.59 27 LEU A CA 1
ATOM 5095 C C . LEU C 1 27 ? 21.154 -1.048 33.931 1.00 8.59 27 LEU A C 1
ATOM 5096 O O . LEU C 1 27 ? 20.176 -0.435 33.500 1.00 8.59 27 LEU A O 1
ATOM 5101 N N . LEU C 1 28 ? 21.612 -0.901 35.166 1.00 14.89 28 LEU A N 1
ATOM 5102 C CA . LEU C 1 28 ? 21.146 0.157 36.041 1.00 14.89 28 LEU A CA 1
ATOM 5103 C C . LEU C 1 28 ? 22.339 0.647 36.837 1.00 14.89 28 LEU A C 1
ATOM 5104 O O . LEU C 1 28 ? 23.376 -0.013 36.893 1.00 14.89 28 LEU A O 1
ATOM 5109 N N . ASP C 1 29 ? 22.200 1.836 37.410 1.00 20.24 29 ASP A N 1
ATOM 5110 C CA . ASP C 1 29 ? 23.029 2.275 38.531 1.00 20.24 29 ASP A CA 1
ATOM 5111 C C . ASP C 1 29 ? 22.072 2.935 39.521 1.00 20.24 29 ASP A C 1
ATOM 5112 O O . ASP C 1 29 ? 21.926 4.154 39.559 1.00 20.24 29 ASP A O 1
ATOM 5117 N N . LYS C 1 30 ? 21.434 2.125 40.359 1.00 37.40 30 LYS A N 1
ATOM 5118 C CA . LYS C 1 30 ? 20.418 2.656 41.252 1.00 37.40 30 LYS A CA 1
ATOM 5119 C C . LYS C 1 30 ? 20.950 2.765 42.668 1.00 37.40 30 LYS A C 1
ATOM 5120 O O . LYS C 1 30 ? 21.310 1.746 43.276 1.00 37.40 30 LYS A O 1
ATOM 5126 N N . PRO C 1 31 ? 21.024 3.979 43.218 1.00 58.31 31 PRO A N 1
ATOM 5127 C CA . PRO C 1 31 ? 21.211 4.129 44.663 1.00 58.31 31 PRO A CA 1
ATOM 5128 C C . PRO C 1 31 ? 19.966 3.806 45.469 1.00 58.31 31 PRO A C 1
ATOM 5129 O O . PRO C 1 31 ? 20.090 3.318 46.600 1.00 58.31 31 PRO A O 1
ATOM 5133 N N . GLY C 1 32 ? 18.779 4.033 44.919 1.00 72.28 32 GLY A N 1
ATOM 5134 C CA . GLY C 1 32 ? 17.555 3.876 45.677 1.00 72.28 32 GLY A CA 1
ATOM 5135 C C . GLY C 1 32 ? 16.846 2.554 45.474 1.00 72.28 32 GLY A C 1
ATOM 5136 O O . GLY C 1 32 ? 16.514 2.186 44.341 1.00 72.28 32 GLY A O 1
ATOM 5137 N N . MET C 1 33 ? 16.701 1.801 46.571 1.00 83.79 33 MET A N 1
ATOM 5138 C CA . MET C 1 33 ? 15.761 0.693 46.759 1.00 83.79 33 MET A CA 1
ATOM 5139 C C . MET C 1 33 ? 16.110 -0.575 45.980 1.00 83.79 33 MET A C 1
ATOM 5140 O O . MET C 1 33 ? 15.502 -1.623 46.218 1.00 83.79 33 MET A O 1
ATOM 5145 N N . GLU C 1 34 ? 17.091 -0.516 45.078 1.00 60.34 34 GLU A N 1
ATOM 5146 C CA . GLU C 1 34 ? 17.474 -1.663 44.264 1.00 60.34 34 GLU A CA 1
ATOM 5147 C C . GLU C 1 34 ? 18.976 -1.622 44.013 1.00 60.34 34 GLU A C 1
ATOM 5148 O O . GLU C 1 34 ? 19.654 -0.635 44.311 1.00 60.34 34 GLU A O 1
ATOM 5154 N N . SER C 1 35 ? 19.487 -2.713 43.462 1.00 33.94 35 SER A N 1
ATOM 5155 C CA . SER C 1 35 ? 20.859 -2.834 43.006 1.00 33.94 35 SER A CA 1
ATOM 5156 C C . SER C 1 35 ? 20.913 -2.601 41.499 1.00 33.94 35 SER A C 1
ATOM 5157 O O . SER C 1 35 ? 19.937 -2.168 40.881 1.00 33.94 35 SER A O 1
ATOM 5160 N N . ASP C 1 36 ? 22.060 -2.892 40.891 1.00 21.92 36 ASP A N 1
ATOM 5161 C CA . ASP C 1 36 ? 22.107 -2.916 39.441 1.00 21.92 36 ASP A CA 1
ATOM 5162 C C . ASP C 1 36 ? 21.449 -4.189 38.922 1.00 21.92 36 ASP A C 1
ATOM 5163 O O . ASP C 1 36 ? 21.164 -5.122 39.675 1.00 21.92 36 ASP A O 1
ATOM 5168 N N . SER C 1 37 ? 21.225 -4.241 37.613 1.00 13.29 37 SER A N 1
ATOM 5169 C CA . SER C 1 37 ? 20.549 -5.398 37.035 1.00 13.29 37 SER A CA 1
ATOM 5170 C C . SER C 1 37 ? 20.961 -5.558 35.581 1.00 13.29 37 SER A C 1
ATOM 5171 O O . SER C 1 37 ? 20.546 -4.766 34.732 1.00 13.29 37 SER A O 1
ATOM 5174 N N . LEU C 1 38 ? 21.760 -6.582 35.297 1.00 7.55 38 LEU A N 1
ATOM 5175 C CA . LEU C 1 38 ? 21.889 -7.056 33.929 1.00 7.55 38 LEU A CA 1
ATOM 5176 C C . LEU C 1 38 ? 20.578 -7.656 33.452 1.00 7.55 38 LEU A C 1
ATOM 5177 O O . LEU C 1 38 ? 19.756 -8.120 34.242 1.00 7.55 38 LEU A O 1
ATOM 5182 N N . THR C 1 39 ? 20.384 -7.629 32.142 1.00 5.94 39 THR A N 1
ATOM 5183 C CA . THR C 1 39 ? 19.506 -8.562 31.458 1.00 5.94 39 THR A CA 1
ATOM 5184 C C . THR C 1 39 ? 20.241 -9.097 30.244 1.00 5.94 39 THR A C 1
ATOM 5185 O O . THR C 1 39 ? 21.049 -8.399 29.628 1.00 5.94 39 THR A O 1
ATOM 5189 N N . LEU C 1 40 ? 19.967 -10.346 29.916 1.00 4.57 40 LEU A N 1
ATOM 5190 C CA . LEU C 1 40 ? 20.481 -10.955 28.708 1.00 4.57 40 LEU A CA 1
ATOM 5191 C C . LEU C 1 40 ? 19.291 -11.526 27.954 1.00 4.57 40 LEU A C 1
ATOM 5192 O O . LEU C 1 40 ? 18.246 -11.790 28.538 1.00 4.57 40 LEU A O 1
ATOM 5197 N N . ARG C 1 41 ? 19.428 -11.682 26.644 1.00 6.57 41 ARG A N 1
ATOM 5198 C CA . ARG C 1 41 ? 18.472 -12.474 25.879 1.00 6.57 41 ARG A CA 1
ATOM 5199 C C . ARG C 1 41 ? 19.266 -13.355 24.940 1.00 6.57 41 ARG A C 1
ATOM 5200 O O . ARG C 1 41 ? 20.050 -12.853 24.131 1.00 6.57 41 ARG A O 1
ATOM 5208 N N . ILE C 1 42 ? 19.088 -14.662 25.070 1.00 6.29 42 ILE A N 1
ATOM 5209 C CA . ILE C 1 42 ? 19.964 -15.638 24.443 1.00 6.29 42 ILE A CA 1
ATOM 5210 C C . ILE C 1 42 ? 19.130 -16.553 23.556 1.00 6.29 42 ILE A C 1
ATOM 5211 O O . ILE C 1 42 ? 18.040 -16.984 23.945 1.00 6.29 42 ILE A O 1
ATOM 5216 N N . ASP C 1 43 ? 19.638 -16.835 22.358 1.00 7.40 43 ASP A N 1
ATOM 5217 C CA . ASP C 1 43 ? 18.960 -17.711 21.417 1.00 7.40 43 ASP A CA 1
ATOM 5218 C C . ASP C 1 43 ? 18.954 -19.156 21.908 1.00 7.40 43 ASP A C 1
ATOM 5219 O O . ASP C 1 43 ? 19.675 -19.537 22.831 1.00 7.40 43 ASP A O 1
ATOM 5224 N N . ASP C 1 44 ? 18.130 -19.966 21.249 1.00 11.11 44 ASP A N 1
ATOM 5225 C CA . ASP C 1 44 ? 18.204 -21.417 21.298 1.00 11.11 44 ASP A CA 1
ATOM 5226 C C . ASP C 1 44 ? 18.066 -21.960 19.887 1.00 11.11 44 ASP A C 1
ATOM 5227 O O . ASP C 1 44 ? 17.182 -21.540 19.137 1.00 11.11 44 ASP A O 1
ATOM 5232 N N . ARG C 1 45 ? 18.948 -22.881 19.522 1.00 13.64 45 ARG A N 1
ATOM 5233 C CA . ARG C 1 45 ? 18.710 -23.736 18.366 1.00 13.64 45 ARG A CA 1
ATOM 5234 C C . ARG C 1 45 ? 18.191 -25.086 18.857 1.00 13.64 45 ARG A C 1
ATOM 5235 O O . ARG C 1 45 ? 18.863 -26.117 18.789 1.00 13.64 45 ARG A O 1
ATOM 5243 N N . ASP C 1 46 ? 16.958 -25.024 19.374 1.00 15.32 46 ASP A N 1
ATOM 5244 C CA . ASP C 1 46 ? 16.260 -26.138 20.026 1.00 15.32 46 ASP A CA 1
ATOM 5245 C C . ASP C 1 46 ? 17.077 -26.710 21.183 1.00 15.32 46 ASP A C 1
ATOM 5246 O O . ASP C 1 46 ? 17.123 -27.921 21.404 1.00 15.32 46 ASP A O 1
ATOM 5251 N N . GLY C 1 47 ? 17.729 -25.822 21.924 1.00 12.62 47 GLY A N 1
ATOM 5252 C CA . GLY C 1 47 ? 18.456 -26.186 23.120 1.00 12.62 47 GLY A CA 1
ATOM 5253 C C . GLY C 1 47 ? 19.945 -26.271 22.880 1.00 12.62 47 GLY A C 1
ATOM 5254 O O . GLY C 1 47 ? 20.452 -27.292 22.409 1.00 12.62 47 GLY A O 1
ATOM 5255 N N . GLN C 1 48 ? 20.656 -25.192 23.190 1.00 11.63 48 GLN A N 1
ATOM 5256 C CA . GLN C 1 48 ? 22.108 -25.176 23.104 1.00 11.63 48 GLN A CA 1
ATOM 5257 C C . GLN C 1 48 ? 22.697 -24.602 24.383 1.00 11.63 48 GLN A C 1
ATOM 5258 O O . GLN C 1 48 ? 23.770 -25.018 24.828 1.00 11.63 48 GLN A O 1
ATOM 5264 N N . VAL C 1 49 ? 22.002 -23.635 24.969 1.00 10.61 49 VAL A N 1
ATOM 5265 C CA . VAL C 1 49 ? 22.459 -22.946 26.168 1.00 10.61 49 VAL A CA 1
ATOM 5266 C C . VAL C 1 49 ? 21.778 -23.590 27.363 1.00 10.61 49 VAL A C 1
ATOM 5267 O O . VAL C 1 49 ? 20.558 -23.486 27.528 1.00 10.61 49 VAL A O 1
ATOM 5271 N N . ALA C 1 50 ? 22.568 -24.260 28.195 1.00 11.15 50 ALA A N 1
ATOM 5272 C CA . ALA C 1 50 ? 22.039 -24.855 29.407 1.00 11.15 50 ALA A CA 1
ATOM 5273 C C . ALA C 1 50 ? 21.724 -23.771 30.430 1.00 11.15 50 ALA A C 1
ATOM 5274 O O . ALA C 1 50 ? 22.161 -22.623 30.312 1.00 11.15 50 ALA A O 1
ATOM 5276 N N . LEU C 1 51 ? 20.937 -24.143 31.427 1.00 12.90 51 LEU A N 1
ATOM 5277 C CA . LEU C 1 51 ? 20.633 -23.233 32.524 1.00 12.90 51 LEU A CA 1
ATOM 5278 C C . LEU C 1 51 ? 21.887 -22.974 33.344 1.00 12.90 51 LEU A C 1
ATOM 5279 O O . LEU C 1 51 ? 22.457 -23.920 33.903 1.00 12.90 51 LEU A O 1
ATOM 5284 N N . PRO C 1 52 ? 22.351 -21.728 33.442 1.00 14.41 52 PRO A N 1
ATOM 5285 C CA . PRO C 1 52 ? 23.644 -21.466 34.089 1.00 14.41 52 PRO A CA 1
ATOM 5286 C C . PRO C 1 52 ? 23.598 -21.581 35.603 1.00 14.41 52 PRO A C 1
ATOM 5287 O O . PRO C 1 52 ? 22.543 -21.856 36.184 1.00 14.41 52 PRO A O 1
ATOM 5291 N N . ARG C 1 53 ? 24.746 -21.383 36.247 1.00 16.07 53 ARG A N 1
ATOM 5292 C CA . ARG C 1 53 ? 24.822 -21.434 37.701 1.00 16.07 53 ARG A CA 1
ATOM 5293 C C . ARG C 1 53 ? 24.108 -20.227 38.291 1.00 16.07 53 ARG A C 1
ATOM 5294 O O . ARG C 1 53 ? 24.517 -19.085 38.066 1.00 16.07 53 ARG A O 1
ATOM 5302 N N . ARG C 1 54 ? 23.041 -20.476 39.042 1.00 13.30 54 ARG A N 1
ATOM 5303 C CA . ARG C 1 54 ? 22.277 -19.404 39.672 1.00 13.30 54 ARG A CA 1
ATOM 5304 C C . ARG C 1 54 ? 23.087 -18.906 40.859 1.00 13.30 54 ARG A C 1
ATOM 5305 O O . ARG C 1 54 ? 22.937 -19.372 41.988 1.00 13.30 54 ARG A O 1
ATOM 5313 N N . GLY C 1 55 ? 23.953 -17.934 40.596 1.00 13.75 55 GLY A N 1
ATOM 5314 C CA . GLY C 1 55 ? 24.941 -17.513 41.566 1.00 13.75 55 GLY A CA 1
ATOM 5315 C C . GLY C 1 55 ? 26.342 -17.553 40.995 1.00 13.75 55 GLY A C 1
ATOM 5316 O O . GLY C 1 55 ? 27.319 -17.699 41.733 1.00 13.75 55 GLY A O 1
ATOM 5317 N N . ALA C 1 56 ? 26.450 -17.437 39.676 1.00 15.05 56 ALA A N 1
ATOM 5318 C CA . ALA C 1 56 ? 27.733 -17.354 38.997 1.00 15.05 56 ALA A CA 1
ATOM 5319 C C . ALA C 1 56 ? 28.129 -15.897 38.823 1.00 15.05 56 ALA A C 1
ATOM 5320 O O . ALA C 1 56 ? 27.318 -15.071 38.398 1.00 15.05 56 ALA A O 1
ATOM 5322 N N . VAL C 1 57 ? 29.379 -15.587 39.150 1.00 17.98 57 VAL A N 1
ATOM 5323 C CA . VAL C 1 57 ? 29.876 -14.218 39.062 1.00 17.98 57 VAL A CA 1
ATOM 5324 C C . VAL C 1 57 ? 30.121 -13.876 37.598 1.00 17.98 57 VAL A C 1
ATOM 5325 O O . VAL C 1 57 ? 30.832 -14.597 36.894 1.00 17.98 57 VAL A O 1
ATOM 5329 N N . LEU C 1 58 ? 29.530 -12.778 37.134 1.00 18.66 58 LEU A N 1
ATOM 5330 C CA . LEU C 1 58 ? 29.747 -12.281 35.782 1.00 18.66 58 LEU A CA 1
ATOM 5331 C C . LEU C 1 58 ? 30.369 -10.895 35.839 1.00 18.66 58 LEU A C 1
ATOM 5332 O O . LEU C 1 58 ? 29.876 -10.018 36.554 1.00 18.66 58 LEU A O 1
ATOM 5337 N N . GLU C 1 59 ? 31.444 -10.701 35.083 1.00 22.96 59 GLU A N 1
ATOM 5338 C CA . GLU C 1 59 ? 32.074 -9.400 34.922 1.00 22.96 59 GLU A CA 1
ATOM 5339 C C . GLU C 1 59 ? 31.734 -8.882 33.533 1.00 22.96 59 GLU A C 1
ATOM 5340 O O . GLU C 1 59 ? 31.897 -9.602 32.544 1.00 22.96 59 GLU A O 1
ATOM 5346 N N . VAL C 1 60 ? 31.259 -7.644 33.460 1.00 17.15 60 VAL A N 1
ATOM 5347 C CA . VAL C 1 60 ? 30.742 -7.074 32.223 1.00 17.15 60 VAL A CA 1
ATOM 5348 C C . VAL C 1 60 ? 31.591 -5.871 31.846 1.00 17.15 60 VAL A C 1
ATOM 5349 O O . VAL C 1 60 ? 31.855 -5.004 32.685 1.00 17.15 60 VAL A O 1
ATOM 5353 N N . HIS C 1 61 ? 32.040 -5.840 30.595 1.00 14.43 61 HIS A N 1
ATOM 5354 C CA . HIS C 1 61 ? 32.689 -4.680 30.009 1.00 14.43 61 HIS A CA 1
ATOM 5355 C C . HIS C 1 61 ? 31.931 -4.275 28.754 1.00 14.43 61 HIS A C 1
ATOM 5356 O O . HIS C 1 61 ? 31.568 -5.126 27.940 1.00 14.43 61 HIS A O 1
ATOM 5363 N N . LEU C 1 62 ? 31.681 -2.978 28.611 1.00 13.57 62 LEU A N 1
ATOM 5364 C CA . LEU C 1 62 ? 30.989 -2.425 27.457 1.00 13.57 62 LEU A CA 1
ATOM 5365 C C . LEU C 1 62 ? 31.793 -1.277 26.870 1.00 13.57 62 LEU A C 1
ATOM 5366 O O . LEU C 1 62 ? 32.767 -0.801 27.458 1.00 13.57 62 LEU A O 1
ATOM 5371 N N . GLY C 1 63 ? 31.360 -0.828 25.706 1.00 13.79 63 GLY A N 1
ATOM 5372 C CA . GLY C 1 63 ? 32.015 0.228 24.974 1.00 13.79 63 GLY A CA 1
ATOM 5373 C C . GLY C 1 63 ? 32.037 -0.105 23.502 1.00 13.79 63 GLY A C 1
ATOM 5374 O O . GLY C 1 63 ? 31.375 -1.034 23.043 1.00 13.79 63 GLY A O 1
ATOM 5375 N N . TYR C 1 64 ? 32.818 0.663 22.753 1.00 13.62 64 TYR A N 1
ATOM 5376 C CA . TYR C 1 64 ? 32.875 0.528 21.308 1.00 13.62 64 TYR A CA 1
ATOM 5377 C C . TYR C 1 64 ? 34.098 -0.280 20.897 1.00 13.62 64 TYR A C 1
ATOM 5378 O O . TYR C 1 64 ? 35.106 -0.319 21.606 1.00 13.62 64 TYR A O 1
ATOM 5387 N N . ALA C 1 65 ? 34.000 -0.929 19.741 1.00 17.82 65 ALA A N 1
ATOM 5388 C CA . ALA C 1 65 ? 35.133 -1.657 19.188 1.00 17.82 65 ALA A CA 1
ATOM 5389 C C . ALA C 1 65 ? 36.134 -0.673 18.602 1.00 17.82 65 ALA A C 1
ATOM 5390 O O . ALA C 1 65 ? 35.781 0.160 17.763 1.00 17.82 65 ALA A O 1
ATOM 5392 N N . GLY C 1 66 ? 37.382 -0.771 19.043 1.00 19.06 66 GLY A N 1
ATOM 5393 C CA . GLY C 1 66 ? 38.392 0.201 18.694 1.00 19.06 66 GLY A CA 1
ATOM 5394 C C . GLY C 1 66 ? 38.637 1.257 19.745 1.00 19.06 66 GLY A C 1
ATOM 5395 O O . GLY C 1 66 ? 39.358 2.223 19.473 1.00 19.06 66 GLY A O 1
ATOM 5396 N N . GLU C 1 67 ? 38.052 1.110 20.924 1.00 16.97 67 GLU A N 1
ATOM 5397 C CA . GLU C 1 67 ? 38.218 2.015 22.047 1.00 16.97 67 GLU A CA 1
ATOM 5398 C C . GLU C 1 67 ? 38.395 1.170 23.299 1.00 16.97 67 GLU A C 1
ATOM 5399 O O . GLU C 1 67 ? 37.968 0.010 23.328 1.00 16.97 67 GLU A O 1
ATOM 5405 N N . PRO C 1 68 ? 39.050 1.702 24.333 1.00 16.42 68 PRO A N 1
ATOM 5406 C CA . PRO C 1 68 ? 39.134 0.958 25.597 1.00 16.42 68 PRO A CA 1
ATOM 5407 C C . PRO C 1 68 ? 37.775 0.881 26.280 1.00 16.42 68 PRO A C 1
ATOM 5408 O O . PRO C 1 68 ? 37.056 1.877 26.381 1.00 16.42 68 PRO A O 1
ATOM 5412 N N . LEU C 1 69 ? 37.428 -0.319 26.735 1.00 16.95 69 LEU A N 1
ATOM 5413 C CA . LEU C 1 69 ? 36.118 -0.558 27.321 1.00 16.95 69 LEU A CA 1
ATOM 5414 C C . LEU C 1 69 ? 36.052 0.028 28.724 1.00 16.95 69 LEU A C 1
ATOM 5415 O O . LEU C 1 69 ? 37.060 0.105 29.429 1.00 16.95 69 LEU A O 1
ATOM 5420 N N . MET C 1 70 ? 34.857 0.446 29.128 1.00 22.22 70 MET A N 1
ATOM 5421 C CA . MET C 1 70 ? 34.697 1.090 30.420 1.00 22.22 70 MET A CA 1
ATOM 5422 C C . MET C 1 70 ? 34.424 0.064 31.514 1.00 22.22 70 MET A C 1
ATOM 5423 O O . MET C 1 70 ? 33.965 -1.052 31.259 1.00 22.22 70 MET A O 1
ATOM 5428 N N . ARG C 1 71 ? 34.728 0.460 32.749 1.00 36.40 71 ARG A N 1
ATOM 5429 C CA . ARG C 1 71 ? 34.320 -0.304 33.922 1.00 36.40 71 ARG A CA 1
ATOM 5430 C C . ARG C 1 71 ? 32.803 -0.278 34.034 1.00 36.40 71 ARG A C 1
ATOM 5431 O O . ARG C 1 71 ? 32.206 0.794 34.162 1.00 36.40 71 ARG A O 1
ATOM 5439 N N . MET C 1 72 ? 32.177 -1.443 33.993 1.00 29.23 72 MET A N 1
ATOM 5440 C CA . MET C 1 72 ? 30.726 -1.497 34.048 1.00 29.23 72 MET A CA 1
ATOM 5441 C C . MET C 1 72 ? 30.190 -2.177 35.296 1.00 29.23 72 MET A C 1
ATOM 5442 O O . MET C 1 72 ? 29.061 -1.888 35.698 1.00 29.23 72 MET A O 1
ATOM 5447 N N . GLY C 1 73 ? 30.959 -3.061 35.915 1.00 26.64 73 GLY A N 1
ATOM 5448 C CA . GLY C 1 73 ? 30.567 -3.703 37.153 1.00 26.64 73 GLY A CA 1
ATOM 5449 C C . GLY C 1 73 ? 30.729 -5.208 37.088 1.00 26.64 73 GLY A C 1
ATOM 5450 O O . GLY C 1 73 ? 31.106 -5.786 36.072 1.00 26.64 73 GLY A O 1
ATOM 5451 N N . ARG C 1 74 ? 30.434 -5.836 38.223 1.00 26.79 74 ARG A N 1
ATOM 5452 C CA . ARG C 1 74 ? 30.450 -7.283 38.363 1.00 26.79 74 ARG A CA 1
ATOM 5453 C C . ARG C 1 74 ? 29.097 -7.742 38.889 1.00 26.79 74 ARG A C 1
ATOM 5454 O O . ARG C 1 74 ? 28.457 -7.043 39.678 1.00 26.79 74 ARG A O 1
ATOM 5462 N N . PHE C 1 75 ? 28.654 -8.917 38.442 1.00 18.22 75 PHE A N 1
ATOM 5463 C CA . PHE C 1 75 ? 27.265 -9.315 38.621 1.00 18.22 75 PHE A CA 1
ATOM 5464 C C . PHE C 1 75 ? 27.166 -10.797 38.955 1.00 18.22 75 PHE A C 1
ATOM 5465 O O . PHE C 1 75 ? 28.028 -11.589 38.581 1.00 18.22 75 PHE A O 1
ATOM 5473 N N . THR C 1 76 ? 26.087 -11.169 39.654 1.00 17.90 76 THR A N 1
ATOM 5474 C CA . THR C 1 76 ? 25.794 -12.558 40.010 1.00 17.90 76 THR A CA 1
ATOM 5475 C C . THR C 1 76 ? 24.357 -12.897 39.646 1.00 17.90 76 THR A C 1
ATOM 5476 O O . THR C 1 76 ? 23.432 -12.196 40.064 1.00 17.90 76 THR A O 1
ATOM 5480 N N . VAL C 1 77 ? 24.177 -14.003 38.918 1.00 14.17 77 VAL A N 1
ATOM 5481 C CA . VAL C 1 77 ? 22.894 -14.350 38.307 1.00 14.17 77 VAL A CA 1
ATOM 5482 C C . VAL C 1 77 ? 21.886 -14.759 39.373 1.00 14.17 77 VAL A C 1
ATOM 5483 O O . VAL C 1 77 ? 22.176 -15.601 40.231 1.00 14.17 77 VAL A O 1
ATOM 5487 N N . ASP C 1 78 ? 20.688 -14.169 39.320 1.00 21.32 78 ASP A N 1
ATOM 5488 C CA . ASP C 1 78 ? 19.601 -14.575 40.205 1.00 21.32 78 ASP A CA 1
ATOM 5489 C C . ASP C 1 78 ? 18.411 -15.171 39.463 1.00 21.32 78 ASP A C 1
ATOM 5490 O O . ASP C 1 78 ? 18.058 -16.323 39.725 1.00 21.32 78 ASP A O 1
ATOM 5495 N N . THR C 1 79 ? 17.779 -14.451 38.541 1.00 10.33 79 THR A N 1
ATOM 5496 C CA . THR C 1 79 ? 16.525 -14.924 37.969 1.00 10.33 79 THR A CA 1
ATOM 5497 C C . THR C 1 79 ? 16.704 -15.314 36.508 1.00 10.33 79 THR A C 1
ATOM 5498 O O . THR C 1 79 ? 17.574 -14.797 35.805 1.00 10.33 79 THR A O 1
ATOM 5502 N N . LEU C 1 80 ? 15.862 -16.243 36.058 1.00 7.91 80 LEU A N 1
ATOM 5503 C CA . LEU C 1 80 ? 15.941 -16.796 34.714 1.00 7.91 80 LEU A CA 1
ATOM 5504 C C . LEU C 1 80 ? 14.534 -16.987 34.170 1.00 7.91 80 LEU A C 1
ATOM 5505 O O . LEU C 1 80 ? 13.640 -17.417 34.902 1.00 7.91 80 LEU A O 1
ATOM 5510 N N . GLN C 1 81 ? 14.336 -16.678 32.889 1.00 5.48 81 GLN A N 1
ATOM 5511 C CA . GLN C 1 81 ? 13.041 -16.933 32.268 1.00 5.48 81 GLN A CA 1
ATOM 5512 C C . GLN C 1 81 ? 13.183 -17.767 31.006 1.00 5.48 81 GLN A C 1
ATOM 5513 O O . GLN C 1 81 ? 14.257 -18.297 30.727 1.00 5.48 81 GLN A O 1
ATOM 5519 N N . TRP C 1 82 ? 12.094 -17.909 30.255 1.00 7.54 82 TRP A N 1
ATOM 5520 C CA . TRP C 1 82 ? 12.114 -18.490 28.919 1.00 7.54 82 TRP A CA 1
ATOM 5521 C C . TRP C 1 82 ? 11.106 -17.730 28.070 1.00 7.54 82 TRP A C 1
ATOM 5522 O O . TRP C 1 82 ? 10.586 -16.686 28.473 1.00 7.54 82 TRP A O 1
ATOM 5533 N N . ALA C 1 83 ? 10.819 -18.257 26.888 1.00 8.83 83 ALA A N 1
ATOM 5534 C CA . ALA C 1 83 ? 9.869 -17.618 25.999 1.00 8.83 83 ALA A CA 1
ATOM 5535 C C . ALA C 1 83 ? 9.203 -18.689 25.154 1.00 8.83 83 ALA A C 1
ATOM 5536 O O . ALA C 1 83 ? 9.450 -19.885 25.327 1.00 8.83 83 ALA A O 1
ATOM 5538 N N . GLY C 1 84 ? 8.396 -18.243 24.198 1.00 22.48 84 GLY A N 1
ATOM 5539 C CA . GLY C 1 84 ? 7.548 -19.115 23.430 1.00 22.48 84 GLY A CA 1
ATOM 5540 C C . GLY C 1 84 ? 8.220 -19.618 22.177 1.00 22.48 84 GLY A C 1
ATOM 5541 O O . GLY C 1 84 ? 9.126 -20.453 22.228 1.00 22.48 84 GLY A O 1
ATOM 5542 N N . PRO C 1 85 ? 7.745 -19.157 21.025 1.00 22.48 85 PRO A N 1
ATOM 5543 C CA . PRO C 1 85 ? 8.353 -19.554 19.745 1.00 22.48 85 PRO A CA 1
ATOM 5544 C C . PRO C 1 85 ? 9.821 -19.167 19.575 1.00 22.48 85 PRO A C 1
ATOM 5545 O O . PRO C 1 85 ? 10.598 -20.037 19.153 1.00 22.48 85 PRO A O 1
ATOM 5549 N N . PRO C 1 86 ? 10.298 -17.940 19.874 1.00 22.48 86 PRO A N 1
ATOM 5550 C CA . PRO C 1 86 ? 11.712 -17.673 19.563 1.00 22.48 86 PRO A CA 1
ATOM 5551 C C . PRO C 1 86 ? 12.708 -18.257 20.556 1.00 22.48 86 PRO A C 1
ATOM 5552 O O . PRO C 1 86 ? 13.910 -18.241 20.255 1.00 22.48 86 PRO A O 1
ATOM 5556 N N . ASP C 1 87 ? 12.248 -18.766 21.706 1.00 12.08 87 ASP A N 1
ATOM 5557 C CA . ASP C 1 87 ? 13.064 -19.412 22.744 1.00 12.08 87 ASP A CA 1
ATOM 5558 C C . ASP C 1 87 ? 14.148 -18.472 23.285 1.00 12.08 87 ASP A C 1
ATOM 5559 O O . ASP C 1 87 ? 15.347 -18.672 23.095 1.00 12.08 87 ASP A O 1
ATOM 5564 N N . CYS C 1 88 ? 13.685 -17.429 23.967 1.00 7.16 88 CYS A N 1
ATOM 5565 C CA . CYS C 1 88 ? 14.579 -16.446 24.564 1.00 7.16 88 CYS A CA 1
ATOM 5566 C C . CYS C 1 88 ? 15.026 -16.902 25.952 1.00 7.16 88 CYS A C 1
ATOM 5567 O O . CYS C 1 88 ? 14.812 -18.042 26.367 1.00 7.16 88 CYS A O 1
ATOM 5570 N N . LEU C 1 89 ? 15.664 -15.987 26.677 1.00 5.58 89 LEU A N 1
ATOM 5571 C CA . LEU C 1 89 ? 16.056 -16.117 28.074 1.00 5.58 89 LEU A CA 1
ATOM 5572 C C . LEU C 1 89 ? 16.110 -14.712 28.653 1.00 5.58 89 LEU A C 1
ATOM 5573 O O . LEU C 1 89 ? 16.202 -13.734 27.911 1.00 5.58 89 LEU A O 1
ATOM 5578 N N . THR C 1 90 ? 16.028 -14.596 29.979 1.00 5.75 90 THR A N 1
ATOM 5579 C CA . THR C 1 90 ? 16.386 -13.343 30.655 1.00 5.75 90 THR A CA 1
ATOM 5580 C C . THR C 1 90 ? 17.290 -13.724 31.815 1.00 5.75 90 THR A C 1
ATOM 5581 O O . THR C 1 90 ? 16.824 -13.928 32.937 1.00 5.75 90 THR A O 1
ATOM 5585 N N . VAL C 1 91 ? 18.586 -13.802 31.547 1.00 5.45 91 VAL A N 1
ATOM 5586 C CA . VAL C 1 91 ? 19.546 -14.117 32.592 1.00 5.45 91 VAL A CA 1
ATOM 5587 C C . VAL C 1 91 ? 19.855 -12.814 33.312 1.00 5.45 91 VAL A C 1
ATOM 5588 O O . VAL C 1 91 ? 20.752 -12.067 32.908 1.00 5.45 91 VAL A O 1
ATOM 5592 N N . THR C 1 92 ? 19.091 -12.504 34.352 1.00 8.79 92 THR A N 1
ATOM 5593 C CA . THR C 1 92 ? 19.301 -11.266 35.085 1.00 8.79 92 THR A CA 1
ATOM 5594 C C . THR C 1 92 ? 20.272 -11.501 36.228 1.00 8.79 92 THR A C 1
ATOM 5595 O O . THR C 1 92 ? 20.419 -12.620 36.722 1.00 8.79 92 THR A O 1
ATOM 5599 N N . ALA C 1 93 ? 20.926 -10.429 36.657 1.00 11.97 93 ALA A N 1
ATOM 5600 C CA . ALA C 1 93 ? 22.001 -10.561 37.623 1.00 11.97 93 ALA A CA 1
ATOM 5601 C C . ALA C 1 93 ? 22.124 -9.289 38.443 1.00 11.97 93 ALA A C 1
ATOM 5602 O O . ALA C 1 93 ? 22.105 -8.188 37.892 1.00 11.97 93 ALA A O 1
ATOM 5604 N N . LYS C 1 94 ? 22.273 -9.447 39.752 1.00 16.81 94 LYS A N 1
ATOM 5605 C CA . LYS C 1 94 ? 22.316 -8.322 40.669 1.00 16.81 94 LYS A CA 1
ATOM 5606 C C . LYS C 1 94 ? 23.761 -8.017 41.058 1.00 16.81 94 LYS A C 1
ATOM 5607 O O . LYS C 1 94 ? 24.706 -8.578 40.505 1.00 16.81 94 LYS A O 1
ATOM 5613 N N . ALA C 1 95 ? 23.938 -7.129 42.037 1.00 26.70 95 ALA A N 1
ATOM 5614 C CA . ALA C 1 95 ? 25.203 -6.417 42.196 1.00 26.70 95 ALA A CA 1
ATOM 5615 C C . ALA C 1 95 ? 26.285 -7.251 42.877 1.00 26.70 95 ALA A C 1
ATOM 5616 O O . ALA C 1 95 ? 27.358 -7.468 42.306 1.00 26.70 95 ALA A O 1
ATOM 5618 N N . GLY C 1 96 ? 26.028 -7.706 44.101 1.00 42.91 96 GLY A N 1
ATOM 5619 C CA . GLY C 1 96 ? 27.110 -8.146 44.977 1.00 42.91 96 GLY A CA 1
ATOM 5620 C C . GLY C 1 96 ? 27.704 -9.483 44.560 1.00 42.91 96 GLY A C 1
ATOM 5621 O O . GLY C 1 96 ? 26.978 -10.437 44.255 1.00 42.91 96 GLY A O 1
ATOM 5622 N N . ASP C 1 97 ? 29.038 -9.559 44.565 1.00 45.87 97 ASP A N 1
ATOM 5623 C CA . ASP C 1 97 ? 29.747 -10.751 44.104 1.00 45.87 97 ASP A CA 1
ATOM 5624 C C . ASP C 1 97 ? 29.770 -11.842 45.168 1.00 45.87 97 ASP A C 1
ATOM 5625 O O . ASP C 1 97 ? 29.306 -12.963 44.933 1.00 45.87 97 ASP A O 1
ATOM 5630 N N . MET C 1 98 ? 30.337 -11.531 46.339 1.00 65.57 98 MET A N 1
ATOM 5631 C CA . MET C 1 98 ? 30.440 -12.513 47.414 1.00 65.57 98 MET A CA 1
ATOM 5632 C C . MET C 1 98 ? 29.078 -12.853 48.002 1.00 65.57 98 MET A C 1
ATOM 5633 O O . MET C 1 98 ? 28.887 -13.958 48.521 1.00 65.57 98 MET A O 1
ATOM 5638 N N . ARG C 1 99 ? 28.129 -11.921 47.939 1.00 72.75 99 ARG A N 1
ATOM 5639 C CA . ARG C 1 99 ? 26.756 -12.149 48.379 1.00 72.75 99 ARG A CA 1
ATOM 5640 C C . ARG C 1 99 ? 25.823 -11.579 47.321 1.00 72.75 99 ARG A C 1
ATOM 5641 O O . ARG C 1 99 ? 25.840 -10.373 47.058 1.00 72.75 99 ARG A O 1
ATOM 5649 N N . GLY C 1 100 ? 25.009 -12.442 46.723 1.00 69.55 100 GLY A N 1
ATOM 5650 C CA . GLY C 1 100 ? 24.040 -12.016 45.733 1.00 69.55 100 GLY A CA 1
ATOM 5651 C C . GLY C 1 100 ? 22.650 -11.917 46.321 1.00 69.55 100 GLY A C 1
ATOM 5652 O O . GLY C 1 100 ? 22.310 -10.922 46.968 1.00 69.55 100 GLY A O 1
ATOM 5653 N N . SER C 1 101 ? 21.829 -12.941 46.092 1.00 56.17 101 SER A N 1
ATOM 5654 C CA . SER C 1 101 ? 20.506 -13.036 46.692 1.00 56.17 101 SER A CA 1
ATOM 5655 C C . SER C 1 101 ? 20.459 -14.064 47.817 1.00 56.17 101 SER A C 1
ATOM 5656 O O . SER C 1 101 ? 19.395 -14.628 48.093 1.00 56.17 101 SER A O 1
ATOM 5659 N N . GLY C 1 102 ? 21.591 -14.323 48.471 1.00 75.86 102 GLY A N 1
ATOM 5660 C CA . GLY C 1 102 ? 21.638 -15.311 49.528 1.00 75.86 102 GLY A CA 1
ATOM 5661 C C . GLY C 1 102 ? 22.590 -14.900 50.634 1.00 75.86 102 GLY A C 1
ATOM 5662 O O . GLY C 1 102 ? 23.518 -14.112 50.429 1.00 75.86 102 GLY A O 1
ATOM 5663 N N . LYS C 1 103 ? 22.313 -15.443 51.828 1.00 87.97 103 LYS A N 1
ATOM 5664 C CA . LYS C 1 103 ? 23.156 -15.344 53.027 1.00 87.97 103 LYS A CA 1
ATOM 5665 C C . LYS C 1 103 ? 23.328 -13.903 53.510 1.00 87.97 103 LYS A C 1
ATOM 5666 O O . LYS C 1 103 ? 24.421 -13.510 53.924 1.00 87.97 103 LYS A O 1
ATOM 5672 N N . THR C 1 104 ? 22.263 -13.095 53.462 1.00 93.44 104 THR A N 1
ATOM 5673 C CA . THR C 1 104 ? 22.340 -11.693 53.864 1.00 93.44 104 THR A CA 1
ATOM 5674 C C . THR C 1 104 ? 21.328 -11.345 54.948 1.00 93.44 104 THR A C 1
ATOM 5675 O O . THR C 1 104 ? 21.142 -10.164 55.250 1.00 93.44 104 THR A O 1
ATOM 5679 N N . ILE C 1 105 ? 20.668 -12.341 55.539 1.00 94.29 105 ILE A N 1
ATOM 5680 C CA . ILE C 1 105 ? 19.449 -12.101 56.307 1.00 94.29 105 ILE A CA 1
ATOM 5681 C C . ILE C 1 105 ? 19.733 -12.440 57.771 1.00 94.29 105 ILE A C 1
ATOM 5682 O O . ILE C 1 105 ? 18.893 -13.009 58.478 1.00 94.29 105 ILE A O 1
ATOM 5687 N N . ARG C 1 106 ? 20.944 -12.127 58.229 1.00 104.23 106 ARG A N 1
ATOM 5688 C CA . ARG C 1 106 ? 21.297 -12.223 59.642 1.00 104.23 106 ARG A CA 1
ATOM 5689 C C . ARG C 1 106 ? 21.230 -10.833 60.261 1.00 104.23 106 ARG A C 1
ATOM 5690 O O . ARG C 1 106 ? 22.005 -9.945 59.890 1.00 104.23 106 ARG A O 1
ATOM 5698 N N . SER C 1 107 ? 20.313 -10.657 61.211 1.00 103.12 107 SER A N 1
ATOM 5699 C CA . SER C 1 107 ? 19.971 -9.360 61.777 1.00 103.12 107 SER A CA 1
ATOM 5700 C C . SER C 1 107 ? 20.372 -9.317 63.248 1.00 103.12 107 SER A C 1
ATOM 5701 O O . SER C 1 107 ? 20.898 -10.287 63.802 1.00 103.12 107 SER A O 1
ATOM 5704 N N . GLY C 1 108 ? 20.121 -8.178 63.877 1.00 99.77 108 GLY A N 1
ATOM 5705 C CA . GLY C 1 108 ? 20.426 -8.025 65.282 1.00 99.77 108 GLY A CA 1
ATOM 5706 C C . GLY C 1 108 ? 20.110 -6.631 65.771 1.00 99.77 108 GLY A C 1
ATOM 5707 O O . GLY C 1 108 ? 19.450 -5.849 65.086 1.00 99.77 108 GLY A O 1
ATOM 5708 N N . GLY C 1 109 ? 20.595 -6.328 66.977 1.00 99.39 109 GLY A N 1
ATOM 5709 C CA . GLY C 1 109 ? 20.403 -5.023 67.566 1.00 99.39 109 GLY A CA 1
ATOM 5710 C C . GLY C 1 109 ? 21.674 -4.533 68.233 1.00 99.39 109 GLY A C 1
ATOM 5711 O O . GLY C 1 109 ? 22.512 -5.316 68.682 1.00 99.39 109 GLY A O 1
ATOM 5712 N N . TRP C 1 110 ? 21.798 -3.211 68.299 1.00 103.05 110 TRP A N 1
ATOM 5713 C CA . TRP C 1 110 ? 22.982 -2.555 68.834 1.00 103.05 110 TRP A CA 1
ATOM 5714 C C . TRP C 1 110 ? 22.665 -1.870 70.158 1.00 103.05 110 TRP A C 1
ATOM 5715 O O . TRP C 1 110 ? 21.506 -1.701 70.544 1.00 103.05 110 TRP A O 1
ATOM 5726 N N . GLU C 1 111 ? 23.728 -1.481 70.858 1.00 115.48 111 GLU A N 1
ATOM 5727 C CA . GLU C 1 111 ? 23.621 -0.893 72.183 1.00 115.48 111 GLU A CA 1
ATOM 5728 C C . GLU C 1 111 ? 23.678 0.631 72.087 1.00 115.48 111 GLU A C 1
ATOM 5729 O O . GLU C 1 111 ? 23.624 1.212 71.000 1.00 115.48 111 GLU A O 1
ATOM 5735 N N . GLY C 1 112 ? 23.785 1.294 73.239 1.00 122.42 112 GLY A N 1
ATOM 5736 C CA . GLY C 1 112 ? 23.774 2.748 73.248 1.00 122.42 112 GLY A CA 1
ATOM 5737 C C . GLY C 1 112 ? 25.088 3.352 72.790 1.00 122.42 112 GLY A C 1
ATOM 5738 O O . GLY C 1 112 ? 25.108 4.381 72.110 1.00 122.42 112 GLY A O 1
ATOM 5739 N N . THR C 1 113 ? 26.206 2.718 73.152 1.00 121.03 113 THR A N 1
ATOM 5740 C CA . THR C 1 113 ? 27.536 3.222 72.801 1.00 121.03 113 THR A CA 1
ATOM 5741 C C . THR C 1 113 ? 27.942 2.685 71.427 1.00 121.03 113 THR A C 1
ATOM 5742 O O . THR C 1 113 ? 28.926 1.962 71.260 1.00 121.03 113 THR A O 1
ATOM 5746 N N . THR C 1 114 ? 27.145 3.053 70.425 1.00 120.87 114 THR A N 1
ATOM 5747 C CA . THR C 1 114 ? 27.396 2.704 69.030 1.00 120.87 114 THR A CA 1
ATOM 5748 C C . THR C 1 114 ? 27.349 3.988 68.214 1.00 120.87 114 THR A C 1
ATOM 5749 O O . THR C 1 114 ? 26.271 4.560 68.019 1.00 120.87 114 THR A O 1
ATOM 5753 N N . LEU C 1 115 ? 28.512 4.449 67.756 1.00 116.40 115 LEU A N 1
ATOM 5754 C CA . LEU C 1 115 ? 28.581 5.608 66.871 1.00 116.40 115 LEU A CA 1
ATOM 5755 C C . LEU C 1 115 ? 27.962 5.239 65.531 1.00 116.40 115 LEU A C 1
ATOM 5756 O O . LEU C 1 115 ? 28.468 4.356 64.831 1.00 116.40 115 LEU A O 1
ATOM 5761 N N . ALA C 1 116 ? 26.862 5.905 65.185 1.00 120.19 116 ALA A N 1
ATOM 5762 C CA . ALA C 1 116 ? 26.063 5.522 64.029 1.00 120.19 116 ALA A CA 1
ATOM 5763 C C . ALA C 1 116 ? 26.814 5.781 62.731 1.00 120.19 116 ALA A C 1
ATOM 5764 O O . ALA C 1 116 ? 27.610 6.719 62.623 1.00 120.19 116 ALA A O 1
ATOM 5766 N N . GLN C 1 117 ? 26.589 4.882 61.766 1.00 118.53 117 GLN A N 1
ATOM 5767 C CA . GLN C 1 117 ? 27.209 4.856 60.438 1.00 118.53 117 GLN A CA 1
ATOM 5768 C C . GLN C 1 117 ? 28.731 4.693 60.495 1.00 118.53 117 GLN A C 1
ATOM 5769 O O . GLN C 1 117 ? 29.429 4.977 59.517 1.00 118.53 117 GLN A O 1
ATOM 5775 N N . VAL C 1 118 ? 29.254 4.240 61.635 1.00 118.11 118 VAL A N 1
ATOM 5776 C CA . VAL C 1 118 ? 30.611 3.728 61.777 1.00 118.11 118 VAL A CA 1
ATOM 5777 C C . VAL C 1 118 ? 30.497 2.357 62.424 1.00 118.11 118 VAL A C 1
ATOM 5778 O O . VAL C 1 118 ? 31.023 1.364 61.911 1.00 118.11 118 VAL A O 1
ATOM 5782 N N . CYS C 1 119 ? 29.790 2.297 63.551 1.00 116.39 119 CYS A N 1
ATOM 5783 C CA . CYS C 1 119 ? 29.462 1.041 64.210 1.00 116.39 119 CYS A CA 1
ATOM 5784 C C . CYS C 1 119 ? 28.226 0.374 63.618 1.00 116.39 119 CYS A C 1
ATOM 5785 O O . CYS C 1 119 ? 27.718 -0.587 64.205 1.00 116.39 119 CYS A O 1
ATOM 5788 N N . ARG C 1 120 ? 27.722 0.872 62.489 1.00 115.78 120 ARG A N 1
ATOM 5789 C CA . ARG C 1 120 ? 26.634 0.238 61.762 1.00 115.78 120 ARG A CA 1
ATOM 5790 C C . ARG C 1 120 ? 27.082 -0.473 60.498 1.00 115.78 120 ARG A C 1
ATOM 5791 O O . ARG C 1 120 ? 26.564 -1.548 60.195 1.00 115.78 120 ARG A O 1
ATOM 5799 N N . ASP C 1 121 ? 28.017 0.103 59.746 1.00 109.37 121 ASP A N 1
ATOM 5800 C CA . ASP C 1 121 ? 28.478 -0.484 58.493 1.00 109.37 121 ASP A CA 1
ATOM 5801 C C . ASP C 1 121 ? 29.966 -0.789 58.496 1.00 109.37 121 ASP A C 1
ATOM 5802 O O . ASP C 1 121 ? 30.374 -1.860 58.031 1.00 109.37 121 ASP A O 1
ATOM 5807 N N . VAL C 1 122 ? 30.793 0.124 59.006 1.00 111.85 122 VAL A N 1
ATOM 5808 C CA . VAL C 1 122 ? 32.223 -0.147 59.091 1.00 111.85 122 VAL A CA 1
ATOM 5809 C C . VAL C 1 122 ? 32.509 -1.104 60.241 1.00 111.85 122 VAL A C 1
ATOM 5810 O O . VAL C 1 122 ? 33.302 -2.042 60.104 1.00 111.85 122 VAL A O 1
ATOM 5814 N N . GLY C 1 123 ? 31.849 -0.906 61.377 1.00 115.44 123 GLY A N 1
ATOM 5815 C CA . GLY C 1 123 ? 32.091 -1.720 62.547 1.00 115.44 123 GLY A CA 1
ATOM 5816 C C . GLY C 1 123 ? 31.094 -2.821 62.826 1.00 115.44 123 GLY A C 1
ATOM 5817 O O . GLY C 1 123 ? 31.189 -3.465 63.876 1.00 115.44 123 GLY A O 1
ATOM 5818 N N . ALA C 1 124 ? 30.129 -3.063 61.938 1.00 111.15 124 ALA A N 1
ATOM 5819 C CA . ALA C 1 124 ? 29.145 -4.108 62.196 1.00 111.15 124 ALA A CA 1
ATOM 5820 C C . ALA C 1 124 ? 28.968 -5.072 61.032 1.00 111.15 124 ALA A C 1
ATOM 5821 O O . ALA C 1 124 ? 28.704 -6.257 61.249 1.00 111.15 124 ALA A O 1
ATOM 5823 N N . ARG C 1 125 ? 29.116 -4.592 59.802 1.00 106.20 125 ARG A N 1
ATOM 5824 C CA . ARG C 1 125 ? 28.870 -5.412 58.620 1.00 106.20 125 ARG A CA 1
ATOM 5825 C C . ARG C 1 125 ? 30.092 -6.202 58.165 1.00 106.20 125 ARG A C 1
ATOM 5826 O O . ARG C 1 125 ? 30.050 -6.815 57.091 1.00 106.20 125 ARG A O 1
ATOM 5834 N N . ASN C 1 126 ? 31.169 -6.208 58.943 1.00 109.15 126 ASN A N 1
ATOM 5835 C CA . ASN C 1 126 ? 32.359 -6.978 58.611 1.00 109.15 126 ASN A CA 1
ATOM 5836 C C . ASN C 1 126 ? 32.344 -8.382 59.202 1.00 109.15 126 ASN A C 1
ATOM 5837 O O . ASN C 1 126 ? 33.214 -9.191 58.863 1.00 109.15 126 ASN A O 1
ATOM 5842 N N . GLY C 1 127 ? 31.392 -8.685 60.082 1.00 119.28 127 GLY A N 1
ATOM 5843 C CA . GLY C 1 127 ? 31.296 -9.999 60.687 1.00 119.28 127 GLY A CA 1
ATOM 5844 C C . GLY C 1 127 ? 30.324 -10.921 59.981 1.00 119.28 127 GLY A C 1
ATOM 5845 O O . GLY C 1 127 ? 29.381 -11.414 60.609 1.00 119.28 127 GLY A O 1
ATOM 5846 N N . TRP C 1 128 ? 30.556 -11.142 58.679 1.00 110.93 128 TRP A N 1
ATOM 5847 C CA . TRP C 1 128 ? 29.750 -12.015 57.813 1.00 110.93 128 TRP A CA 1
ATOM 5848 C C . TRP C 1 128 ? 28.293 -11.550 57.738 1.00 110.93 128 TRP A C 1
ATOM 5849 O O . TRP C 1 128 ? 27.365 -12.242 58.159 1.00 110.93 128 TRP A O 1
ATOM 5860 N N . ARG C 1 129 ? 28.106 -10.355 57.183 1.00 111.95 129 ARG A N 1
ATOM 5861 C CA . ARG C 1 129 ? 26.800 -9.746 56.981 1.00 111.95 129 ARG A CA 1
ATOM 5862 C C . ARG C 1 129 ? 26.561 -9.534 55.492 1.00 111.95 129 ARG A C 1
ATOM 5863 O O . ARG C 1 129 ? 27.259 -10.117 54.656 1.00 111.95 129 ARG A O 1
ATOM 5871 N N . VAL C 1 130 ? 25.534 -8.723 55.193 1.00 104.85 130 VAL A N 1
ATOM 5872 C CA . VAL C 1 130 ? 24.916 -8.465 53.886 1.00 104.85 130 VAL A CA 1
ATOM 5873 C C . VAL C 1 130 ? 25.911 -8.309 52.745 1.00 104.85 130 VAL A C 1
ATOM 5874 O O . VAL C 1 130 ? 25.815 -8.995 51.722 1.00 104.85 130 VAL A O 1
ATOM 5878 N N . GLU C 1 131 ? 26.865 -7.406 52.918 1.00 89.13 131 GLU A N 1
ATOM 5879 C CA . GLU C 1 131 ? 27.943 -7.194 51.966 1.00 89.13 131 GLU A CA 1
ATOM 5880 C C . GLU C 1 131 ? 29.078 -6.523 52.726 1.00 89.13 131 GLU A C 1
ATOM 5881 O O . GLU C 1 131 ? 28.912 -5.410 53.234 1.00 89.13 131 GLU A O 1
ATOM 5887 N N . CYS C 1 132 ? 30.215 -7.212 52.819 1.00 93.55 132 CYS A N 1
ATOM 5888 C CA . CYS C 1 132 ? 31.157 -6.936 53.902 1.00 93.55 132 CYS A CA 1
ATOM 5889 C C . CYS C 1 132 ? 31.921 -5.610 53.792 1.00 93.55 132 CYS A C 1
ATOM 5890 O O . CYS C 1 132 ? 31.828 -4.817 54.746 1.00 93.55 132 CYS A O 1
ATOM 5893 N N . PRO C 1 133 ? 32.668 -5.286 52.721 1.00 90.39 133 PRO A N 1
ATOM 5894 C CA . PRO C 1 133 ? 33.611 -4.165 52.872 1.00 90.39 133 PRO A CA 1
ATOM 5895 C C . PRO C 1 133 ? 33.011 -2.796 52.601 1.00 90.39 133 PRO A C 1
ATOM 5896 O O . PRO C 1 133 ? 33.769 -1.833 52.425 1.00 90.39 133 PRO A O 1
ATOM 5900 N N . LEU C 1 134 ? 31.685 -2.662 52.563 1.00 101.87 134 LEU A N 1
ATOM 5901 C CA . LEU C 1 134 ? 31.105 -1.349 52.305 1.00 101.87 134 LEU A CA 1
ATOM 5902 C C . LEU C 1 134 ? 31.162 -0.476 53.552 1.00 101.87 134 LEU A C 1
ATOM 5903 O O . LEU C 1 134 ? 30.964 -0.945 54.676 1.00 101.87 134 LEU A O 1
ATOM 5908 N N . GLN C 1 135 ? 31.433 0.808 53.336 1.00 104.81 135 GLN A N 1
ATOM 5909 C CA . GLN C 1 135 ? 31.774 1.742 54.395 1.00 104.81 135 GLN A CA 1
ATOM 5910 C C . GLN C 1 135 ? 30.944 3.008 54.250 1.00 104.81 135 GLN A C 1
ATOM 5911 O O . GLN C 1 135 ? 30.378 3.286 53.191 1.00 104.81 135 GLN A O 1
ATOM 5917 N N . VAL C 1 136 ? 30.868 3.770 55.339 1.00 114.58 136 VAL A N 1
ATOM 5918 C CA . VAL C 1 136 ? 30.229 5.080 55.364 1.00 114.58 136 VAL A CA 1
ATOM 5919 C C . VAL C 1 136 ? 31.218 6.062 55.972 1.00 114.58 136 VAL A C 1
ATOM 5920 O O . VAL C 1 136 ? 31.771 5.807 57.047 1.00 114.58 136 VAL A O 1
ATOM 5924 N N . ALA C 1 137 ? 31.444 7.182 55.288 1.00 118.53 137 ALA A N 1
ATOM 5925 C CA . ALA C 1 137 ? 32.397 8.182 55.750 1.00 118.53 137 ALA A CA 1
ATOM 5926 C C . ALA C 1 137 ? 31.778 9.220 56.680 1.00 118.53 137 ALA A C 1
ATOM 5927 O O . ALA C 1 137 ? 32.365 10.290 56.864 1.00 118.53 137 ALA A O 1
ATOM 5929 N N . ILE C 1 138 ? 30.616 8.941 57.261 1.00 120.48 138 ILE A N 1
ATOM 5930 C CA . ILE C 1 138 ? 30.029 9.809 58.275 1.00 120.48 138 ILE A CA 1
ATOM 5931 C C . ILE C 1 138 ? 30.376 9.258 59.650 1.00 120.48 138 ILE A C 1
ATOM 5932 O O . ILE C 1 138 ? 30.009 8.126 59.989 1.00 120.48 138 ILE A O 1
ATOM 5937 N N . ALA C 1 139 ? 31.083 10.059 60.443 1.00 123.74 139 ALA A N 1
ATOM 5938 C CA . ALA C 1 139 ? 31.593 9.661 61.752 1.00 123.74 139 ALA A CA 1
ATOM 5939 C C . ALA C 1 139 ? 31.165 10.658 62.819 1.00 123.74 139 ALA A C 1
ATOM 5940 O O . ALA C 1 139 ? 31.971 11.144 63.614 1.00 123.74 139 ALA A O 1
ATOM 5942 N N . ARG C 1 140 ? 29.876 10.981 62.845 1.00 120.69 140 ARG A N 1
ATOM 5943 C CA . ARG C 1 140 ? 29.374 11.977 63.776 1.00 120.69 140 ARG A CA 1
ATOM 5944 C C . ARG C 1 140 ? 29.168 11.380 65.167 1.00 120.69 140 ARG A C 1
ATOM 5945 O O . ARG C 1 140 ? 29.087 10.162 65.348 1.00 120.69 140 ARG A O 1
ATOM 5953 N N . VAL C 1 141 ? 29.087 12.269 66.156 1.00 128.19 141 VAL A N 1
ATOM 5954 C CA . VAL C 1 141 ? 28.967 11.877 67.558 1.00 128.19 141 VAL A CA 1
ATOM 5955 C C . VAL C 1 141 ? 27.552 11.359 67.793 1.00 128.19 141 VAL A C 1
ATOM 5956 O O . VAL C 1 141 ? 26.594 12.136 67.834 1.00 128.19 141 VAL A O 1
ATOM 5960 N N . ASP C 1 142 ? 27.420 10.044 67.959 1.00 120.74 142 ASP A N 1
ATOM 5961 C CA . ASP C 1 142 ? 26.123 9.383 68.095 1.00 120.74 142 ASP A CA 1
ATOM 5962 C C . ASP C 1 142 ? 26.203 8.390 69.251 1.00 120.74 142 ASP A C 1
ATOM 5963 O O . ASP C 1 142 ? 26.728 7.284 69.094 1.00 120.74 142 ASP A O 1
ATOM 5968 N N . GLN C 1 143 ? 25.679 8.785 70.410 1.00 119.60 143 GLN A N 1
ATOM 5969 C CA . GLN C 1 143 ? 25.648 7.919 71.582 1.00 119.60 143 GLN A CA 1
ATOM 5970 C C . GLN C 1 143 ? 24.209 7.676 72.016 1.00 119.60 143 GLN A C 1
ATOM 5971 O O . GLN C 1 143 ? 23.880 7.773 73.202 1.00 119.60 143 GLN A O 1
ATOM 5977 N N . VAL C 1 144 ? 23.351 7.363 71.052 1.00 114.92 144 VAL A N 1
ATOM 5978 C CA . VAL C 1 144 ? 21.921 7.187 71.271 1.00 114.92 144 VAL A CA 1
ATOM 5979 C C . VAL C 1 144 ? 21.627 5.693 71.303 1.00 114.92 144 VAL A C 1
ATOM 5980 O O . VAL C 1 144 ? 22.254 4.914 70.572 1.00 114.92 144 VAL A O 1
ATOM 5984 N N . ASN C 1 145 ? 20.706 5.284 72.181 1.00 114.54 145 ASN A N 1
ATOM 5985 C CA . ASN C 1 145 ? 20.192 3.919 72.190 1.00 114.54 145 ASN A CA 1
ATOM 5986 C C . ASN C 1 145 ? 19.497 3.616 70.868 1.00 114.54 145 ASN A C 1
ATOM 5987 O O . ASN C 1 145 ? 18.414 4.144 70.592 1.00 114.54 145 ASN A O 1
ATOM 5992 N N . GLU C 1 146 ? 20.109 2.769 70.045 1.00 114.73 146 GLU A N 1
ATOM 5993 C CA . GLU C 1 146 ? 19.614 2.499 68.705 1.00 114.73 146 GLU A CA 1
ATOM 5994 C C . GLU C 1 146 ? 19.826 1.031 68.364 1.00 114.73 146 GLU A C 1
ATOM 5995 O O . GLU C 1 146 ? 20.871 0.452 68.676 1.00 114.73 146 GLU A O 1
ATOM 6001 N N . SER C 1 147 ? 18.812 0.432 67.743 1.00 111.13 147 SER A N 1
ATOM 6002 C CA . SER C 1 147 ? 18.834 -0.984 67.410 1.00 111.13 147 SER A CA 1
ATOM 6003 C C . SER C 1 147 ? 17.766 -1.263 66.368 1.00 111.13 147 SER A C 1
ATOM 6004 O O . SER C 1 147 ? 16.748 -0.570 66.301 1.00 111.13 147 SER A O 1
ATOM 6007 N N . ASP C 1 148 ? 18.016 -2.282 65.556 1.00 114.59 148 ASP A N 1
ATOM 6008 C CA . ASP C 1 148 ? 16.996 -2.855 64.691 1.00 114.59 148 ASP A CA 1
ATOM 6009 C C . ASP C 1 148 ? 16.220 -3.883 65.503 1.00 114.59 148 ASP A C 1
ATOM 6010 O O . ASP C 1 148 ? 16.808 -4.851 65.998 1.00 114.59 148 ASP A O 1
ATOM 6015 N N . TYR C 1 149 ? 14.913 -3.662 65.663 1.00 112.98 149 TYR A N 1
ATOM 6016 C CA . TYR C 1 149 ? 14.104 -4.598 66.437 1.00 112.98 149 TYR A CA 1
ATOM 6017 C C . TYR C 1 149 ? 13.958 -5.919 65.694 1.00 112.98 149 TYR A C 1
ATOM 6018 O O . TYR C 1 149 ? 14.473 -6.953 66.135 1.00 112.98 149 TYR A O 1
ATOM 6027 N N . HIS C 1 150 ? 13.283 -5.897 64.544 1.00 112.26 150 HIS A N 1
ATOM 6028 C CA . HIS C 1 150 ? 13.388 -6.983 63.567 1.00 112.26 150 HIS A CA 1
ATOM 6029 C C . HIS C 1 150 ? 13.088 -6.387 62.193 1.00 112.26 150 HIS A C 1
ATOM 6030 O O . HIS C 1 150 ? 11.926 -6.247 61.802 1.00 112.26 150 HIS A O 1
ATOM 6037 N N . PHE C 1 151 ? 14.147 -6.060 61.466 1.00 116.52 151 PHE A N 1
ATOM 6038 C CA . PHE C 1 151 ? 14.050 -5.572 60.102 1.00 116.52 151 PHE A CA 1
ATOM 6039 C C . PHE C 1 151 ? 14.792 -6.533 59.191 1.00 116.52 151 PHE A C 1
ATOM 6040 O O . PHE C 1 151 ? 15.748 -7.187 59.618 1.00 116.52 151 PHE A O 1
ATOM 6048 N N . VAL C 1 152 ? 14.314 -6.647 57.948 1.00 112.90 152 VAL A N 1
ATOM 6049 C CA . VAL C 1 152 ? 15.109 -7.276 56.904 1.00 112.90 152 VAL A CA 1
ATOM 6050 C C . VAL C 1 152 ? 16.380 -6.458 56.740 1.00 112.90 152 VAL A C 1
ATOM 6051 O O . VAL C 1 152 ? 16.343 -5.223 56.742 1.00 112.90 152 VAL A O 1
ATOM 6055 N N . THR C 1 153 ? 17.521 -7.142 56.645 1.00 104.21 153 THR A N 1
ATOM 6056 C CA . THR C 1 153 ? 18.814 -6.477 56.776 1.00 104.21 153 THR A CA 1
ATOM 6057 C C . THR C 1 153 ? 19.155 -5.566 55.604 1.00 104.21 153 THR A C 1
ATOM 6058 O O . THR C 1 153 ? 20.074 -4.749 55.726 1.00 104.21 153 THR A O 1
ATOM 6062 N N . ARG C 1 154 ? 18.456 -5.687 54.478 1.00 99.22 154 ARG A N 1
ATOM 6063 C CA . ARG C 1 154 ? 18.548 -4.701 53.413 1.00 99.22 154 ARG A CA 1
ATOM 6064 C C . ARG C 1 154 ? 17.494 -3.611 53.534 1.00 99.22 154 ARG A C 1
ATOM 6065 O O . ARG C 1 154 ? 17.652 -2.546 52.928 1.00 99.22 154 ARG A O 1
ATOM 6073 N N . LEU C 1 155 ? 16.427 -3.858 54.292 1.00 112.33 155 LEU A N 1
ATOM 6074 C CA . LEU C 1 155 ? 15.515 -2.808 54.722 1.00 112.33 155 LEU A CA 1
ATOM 6075 C C . LEU C 1 155 ? 15.960 -2.167 56.027 1.00 112.33 155 LEU A C 1
ATOM 6076 O O . LEU C 1 155 ? 15.514 -1.059 56.344 1.00 112.33 155 LEU A O 1
ATOM 6081 N N . ALA C 1 156 ? 16.820 -2.848 56.794 1.00 113.66 156 ALA A N 1
ATOM 6082 C CA . ALA C 1 156 ? 17.392 -2.267 58.004 1.00 113.66 156 ALA A CA 1
ATOM 6083 C C . ALA C 1 156 ? 18.374 -1.155 57.688 1.00 113.66 156 ALA A C 1
ATOM 6084 O O . ALA C 1 156 ? 18.627 -0.304 58.546 1.00 113.66 156 ALA A O 1
ATOM 6086 N N . ARG C 1 157 ? 18.946 -1.157 56.484 1.00 109.09 157 ARG A N 1
ATOM 6087 C CA . ARG C 1 157 ? 19.656 0.019 56.006 1.00 109.09 157 ARG A CA 1
ATOM 6088 C C . ARG C 1 157 ? 18.688 1.139 55.652 1.00 109.09 157 ARG A C 1
ATOM 6089 O O . ARG C 1 157 ? 19.062 2.313 55.681 1.00 109.09 157 ARG A O 1
ATOM 6097 N N . GLN C 1 158 ? 17.445 0.801 55.327 1.00 111.34 158 GLN A N 1
ATOM 6098 C CA . GLN C 1 158 ? 16.500 1.801 54.853 1.00 111.34 158 GLN A CA 1
ATOM 6099 C C . GLN C 1 158 ? 15.624 2.364 55.967 1.00 111.34 158 GLN A C 1
ATOM 6100 O O . GLN C 1 158 ? 15.405 3.578 56.019 1.00 111.34 158 GLN A O 1
ATOM 6106 N N . TYR C 1 159 ? 15.120 1.521 56.871 1.00 110.16 159 TYR A N 1
ATOM 6107 C CA . TYR C 1 159 ? 14.248 2.027 57.926 1.00 110.16 159 TYR A CA 1
ATOM 6108 C C . TYR C 1 159 ? 15.000 2.794 59.007 1.00 110.16 159 TYR A C 1
ATOM 6109 O O . TYR C 1 159 ? 14.381 3.589 59.721 1.00 110.16 159 TYR A O 1
ATOM 6118 N N . ASP C 1 160 ? 16.311 2.588 59.145 1.00 114.92 160 ASP A N 1
ATOM 6119 C CA . ASP C 1 160 ? 17.059 3.255 60.207 1.00 114.92 160 ASP A CA 1
ATOM 6120 C C . ASP C 1 160 ? 18.397 3.854 59.798 1.00 114.92 160 ASP A C 1
ATOM 6121 O O . ASP C 1 160 ? 18.948 4.630 60.584 1.00 114.92 160 ASP A O 1
ATOM 6126 N N . CYS C 1 161 ? 18.950 3.538 58.630 1.00 110.71 161 CYS A N 1
ATOM 6127 C CA . CYS C 1 161 ? 20.322 3.945 58.354 1.00 110.71 161 CYS A CA 1
ATOM 6128 C C . CYS C 1 161 ? 20.453 4.896 57.176 1.00 110.71 161 CYS A C 1
ATOM 6129 O O . CYS C 1 161 ? 21.032 5.978 57.326 1.00 110.71 161 CYS A O 1
ATOM 6132 N N . THR C 1 162 ? 19.941 4.531 56.000 1.00 110.39 162 THR A N 1
ATOM 6133 C CA . THR C 1 162 ? 20.271 5.242 54.771 1.00 110.39 162 THR A CA 1
ATOM 6134 C C . THR C 1 162 ? 19.087 5.915 54.094 1.00 110.39 162 THR A C 1
ATOM 6135 O O . THR C 1 162 ? 19.249 6.426 52.980 1.00 110.39 162 THR A O 1
ATOM 6139 N N . ALA C 1 163 ? 17.902 5.912 54.702 1.00 104.57 163 ALA A N 1
ATOM 6140 C CA . ALA C 1 163 ? 16.801 6.737 54.217 1.00 104.57 163 ALA A CA 1
ATOM 6141 C C . ALA C 1 163 ? 16.275 7.690 55.278 1.00 104.57 163 ALA A C 1
ATOM 6142 O O . ALA C 1 163 ? 16.124 8.887 55.006 1.00 104.57 163 ALA A O 1
ATOM 6144 N N . LYS C 1 164 ? 15.998 7.199 56.487 1.00 104.51 164 LYS A N 1
ATOM 6145 C CA . LYS C 1 164 ? 15.473 8.066 57.538 1.00 104.51 164 LYS A CA 1
ATOM 6146 C C . LYS C 1 164 ? 16.588 8.864 58.202 1.00 104.51 164 LYS A C 1
ATOM 6147 O O . LYS C 1 164 ? 16.489 10.087 58.345 1.00 104.51 164 LYS A O 1
ATOM 6153 N N . LEU C 1 165 ? 17.659 8.188 58.605 1.00 104.95 165 LEU A N 1
ATOM 6154 C CA . LEU C 1 165 ? 18.856 8.828 59.143 1.00 104.95 165 LEU A CA 1
ATOM 6155 C C . LEU C 1 165 ? 19.910 8.938 58.049 1.00 104.95 165 LEU A C 1
ATOM 6156 O O . LEU C 1 165 ? 21.106 8.729 58.252 1.00 104.95 165 LEU A O 1
ATOM 6161 N N . ALA C 1 166 ? 19.442 9.232 56.836 1.00 104.76 166 ALA A N 1
ATOM 6162 C CA . ALA C 1 166 ? 20.319 9.291 55.674 1.00 104.76 166 ALA A CA 1
ATOM 6163 C C . ALA C 1 166 ? 21.261 10.479 55.749 1.00 104.76 166 ALA A C 1
ATOM 6164 O O . ALA C 1 166 ? 22.484 10.312 55.811 1.00 104.76 166 ALA A O 1
ATOM 6166 N N . GLU C 1 167 ? 20.690 11.687 55.764 1.00 109.93 167 GLU A N 1
ATOM 6167 C CA . GLU C 1 167 ? 21.390 12.944 55.493 1.00 109.93 167 GLU A CA 1
ATOM 6168 C C . GLU C 1 167 ? 22.141 12.867 54.162 1.00 109.93 167 GLU A C 1
ATOM 6169 O O . GLU C 1 167 ? 23.266 13.352 54.025 1.00 109.93 167 GLU A O 1
ATOM 6175 N N . GLY C 1 168 ? 21.506 12.235 53.175 1.00 97.74 168 GLY A N 1
ATOM 6176 C CA . GLY C 1 168 ? 22.019 12.172 51.824 1.00 97.74 168 GLY A CA 1
ATOM 6177 C C . GLY C 1 168 ? 22.625 10.852 51.380 1.00 97.74 168 GLY A C 1
ATOM 6178 O O . GLY C 1 168 ? 23.319 10.840 50.360 1.00 97.74 168 GLY A O 1
ATOM 6179 N N . MET C 1 169 ? 22.368 9.746 52.084 1.00 100.02 169 MET A N 1
ATOM 6180 C CA . MET C 1 169 ? 23.051 8.479 51.817 1.00 100.02 169 MET A CA 1
ATOM 6181 C C . MET C 1 169 ? 22.691 7.882 50.457 1.00 100.02 169 MET A C 1
ATOM 6182 O O . MET C 1 169 ? 21.601 8.096 49.921 1.00 100.02 169 MET A O 1
ATOM 6187 N N . LEU C 1 170 ? 23.637 7.118 49.904 1.00 96.67 170 LEU A N 1
ATOM 6188 C CA . LEU C 1 170 ? 23.509 6.517 48.581 1.00 96.67 170 LEU A CA 1
ATOM 6189 C C . LEU C 1 170 ? 23.136 5.044 48.612 1.00 96.67 170 LEU A C 1
ATOM 6190 O O . LEU C 1 170 ? 22.323 4.623 47.792 1.00 96.67 170 LEU A O 1
ATOM 6195 N N . MET C 1 171 ? 23.718 4.266 49.540 1.00 93.00 171 MET A N 1
ATOM 6196 C CA . MET C 1 171 ? 23.652 2.802 49.667 1.00 93.00 171 MET A CA 1
ATOM 6197 C C . MET C 1 171 ? 23.748 2.046 48.336 1.00 93.00 171 MET A C 1
ATOM 6198 O O . MET C 1 171 ? 23.033 1.065 48.106 1.00 93.00 171 MET A O 1
ATOM 6203 N N . VAL C 1 172 ? 24.667 2.477 47.471 1.00 77.46 172 VAL A N 1
ATOM 6204 C CA . VAL C 1 172 ? 24.848 1.850 46.165 1.00 77.46 172 VAL A CA 1
ATOM 6205 C C . VAL C 1 172 ? 25.543 0.506 46.356 1.00 77.46 172 VAL A C 1
ATOM 6206 O O . VAL C 1 172 ? 26.720 0.444 46.729 1.00 77.46 172 VAL A O 1
ATOM 6210 N N . LEU C 1 173 ? 24.812 -0.576 46.105 1.00 64.28 173 LEU A N 1
ATOM 6211 C CA . LEU C 1 173 ? 25.286 -1.946 46.299 1.00 64.28 173 LEU A CA 1
ATOM 6212 C C . LEU C 1 173 ? 26.482 -2.418 45.458 1.00 64.28 173 LEU A C 1
ATOM 6213 O O . LEU C 1 173 ? 27.296 -3.175 46.000 1.00 64.28 173 LEU A O 1
ATOM 6218 N N . PRO C 1 174 ? 26.648 -2.071 44.170 1.00 61.26 174 PRO A N 1
ATOM 6219 C CA . PRO C 1 174 ? 27.878 -2.488 43.482 1.00 61.26 174 PRO A CA 1
ATOM 6220 C C . PRO C 1 174 ? 29.108 -1.762 43.997 1.00 61.26 174 PRO A C 1
ATOM 6221 O O . PRO C 1 174 ? 29.020 -0.679 44.580 1.00 61.26 174 PRO A O 1
ATOM 6225 N N . ARG C 1 175 ? 30.259 -2.419 43.817 1.00 66.65 175 ARG A N 1
ATOM 6226 C CA . ARG C 1 175 ? 31.606 -1.987 44.198 1.00 66.65 175 ARG A CA 1
ATOM 6227 C C . ARG C 1 175 ? 31.796 -1.830 45.705 1.00 66.65 175 ARG A C 1
ATOM 6228 O O . ARG C 1 175 ? 32.858 -1.353 46.133 1.00 66.65 175 ARG A O 1
ATOM 6236 N N . GLN C 1 176 ? 30.794 -2.220 46.505 1.00 83.73 176 GLN A N 1
ATOM 6237 C CA . GLN C 1 176 ? 30.852 -2.288 47.968 1.00 83.73 176 GLN A CA 1
ATOM 6238 C C . GLN C 1 176 ? 31.178 -0.929 48.590 1.00 83.73 176 GLN A C 1
ATOM 6239 O O . GLN C 1 176 ? 32.212 -0.749 49.238 1.00 83.73 176 GLN A O 1
ATOM 6245 N N . SER C 1 177 ? 30.288 0.039 48.374 1.00 94.72 177 SER A N 1
ATOM 6246 C CA . SER C 1 177 ? 30.484 1.392 48.887 1.00 94.72 177 SER A CA 1
ATOM 6247 C C . SER C 1 177 ? 29.144 2.106 48.958 1.00 94.72 177 SER A C 1
ATOM 6248 O O . SER C 1 177 ? 28.547 2.401 47.918 1.00 94.72 177 SER A O 1
ATOM 6251 N N . GLY C 1 178 ? 28.683 2.402 50.171 1.00 100.36 178 GLY A N 1
ATOM 6252 C CA . GLY C 1 178 ? 27.526 3.261 50.328 1.00 100.36 178 GLY A CA 1
ATOM 6253 C C . GLY C 1 178 ? 27.903 4.603 50.921 1.00 100.36 178 GLY A C 1
ATOM 6254 O O . GLY C 1 178 ? 28.148 4.712 52.124 1.00 100.36 178 GLY A O 1
ATOM 6255 N N . GLN C 1 179 ? 27.923 5.640 50.090 1.00 97.04 179 GLN A N 1
ATOM 6256 C CA . GLN C 1 179 ? 28.380 6.967 50.467 1.00 97.04 179 GLN A CA 1
ATOM 6257 C C . GLN C 1 179 ? 27.194 7.910 50.647 1.00 97.04 179 GLN A C 1
ATOM 6258 O O . GLN C 1 179 ? 26.034 7.488 50.670 1.00 97.04 179 GLN A O 1
ATOM 6264 N N . SER C 1 180 ? 27.494 9.192 50.828 1.00 95.64 180 SER A N 1
ATOM 6265 C CA . SER C 1 180 ? 26.470 10.220 50.785 1.00 95.64 180 SER A CA 1
ATOM 6266 C C . SER C 1 180 ? 26.423 10.854 49.400 1.00 95.64 180 SER A C 1
ATOM 6267 O O . SER C 1 180 ? 27.291 10.635 48.553 1.00 95.64 180 SER A O 1
ATOM 6270 N N . ALA C 1 181 ? 25.397 11.662 49.178 1.00 91.99 181 ALA A N 1
ATOM 6271 C CA . ALA C 1 181 ? 25.228 12.351 47.909 1.00 91.99 181 ALA A CA 1
ATOM 6272 C C . ALA C 1 181 ? 25.970 13.687 47.960 1.00 91.99 181 ALA A C 1
ATOM 6273 O O . ALA C 1 181 ? 26.836 13.894 48.815 1.00 91.99 181 ALA A O 1
ATOM 6275 N N . THR C 1 182 ? 25.645 14.581 47.017 1.00 94.51 182 THR A N 1
ATOM 6276 C CA . THR C 1 182 ? 26.241 15.917 46.855 1.00 94.51 182 THR A CA 1
ATOM 6277 C C . THR C 1 182 ? 27.747 15.841 46.608 1.00 94.51 182 THR A C 1
ATOM 6278 O O . THR C 1 182 ? 28.513 16.691 47.065 1.00 94.51 182 THR A O 1
ATOM 6282 N N . GLY C 1 183 ? 28.169 14.817 45.866 1.00 92.98 183 GLY A N 1
ATOM 6283 C CA . GLY C 1 183 ? 29.484 14.798 45.255 1.00 92.98 183 GLY A CA 1
ATOM 6284 C C . GLY C 1 183 ? 30.678 14.651 46.176 1.00 92.98 183 GLY A C 1
ATOM 6285 O O . GLY C 1 183 ? 31.445 15.602 46.351 1.00 92.98 183 GLY A O 1
ATOM 6286 N N . ARG C 1 184 ? 30.856 13.472 46.772 1.00 97.15 184 ARG A N 1
ATOM 6287 C CA . ARG C 1 184 ? 32.068 13.218 47.542 1.00 97.15 184 ARG A CA 1
ATOM 6288 C C . ARG C 1 184 ? 33.307 13.042 46.669 1.00 97.15 184 ARG A C 1
ATOM 6289 O O . ARG C 1 184 ? 34.424 13.119 47.191 1.00 97.15 184 ARG A O 1
ATOM 6297 N N . ARG C 1 185 ? 33.144 12.808 45.367 1.00 80.75 185 ARG A N 1
ATOM 6298 C CA . ARG C 1 185 ? 34.259 12.562 44.461 1.00 80.75 185 ARG A CA 1
ATOM 6299 C C . ARG C 1 185 ? 34.174 13.520 43.280 1.00 80.75 185 ARG A C 1
ATOM 6300 O O . ARG C 1 185 ? 33.089 13.738 42.733 1.00 80.75 185 ARG A O 1
ATOM 6308 N N . ILE C 1 186 ? 35.319 14.075 42.883 1.00 52.89 186 ILE A N 1
ATOM 6309 C CA . ILE C 1 186 ? 35.371 15.205 41.952 1.00 52.89 186 ILE A CA 1
ATOM 6310 C C . ILE C 1 186 ? 35.262 14.656 40.531 1.00 52.89 186 ILE A C 1
ATOM 6311 O O . ILE C 1 186 ? 36.255 14.221 39.944 1.00 52.89 186 ILE A O 1
ATOM 6316 N N . GLU C 1 187 ? 34.051 14.671 39.973 1.00 41.28 187 GLU A N 1
ATOM 6317 C CA . GLU C 1 187 ? 33.797 14.208 38.608 1.00 41.28 187 GLU A CA 1
ATOM 6318 C C . GLU C 1 187 ? 32.745 15.109 37.965 1.00 41.28 187 GLU A C 1
ATOM 6319 O O . GLU C 1 187 ? 31.546 14.978 38.263 1.00 41.28 187 GLU A O 1
ATOM 6325 N N . PRO C 1 188 ? 33.152 16.067 37.120 1.00 37.69 188 PRO A N 1
ATOM 6326 C CA . PRO C 1 188 ? 32.167 16.813 36.316 1.00 37.69 188 PRO A CA 1
ATOM 6327 C C . PRO C 1 188 ? 31.982 16.264 34.904 1.00 37.69 188 PRO A C 1
ATOM 6328 O O . PRO C 1 188 ? 32.791 15.454 34.442 1.00 37.69 188 PRO A O 1
ATOM 6332 N N . LEU C 1 189 ? 30.927 16.701 34.210 1.00 28.17 189 LEU A N 1
ATOM 6333 C CA . LEU C 1 189 ? 30.765 16.481 32.775 1.00 28.17 189 LEU A CA 1
ATOM 6334 C C . LEU C 1 189 ? 30.126 17.703 32.132 1.00 28.17 189 LEU A C 1
ATOM 6335 O O . LEU C 1 189 ? 29.720 18.649 32.807 1.00 28.17 189 LEU A O 1
ATOM 6340 N N . VAL C 1 190 ? 30.051 17.673 30.801 1.00 22.63 190 VAL A N 1
ATOM 6341 C CA . VAL C 1 190 ? 29.418 18.720 30.003 1.00 22.63 190 VAL A CA 1
ATOM 6342 C C . VAL C 1 190 ? 28.545 18.052 28.949 1.00 22.63 190 VAL A C 1
ATOM 6343 O O . VAL C 1 190 ? 29.031 17.228 28.169 1.00 22.63 190 VAL A O 1
ATOM 6347 N N . LEU C 1 191 ? 27.259 18.403 28.923 1.00 19.70 191 LEU A N 1
ATOM 6348 C CA . LEU C 1 191 ? 26.337 17.933 27.900 1.00 19.70 191 LEU A CA 1
ATOM 6349 C C . LEU C 1 191 ? 25.707 19.125 27.199 1.00 19.70 191 LEU A C 1
ATOM 6350 O O . LEU C 1 191 ? 25.683 20.235 27.735 1.00 19.70 191 LEU A O 1
ATOM 6355 N N . GLY C 1 192 ? 25.200 18.890 25.991 1.00 14.05 192 GLY A N 1
ATOM 6356 C CA . GLY C 1 192 ? 24.610 19.963 25.215 1.00 14.05 192 GLY A CA 1
ATOM 6357 C C . GLY C 1 192 ? 23.371 19.563 24.443 1.00 14.05 192 GLY A C 1
ATOM 6358 O O . GLY C 1 192 ? 22.605 18.707 24.887 1.00 14.05 192 GLY A O 1
ATOM 6359 N N . ARG C 1 193 ? 23.147 20.198 23.297 1.00 16.04 193 ARG A N 1
ATOM 6360 C CA . ARG C 1 193 ? 22.082 19.784 22.396 1.00 16.04 193 ARG A CA 1
ATOM 6361 C C . ARG C 1 193 ? 22.544 18.746 21.390 1.00 16.04 193 ARG A C 1
ATOM 6362 O O . ARG C 1 193 ? 21.737 17.924 20.943 1.00 16.04 193 ARG A O 1
ATOM 6370 N N . ALA C 1 194 ? 23.826 18.760 21.030 1.00 15.78 194 ALA A N 1
ATOM 6371 C CA . ALA C 1 194 ? 24.361 17.901 19.986 1.00 15.78 194 ALA A CA 1
ATOM 6372 C C . ALA C 1 194 ? 24.831 16.552 20.510 1.00 15.78 194 ALA A C 1
ATOM 6373 O O . ALA C 1 194 ? 25.647 15.895 19.855 1.00 15.78 194 ALA A O 1
ATOM 6375 N N . ASP C 1 195 ? 24.335 16.124 21.667 1.00 14.87 195 ASP A N 1
ATOM 6376 C CA . ASP C 1 195 ? 24.718 14.841 22.236 1.00 14.87 195 ASP A CA 1
ATOM 6377 C C . ASP C 1 195 ? 23.486 14.029 22.595 1.00 14.87 195 ASP A C 1
ATOM 6378 O O . ASP C 1 195 ? 23.526 12.797 22.599 1.00 14.87 195 ASP A O 1
ATOM 6383 N N . VAL C 1 196 ? 22.382 14.711 22.871 1.00 6.87 196 VAL A N 1
ATOM 6384 C CA . VAL C 1 196 ? 21.267 14.146 23.614 1.00 6.87 196 VAL A CA 1
ATOM 6385 C C . VAL C 1 196 ? 20.129 13.816 22.658 1.00 6.87 196 VAL A C 1
ATOM 6386 O O . VAL C 1 196 ? 19.801 14.613 21.773 1.00 6.87 196 VAL A O 1
ATOM 6390 N N . GLY C 1 197 ? 19.525 12.643 22.844 1.00 4.57 197 GLY A N 1
ATOM 6391 C CA . GLY C 1 197 ? 18.392 12.218 22.046 1.00 4.57 197 GLY A CA 1
ATOM 6392 C C . GLY C 1 197 ? 17.048 12.794 22.450 1.00 4.57 197 GLY A C 1
ATOM 6393 O O . GLY C 1 197 ? 16.294 13.243 21.584 1.00 4.57 197 GLY A O 1
ATOM 6394 N N . SER C 1 198 ? 16.720 12.786 23.742 1.00 4.92 198 SER A N 1
ATOM 6395 C CA . SER C 1 198 ? 15.415 13.243 24.206 1.00 4.92 198 SER A CA 1
ATOM 6396 C C . SER C 1 198 ? 15.540 13.749 25.638 1.00 4.92 198 SER A C 1
ATOM 6397 O O . SER C 1 198 ? 16.625 13.755 26.219 1.00 4.92 198 SER A O 1
ATOM 6400 N N . PHE C 1 199 ? 14.416 14.184 26.208 1.00 6.01 199 PHE A N 1
ATOM 6401 C CA . PHE C 1 199 ? 14.411 14.810 27.525 1.00 6.01 199 PHE A CA 1
ATOM 6402 C C . PHE C 1 199 ? 13.132 14.450 28.259 1.00 6.01 199 PHE A C 1
ATOM 6403 O O . PHE C 1 199 ? 12.141 14.039 27.653 1.00 6.01 199 PHE A O 1
ATOM 6411 N N . ASP C 1 200 ? 13.186 14.588 29.586 1.00 7.17 200 ASP A N 1
ATOM 6412 C CA . ASP C 1 200 ? 12.025 14.831 30.450 1.00 7.17 200 ASP A CA 1
ATOM 6413 C C . ASP C 1 200 ? 12.559 15.628 31.642 1.00 7.17 200 ASP A C 1
ATOM 6414 O O . ASP C 1 200 ? 12.964 15.047 32.649 1.00 7.17 200 ASP A O 1
ATOM 6419 N N . VAL C 1 201 ? 12.522 16.950 31.532 1.00 5.71 201 VAL A N 1
ATOM 6420 C CA . VAL C 1 201 ? 13.061 17.830 32.568 1.00 5.71 201 VAL A CA 1
ATOM 6421 C C . VAL C 1 201 ? 11.867 18.295 33.393 1.00 5.71 201 VAL A C 1
ATOM 6422 O O . VAL C 1 201 ? 11.232 19.301 33.095 1.00 5.71 201 VAL A O 1
ATOM 6426 N N . THR C 1 202 ? 11.561 17.556 34.450 1.00 8.82 202 THR A N 1
ATOM 6427 C CA . THR C 1 202 ? 10.367 17.823 35.232 1.00 8.82 202 THR A CA 1
ATOM 6428 C C . THR C 1 202 ? 10.672 18.782 36.377 1.00 8.82 202 THR A C 1
ATOM 6429 O O . THR C 1 202 ? 11.826 19.047 36.713 1.00 8.82 202 THR A O 1
ATOM 6433 N N . PHE C 1 203 ? 9.609 19.307 36.978 1.00 13.28 203 PHE A N 1
ATOM 6434 C CA . PHE C 1 203 ? 9.709 20.107 38.188 1.00 13.28 203 PHE A CA 1
ATOM 6435 C C . PHE C 1 203 ? 8.494 19.813 39.052 1.00 13.28 203 PHE A C 1
ATOM 6436 O O . PHE C 1 203 ? 7.433 19.441 38.550 1.00 13.28 203 PHE A O 1
ATOM 6444 N N . ASP C 1 204 ? 8.656 19.984 40.360 1.00 33.33 204 ASP A N 1
ATOM 6445 C CA . ASP C 1 204 ? 7.574 19.762 41.308 1.00 33.33 204 ASP A CA 1
ATOM 6446 C C . ASP C 1 204 ? 7.558 20.868 42.347 1.00 33.33 204 ASP A C 1
ATOM 6447 O O . ASP C 1 204 ? 8.604 21.244 42.882 1.00 33.33 204 ASP A O 1
ATOM 6452 N N . ASP C 1 205 ? 6.363 21.380 42.631 1.00 48.78 205 ASP A N 1
ATOM 6453 C CA . ASP C 1 205 ? 6.155 22.251 43.774 1.00 48.78 205 ASP A CA 1
ATOM 6454 C C . ASP C 1 205 ? 5.204 21.645 44.794 1.00 48.78 205 ASP A C 1
ATOM 6455 O O . ASP C 1 205 ? 4.890 22.298 45.795 1.00 48.78 205 ASP A O 1
ATOM 6460 N N . ARG C 1 206 ? 4.730 20.418 44.561 1.00 64.67 206 ARG A N 1
ATOM 6461 C CA . ARG C 1 206 ? 4.038 19.677 45.608 1.00 64.67 206 ARG A CA 1
ATOM 6462 C C . ARG C 1 206 ? 4.990 19.298 46.734 1.00 64.67 206 ARG A C 1
ATOM 6463 O O . ARG C 1 206 ? 4.565 19.159 47.886 1.00 64.67 206 ARG A O 1
ATOM 6471 N N . SER C 1 207 ? 6.271 19.128 46.421 1.00 70.35 207 SER A N 1
ATOM 6472 C CA . SER C 1 207 ? 7.273 18.646 47.359 1.00 70.35 207 SER A CA 1
ATOM 6473 C C . SER C 1 207 ? 8.339 19.701 47.632 1.00 70.35 207 SER A C 1
ATOM 6474 O O . SER C 1 207 ? 9.528 19.395 47.734 1.00 70.35 207 SER A O 1
ATOM 6477 N N . LEU C 1 208 ? 7.932 20.961 47.754 1.00 80.86 208 LEU A N 1
ATOM 6478 C CA . LEU C 1 208 ? 8.839 22.017 48.181 1.00 80.86 208 LEU A CA 1
ATOM 6479 C C . LEU C 1 208 ? 8.768 22.178 49.691 1.00 80.86 208 LEU A C 1
ATOM 6480 O O . LEU C 1 208 ? 7.691 22.418 50.247 1.00 80.86 208 LEU A O 1
ATOM 6485 N N . MET C 1 209 ? 9.911 22.048 50.347 1.00 103.42 209 MET A N 1
ATOM 6486 C CA . MET C 1 209 ? 10.011 22.470 51.730 1.00 103.42 209 MET A CA 1
ATOM 6487 C C . MET C 1 209 ? 10.332 23.957 51.764 1.00 103.42 209 MET A C 1
ATOM 6488 O O . MET C 1 209 ? 10.803 24.537 50.784 1.00 103.42 209 MET A O 1
ATOM 6493 N N . ARG C 1 210 ? 10.031 24.582 52.896 1.00 115.38 210 ARG A N 1
ATOM 6494 C CA . ARG C 1 210 ? 10.402 25.971 53.121 1.00 115.38 210 ARG A CA 1
ATOM 6495 C C . ARG C 1 210 ? 11.105 26.059 54.467 1.00 115.38 210 ARG A C 1
ATOM 6496 O O . ARG C 1 210 ? 11.998 26.888 54.666 1.00 115.38 210 ARG A O 1
ATOM 6504 N N . THR C 1 211 ? 10.694 25.194 55.391 1.00 117.56 211 THR A N 1
ATOM 6505 C CA . THR C 1 211 ? 11.451 24.810 56.573 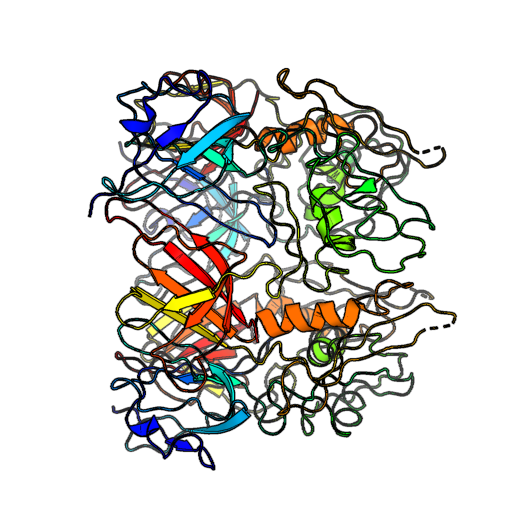1.00 117.56 211 THR A CA 1
ATOM 6506 C C . THR C 1 211 ? 11.389 23.291 56.681 1.00 117.56 211 THR A C 1
ATOM 6507 O O . THR C 1 211 ? 10.615 22.634 55.983 1.00 117.56 211 THR A O 1
ATOM 6511 N N . VAL C 1 212 ? 12.228 22.718 57.542 1.00 115.08 212 VAL A N 1
ATOM 6512 C CA . VAL C 1 212 ? 12.177 21.290 57.850 1.00 115.08 212 VAL A CA 1
ATOM 6513 C C . VAL C 1 212 ? 12.285 21.139 59.360 1.00 115.08 212 VAL A C 1
ATOM 6514 O O . VAL C 1 212 ? 13.316 21.481 59.944 1.00 115.08 212 VAL A O 1
ATOM 6518 N N . LYS C 1 213 ? 11.239 20.616 59.992 1.00 110.66 213 LYS A N 1
ATOM 6519 C CA . LYS C 1 213 ? 11.200 20.497 61.442 1.00 110.66 213 LYS A CA 1
ATOM 6520 C C . LYS C 1 213 ? 11.002 19.040 61.841 1.00 110.66 213 LYS A C 1
ATOM 6521 O O . LYS C 1 213 ? 10.246 18.307 61.198 1.00 110.66 213 LYS A O 1
ATOM 6527 N N . THR C 1 214 ? 11.690 18.625 62.901 1.00 113.34 214 THR A N 1
ATOM 6528 C CA . THR C 1 214 ? 11.705 17.244 63.368 1.00 113.34 214 THR A CA 1
ATOM 6529 C C . THR C 1 214 ? 11.224 17.180 64.821 1.00 113.34 214 THR A C 1
ATOM 6530 O O . THR C 1 214 ? 10.726 18.163 65.375 1.00 113.34 214 THR A O 1
ATOM 6534 N N . ARG C 1 215 ? 11.364 16.003 65.434 1.00 110.37 215 ARG A N 1
ATOM 6535 C CA . ARG C 1 215 ? 10.896 15.762 66.793 1.00 110.37 215 ARG A CA 1
ATOM 6536 C C . ARG C 1 215 ? 12.010 15.170 67.645 1.00 110.37 215 ARG A C 1
ATOM 6537 O O . ARG C 1 215 ? 12.926 14.520 67.134 1.00 110.37 215 ARG A O 1
ATOM 6545 N N . TYR C 1 216 ? 11.900 15.376 68.959 1.00 110.33 216 TYR A N 1
ATOM 6546 C CA . TYR C 1 216 ? 12.929 14.982 69.916 1.00 110.33 216 TYR A CA 1
ATOM 6547 C C . TYR C 1 216 ? 12.373 14.085 71.012 1.00 110.33 216 TYR A C 1
ATOM 6548 O O . TYR C 1 216 ? 11.252 13.578 70.903 1.00 110.33 216 TYR A O 1
ATOM 6557 N N . GLN C 1 217 ? 13.167 13.869 72.058 1.00 113.74 217 GLN A N 1
ATOM 6558 C CA . GLN C 1 217 ? 12.730 13.108 73.218 1.00 113.74 217 GLN A CA 1
ATOM 6559 C C . GLN C 1 217 ? 11.632 13.850 73.973 1.00 113.74 217 GLN A C 1
ATOM 6560 O O . GLN C 1 217 ? 11.453 15.063 73.836 1.00 113.74 217 GLN A O 1
ATOM 6566 N N . LEU C 1 218 ? 10.903 13.101 74.796 1.00 113.84 218 LEU A N 1
ATOM 6567 C CA . LEU C 1 218 ? 9.792 13.651 75.565 1.00 113.84 218 LEU A CA 1
ATOM 6568 C C . LEU C 1 218 ? 10.246 14.618 76.664 1.00 113.84 218 LEU A C 1
ATOM 6569 O O . LEU C 1 218 ? 9.615 15.673 76.817 1.00 113.84 218 LEU A O 1
ATOM 6574 N N . PRO C 1 219 ? 11.312 14.328 77.461 1.00 109.94 219 PRO A N 1
ATOM 6575 C CA . PRO C 1 219 ? 11.691 15.457 78.322 1.00 109.94 219 PRO A CA 1
ATOM 6576 C C . PRO C 1 219 ? 12.659 16.415 77.633 1.00 109.94 219 PRO A C 1
ATOM 6577 O O . PRO C 1 219 ? 13.338 16.012 76.687 1.00 109.94 219 PRO A O 1
ATOM 6581 N N . VAL C 1 227 ? 9.335 17.545 73.796 1.00 111.06 227 VAL A N 1
ATOM 6582 C CA . VAL C 1 227 ? 9.627 17.417 72.375 1.00 111.06 227 VAL A CA 1
ATOM 6583 C C . VAL C 1 227 ? 9.927 18.791 71.788 1.00 111.06 227 VAL A C 1
ATOM 6584 O O . VAL C 1 227 ? 9.121 19.713 71.900 1.00 111.06 227 VAL A O 1
ATOM 6588 N N . GLU C 1 228 ? 11.091 18.923 71.162 1.00 107.79 228 GLU A N 1
ATOM 6589 C CA . GLU C 1 228 ? 11.535 20.176 70.571 1.00 107.79 228 GLU A CA 1
ATOM 6590 C C . GLU C 1 228 ? 11.844 19.952 69.089 1.00 107.79 228 GLU A C 1
ATOM 6591 O O . GLU C 1 228 ? 11.553 18.894 68.525 1.00 107.79 228 GLU A O 1
ATOM 6597 N N . LEU C 1 229 ? 12.436 20.962 68.458 1.00 103.46 229 LEU A N 1
ATOM 6598 C CA . LEU C 1 229 ? 12.702 20.912 67.028 1.00 103.46 229 LEU A CA 1
ATOM 6599 C C . LEU C 1 229 ? 13.845 21.857 66.690 1.00 103.46 229 LEU A C 1
ATOM 6600 O O . LEU C 1 229 ? 13.955 22.939 67.270 1.00 103.46 229 LEU A O 1
ATOM 6605 N N . LYS C 1 230 ? 14.688 21.439 65.748 1.00 102.79 230 LYS A N 1
ATOM 6606 C CA . LYS C 1 230 ? 15.703 22.301 65.162 1.00 102.79 230 LYS A CA 1
ATOM 6607 C C . LYS C 1 230 ? 15.541 22.280 63.651 1.00 102.79 230 LYS A C 1
ATOM 6608 O O . LYS C 1 230 ? 15.378 21.212 63.052 1.00 102.79 230 LYS A O 1
ATOM 6614 N N . ASN C 1 231 ? 15.587 23.463 63.038 1.00 111.99 231 ASN A N 1
ATOM 6615 C CA . ASN C 1 231 ? 15.176 23.596 61.651 1.00 111.99 231 ASN A CA 1
ATOM 6616 C C . ASN C 1 231 ? 16.168 24.374 60.796 1.00 111.99 231 ASN A C 1
ATOM 6617 O O . ASN C 1 231 ? 16.827 25.304 61.276 1.00 111.99 231 ASN A O 1
ATOM 6622 N N . PRO C 1 232 ? 16.324 23.982 59.535 1.00 111.95 232 PRO A N 1
ATOM 6623 C CA . PRO C 1 232 ? 16.901 24.878 58.532 1.00 111.95 232 PRO A CA 1
ATOM 6624 C C . PRO C 1 232 ? 15.836 25.775 57.923 1.00 111.95 232 PRO A C 1
ATOM 6625 O O . PRO C 1 232 ? 14.646 25.454 57.900 1.00 111.95 232 PRO A O 1
ATOM 6629 N N . LYS C 1 233 ? 16.287 26.922 57.417 1.00 111.06 233 LYS A N 1
ATOM 6630 C CA . LYS C 1 233 ? 15.384 27.975 56.975 1.00 111.06 233 LYS A CA 1
ATOM 6631 C C . LYS C 1 233 ? 15.557 28.368 55.515 1.00 111.06 233 LYS A C 1
ATOM 6632 O O . LYS C 1 233 ? 14.892 29.309 55.064 1.00 111.06 233 LYS A O 1
ATOM 6638 N N . ALA C 1 234 ? 16.422 27.692 54.764 1.00 115.37 234 ALA A N 1
ATOM 6639 C CA . ALA C 1 234 ? 16.615 27.987 53.343 1.00 115.37 234 ALA A CA 1
ATOM 6640 C C . ALA C 1 234 ? 16.952 26.704 52.603 1.00 115.37 234 ALA A C 1
ATOM 6641 O O . ALA C 1 234 ? 18.125 26.356 52.422 1.00 115.37 234 ALA A O 1
ATOM 6643 N N . PRO C 1 235 ? 15.933 25.964 52.147 1.00 107.67 235 PRO A N 1
ATOM 6644 C CA . PRO C 1 235 ? 16.167 24.726 51.365 1.00 107.67 235 PRO A CA 1
ATOM 6645 C C . PRO C 1 235 ? 16.449 25.007 49.894 1.00 107.67 235 PRO A C 1
ATOM 6646 O O . PRO C 1 235 ? 15.701 24.602 48.995 1.00 107.67 235 PRO A O 1
ATOM 6650 N N . ALA C 1 236 ? 17.551 25.730 49.657 1.00 105.54 236 ALA A N 1
ATOM 6651 C CA . ALA C 1 236 ? 17.990 26.250 48.357 1.00 105.54 236 ALA A CA 1
ATOM 6652 C C . ALA C 1 236 ? 16.927 27.102 47.662 1.00 105.54 236 ALA A C 1
ATOM 6653 O O . ALA C 1 236 ? 16.924 27.211 46.431 1.00 105.54 236 ALA A O 1
ATOM 6655 N N . THR C 1 237 ? 16.017 27.708 48.427 1.00 120.22 237 THR A N 1
ATOM 6656 C CA . THR C 1 237 ? 14.983 28.589 47.902 1.00 120.22 237 THR A CA 1
ATOM 6657 C C . THR C 1 237 ? 14.863 29.805 48.807 1.00 120.22 237 THR A C 1
ATOM 6658 O O . THR C 1 237 ? 15.041 29.715 50.024 1.00 120.22 237 THR A O 1
ATOM 6662 N N . ALA C 1 238 ? 14.557 30.947 48.193 1.00 133.13 238 ALA A N 1
ATOM 6663 C CA . ALA C 1 238 ? 14.219 32.159 48.925 1.00 133.13 238 ALA A CA 1
ATOM 6664 C C . ALA C 1 238 ? 12.844 32.679 48.533 1.00 133.13 238 ALA A C 1
ATOM 6665 O O . ALA C 1 238 ? 12.423 33.728 49.033 1.00 133.13 238 ALA A O 1
ATOM 6667 N N . MET C 1 239 ? 12.137 31.971 47.651 1.00 123.58 239 MET A N 1
ATOM 6668 C CA . MET C 1 239 ? 10.805 32.381 47.231 1.00 123.58 239 MET A CA 1
ATOM 6669 C C . MET C 1 239 ? 9.723 31.927 48.197 1.00 123.58 239 MET A C 1
ATOM 6670 O O . MET C 1 239 ? 8.567 32.337 48.049 1.00 123.58 239 MET A O 1
ATOM 6675 N N . GLY C 1 240 ? 10.069 31.090 49.179 1.00 130.07 240 GLY A N 1
ATOM 6676 C CA . GLY C 1 240 ? 9.106 30.546 50.105 1.00 130.07 240 GLY A CA 1
ATOM 6677 C C . GLY C 1 240 ? 9.331 31.037 51.528 1.00 130.07 240 GLY A C 1
ATOM 6678 O O . GLY C 1 240 ? 10.391 31.574 51.871 1.00 130.07 240 GLY A O 1
ATOM 6679 N N . GLU C 1 241 ? 8.305 30.847 52.357 1.00 126.05 241 GLU A N 1
ATOM 6680 C CA . GLU C 1 241 ? 8.317 31.367 53.718 1.00 126.05 241 GLU A CA 1
ATOM 6681 C C . GLU C 1 241 ? 8.192 30.283 54.779 1.00 126.05 241 GLU A C 1
ATOM 6682 O O . GLU C 1 241 ? 9.051 30.200 55.665 1.00 126.05 241 GLU A O 1
ATOM 6688 N N . HIS C 1 242 ? 7.158 29.439 54.720 1.00 122.15 242 HIS A N 1
ATOM 6689 C CA . HIS C 1 242 ? 6.953 28.426 55.754 1.00 122.15 242 HIS A CA 1
ATOM 6690 C C . HIS C 1 242 ? 6.315 27.162 55.196 1.00 122.15 242 HIS A C 1
ATOM 6691 O O . HIS C 1 242 ? 5.260 27.220 54.558 1.00 122.15 242 HIS A O 1
ATOM 6698 N N . VAL C 1 243 ? 6.964 26.029 55.469 1.00 116.75 243 VAL A N 1
ATOM 6699 C CA . VAL C 1 243 ? 6.419 24.681 55.318 1.00 116.75 243 VAL A CA 1
ATOM 6700 C C . VAL C 1 243 ? 6.909 23.867 56.508 1.00 116.75 243 VAL A C 1
ATOM 6701 O O . VAL C 1 243 ? 8.114 23.809 56.764 1.00 116.75 243 VAL A O 1
ATOM 6705 N N . ASP C 1 244 ? 5.986 23.250 57.242 1.00 115.38 244 ASP A N 1
ATOM 6706 C CA . ASP C 1 244 ? 6.328 22.492 58.445 1.00 115.38 244 ASP A CA 1
ATOM 6707 C C . ASP C 1 244 ? 5.756 21.085 58.309 1.00 115.38 244 ASP A C 1
ATOM 6708 O O . ASP C 1 244 ? 4.536 20.904 58.305 1.00 115.38 244 ASP A O 1
ATOM 6713 N N . ARG C 1 245 ? 6.635 20.091 58.193 1.00 102.57 245 ARG A N 1
ATOM 6714 C CA . ARG C 1 245 ? 6.225 18.708 57.990 1.00 102.57 245 ARG A CA 1
ATOM 6715 C C . ARG C 1 245 ? 6.918 17.794 58.989 1.00 102.57 245 ARG A C 1
ATOM 6716 O O . ARG C 1 245 ? 8.113 17.941 59.256 1.00 102.57 245 ARG A O 1
ATOM 6724 N N . HIS C 1 246 ? 6.156 16.843 59.528 1.00 105.17 246 HIS A N 1
ATOM 6725 C CA . HIS C 1 246 ? 6.645 15.868 60.491 1.00 105.17 246 HIS A CA 1
ATOM 6726 C C . HIS C 1 246 ? 6.148 14.484 60.097 1.00 105.17 246 HIS A C 1
ATOM 6727 O O . HIS C 1 246 ? 5.028 14.332 59.601 1.00 105.17 246 HIS A O 1
ATOM 6734 N N . LEU C 1 247 ? 6.984 13.471 60.314 1.00 105.35 247 LEU A N 1
ATOM 6735 C CA . LEU C 1 247 ? 6.574 12.096 60.053 1.00 105.35 247 LEU A CA 1
ATOM 6736 C C . LEU C 1 247 ? 6.629 11.211 61.289 1.00 105.35 247 LEU A C 1
ATOM 6737 O O . LEU C 1 247 ? 5.624 10.581 61.639 1.00 105.35 247 LEU A O 1
ATOM 6742 N N . TYR C 1 248 ? 7.773 11.148 61.968 1.00 106.06 248 TYR A N 1
ATOM 6743 C CA . TYR C 1 248 ? 7.958 10.242 63.093 1.00 106.06 248 TYR A CA 1
ATOM 6744 C C . TYR C 1 248 ? 8.797 10.933 64.158 1.00 106.06 248 TYR A C 1
ATOM 6745 O O . TYR C 1 248 ? 9.433 11.959 63.909 1.00 106.06 248 TYR A O 1
ATOM 6754 N N . THR C 1 249 ? 8.802 10.347 65.352 1.00 89.91 249 THR A N 1
ATOM 6755 C CA . THR C 1 249 ? 9.598 10.874 66.448 1.00 89.91 249 THR A CA 1
ATOM 6756 C C . THR C 1 249 ? 11.033 10.368 66.346 1.00 89.91 249 THR A C 1
ATOM 6757 O O . THR C 1 249 ? 11.382 9.569 65.473 1.00 89.91 249 THR A O 1
ATOM 6761 N N . SER C 1 250 ? 11.875 10.840 67.262 1.00 108.95 250 SER A N 1
ATOM 6762 C CA . SER C 1 250 ? 13.279 10.460 67.298 1.00 108.95 250 SER A CA 1
ATOM 6763 C C . SER C 1 250 ? 13.806 10.687 68.705 1.00 108.95 250 SER A C 1
ATOM 6764 O O . SER C 1 250 ? 13.197 11.400 69.507 1.00 108.95 250 SER A O 1
ATOM 6767 N N . ARG C 1 251 ? 14.952 10.072 68.995 1.00 107.18 251 ARG A N 1
ATOM 6768 C CA . ARG C 1 251 ? 15.612 10.238 70.286 1.00 107.18 251 ARG A CA 1
ATOM 6769 C C . ARG C 1 251 ? 16.785 11.211 70.203 1.00 107.18 251 ARG A C 1
ATOM 6770 O O . ARG C 1 251 ? 16.806 12.227 70.902 1.00 107.18 251 ARG A O 1
ATOM 6778 N N . GLY C 1 252 ? 17.762 10.923 69.350 1.00 109.59 252 GLY A N 1
ATOM 6779 C CA . GLY C 1 252 ? 18.857 11.848 69.133 1.00 109.59 252 GLY A CA 1
ATOM 6780 C C . GLY C 1 252 ? 19.290 11.874 67.684 1.00 109.59 252 GLY A C 1
ATOM 6781 O O . GLY C 1 252 ? 20.220 12.594 67.311 1.00 109.59 252 GLY A O 1
ATOM 6782 N N . GLU C 1 253 ? 18.601 11.089 66.855 1.00 114.65 253 GLU A N 1
ATOM 6783 C CA . GLU C 1 253 ? 18.999 10.929 65.462 1.00 114.65 253 GLU A CA 1
ATOM 6784 C C . GLU C 1 253 ? 18.616 12.139 64.622 1.00 114.65 253 GLU A C 1
ATOM 6785 O O . GLU C 1 253 ? 19.405 12.589 63.784 1.00 114.65 253 GLU A O 1
ATOM 6791 N N . ALA C 1 254 ? 17.421 12.691 64.838 1.00 115.15 254 ALA A N 1
ATOM 6792 C CA . ALA C 1 254 ? 16.953 13.841 64.077 1.00 115.15 254 ALA A CA 1
ATOM 6793 C C . ALA C 1 254 ? 17.384 15.168 64.688 1.00 115.15 254 ALA A C 1
ATOM 6794 O O . ALA C 1 254 ? 16.753 16.198 64.424 1.00 115.15 254 ALA A O 1
ATOM 6796 N N . GLU C 1 255 ? 18.440 15.163 65.504 1.00 115.91 255 GLU A N 1
ATOM 6797 C CA . GLU C 1 255 ? 19.052 16.414 65.929 1.00 115.91 255 GLU A CA 1
ATOM 6798 C C . GLU C 1 255 ? 19.760 17.098 64.769 1.00 115.91 255 GLU A C 1
ATOM 6799 O O . GLU C 1 255 ? 19.843 18.330 64.731 1.00 115.91 255 GLU A O 1
ATOM 6805 N N . GLN C 1 256 ? 20.265 16.316 63.816 1.00 114.28 256 GLN A N 1
ATOM 6806 C CA . GLN C 1 256 ? 20.861 16.854 62.607 1.00 114.28 256 GLN A CA 1
ATOM 6807 C C . GLN C 1 256 ? 20.266 16.255 61.341 1.00 114.28 256 GLN A C 1
ATOM 6808 O O . GLN C 1 256 ? 20.684 16.639 60.243 1.00 114.28 256 GLN A O 1
ATOM 6814 N N . ALA C 1 257 ? 19.300 15.339 61.456 1.00 114.23 257 ALA A N 1
ATOM 6815 C CA . ALA C 1 257 ? 18.696 14.687 60.302 1.00 114.23 257 ALA A CA 1
ATOM 6816 C C . ALA C 1 257 ? 17.533 15.478 59.712 1.00 114.23 257 ALA A C 1
ATOM 6817 O O . ALA C 1 257 ? 16.739 14.919 58.947 1.00 114.23 257 ALA A O 1
ATOM 6819 N N . ALA C 1 258 ? 17.411 16.761 60.054 1.00 116.45 258 ALA A N 1
ATOM 6820 C CA . ALA C 1 258 ? 16.581 17.654 59.261 1.00 116.45 258 ALA A CA 1
ATOM 6821 C C . ALA C 1 258 ? 17.222 17.956 57.915 1.00 116.45 258 ALA A C 1
ATOM 6822 O O . ALA C 1 258 ? 16.521 18.358 56.981 1.00 116.45 258 ALA A O 1
ATOM 6824 N N . LYS C 1 259 ? 18.541 17.766 57.804 1.00 115.43 259 LYS A N 1
ATOM 6825 C CA . LYS C 1 259 ? 19.233 17.848 56.524 1.00 115.43 259 LYS A CA 1
ATOM 6826 C C . LYS C 1 259 ? 18.891 16.683 55.605 1.00 115.43 259 LYS A C 1
ATOM 6827 O O . LYS C 1 259 ? 19.121 16.781 54.395 1.00 115.43 259 LYS A O 1
ATOM 6833 N N . ALA C 1 260 ? 18.367 15.583 56.152 1.00 104.76 260 ALA A N 1
ATOM 6834 C CA . ALA C 1 260 ? 17.941 14.464 55.319 1.00 104.76 260 ALA A CA 1
ATOM 6835 C C . ALA C 1 260 ? 16.705 14.819 54.504 1.00 104.76 260 ALA A C 1
ATOM 6836 O O . ALA C 1 260 ? 16.627 14.496 53.314 1.00 104.76 260 ALA A O 1
ATOM 6838 N N . ARG C 1 261 ? 15.732 15.486 55.124 1.00 97.41 261 ARG A N 1
ATOM 6839 C CA . ARG C 1 261 ? 14.535 15.904 54.411 1.00 97.41 261 ARG A CA 1
ATOM 6840 C C . ARG C 1 261 ? 14.771 17.118 53.524 1.00 97.41 261 ARG A C 1
ATOM 6841 O O . ARG C 1 261 ? 13.898 17.449 52.716 1.00 97.41 261 ARG A O 1
ATOM 6849 N N . LEU C 1 262 ? 15.913 17.798 53.663 1.00 90.05 262 LEU A N 1
ATOM 6850 C CA . LEU C 1 262 ? 16.269 18.835 52.701 1.00 90.05 262 LEU A CA 1
ATOM 6851 C C . LEU C 1 262 ? 16.562 18.232 51.336 1.00 90.05 262 LEU A C 1
ATOM 6852 O O . LEU C 1 262 ? 16.299 18.858 50.303 1.00 90.05 262 LEU A O 1
ATOM 6857 N N . ALA C 1 263 ? 17.100 17.013 51.310 1.00 77.13 263 ALA A N 1
ATOM 6858 C CA . ALA C 1 263 ? 17.403 16.363 50.042 1.00 77.13 263 ALA A CA 1
ATOM 6859 C C . ALA C 1 263 ? 16.152 15.746 49.428 1.00 77.13 263 ALA A C 1
ATOM 6860 O O . ALA C 1 263 ? 15.764 16.095 48.307 1.00 77.13 263 ALA A O 1
ATOM 6862 N N . SER C 1 264 ? 15.480 14.859 50.177 1.00 85.49 264 SER A N 1
ATOM 6863 C CA . SER C 1 264 ? 14.477 13.951 49.616 1.00 85.49 264 SER A CA 1
ATOM 6864 C C . SER C 1 264 ? 13.227 14.659 49.104 1.00 85.49 264 SER A C 1
ATOM 6865 O O . SER C 1 264 ? 12.463 14.057 48.341 1.00 85.49 264 SER A O 1
ATOM 6868 N N . PHE C 1 265 ? 12.996 15.909 49.498 1.00 80.85 265 PHE A N 1
ATOM 6869 C CA . PHE C 1 265 ? 11.935 16.691 48.877 1.00 80.85 265 PHE A CA 1
ATOM 6870 C C . PHE C 1 265 ? 12.452 17.538 47.721 1.00 80.85 265 PHE A C 1
ATOM 6871 O O . PHE C 1 265 ? 11.733 17.744 46.737 1.00 80.85 265 PHE A O 1
ATOM 6879 N N . SER C 1 266 ? 13.688 18.026 47.811 1.00 60.06 266 SER A N 1
ATOM 6880 C CA . SER C 1 266 ? 14.282 18.817 46.741 1.00 60.06 266 SER A CA 1
ATOM 6881 C C . SER C 1 266 ? 14.983 17.968 45.687 1.00 60.06 266 SER A C 1
ATOM 6882 O O . SER C 1 266 ? 15.380 18.506 44.649 1.00 60.06 266 SER A O 1
ATOM 6885 N N . ARG C 1 267 ? 15.159 16.665 45.928 1.00 51.15 267 ARG A N 1
ATOM 6886 C CA . ARG C 1 267 ? 15.569 15.775 44.846 1.00 51.15 267 ARG A CA 1
ATOM 6887 C C . ARG C 1 267 ? 14.461 15.611 43.816 1.00 51.15 267 ARG A C 1
ATOM 6888 O O . ARG C 1 267 ? 14.742 15.387 42.634 1.00 51.15 267 ARG A O 1
ATOM 6896 N N . SER C 1 268 ? 13.206 15.723 44.241 1.00 45.91 268 SER A N 1
ATOM 6897 C CA . SER C 1 268 ? 12.071 15.722 43.331 1.00 45.91 268 SER A CA 1
ATOM 6898 C C . SER C 1 268 ? 11.750 17.110 42.794 1.00 45.91 268 SER A C 1
ATOM 6899 O O . SER C 1 268 ? 10.815 17.249 41.999 1.00 45.91 268 SER A O 1
ATOM 6902 N N . SER C 1 269 ? 12.499 18.135 43.207 1.00 34.04 269 SER A N 1
ATOM 6903 C CA . SER C 1 269 ? 12.213 19.493 42.759 1.00 34.04 269 SER A CA 1
ATOM 6904 C C . SER C 1 269 ? 12.633 19.701 41.311 1.00 34.04 269 SER A C 1
ATOM 6905 O O . SER C 1 269 ? 12.000 20.471 40.583 1.00 34.04 269 SER A O 1
ATOM 6908 N N . ALA C 1 270 ? 13.701 19.038 40.880 1.00 21.22 270 ALA A N 1
ATOM 6909 C CA . ALA C 1 270 ? 14.153 19.098 39.497 1.00 21.22 270 ALA A CA 1
ATOM 6910 C C . ALA C 1 270 ? 14.698 17.733 39.120 1.00 21.22 270 ALA A C 1
ATOM 6911 O O . ALA C 1 270 ? 15.565 17.201 39.818 1.00 21.22 270 ALA A O 1
ATOM 6913 N N . SER C 1 271 ? 14.192 17.164 38.030 1.00 12.07 271 SER A N 1
ATOM 6914 C CA . SER C 1 271 ? 14.549 15.793 37.671 1.00 12.07 271 SER A CA 1
ATOM 6915 C C . SER C 1 271 ? 14.554 15.685 36.151 1.00 12.07 271 SER A C 1
ATOM 6916 O O . SER C 1 271 ? 13.491 15.710 35.527 1.00 12.07 271 SER A O 1
ATOM 6919 N N . VAL C 1 272 ? 15.740 15.551 35.569 1.00 8.43 272 VAL A N 1
ATOM 6920 C CA . VAL C 1 272 ? 15.845 15.347 34.135 1.00 8.43 272 VAL A CA 1
ATOM 6921 C C . VAL C 1 272 ? 15.862 13.849 33.860 1.00 8.43 272 VAL A C 1
ATOM 6922 O O . VAL C 1 272 ? 16.145 13.031 34.737 1.00 8.43 272 VAL A O 1
ATOM 6926 N N . ARG C 1 273 ? 15.522 13.483 32.628 1.00 5.71 273 ARG A N 1
ATOM 6927 C CA . ARG C 1 273 ? 15.609 12.088 32.192 1.00 5.71 273 ARG A CA 1
ATOM 6928 C C . ARG C 1 273 ? 15.933 12.120 30.700 1.00 5.71 273 ARG A C 1
ATOM 6929 O O . ARG C 1 273 ? 15.034 12.149 29.860 1.00 5.71 273 ARG A O 1
ATOM 6931 N N . LEU C 1 274 ? 17.222 12.086 30.385 1.00 4.37 274 LEU A N 1
ATOM 6932 C CA . LEU C 1 274 ? 17.698 12.388 29.045 1.00 4.37 274 LEU A CA 1
ATOM 6933 C C . LEU C 1 274 ? 18.358 11.159 28.440 1.00 4.37 274 LEU A C 1
ATOM 6934 O O . LEU C 1 274 ? 19.126 10.466 29.113 1.00 4.37 274 LEU A O 1
ATOM 6939 N N . GLU C 1 275 ? 18.032 10.877 27.183 1.00 4.74 275 GLU A N 1
ATOM 6940 C CA . GLU C 1 275 ? 18.581 9.728 26.483 1.00 4.74 275 GLU A CA 1
ATOM 6941 C C . GLU C 1 275 ? 19.813 10.129 25.691 1.00 4.74 275 GLU A C 1
ATOM 6942 O O . GLU C 1 275 ? 19.915 11.245 25.181 1.00 4.74 275 GLU A O 1
ATOM 6948 N N . LEU C 1 276 ? 20.748 9.197 25.582 1.00 6.09 276 LEU A N 1
ATOM 6949 C CA . LEU C 1 276 ? 22.021 9.430 24.928 1.00 6.09 276 LEU A CA 1
ATOM 6950 C C . LEU C 1 276 ? 22.415 8.184 24.156 1.00 6.09 276 LEU A C 1
ATOM 6951 O O . LEU C 1 276 ? 22.015 7.072 24.522 1.00 6.09 276 LEU A O 1
ATOM 6956 N N . PRO C 1 277 ? 23.196 8.332 23.091 1.00 6.86 277 PRO A N 1
ATOM 6957 C CA . PRO C 1 277 ? 23.930 7.187 22.551 1.00 6.86 277 PRO A CA 1
ATOM 6958 C C . PRO C 1 277 ? 25.069 6.796 23.481 1.00 6.86 277 PRO A C 1
ATOM 6959 O O . PRO C 1 277 ? 25.372 7.473 24.465 1.00 6.86 277 PRO A O 1
ATOM 6963 N N . GLY C 1 278 ? 25.716 5.686 23.146 1.00 11.56 278 GLY A N 1
ATOM 6964 C CA . GLY C 1 278 ? 26.638 5.039 24.060 1.00 11.56 278 GLY A CA 1
ATOM 6965 C C . GLY C 1 278 ? 27.905 5.792 24.396 1.00 11.56 278 GLY A C 1
ATOM 6966 O O . GLY C 1 278 ? 28.695 6.128 23.510 1.00 11.56 278 GLY A O 1
ATOM 6967 N N . ARG C 1 279 ? 28.093 6.080 25.682 1.00 17.61 279 ARG A N 1
ATOM 6968 C CA . ARG C 1 279 ? 29.345 6.618 26.194 1.00 17.61 279 ARG A CA 1
ATOM 6969 C C . ARG C 1 279 ? 30.015 5.690 27.189 1.00 17.61 279 ARG A C 1
ATOM 6970 O O . ARG C 1 279 ? 31.195 5.361 27.027 1.00 17.61 279 ARG A O 1
ATOM 6978 N N . GLY C 1 280 ? 29.297 5.260 28.221 1.00 18.70 280 GLY A N 1
ATOM 6979 C CA . GLY C 1 280 ? 29.924 4.558 29.317 1.00 18.70 280 GLY A CA 1
ATOM 6980 C C . GLY C 1 280 ? 30.674 5.446 30.281 1.00 18.70 280 GLY A C 1
ATOM 6981 O O . GLY C 1 280 ? 31.389 4.930 31.147 1.00 18.70 280 GLY A O 1
ATOM 6982 N N . ASP C 1 281 ? 30.543 6.767 30.153 1.00 22.35 281 ASP A N 1
ATOM 6983 C CA . ASP C 1 281 ? 31.168 7.728 31.051 1.00 22.35 281 ASP A CA 1
ATOM 6984 C C . ASP C 1 281 ? 30.178 8.275 32.069 1.00 22.35 281 ASP A C 1
ATOM 6985 O O . ASP C 1 281 ? 30.282 9.433 32.483 1.00 22.35 281 ASP A O 1
ATOM 6990 N N . LEU C 1 282 ? 29.205 7.462 32.469 1.00 20.93 282 LEU A N 1
ATOM 6991 C CA . LEU C 1 282 ? 28.020 7.932 33.172 1.00 20.93 282 LEU A CA 1
ATOM 6992 C C . LEU C 1 282 ? 27.745 7.003 34.344 1.00 20.93 282 LEU A C 1
ATOM 6993 O O . LEU C 1 282 ? 27.441 5.824 34.143 1.00 20.93 282 LEU A O 1
ATOM 6998 N N . PHE C 1 283 ? 27.845 7.531 35.561 1.00 25.23 283 PHE A N 1
ATOM 6999 C CA . PHE C 1 283 ? 27.634 6.740 36.763 1.00 25.23 283 PHE A CA 1
ATOM 7000 C C . PHE C 1 283 ? 26.740 7.514 37.718 1.00 25.23 283 PHE A C 1
ATOM 7001 O O . PHE C 1 283 ? 26.490 8.708 37.542 1.00 25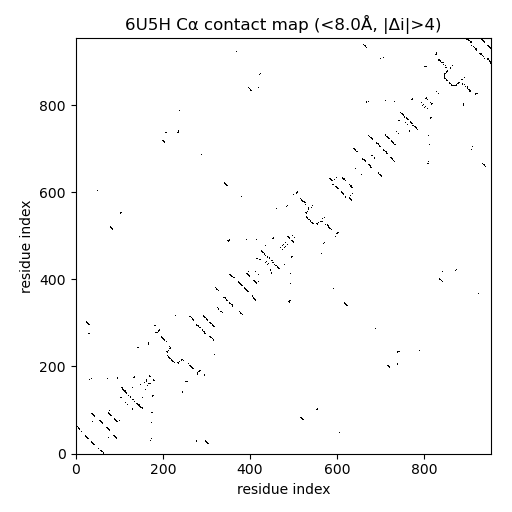.23 283 PHE A O 1
ATOM 7009 N N . ALA C 1 284 ? 26.272 6.820 38.757 1.00 27.24 284 ALA A N 1
ATOM 7010 C CA . ALA C 1 284 ? 25.310 7.394 39.690 1.00 27.24 284 ALA A CA 1
ATOM 7011 C C . ALA C 1 284 ? 25.932 8.366 40.683 1.00 27.24 284 ALA A C 1
ATOM 7012 O O . ALA C 1 284 ? 25.202 8.951 41.488 1.00 27.24 284 ALA A O 1
ATOM 7014 N N . GLU C 1 285 ? 27.247 8.549 40.660 1.00 36.90 285 GLU A N 1
ATOM 7015 C CA . GLU C 1 285 ? 27.920 9.430 41.600 1.00 36.90 285 GLU A CA 1
ATOM 7016 C C . GLU C 1 285 ? 28.450 10.696 40.945 1.00 36.90 285 GLU A C 1
ATOM 7017 O O . GLU C 1 285 ? 29.099 11.502 41.617 1.00 36.90 285 GLU A O 1
ATOM 7023 N N . ARG C 1 286 ? 28.184 10.897 39.659 1.00 31.08 286 ARG A N 1
ATOM 7024 C CA . ARG C 1 286 ? 28.757 11.994 38.896 1.00 31.08 286 ARG A CA 1
ATOM 7025 C C . ARG C 1 286 ? 27.709 13.077 38.677 1.00 31.08 286 ARG A C 1
ATOM 7026 O O . ARG C 1 286 ? 26.521 12.783 38.525 1.00 31.08 286 ARG A O 1
ATOM 7034 N N . SER C 1 287 ? 28.149 14.331 38.689 1.00 33.72 287 SER A N 1
ATOM 7035 C CA . SER C 1 287 ? 27.280 15.473 38.450 1.00 33.72 287 SER A CA 1
ATOM 7036 C C . SER C 1 287 ? 27.390 15.917 36.999 1.00 33.72 287 SER A C 1
ATOM 7037 O O . SER C 1 287 ? 28.468 15.853 36.401 1.00 33.72 287 SER A O 1
ATOM 7040 N N . LEU C 1 288 ? 26.273 16.372 36.438 1.00 23.91 288 LEU A N 1
ATOM 7041 C CA . LEU C 1 288 ? 26.214 16.838 35.059 1.00 23.91 288 LEU A CA 1
ATOM 7042 C C . LEU C 1 288 ? 26.043 18.347 35.013 1.00 23.91 288 LEU A C 1
ATOM 7043 O O . LEU C 1 288 ? 25.315 18.923 35.826 1.00 23.91 288 LEU A O 1
ATOM 7048 N N . LEU C 1 289 ? 26.705 18.981 34.052 1.00 24.76 289 LEU A N 1
ATOM 7049 C CA . LEU C 1 289 ? 26.509 20.397 33.755 1.00 24.76 289 LEU A CA 1
ATOM 7050 C C . LEU C 1 289 ? 25.787 20.469 32.417 1.00 24.76 289 LEU A C 1
ATOM 7051 O O . LEU C 1 289 ? 26.416 20.419 31.357 1.00 24.76 289 LEU A O 1
ATOM 7056 N N . LEU C 1 290 ? 24.464 20.576 32.472 1.00 24.88 290 LEU A N 1
ATOM 7057 C CA . LEU C 1 290 ? 23.633 20.615 31.272 1.00 24.88 290 LEU A CA 1
ATOM 7058 C C . LEU C 1 290 ? 23.755 21.995 30.647 1.00 24.88 290 LEU A C 1
ATOM 7059 O O . LEU C 1 290 ? 22.955 22.891 30.906 1.00 24.88 290 LEU A O 1
ATOM 7064 N N . GLN C 1 291 ? 24.776 22.168 29.818 1.00 21.27 291 GLN A N 1
ATOM 7065 C CA . GLN C 1 291 ? 24.970 23.412 29.094 1.00 21.27 291 GLN A CA 1
ATOM 7066 C C . GLN C 1 291 ? 24.178 23.395 27.794 1.00 21.27 291 GLN A C 1
ATOM 7067 O O . GLN C 1 291 ? 23.727 22.352 27.323 1.00 21.27 291 GLN A O 1
ATOM 7073 N N . GLY C 1 292 ? 24.012 24.574 27.208 1.00 18.07 292 GLY A N 1
ATOM 7074 C CA . GLY C 1 292 ? 23.281 24.670 25.963 1.00 18.07 292 GLY A CA 1
ATOM 7075 C C . GLY C 1 292 ? 21.784 24.535 26.090 1.00 18.07 292 GLY A C 1
ATOM 7076 O O . GLY C 1 292 ? 21.139 24.040 25.163 1.00 18.07 292 GLY A O 1
ATOM 7077 N N . PHE C 1 293 ? 21.208 24.954 27.206 1.00 18.80 293 PHE A N 1
ATOM 7078 C CA . PHE C 1 293 ? 19.775 24.855 27.423 1.00 18.80 293 PHE A CA 1
ATOM 7079 C C . PHE C 1 293 ? 19.208 26.215 27.809 1.00 18.80 293 PHE A C 1
ATOM 7080 O O . PHE C 1 293 ? 19.842 27.257 27.631 1.00 18.80 293 PHE A O 1
ATOM 7088 N N . LYS C 1 294 ? 17.982 26.193 28.309 1.00 18.69 294 LYS A N 1
ATOM 7089 C CA . LYS C 1 294 ? 17.210 27.399 28.562 1.00 18.69 294 LYS A CA 1
ATOM 7090 C C . LYS C 1 294 ? 17.595 28.000 29.915 1.00 18.69 294 LYS A C 1
ATOM 7091 O O . LYS C 1 294 ? 18.626 27.656 30.500 1.00 18.69 294 LYS A O 1
ATOM 7097 N N . ALA C 1 295 ? 16.779 28.935 30.409 1.00 19.48 295 ALA A N 1
ATOM 7098 C CA . ALA C 1 295 ? 17.169 29.764 31.548 1.00 19.48 295 ALA A CA 1
ATOM 7099 C C . ALA C 1 295 ? 17.234 28.962 32.845 1.00 19.48 295 ALA A C 1
ATOM 7100 O O . ALA C 1 295 ? 18.303 28.823 33.450 1.00 19.48 295 ALA A O 1
ATOM 7102 N N . GLY C 1 296 ? 16.105 28.412 33.281 1.00 20.64 296 GLY A N 1
ATOM 7103 C CA . GLY C 1 296 ? 16.058 27.758 34.575 1.00 20.64 296 GLY A CA 1
ATOM 7104 C C . GLY C 1 296 ? 16.364 26.276 34.547 1.00 20.64 296 GLY A C 1
ATOM 7105 O O . GLY C 1 296 ? 15.811 25.506 35.337 1.00 20.64 296 GLY A O 1
ATOM 7106 N N . ILE C 1 297 ? 17.242 25.861 33.635 1.00 19.87 297 ILE A N 1
ATOM 7107 C CA . ILE C 1 297 ? 17.648 24.471 33.505 1.00 19.87 297 ILE A CA 1
ATOM 7108 C C . ILE C 1 297 ? 19.140 24.290 33.761 1.00 19.87 297 ILE A C 1
ATOM 7109 O O . ILE C 1 297 ? 19.548 23.309 34.396 1.00 19.87 297 ILE A O 1
ATOM 7114 N N . ASP C 1 298 ? 19.962 25.244 33.315 1.00 20.48 298 ASP A N 1
ATOM 7115 C CA . ASP C 1 298 ? 21.416 25.131 33.383 1.00 20.48 298 ASP A CA 1
ATOM 7116 C C . ASP C 1 298 ? 21.904 25.070 34.827 1.00 20.48 298 ASP A C 1
ATOM 7117 O O . ASP C 1 298 ? 21.564 25.929 35.645 1.00 20.48 298 ASP A O 1
ATOM 7122 N N . GLY C 1 299 ? 22.685 24.049 35.139 1.00 21.61 299 GLY A N 1
ATOM 7123 C CA . GLY C 1 299 ? 23.221 23.886 36.472 1.00 21.61 299 GLY A CA 1
ATOM 7124 C C . GLY C 1 299 ? 23.599 22.442 36.731 1.00 21.61 299 GLY A C 1
ATOM 7125 O O . GLY C 1 299 ? 23.519 21.589 35.852 1.00 21.61 299 GLY A O 1
ATOM 7126 N N . GLU C 1 300 ? 24.014 22.194 37.970 1.00 29.86 300 GLU A N 1
ATOM 7127 C CA . GLU C 1 300 ? 24.458 20.870 38.378 1.00 29.86 300 GLU A CA 1
ATOM 7128 C C . GLU C 1 300 ? 23.271 19.934 38.564 1.00 29.86 300 GLU A C 1
ATOM 7129 O O . GLU C 1 300 ? 22.180 20.347 38.965 1.00 29.86 300 GLU A O 1
ATOM 7135 N N . PHE C 1 301 ? 23.496 18.656 38.271 1.00 25.22 301 PHE A N 1
ATOM 7136 C CA . PHE C 1 301 ? 22.486 17.624 38.479 1.00 25.22 301 PHE A CA 1
ATOM 7137 C C . PHE C 1 301 ? 23.183 16.333 38.870 1.00 25.22 301 PHE A C 1
ATOM 7138 O O . PHE C 1 301 ? 23.986 15.807 38.095 1.00 25.22 301 PHE A O 1
ATOM 7146 N N . LEU C 1 302 ? 22.878 15.825 40.059 1.00 25.31 302 LEU A N 1
ATOM 7147 C CA . LEU C 1 302 ? 23.390 14.525 40.463 1.00 25.31 302 LEU A CA 1
ATOM 7148 C C . LEU C 1 302 ? 22.622 13.433 39.738 1.00 25.31 302 LEU A C 1
ATOM 7149 O O . LEU C 1 302 ? 21.389 13.433 39.737 1.00 25.31 302 LEU A O 1
ATOM 7154 N N . ILE C 1 303 ? 23.345 12.497 39.134 1.00 17.86 303 ILE A N 1
ATOM 7155 C CA . ILE C 1 303 ? 22.728 11.451 38.325 1.00 17.86 303 ILE A CA 1
ATOM 7156 C C . ILE C 1 303 ? 22.113 10.399 39.238 1.00 17.86 303 ILE A C 1
ATOM 7157 O O . ILE C 1 303 ? 22.810 9.794 40.059 1.00 17.86 303 ILE A O 1
ATOM 7162 N N . ASP C 1 304 ? 20.801 10.191 39.113 1.00 18.11 304 ASP A N 1
ATOM 7163 C CA . ASP C 1 304 ? 20.182 9.037 39.752 1.00 18.11 304 ASP A CA 1
ATOM 7164 C C . ASP C 1 304 ? 20.686 7.736 39.151 1.00 18.11 304 ASP A C 1
ATOM 7165 O O . ASP C 1 304 ? 21.426 6.998 39.802 1.00 18.11 304 ASP A O 1
ATOM 7170 N N . SER C 1 305 ? 20.342 7.471 37.894 1.00 14.55 305 SER A N 1
ATOM 7171 C CA . SER C 1 305 ? 20.535 6.146 37.328 1.00 14.55 305 SER A CA 1
ATOM 7172 C C . SER C 1 305 ? 20.910 6.244 35.862 1.00 14.55 305 SER A C 1
ATOM 7173 O O . SER C 1 305 ? 20.431 7.117 35.138 1.00 14.55 305 SER A O 1
ATOM 7176 N N . VAL C 1 306 ? 21.768 5.325 35.433 1.00 10.60 306 VAL A N 1
ATOM 7177 C CA . VAL C 1 306 ? 22.185 5.203 34.044 1.00 10.60 306 VAL A CA 1
ATOM 7178 C C . VAL C 1 306 ? 21.763 3.824 33.561 1.00 10.60 306 VAL A C 1
ATOM 7179 O O . VAL C 1 306 ? 22.041 2.823 34.227 1.00 10.60 306 VAL A O 1
ATOM 7183 N N . GLU C 1 307 ? 21.094 3.767 32.413 1.00 9.15 307 GLU A N 1
ATOM 7184 C CA . GLU C 1 307 ? 20.538 2.516 31.900 1.00 9.15 307 GLU A CA 1
ATOM 7185 C C . GLU C 1 307 ? 21.174 2.191 30.552 1.00 9.15 307 GLU A C 1
ATOM 7186 O O . GLU C 1 307 ? 20.612 2.511 29.505 1.00 9.15 307 GLU A O 1
ATOM 7192 N N . HIS C 1 308 ? 22.326 1.530 30.572 1.00 8.87 308 HIS A N 1
ATOM 7193 C CA . HIS C 1 308 ? 22.970 1.119 29.331 1.00 8.87 308 HIS A CA 1
ATOM 7194 C C . HIS C 1 308 ? 22.244 -0.077 28.734 1.00 8.87 308 HIS A C 1
ATOM 7195 O O . HIS C 1 308 ? 21.978 -1.057 29.431 1.00 8.87 308 HIS A O 1
ATOM 7202 N N . THR C 1 309 ? 21.926 -0.007 27.442 1.00 7.05 309 THR A N 1
ATOM 7203 C CA . THR C 1 309 ? 21.215 -1.081 26.759 1.00 7.05 309 THR A CA 1
ATOM 7204 C C . THR C 1 309 ? 21.861 -1.401 25.420 1.00 7.05 309 THR A C 1
ATOM 7205 O O . THR C 1 309 ? 22.393 -0.521 24.741 1.00 7.05 309 THR A O 1
ATOM 7209 N N . TYR C 1 310 ? 21.807 -2.675 25.049 1.00 9.99 310 TYR A N 1
ATOM 7210 C CA . TYR C 1 310 ? 21.882 -3.082 23.656 1.00 9.99 310 TYR A CA 1
ATOM 7211 C C . TYR C 1 310 ? 20.484 -3.342 23.120 1.00 9.99 310 TYR A C 1
ATOM 7212 O O . TYR C 1 310 ? 19.513 -3.461 23.870 1.00 9.99 310 TYR A O 1
ATOM 7221 N N . SER C 1 311 ? 20.402 -3.448 21.805 1.00 22.48 311 SER A N 1
ATOM 7222 C CA . SER C 1 311 ? 19.171 -3.729 21.074 1.00 22.48 311 SER A CA 1
ATOM 7223 C C . SER C 1 311 ? 19.574 -4.085 19.652 1.00 22.48 311 SER A C 1
ATOM 7224 O O . SER C 1 311 ? 20.756 -4.295 19.360 1.00 22.48 311 SER A O 1
ATOM 7227 N N . SER C 1 312 ? 18.589 -4.158 18.766 1.00 18.20 312 SER A N 1
ATOM 7228 C CA . SER C 1 312 ? 18.872 -4.121 17.341 1.00 18.20 312 SER A CA 1
ATOM 7229 C C . SER C 1 312 ? 19.045 -2.698 16.830 1.00 18.20 312 SER A C 1
ATOM 7230 O O . SER C 1 312 ? 19.368 -2.513 15.652 1.00 18.20 312 SER A O 1
ATOM 7233 N N . SER C 1 313 ? 18.834 -1.696 17.684 1.00 15.60 313 SER A N 1
ATOM 7234 C CA . SER C 1 313 ? 19.044 -0.293 17.348 1.00 15.60 313 SER A CA 1
ATOM 7235 C C . SER C 1 313 ? 20.395 0.231 17.810 1.00 15.60 313 SER A C 1
ATOM 7236 O O . SER C 1 313 ? 21.009 1.042 17.111 1.00 15.60 313 SER A O 1
ATOM 7239 N N . GLY C 1 314 ? 20.874 -0.205 18.971 1.00 12.06 314 GLY A N 1
ATOM 7240 C CA . GLY C 1 314 ? 22.169 0.230 19.453 1.00 12.06 314 GLY A CA 1
ATOM 7241 C C . GLY C 1 314 ? 22.191 0.511 20.939 1.00 12.06 314 GLY A C 1
ATOM 7242 O O . GLY C 1 314 ? 21.886 -0.367 21.747 1.00 12.06 314 GLY A O 1
ATOM 7243 N N . TRP C 1 315 ? 22.556 1.731 21.309 1.00 9.50 315 TRP A N 1
ATOM 7244 C CA . TRP C 1 315 ? 22.581 2.169 22.696 1.00 9.50 315 TRP A CA 1
ATOM 7245 C C . TRP C 1 315 ? 21.473 3.173 22.959 1.00 9.50 315 TRP A C 1
ATOM 7246 O O . TRP C 1 315 ? 21.229 4.069 22.147 1.00 9.50 315 TRP A O 1
ATOM 7257 N N . THR C 1 316 ? 20.817 3.033 24.106 1.00 7.77 316 THR A N 1
ATOM 7258 C CA . THR C 1 316 ? 19.943 4.073 24.651 1.00 7.77 316 THR A CA 1
ATOM 7259 C C . THR C 1 316 ? 20.315 4.188 26.127 1.00 7.77 316 THR A C 1
ATOM 7260 O O . THR C 1 316 ? 19.703 3.541 26.978 1.00 7.77 316 THR A O 1
ATOM 7264 N N . THR C 1 317 ? 21.314 5.018 26.428 1.00 6.73 317 THR A N 1
ATOM 7265 C CA . THR C 1 317 ? 21.800 5.157 27.800 1.00 6.73 317 THR A CA 1
ATOM 7266 C C . THR C 1 317 ? 20.959 6.219 28.498 1.00 6.73 317 THR A C 1
ATOM 7267 O O . THR C 1 317 ? 21.323 7.392 28.580 1.00 6.73 317 THR A O 1
ATOM 7271 N N . VAL C 1 318 ? 19.810 5.785 29.009 1.00 6.12 318 VAL A N 1
ATOM 7272 C CA . VAL C 1 318 ? 18.871 6.688 29.665 1.00 6.12 318 VAL A CA 1
ATOM 7273 C C . VAL C 1 318 ? 19.459 7.132 30.997 1.00 6.12 318 VAL A C 1
ATOM 7274 O O . VAL C 1 318 ? 19.814 6.303 31.840 1.00 6.12 318 VAL A O 1
ATOM 7278 N N . VAL C 1 319 ? 19.571 8.442 31.189 1.00 7.07 319 VAL A N 1
ATOM 7279 C CA . VAL C 1 319 ? 20.177 9.019 32.382 1.00 7.07 319 VAL A CA 1
ATOM 7280 C C . VAL C 1 319 ? 19.115 9.821 33.113 1.00 7.07 319 VAL A C 1
ATOM 7281 O O . VAL C 1 319 ? 18.632 10.834 32.596 1.00 7.07 319 VAL A O 1
ATOM 7285 N N . GLN C 1 320 ? 18.753 9.379 34.311 1.00 11.95 320 GLN A N 1
ATOM 7286 C CA . GLN C 1 320 ? 17.863 10.131 35.180 1.00 11.95 320 GLN A CA 1
ATOM 7287 C C . GLN C 1 320 ? 18.683 10.838 36.249 1.00 11.95 320 GLN A C 1
ATOM 7288 O O . GLN C 1 320 ? 19.775 10.393 36.609 1.00 11.95 320 GLN A O 1
ATOM 7294 N N . CYS C 1 321 ? 18.159 11.953 36.750 1.00 12.93 321 CYS A N 1
ATOM 7295 C CA . CYS C 1 321 ? 18.904 12.776 37.691 1.00 12.93 321 CYS A CA 1
ATOM 7296 C C . CYS C 1 321 ? 17.965 13.329 38.751 1.00 12.93 321 CYS A C 1
ATOM 7297 O O . CYS C 1 321 ? 16.750 13.115 38.716 1.00 12.93 321 CYS A O 1
ATOM 7300 N N . ASN C 1 322 ? 18.551 14.044 39.708 1.00 24.57 322 ASN A N 1
ATOM 7301 C CA . ASN C 1 322 ? 17.820 14.832 40.684 1.00 24.57 322 ASN A CA 1
ATOM 7302 C C . ASN C 1 322 ? 18.406 16.233 40.722 1.00 24.57 322 ASN A C 1
ATOM 7303 O O . ASN C 1 322 ? 19.456 16.507 40.135 1.00 24.57 322 ASN A O 1
ATOM 7308 N N . GLY C 1 323 ? 17.709 17.125 41.420 1.00 30.96 323 GLY A N 1
ATOM 7309 C CA . GLY C 1 323 ? 18.205 18.469 41.618 1.00 30.96 323 GLY A CA 1
ATOM 7310 C C . GLY C 1 323 ? 19.385 18.484 42.564 1.00 30.96 323 GLY A C 1
ATOM 7311 O O . GLY C 1 323 ? 19.227 18.276 43.770 1.00 30.96 323 GLY A O 1
ATOM 7312 N N . GLY C 1 324 ? 20.577 18.722 42.025 1.00 39.00 324 GLY A N 1
ATOM 7313 C CA . GLY C 1 324 ? 21.787 18.710 42.822 1.00 39.00 324 GLY A CA 1
ATOM 7314 C C . GLY C 1 324 ? 22.225 20.091 43.254 1.00 39.00 324 GLY A C 1
ATOM 7315 O O . GLY C 1 324 ? 23.384 20.281 43.639 1.00 39.00 324 GLY A O 1
ATOM 7316 N N . ARG C 1 325 ? 21.299 21.050 43.170 1.00 54.25 325 ARG A N 1
ATOM 7317 C CA . ARG C 1 325 ? 21.465 22.443 43.608 1.00 54.25 325 ARG A CA 1
ATOM 7318 C C . ARG C 1 325 ? 22.639 23.158 42.940 1.00 54.25 325 ARG A C 1
ATOM 7319 O O . ARG C 1 325 ? 23.402 23.865 43.598 1.00 54.25 325 ARG A O 1
#

Solvent-accessible surface area: 46800 Å² total; per-residue (Å²): 188,118,58,34,45,161,6,55,9,103,49,103,16,21,124,99,86,8,69,117,32,28,77,88,5,50,6,24,14,63,25,39,139,79,12,1,14,1,37,2,93,2,48,16,181,124,31,89,6,73,39,14,148,100,51,12,48,0,28,3,62,1,10,32,50,85,107,126,45,61,186,11,14,136,1,4,0,6,21,0,65,11,20,10,111,89,18,25,1,29,4,20,0,34,5,6,38,160,56,16,24,9,66,8,27,128,56,35,54,61,134,18,123,14,74,2,4,42,40,13,4,60,58,11,7,89,50,181,65,3,11,44,86,9,74,7,78,25,80,91,130,28,138,29,101,19,40,10,181,67,59,74,2,85,66,1,9,25,112,38,8,8,56,106,16,10,32,8,10,18,29,14,32,9,116,52,12,4,18,17,10,102,43,84,123,173,68,89,40,84,1,17,103,104,57,20,47,29,28,70,7,34,10,46,6,144,20,37,8,29,6,0,41,5,60,26,89,156,138,86,98,82,133,60,33,166,75,11,70,48,98,182,27,118,72,3,25,50,34,106,153,96,23,128,10,50,13,95,98,7,7,117,9,35,32,14,69,44,14,67,38,24,13,27,2,25,1,69,5,74,10,79,3,59,0,38,10,46,28,27,0,59,4,95,51,31,39,89,44,6,78,32,94,12,34,4,38,4,0,48,4,23,25,44,128,98,21,29,56,0,30,0,75,1,27,10,14,131,189,118,58,35,45,161,7,55,8,102,50,102,16,22,124,99,87,8,68,118,33,27,78,91,5,50,6,25,15,64,24,39,140,79,12,2,15,1,36,2,93,2,48,16,182,124,31,88,6,74,39,14,148,99,50,10,48,0,29,4,61,1,10,30,50,84,104,125,46,64,185,12,14,136,1,5,0,5,21,0,66,11,20,9,113,90,21,25,1,29,3,19,0,31,4,7,40,159,56,17,23,9,62,6,25,125,57,34,55,60,134,19,122,14,74,2,4,42,41,14,4,60,57,11,8,90,52,179,63,2,10,41,85,8,72,8,77,25,79,89,133,28,138,29,102,18,43,12,182,63,56,72,2,87,66,2,9,25,110,39,7,8,54,104,17,10,32,10,10,17,29,12,33,10,117,54,13,5,18,18,11,102,44,82,125,173,69,87,40,84,1,17,102,106,57,20,47,30,29,70,6,35,11,48,8,146,21,38,8,30,6,0,41,5,62,25,90,155,137,84,99,81,133,59,34,167,74,11,69,48,99,182,27,118,74,4,27,51,34,106,153,96,21,128,10,52,13,95,97,7,7,119,9,38,30,15,69,43,16,68,38,23,15,27,2,27,1,69,5,73,10,80,3,58,0,38,9,46,29,26,0,59,4,94,50,31,37,90,43,6,76,32,92,11,34,4,37,5,0,47,5,23,24,43,127,98,20,28,58,0,30,0,75,2,28,9,14,133,190,117,58,34,46,160,6,55,8,103,51,102,16,20,124,99,87,9,66,119,31,28,77,89,5,51,5,25,14,64,25,39,139,78,12,1,15,1,37,2,94,2,49,16,181,125,33,89,6,73,37,15,149,98,52,10,48,0,29,3,62,2,11,29,50,85,106,125,46,63,184,11,13,134,1,5,1,5,22,0,67,11,19,10,113,87,20,25,1,29,4,20,0,33,4,6,40,157,56,17,23,9,61,7,23,122,56,35,55,61,133,17,121,15,75,2,4,42,40,13,4,60,58,11,7,90,50,177,64,3,11,42,84,8,71,7,79,25,79,89,131,29,137,28,103,19,41,12,182,61,57,72,2,86,65,1,10,24,112,38,7,7,54,103,16,9,32,10,10,17,29,13,33,8,117,54,12,4,18,17,12,103,45,81,127,174,67,88,40,84,1,17,102,104,56,20,48,28,30,69,6,34,11,46,7,145,21,37,7,30,6,0,41,5,58,25,90,159,137,85,98,83,134,60,34,167,74,12,69,48,98,182,29,118,72,3,25,50,32,108,154,95,23,130,10,51,14,93,97,7,7,118,8,37,32,15,68,43,15,68,37,23,14,27,2,25,0,69,5,73,10,81,4,59,0,38,9,44,28,26,0,60,3,94,50,29,41,91,44,7,78,31,93,11,34,3,37,5,0,48,5,22,24,42,127,98,20,28,56,0,29,0,76,1,26,10,15,130

Organism: Pseudomonas aeruginosa (strain ATCC 15692 / DSM 22644 / CIP 104116 / JCM 14847 / LMG 12228 / 1C / PRS 101 / PAO1) (NCBI:txid208964)

Foldseek 3Di:
DAKAKDKDQVDPQDPPCLRVFWAKWKWKFALPDFAIKIWTKGFDPPDDHDHGDQFTKIAMWIDGPPDDTARDAIWGWHDWDFDDVRTIMTRMTGAANVAGPDQAFDFWWDAQQAQAQCCLQVVPQCPRHNHHPEGEPDRDDGRGGTIDPHDGRVCVCVVPNCQQLNLAWRNHRHPRYIYGALAPDDAEDEDADVFWDDKDKDFDPVLDAQKQWEFEDPCTDTDIDGCLVDDPDGHDYDYDDHDHCSVPPCSSSSSCPSQQRGIKMKIWGADDNSDHQRYWYQYPHDDDPPGDIWRWRMWMFMQHPVHTTTIIMTGPSD/DAKAKDKDQVDPQDPPCLRVFWAKWKWKFALPDFAIKIWTKGFDPPDDHDHGDQFTKIAMWIDGPPDDTARDAIWGWHDWDFDDVRTIMTRMTGAANVAGPDQAFDFWWDAQQAQAQCCLQVVPQCPRHNHHPEGEPDRDDGRGGTIDPHDGRVCVCVVPNCQQLNLAWRNHRHPRYIYGALAPDDAEDEDADVFWDDKDKDFDPVLDAQKQWEFEDPCTDTDIDGCLVDDPDGHDYDYDDHDHCSVPPCSSSSSCPSQQRGIKMKIWGADDNSDHQRYWYQYPHDDDPPGDIWRWRMWMFMQHPVHTTTIIMTGPSD/DAKAKDKDQVDPQDPPCLRVFWAKWKWKFALPDFAIKIWTKGFDPPDDHDHGDQFTKIAMWIDGPPDDTARDAIWGWHDWDFDDVRTIMTRMTGAANVAGPDQAFDFWWDAQQAQAQCCLQVVPQCPRHNHHPEGEPDRDDGRGGTIDPHDGRVCVCVVPNCQQLNLAWRNHRHPRYIYGALAPDDAEDEDADVFWDDKDKDFDPVLDAQKQWEFEDPCTDTDIDGCLVDDPDGHDYDYDDHDHCSVPPCSSSSSCPSQQRGIKMKIWGADDNSDHQRYWYQYPHDDDPPGDIWRWRMWMFMQHPVHTTTIIMTGPSD

Nearest PDB structures (foldseek):
  6u5h-assembly1_C  TM=1.003E+00  e=5.967E-71  Pseudomonas aeruginosa PAO1
  7b5h-assembly1_AJ  TM=7.635E-01  e=9.468E-16  Nostoc sp. PCC 7120 = FACHB-418
  7aef-assembly1_q  TM=7.765E-01  e=8.163E-15  Algoriphagus machipongonensis
  3cdd-assembly1_C  TM=6.632E-01  e=1.743E-13  Shewanella oneidensis MR-1
  6j0m-assembly1_C  TM=7.559E-01  e=5.860E-12  Photorhabdus asymbiotica

Sequence (954 aa):
MQPSFRIVADGTDVTQRLNDRLLKLTLLDKPGMESDSLTLRIDDRDGQVALPRRGAVLEVHLGYAGEPLMRMGRFTVDTLQWAGPPDCLTVTAKAGDMRGSGKTIRSGGWEGTTLAQVCRDVGARNGWRVECPLQVAIARVDQVNESDYHFVTRLARQYDCTAKLAEGMLMVLPRQSGQSATGRRIEPLVLGRADVGSFDVTFDDRSLMRTVKTRYQLPVELKNPKAPATAMGEHVDRHLYTSRGEAEQAAKARLASFSRSSASVRLELPGRGDLFAERSLLLQGFKAGIDGEFLIDSVEHTYSSSGWTTVVQCNGGRMQPSFRIVADGTDVTQRLNDRLLKLTLLDKPGMESDSLTLRIDDRDGQVALPRRGAVLEVHLGYAGEPLMRMGRFTVDTLQWAGPPDCLTVTAKAGDMRGSGKTIRSGGWEGTTLAQVCRDVGARNGWRVECPLQVAIARVDQVNESDYHFVTRLARQYDCTAKLAEGMLMVLPRQSGQSATGRRIEPLVLGRADVGSFDVTFDDRSLMRTVKTRYQLPVELKNPKAPATAMGEHVDRHLYTSRGEAEQAAKARLASFSRSSASVRLELPGRGDLFAERSLLLQGFKAGIDGEFLIDSVEHTYSSSGWTTVVQCNGGRMQPSFRIVADGTDVTQRLNDRLLKLTLLDKPGMESDSLTLRIDDRDGQVALPRRGAVLEVHLGYAGEPLMRMGRFTVDTLQWAGPPDCLTVTAKAGDMRGSGKTIRSGGWEGTTLAQVCRDVGARNGWRVECPLQVAIARVDQVNESDYHFVTRLARQYDCTAKLAEGMLMVLPRQSGQSATGRRIEPLVLGRADVGSFDVTFDDRSLMRTVKTRYQLPVELKNPKAPATAMGEHVDRHLYTSRGEAEQAAKARLASFSRSSASVRLELPGRGDLFAERSLLLQGFKAGIDGEFLIDSVEHTYSSSGWTTVVQCNGGR

Secondary structure (DSSP, 8-state):
--EEEEEE-SSSSSSS-HHHHEEEEE-----SS----BEEEE--SSS-S----TT-EEEEEEEETTSPPEEEEEEEE------SSS------EES-SS-SSSS--------SS--TTTTTTTTTTTTT-SSTT---------------SS--TTTHHHHTTSSSS-SSB---TGGG---BSS-SS----EE-SSS--B---EE-STT--S---------------S-SS-SS-----------SSGGGTTHHHHHHHHHTTTEE-EEB--S-----TT-EEEE-S--TTT-SEEEEEEEE----SS----EEEEEE--/--EEEEEE-SSSSSSS-HHHHEEEEE-----SS----BEEEE--SSS-S----TT-EEEEEEEETTSPPEEEEEEEE------SSS------EES-SS-SSSS--------SS--TTTTTTTTTTTTT-SSTT---------------SS--TTTHHHHTTSSSS-SSB---TGGG---BSS-SS----EE-SSS--B---EE-STT--S---------------S-SS-SS-----------SSGGGTTHHHHHHHHHTTTEE-EEB--S-----TT-EEEE-S--TTT-SEEEEEEEE----SS----EEEEEE--/--EEEEEE-SSSSSSS-HHHHEEEEE-----SS----BEEEE--SSS-S----TT-EEEEEEEETTSPPEEEEEEEE------SSS------EES-SS-SSSS--------SS--TTTTTTTTTTTTT-SSTT---------------SS--TTTHHHHTTSSSS-SSB---TGGG---BSS-SS----EE-SSS--B---EE-STT--S---------------S-SS-SS-----------SSGGGTTHHHHHHHHHTTTEE-EEB--S-----TT-EEEE-S--TTT-SEEEEEEEE----SS----EEEEEE--

InterPro domains:
  IPR052726 Bacteriophage Baseplate Hub [PTHR35862] (12-274)

Radius of gyration: 31.14 Å; Cα contacts (8 Å, |Δi|>4): 2420; chains: 3; bounding box: 75×78×63 Å